Protein AF-0000000084486557 (afdb_homodimer)

Nearest PDB structures (foldseek):
  5igq-assembly6_F  TM=9.774E-01  e=7.279E-56  Homo sapiens
  5igo-assembly2_B  TM=9.726E-01  e=2.250E-50  Arabidopsis thaliana
  5igo-assembly1_A  TM=9.741E-01  e=2.837E-50  Arabidopsis thaliana
  5igo-assembly3_C  TM=9.655E-01  e=1.415E-50  Arabidopsis thaliana
  5kwn-assembly1_A  TM=9.814E-01  e=3.216E-46  Arabidopsis thaliana

Structure (mmCIF, N/CA/C/O backbone):
data_AF-0000000084486557-model_v1
#
loop_
_entity.id
_entity.type
_entity.pdbx_description
1 polymer 'WD40 domain-containing protein'
#
loop_
_atom_site.group_PDB
_atom_site.id
_atom_site.type_symbol
_atom_site.label_atom_id
_atom_site.label_alt_id
_atom_site.label_comp_id
_atom_site.label_asym_id
_atom_site.label_entity_id
_atom_site.label_seq_id
_atom_site.pdbx_PDB_ins_code
_atom_site.Cartn_x
_atom_site.Cartn_y
_atom_site.Cartn_z
_atom_site.occupancy
_atom_site.B_iso_or_equiv
_atom_site.auth_seq_id
_atom_site.auth_comp_id
_atom_site.auth_asym_id
_atom_site.auth_atom_id
_atom_site.pdbx_PDB_model_num
ATOM 1 N N . MET A 1 1 ? -57.469 59.781 32.375 1 23.02 1 MET A N 1
ATOM 2 C CA . MET A 1 1 ? -56.188 60.469 32.406 1 23.02 1 MET A CA 1
ATOM 3 C C . MET A 1 1 ? -55.188 59.844 31.453 1 23.02 1 MET A C 1
ATOM 5 O O . MET A 1 1 ? -54.875 58.656 31.594 1 23.02 1 MET A O 1
ATOM 9 N N . THR A 1 2 ? -55.156 60.219 30.078 1 23.11 2 THR A N 1
ATOM 10 C CA . THR A 1 2 ? -54.719 59.719 28.781 1 23.11 2 THR A CA 1
ATOM 11 C C . THR A 1 2 ? -53.188 59.719 28.688 1 23.11 2 THR A C 1
ATOM 13 O O . THR A 1 2 ? -52.562 60.781 28.875 1 23.11 2 THR A O 1
ATOM 16 N N . ASN A 1 3 ? -52.531 58.625 29.156 1 24.14 3 ASN A N 1
ATOM 17 C CA . ASN A 1 3 ? -51.094 58.375 29.25 1 24.14 3 ASN A CA 1
ATOM 18 C C . ASN A 1 3 ? -50.375 58.688 27.938 1 24.14 3 ASN A C 1
ATOM 20 O O . ASN A 1 3 ? -50.625 58.031 26.922 1 24.14 3 ASN A O 1
ATOM 24 N N . GLU A 1 4 ? -50.125 60 27.625 1 24.48 4 GLU A N 1
ATOM 25 C CA . GLU A 1 4 ? -49.531 60.625 26.453 1 24.48 4 GLU A CA 1
ATOM 26 C C . GLU A 1 4 ? -48.156 60.031 26.156 1 24.48 4 GLU A C 1
ATOM 28 O O . GLU A 1 4 ? -47.281 60.094 27 1 24.48 4 GLU A O 1
ATOM 33 N N . ILE A 1 5 ? -48.094 58.938 25.391 1 27.08 5 ILE A N 1
ATOM 34 C CA . ILE A 1 5 ? -46.969 58.188 24.891 1 27.08 5 ILE A CA 1
ATOM 35 C C . ILE A 1 5 ? -46.031 59.125 24.094 1 27.08 5 ILE A C 1
ATOM 37 O O . ILE A 1 5 ? -46.438 59.688 23.078 1 27.08 5 ILE A O 1
ATOM 41 N N . PHE A 1 6 ? -45.25 60 24.75 1 26.83 6 PHE A N 1
ATOM 42 C CA . PHE A 1 6 ? -44.312 60.906 24.141 1 26.83 6 PHE A CA 1
ATOM 43 C C . PHE A 1 6 ? -43.375 60.188 23.156 1 26.83 6 PHE A C 1
ATOM 45 O O . PHE A 1 6 ? -42.719 59.219 23.531 1 26.83 6 PHE A O 1
ATOM 52 N N . PRO A 1 7 ? -43.781 60.25 21.859 1 29.58 7 PRO A N 1
ATOM 53 C CA . PRO A 1 7 ? -43.062 59.625 20.734 1 29.58 7 PRO A CA 1
ATOM 54 C C . PRO A 1 7 ? -41.625 60.062 20.656 1 29.58 7 PRO A C 1
ATOM 56 O O . PRO A 1 7 ? -41.281 61.219 20.938 1 29.58 7 PRO A O 1
ATOM 59 N N . ASN A 1 8 ? -40.719 59.219 21.125 1 27.72 8 ASN A N 1
ATOM 60 C CA . ASN A 1 8 ? -39.281 59.406 21.156 1 27.72 8 ASN A CA 1
ATOM 61 C C . ASN A 1 8 ? -38.75 59.906 19.797 1 27.72 8 ASN A C 1
ATOM 63 O O . ASN A 1 8 ? -38.594 59.094 18.875 1 27.72 8 ASN A O 1
ATOM 67 N N . PHE A 1 9 ? -39.125 61.156 19.281 1 31.06 9 PHE A N 1
ATOM 68 C CA . PHE A 1 9 ? -38.781 61.906 18.094 1 31.06 9 PHE A CA 1
ATOM 69 C C . PHE A 1 9 ? -37.281 62 17.906 1 31.06 9 PHE A C 1
ATOM 71 O O . PHE A 1 9 ? -36.812 62.156 16.781 1 31.06 9 PHE A O 1
ATOM 78 N N . LEU A 1 10 ? -36.594 61.969 19.078 1 30 10 LEU A N 1
ATOM 79 C CA . LEU A 1 10 ? -35.219 62.406 18.953 1 30 10 LEU A CA 1
ATOM 80 C C . LEU A 1 10 ? -34.406 61.469 18.094 1 30 10 LEU A C 1
ATOM 82 O O . LEU A 1 10 ? -33.531 61.875 17.328 1 30 10 LEU A O 1
ATOM 86 N N . LEU A 1 11 ? -34.844 60.188 18.094 1 33.03 11 LEU A N 1
ATOM 87 C CA . LEU A 1 11 ? -34.062 59.219 17.344 1 33.03 11 LEU A CA 1
ATOM 88 C C . LEU A 1 11 ? -34.188 59.438 15.836 1 33.03 11 LEU A C 1
ATOM 90 O O . LEU A 1 11 ? -33.219 59.312 15.086 1 33.03 11 LEU A O 1
ATOM 94 N N . SER A 1 12 ? -35.312 60 15.367 1 34.28 12 SER A N 1
ATOM 95 C CA . SER A 1 12 ? -35.594 60.25 13.953 1 34.28 12 SER A CA 1
ATOM 96 C C . SER A 1 12 ? -34.656 61.312 13.398 1 34.28 12 SER A C 1
ATOM 98 O O . SER A 1 12 ? -34.25 61.25 12.242 1 34.28 12 SER A O 1
ATOM 100 N N . ASN A 1 13 ? -34.531 62.344 14.156 1 37.34 13 ASN A N 1
ATOM 101 C CA . ASN A 1 13 ? -33.75 63.469 13.633 1 37.34 13 ASN A CA 1
ATOM 102 C C . ASN A 1 13 ? -32.281 63.125 13.453 1 37.34 13 ASN A C 1
ATOM 104 O O . ASN A 1 13 ? -31.609 63.688 12.602 1 37.34 13 ASN A O 1
ATOM 108 N N . LEU A 1 14 ? -31.781 62.25 14.352 1 34.62 14 LEU A N 1
ATOM 109 C CA . LEU A 1 14 ? -30.359 61.938 14.273 1 34.62 14 LEU A CA 1
ATOM 110 C C . LEU A 1 14 ? -30.078 61.062 13.039 1 34.62 14 LEU A C 1
ATOM 112 O O . LEU A 1 14 ? -29.047 61.281 12.375 1 34.62 14 LEU A O 1
ATOM 116 N N . ILE A 1 15 ? -31.047 60.25 12.586 1 37.97 15 ILE A N 1
ATOM 117 C CA . ILE A 1 15 ? -30.875 59.469 11.367 1 37.97 15 ILE A CA 1
ATOM 118 C C . ILE A 1 15 ? -30.938 60.406 10.148 1 37.97 15 ILE A C 1
ATOM 120 O O . ILE A 1 15 ? -30.188 60.219 9.188 1 37.97 15 ILE A O 1
ATOM 124 N N . LYS A 1 16 ? -31.703 61.375 10.203 1 39.34 16 LYS A N 1
ATOM 125 C CA . LYS A 1 16 ? -31.797 62.312 9.094 1 39.34 16 LYS A CA 1
ATOM 126 C C . LYS A 1 16 ? -30.484 63.062 8.867 1 39.34 16 LYS A C 1
ATOM 128 O O . LYS A 1 16 ? -30.062 63.25 7.727 1 39.34 16 LYS A O 1
ATOM 133 N N . LYS A 1 17 ? -29.828 63.438 9.969 1 38.59 17 LYS A N 1
ATOM 134 C CA . LYS A 1 17 ? -28.594 64.188 9.758 1 38.59 17 LYS A CA 1
ATOM 135 C C . LYS A 1 17 ? -27.5 63.312 9.172 1 38.59 17 LYS A C 1
ATOM 137 O O . LYS A 1 17 ? -26.734 63.75 8.32 1 38.59 17 LYS A O 1
ATOM 142 N N . HIS A 1 18 ? -27.469 62.031 9.547 1 36.03 18 HIS A N 1
ATOM 143 C CA . HIS A 1 18 ? -26.438 61.156 8.969 1 36.03 18 HIS A CA 1
ATOM 144 C C . HIS A 1 18 ? -26.719 60.875 7.5 1 36.03 18 HIS A C 1
ATOM 146 O O . HIS A 1 18 ? -25.797 60.844 6.68 1 36.03 18 HIS A O 1
ATOM 152 N N . LYS A 1 19 ? -28 60.75 7.098 1 37.66 19 LYS A N 1
ATOM 153 C CA . LYS A 1 19 ? -28.312 60.625 5.68 1 37.66 19 LYS A CA 1
ATOM 154 C C . LYS A 1 19 ? -27.984 61.906 4.922 1 37.66 19 LYS A C 1
ATOM 156 O O . LYS A 1 19 ? -27.594 61.875 3.752 1 37.66 19 LYS A O 1
ATOM 161 N N . LEU A 1 20 ? -28.219 63 5.57 1 35.75 20 LEU A N 1
ATOM 162 C CA . LEU A 1 20 ? -27.953 64.25 4.844 1 35.75 20 LEU A CA 1
ATOM 163 C C . LEU A 1 20 ? -26.453 64.375 4.586 1 35.75 20 LEU A C 1
ATOM 165 O O . LEU A 1 20 ? -26.047 64.938 3.549 1 35.75 20 LEU A O 1
ATOM 169 N N . ARG A 1 21 ? -25.609 63.969 5.605 1 35.16 21 ARG A N 1
ATOM 170 C CA . ARG A 1 21 ? -24.188 64.125 5.301 1 35.16 21 ARG A CA 1
ATOM 171 C C . ARG A 1 21 ? -23.781 63.156 4.16 1 35.16 21 ARG A C 1
ATOM 173 O O . ARG A 1 21 ? -22.891 63.5 3.369 1 35.16 21 ARG A O 1
ATOM 180 N N . ILE A 1 22 ? -24.469 62.031 4.023 1 34.84 22 ILE A N 1
ATOM 181 C CA . ILE A 1 22 ? -24.125 61.219 2.861 1 34.84 22 ILE A CA 1
ATOM 182 C C . ILE A 1 22 ? -24.688 61.844 1.595 1 34.84 22 ILE A C 1
ATOM 184 O O . ILE A 1 22 ? -24.016 61.875 0.552 1 34.84 22 ILE A O 1
ATOM 188 N N . ASN A 1 23 ? -25.844 62.438 1.621 1 33.62 23 ASN A N 1
ATOM 189 C CA . ASN A 1 23 ? -26.406 62.969 0.391 1 33.62 23 ASN A CA 1
ATOM 190 C C . ASN A 1 23 ? -25.703 64.25 -0.015 1 33.62 23 ASN A C 1
ATOM 192 O O . ASN A 1 23 ? -25.906 64.75 -1.128 1 33.62 23 ASN A O 1
ATOM 196 N N . GLY A 1 24 ? -25.234 65.062 0.933 1 30.66 24 GLY A N 1
ATOM 197 C CA . GLY A 1 24 ? -24.703 66.312 0.423 1 30.66 24 GLY A CA 1
ATOM 198 C C . GLY A 1 24 ? -23.438 66.125 -0.407 1 30.66 24 GLY A C 1
ATOM 199 O O . GLY A 1 24 ? -22.922 67.125 -0.965 1 30.66 24 GLY A O 1
ATOM 200 N N . LEU A 1 25 ? -22.625 65.188 -0.089 1 29.64 25 LEU A N 1
ATOM 201 C CA . LEU A 1 25 ? -21.438 65.062 -0.916 1 29.64 25 LEU A CA 1
ATOM 202 C C . LEU A 1 25 ? -21.781 64.625 -2.334 1 29.64 25 LEU A C 1
ATOM 204 O O . LEU A 1 25 ? -20.891 64.375 -3.141 1 29.64 25 LEU A O 1
ATOM 208 N N . GLU A 1 26 ? -23.094 64.562 -2.711 1 29.02 26 GLU A N 1
ATOM 209 C CA . GLU A 1 26 ? -23.344 64.312 -4.129 1 29.02 26 GLU A CA 1
ATOM 210 C C . GLU A 1 26 ? -22.891 65.5 -4.973 1 29.02 26 GLU A C 1
ATOM 212 O O . GLU A 1 26 ? -22.875 65.438 -6.203 1 29.02 26 GLU A O 1
ATOM 217 N N . ALA A 1 27 ? -23 66.75 -4.547 1 26.92 27 ALA A N 1
ATOM 218 C CA . ALA A 1 27 ? -22.922 67.75 -5.609 1 26.92 27 ALA A CA 1
ATOM 219 C C . ALA A 1 27 ? -21.531 67.75 -6.23 1 26.92 27 ALA A C 1
ATOM 221 O O . ALA A 1 27 ? -21.375 68.125 -7.406 1 26.92 27 ALA A O 1
ATOM 222 N N . PHE A 1 28 ? -20.469 68.062 -5.484 1 25.83 28 PHE A N 1
ATOM 223 C CA . PHE A 1 28 ? -19.266 68.312 -6.258 1 25.83 28 PHE A CA 1
ATOM 224 C C . PHE A 1 28 ? -18.75 67.062 -6.938 1 25.83 28 PHE A C 1
ATOM 226 O O . PHE A 1 28 ? -18.984 66 -6.457 1 25.83 28 PHE A O 1
ATOM 233 N N . GLY A 1 29 ? -18.375 67.062 -8.391 1 25.88 29 GLY A N 1
ATOM 234 C CA . GLY A 1 29 ? -17.906 66.188 -9.477 1 25.88 29 GLY A CA 1
ATOM 235 C C . GLY A 1 29 ? -16.922 65.125 -9.016 1 25.88 29 GLY A C 1
ATOM 236 O O . GLY A 1 29 ? -16.344 64.438 -9.836 1 25.88 29 GLY A O 1
ATOM 237 N N . LEU A 1 30 ? -16.047 65.5 -8.023 1 24.33 30 LEU A N 1
ATOM 238 C CA . LEU A 1 30 ? -14.914 64.625 -7.883 1 24.33 30 LEU A CA 1
ATOM 239 C C . LEU A 1 30 ? -15.367 63.219 -7.516 1 24.33 30 LEU A C 1
ATOM 241 O O . LEU A 1 30 ? -16.125 63.031 -6.555 1 24.33 30 LEU A O 1
ATOM 245 N N . THR A 1 31 ? -15.562 62.25 -8.5 1 25.03 31 THR A N 1
ATOM 246 C CA . THR A 1 31 ? -15.781 60.812 -8.516 1 25.03 31 THR A CA 1
ATOM 247 C C . THR A 1 31 ? -14.938 60.125 -7.449 1 25.03 31 THR A C 1
ATOM 249 O O . THR A 1 31 ? -13.734 59.906 -7.641 1 25.03 31 THR A O 1
ATOM 252 N N . ARG A 1 32 ? -14.875 60.656 -6.227 1 25.05 32 ARG A N 1
ATOM 253 C CA . ARG A 1 32 ? -14.031 59.906 -5.301 1 25.05 32 ARG A CA 1
ATOM 254 C C . ARG A 1 32 ? -14.43 58.438 -5.254 1 25.05 32 ARG A C 1
ATOM 256 O O . ARG A 1 32 ? -15.602 58.094 -5.031 1 25.05 32 ARG A O 1
ATOM 263 N N . ASP A 1 33 ? -13.641 57.531 -6 1 25.97 33 ASP A N 1
ATOM 264 C CA . ASP A 1 33 ? -13.531 56.062 -5.98 1 25.97 33 ASP A CA 1
ATOM 265 C C . ASP A 1 33 ? -13.688 55.531 -4.562 1 25.97 33 ASP A C 1
ATOM 267 O O . ASP A 1 33 ? -12.812 55.719 -3.713 1 25.97 33 ASP A O 1
ATOM 271 N N . SER A 1 34 ? -14.828 55.719 -3.955 1 25.56 34 SER A N 1
ATOM 272 C CA . SER A 1 34 ? -15.258 55.25 -2.633 1 25.56 34 SER A CA 1
ATOM 273 C C . SER A 1 34 ? -15 53.781 -2.438 1 25.56 34 SER A C 1
ATOM 275 O O . SER A 1 34 ? -15.867 52.938 -2.742 1 25.56 34 SER A O 1
ATOM 277 N N . SER A 1 35 ? -13.969 53.188 -3.043 1 26.59 35 SER A N 1
ATOM 278 C CA . SER A 1 35 ? -13.555 51.844 -2.686 1 26.59 35 SER A CA 1
ATOM 279 C C . SER A 1 35 ? -13.438 51.688 -1.173 1 26.59 35 SER A C 1
ATOM 281 O O . SER A 1 35 ? -12.328 51.531 -0.645 1 26.59 35 SER A O 1
ATOM 283 N N . SER A 1 36 ? -14.062 52.531 -0.407 1 26.67 36 SER A N 1
ATOM 284 C CA . SER A 1 36 ? -13.906 52.312 1.027 1 26.67 36 SER A CA 1
ATOM 285 C C . SER A 1 36 ? -14.25 50.875 1.414 1 26.67 36 SER A C 1
ATOM 287 O O . SER A 1 36 ? -15.234 50.312 0.919 1 26.67 36 SER A O 1
ATOM 289 N N . GLU A 1 37 ? -13.242 50.094 1.765 1 29.41 37 GLU A N 1
ATOM 290 C CA . GLU A 1 37 ? -13.172 48.781 2.395 1 29.41 37 GLU A CA 1
ATOM 291 C C . GLU A 1 37 ? -14.297 48.594 3.408 1 29.41 37 GLU A C 1
ATOM 293 O O . GLU A 1 37 ? -14.453 49.406 4.332 1 29.41 37 GLU A O 1
ATOM 298 N N . PHE A 1 38 ? -15.531 48.188 2.982 1 29.5 38 PHE A N 1
ATOM 299 C CA . PHE A 1 38 ? -16.641 47.719 3.799 1 29.5 38 PHE A CA 1
ATOM 300 C C . PHE A 1 38 ? -16.125 47 5.047 1 29.5 38 PHE A C 1
ATOM 302 O O . PHE A 1 38 ? -15.477 45.969 4.957 1 29.5 38 PHE A O 1
ATOM 309 N N . SER A 1 39 ? -15.641 47.75 6.008 1 32.44 39 SER A N 1
ATOM 310 C CA . SER A 1 39 ? -15.516 47.125 7.316 1 32.44 39 SER A CA 1
ATOM 311 C C . SER A 1 39 ? -16.641 46.125 7.57 1 32.44 39 SER A C 1
ATOM 313 O O . SER A 1 39 ? -17.781 46.344 7.125 1 32.44 39 SER A O 1
ATOM 315 N N . GLY A 1 40 ? -16.469 44.938 7.555 1 35.09 40 GLY A N 1
ATOM 316 C CA . GLY A 1 40 ? -17.5 43.969 7.875 1 35.09 40 GLY A CA 1
ATOM 317 C C . GLY A 1 40 ? -18.578 44.5 8.805 1 35.09 40 GLY A C 1
ATOM 318 O O . GLY A 1 40 ? -18.422 45.594 9.359 1 35.09 40 GLY A O 1
ATOM 319 N N . PRO A 1 41 ? -19.844 44.125 8.633 1 40.41 41 PRO A N 1
ATOM 320 C CA . PRO A 1 41 ? -20.984 44.594 9.414 1 40.41 41 PRO A CA 1
ATOM 321 C C . PRO A 1 41 ? -20.594 45 10.836 1 40.41 41 PRO A C 1
ATOM 323 O O . PRO A 1 41 ? -21.297 45.781 11.477 1 40.41 41 PRO A O 1
ATOM 326 N N . ALA A 1 42 ? -19.531 44.5 11.312 1 44.09 42 ALA A N 1
ATOM 327 C CA . ALA A 1 42 ? -19.156 44.844 12.672 1 44.09 42 ALA A CA 1
ATOM 328 C C . ALA A 1 42 ? -18.719 46.312 12.758 1 44.09 42 ALA A C 1
ATOM 330 O O . ALA A 1 42 ? -18.938 46.969 13.773 1 44.09 42 ALA A O 1
ATOM 331 N N . ASP A 1 43 ? -18.203 46.781 11.688 1 45.44 43 ASP A N 1
ATOM 332 C CA . ASP A 1 43 ? -17.672 48.156 11.781 1 45.44 43 ASP A CA 1
ATOM 333 C C . ASP A 1 43 ? -18.812 49.188 11.797 1 45.44 43 ASP A C 1
ATOM 335 O O . ASP A 1 43 ? -18.688 50.219 12.445 1 45.44 43 ASP A O 1
ATOM 339 N N . GLY A 1 44 ? -19.828 48.875 11.148 1 46.91 44 GLY A N 1
ATOM 340 C CA . GLY A 1 44 ? -20.906 49.844 11.18 1 46.91 44 GLY A CA 1
ATOM 341 C C . GLY A 1 44 ? -21.5 50.031 12.57 1 46.91 44 GLY A C 1
ATOM 342 O O . GLY A 1 44 ? -21.797 51.188 12.969 1 46.91 44 GLY A O 1
ATOM 343 N N . LEU A 1 45 ? -21.688 48.938 13.234 1 53.34 45 LEU A N 1
ATOM 344 C CA . LEU A 1 45 ? -22.234 49.031 14.578 1 53.34 45 LEU A CA 1
ATOM 345 C C . LEU A 1 45 ? -21.25 49.75 15.508 1 53.34 45 LEU A C 1
ATOM 347 O O . LEU A 1 45 ? -21.672 50.562 16.359 1 53.34 45 LEU A O 1
ATOM 351 N N . LYS A 1 46 ? -19.969 49.5 15.273 1 55 46 LYS A N 1
ATOM 352 C CA . LYS A 1 46 ? -18.969 50.188 16.078 1 55 46 LYS A CA 1
ATOM 353 C C . LYS A 1 46 ? -19.031 51.688 15.852 1 55 46 LYS A C 1
ATOM 355 O O . LYS A 1 46 ? -18.953 52.469 16.797 1 55 46 LYS A O 1
ATOM 360 N N . ASP A 1 47 ? -19.109 52 14.602 1 53.06 47 ASP A N 1
ATOM 361 C CA . ASP A 1 47 ? -19.203 53.438 14.289 1 53.06 47 ASP A CA 1
ATOM 362 C C . ASP A 1 47 ? -20.484 54.031 14.828 1 53.06 47 ASP A C 1
ATOM 364 O O . ASP A 1 47 ? -20.484 55.156 15.328 1 53.06 47 ASP A O 1
ATOM 368 N N . PHE A 1 48 ? -21.531 53.281 14.695 1 53.34 48 PHE A N 1
ATOM 369 C CA . PHE A 1 48 ? -22.797 53.781 15.227 1 53.34 48 PHE A CA 1
ATOM 370 C C . PHE A 1 48 ? -22.734 53.906 16.734 1 53.34 48 PHE A C 1
ATOM 372 O O . PHE A 1 48 ? -23.203 54.906 17.297 1 53.34 48 PHE A O 1
ATOM 379 N N . ILE A 1 49 ? -22.125 52.969 17.391 1 58.66 49 ILE A N 1
ATOM 380 C CA . ILE A 1 49 ? -21.984 53 18.844 1 58.66 49 ILE A CA 1
ATOM 381 C C . ILE A 1 49 ? -21.062 54.156 19.219 1 58.66 49 ILE A C 1
ATOM 383 O O . ILE A 1 49 ? -21.344 54.906 20.188 1 58.66 49 ILE A O 1
ATOM 387 N N . ALA A 1 50 ? -20.062 54.312 18.453 1 55.06 50 ALA A N 1
ATOM 388 C CA . ALA A 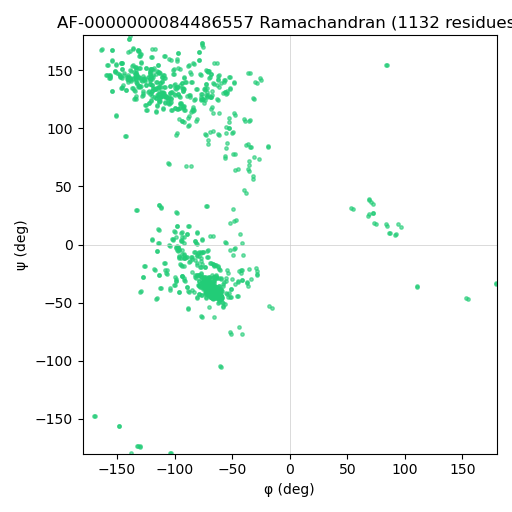1 50 ? -19.125 55.406 18.75 1 55.06 50 ALA A CA 1
ATOM 389 C C . ALA A 1 50 ? -19.766 56.75 18.5 1 55.06 50 ALA A C 1
ATOM 391 O O . ALA A 1 50 ? -19.562 57.688 19.266 1 55.06 50 ALA A O 1
ATOM 392 N N . SER A 1 51 ? -20.422 56.812 17.391 1 53.75 51 SER A N 1
ATOM 393 C CA . SER A 1 51 ? -20.984 58.125 17.062 1 53.75 51 SER A CA 1
ATOM 394 C C . SER A 1 51 ? -22.188 58.469 17.938 1 53.75 51 SER A C 1
ATOM 396 O O . SER A 1 51 ? -22.344 59.594 18.391 1 53.75 51 SER A O 1
ATOM 398 N N . GLU A 1 52 ? -23.047 57.5 18.172 1 53.88 52 GLU A N 1
ATOM 399 C CA . GLU A 1 52 ? -24.312 57.812 18.828 1 53.88 52 GLU A CA 1
ATOM 400 C C . GLU A 1 52 ? -24.219 57.562 20.328 1 53.88 52 GLU A C 1
ATOM 402 O O . GLU A 1 52 ? -25.203 57.781 21.047 1 53.88 52 GLU A O 1
ATOM 407 N N . SER A 1 53 ? -23.109 57.062 20.781 1 57.84 53 SER A N 1
ATOM 408 C CA . SER A 1 53 ? -22.938 56.812 22.203 1 57.84 53 SER A CA 1
ATOM 409 C C . SER A 1 53 ? -23.188 58.062 23.031 1 57.84 53 SER A C 1
ATOM 411 O O . SER A 1 53 ? -23.656 57.969 24.172 1 57.84 53 SER A O 1
ATOM 413 N N . GLN A 1 54 ? -22.891 59.094 22.453 1 56.62 54 GLN A N 1
ATOM 414 C CA . GLN A 1 54 ? -23.062 60.312 23.25 1 56.62 54 GLN A CA 1
ATOM 415 C C . GLN A 1 54 ? -24.531 60.625 23.438 1 56.62 54 GLN A C 1
ATOM 417 O O . GLN A 1 54 ? -24.922 61.188 24.469 1 56.62 54 GLN A O 1
ATOM 422 N N . ASN A 1 55 ? -25.359 60.375 22.422 1 59.84 55 ASN A N 1
ATOM 423 C CA . ASN A 1 55 ? -26.75 60.781 22.531 1 59.84 55 ASN A CA 1
ATOM 424 C C . ASN A 1 55 ? -27.625 59.656 23.062 1 59.84 55 ASN A C 1
ATOM 426 O O . ASN A 1 55 ? -28.859 59.75 23.062 1 59.84 55 ASN A O 1
ATOM 430 N N . LEU A 1 56 ? -26.984 58.594 23.375 1 63.81 56 LEU A N 1
ATOM 431 C CA . LEU A 1 56 ? -27.781 57.469 23.828 1 63.81 56 LEU A CA 1
ATOM 432 C C . LEU A 1 56 ? -28.047 57.562 25.328 1 63.81 56 LEU A C 1
ATOM 434 O O . LEU A 1 56 ? -27.141 57.844 26.109 1 63.81 56 LEU A O 1
ATOM 438 N N . THR A 1 57 ? -29.297 57.75 25.734 1 70.5 57 THR A N 1
ATOM 439 C CA . THR A 1 57 ? -29.703 57.688 27.125 1 70.5 57 THR A CA 1
ATOM 440 C C . THR A 1 57 ? -29.469 56.281 27.703 1 70.5 57 THR A C 1
ATOM 442 O O . THR A 1 57 ? -29.234 55.344 26.953 1 70.5 57 THR A O 1
ATOM 445 N N . LEU A 1 58 ? -29.328 56.188 28.953 1 76.62 58 LEU A N 1
ATOM 446 C CA . LEU A 1 58 ? -29.062 54.938 29.672 1 76.62 58 LEU A CA 1
ATOM 447 C C . LEU A 1 58 ? -30.047 53.875 29.266 1 76.62 58 LEU A C 1
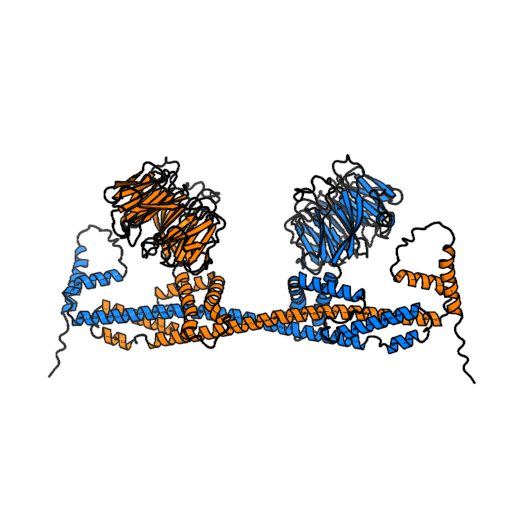ATOM 449 O O . LEU A 1 58 ? -29.672 52.719 29.047 1 76.62 58 LEU A O 1
ATOM 453 N N . PRO A 1 59 ? -31.344 54.281 29.203 1 73.81 59 PRO A N 1
ATOM 454 C CA . PRO A 1 59 ? -32.281 53.219 28.781 1 73.81 59 PRO A CA 1
ATOM 455 C C . PRO A 1 59 ? -32.031 52.719 27.359 1 73.81 59 PRO A C 1
ATOM 457 O O . PRO A 1 59 ? -32.219 51.562 27.078 1 73.81 59 PRO A O 1
ATOM 460 N N . ASP A 1 60 ? -31.5 53.562 26.562 1 72.44 60 ASP A N 1
ATOM 461 C CA . ASP A 1 60 ? -31.188 53.188 25.188 1 72.44 60 ASP A CA 1
ATOM 462 C C . ASP A 1 60 ? -30.016 52.219 25.141 1 72.44 60 ASP A C 1
ATOM 464 O O . ASP A 1 60 ? -30.031 51.25 24.391 1 72.44 60 ASP A O 1
ATOM 468 N N . VAL A 1 61 ? -29.156 52.594 26.016 1 75.75 61 VAL A N 1
ATOM 469 C CA . VAL A 1 61 ? -27.969 51.75 26.078 1 75.75 61 VAL A CA 1
ATOM 470 C C . VAL A 1 61 ? -28.328 50.375 26.609 1 75.75 61 VAL A C 1
ATOM 472 O O . VAL A 1 61 ? -27.828 49.344 26.125 1 75.75 61 VAL A O 1
ATOM 475 N N . ASN A 1 62 ? -29.234 50.312 27.547 1 76.44 62 ASN A N 1
ATOM 476 C CA . ASN A 1 62 ? -29.656 49.031 28.109 1 76.44 62 ASN A CA 1
ATOM 477 C C . ASN A 1 62 ? -30.391 48.188 27.078 1 76.44 62 ASN A C 1
ATOM 479 O O . ASN A 1 62 ? -30.172 46.969 27.016 1 76.44 62 ASN A O 1
ATOM 483 N N . VAL A 1 63 ? -31.172 48.812 26.281 1 74.44 63 VAL A N 1
ATOM 484 C CA . VAL A 1 63 ? -31.906 48.094 25.25 1 74.44 63 VAL A CA 1
ATOM 485 C C . VAL A 1 63 ? -30.953 47.531 24.203 1 74.44 63 VAL A C 1
ATOM 487 O O . VAL A 1 63 ? -31.094 46.406 23.75 1 74.44 63 VAL A O 1
ATOM 490 N N . MET A 1 64 ? -29.953 48.375 23.938 1 75.69 64 MET A N 1
ATOM 491 C CA . MET A 1 64 ? -28.984 47.938 22.922 1 75.69 64 MET A CA 1
ATOM 492 C C . MET A 1 64 ? -28.156 46.75 23.438 1 75.69 64 MET A C 1
ATOM 494 O O . MET A 1 64 ? -27.859 45.844 22.688 1 75.69 64 MET A O 1
ATOM 498 N N . LEU A 1 65 ? -27.844 46.844 24.641 1 80.62 65 LEU A N 1
ATOM 499 C CA . LEU A 1 65 ? -27.078 45.781 25.266 1 80.62 65 LEU A CA 1
ATOM 500 C C . LEU A 1 65 ? -27.891 44.5 25.312 1 80.62 65 LEU A C 1
ATOM 502 O O . LEU A 1 65 ? -27.344 43.406 25.094 1 80.62 65 LEU A O 1
ATOM 506 N N . GLU A 1 66 ? -29.109 44.688 25.594 1 80.62 66 GLU A N 1
ATOM 507 C CA . GLU A 1 66 ? -29.984 43.5 25.641 1 80.62 66 GLU A CA 1
ATOM 508 C C . GLU A 1 66 ? -30.141 42.875 24.266 1 80.62 66 GLU A C 1
ATOM 510 O O . GLU A 1 66 ? -30.094 41.656 24.125 1 80.62 66 GLU A O 1
ATOM 515 N N . ILE A 1 67 ? -30.281 43.688 23.281 1 77.75 67 ILE A N 1
ATOM 516 C CA . ILE A 1 67 ? -30.438 43.219 21.906 1 77.75 67 ILE A CA 1
ATOM 517 C C . ILE A 1 67 ? -29.141 42.5 21.469 1 77.75 67 ILE A C 1
ATOM 519 O O . ILE A 1 67 ? -29.188 41.438 20.859 1 77.75 67 ILE A O 1
ATOM 523 N N . LEU A 1 68 ? -28.047 43.125 21.844 1 81.56 68 LEU A N 1
ATOM 524 C CA . LEU A 1 68 ? -26.766 42.562 21.453 1 81.56 68 LEU A CA 1
ATOM 525 C C . LEU A 1 68 ? -26.516 41.25 22.188 1 81.56 68 LEU A C 1
ATOM 527 O O . LEU A 1 68 ? -25.938 40.312 21.625 1 81.56 68 LEU A O 1
ATOM 531 N N . THR A 1 69 ? -26.953 41.25 23.391 1 83.88 69 THR A N 1
ATOM 532 C CA . THR A 1 69 ? -26.797 40.031 24.172 1 83.88 69 THR A CA 1
ATOM 533 C C . THR A 1 69 ? -27.656 38.906 23.609 1 83.88 69 THR A C 1
ATOM 535 O O . THR A 1 69 ? -27.219 37.75 23.516 1 83.88 69 THR A O 1
ATOM 538 N N . GLN A 1 70 ? -28.859 39.25 23.266 1 81.69 70 GLN A N 1
ATOM 539 C CA . GLN A 1 70 ? -29.75 38.281 22.656 1 81.69 70 GLN A CA 1
ATOM 540 C C . GLN A 1 70 ? -29.203 37.812 21.312 1 81.69 70 GLN A C 1
ATOM 542 O O . GLN A 1 70 ? -29.281 36.625 21 1 81.69 70 GLN A O 1
ATOM 547 N N . ARG A 1 71 ? -28.75 38.75 20.562 1 82.19 71 ARG A N 1
ATOM 548 C CA . ARG A 1 71 ? -28.188 38.375 19.266 1 82.19 71 ARG A CA 1
ATOM 549 C C . ARG A 1 71 ? -26.984 37.438 19.453 1 82.19 71 ARG A C 1
ATOM 551 O O . ARG A 1 71 ? -26.812 36.469 18.703 1 82.19 71 ARG A O 1
ATOM 558 N N . LYS A 1 72 ? -26.156 37.781 20.422 1 83.75 72 LYS A N 1
ATOM 559 C CA . LYS A 1 72 ? -25 36.938 20.703 1 83.75 72 LYS A CA 1
ATOM 560 C C . LYS A 1 72 ? -25.438 35.5 21.078 1 83.75 72 LYS A C 1
ATOM 562 O O . LYS A 1 72 ? -24.875 34.531 20.594 1 83.75 72 LYS A O 1
ATOM 567 N N . GLN A 1 73 ? -26.359 35.469 21.891 1 84.69 73 GLN A N 1
ATOM 568 C CA . GLN A 1 73 ? -26.859 34.156 22.312 1 84.69 73 GLN A CA 1
ATOM 569 C C . GLN A 1 73 ? -27.438 33.375 21.141 1 84.69 73 GLN A C 1
ATOM 571 O O . GLN A 1 73 ? -27.25 32.156 21.047 1 84.69 73 GLN A O 1
ATOM 576 N N . LEU A 1 74 ? -28.109 34.062 20.281 1 83.94 74 LEU A N 1
ATOM 577 C CA . LEU A 1 74 ? -28.688 33.438 19.109 1 83.94 74 LEU A CA 1
ATOM 578 C C . LEU A 1 74 ? -27.609 32.938 18.156 1 83.94 74 LEU A C 1
ATOM 580 O O . LEU A 1 74 ? -27.719 31.859 17.594 1 83.94 74 LEU A O 1
ATOM 584 N N . LEU A 1 75 ? -26.594 33.812 18 1 83.94 75 LEU A N 1
ATOM 585 C CA . LEU A 1 75 ? -25.5 33.406 17.109 1 83.94 75 LEU A CA 1
ATOM 586 C C . LEU A 1 75 ? -24.75 32.219 17.656 1 83.94 75 LEU A C 1
ATOM 588 O O . LEU A 1 75 ? -24.375 31.312 16.891 1 83.94 75 LEU A O 1
ATOM 592 N N . GLU A 1 76 ? -24.578 32.219 18.938 1 86.75 76 GLU A N 1
ATOM 593 C CA . GLU A 1 76 ? -23.922 31.094 19.578 1 86.75 76 GLU A CA 1
ATOM 594 C C . GLU A 1 76 ? -24.75 29.828 19.469 1 86.75 76 GLU A C 1
ATOM 596 O O . GLU A 1 76 ? -24.219 28.75 19.219 1 86.75 76 GLU A O 1
ATOM 601 N N . ALA A 1 77 ? -26.016 30.016 19.656 1 85.5 77 ALA A N 1
ATOM 602 C CA . ALA A 1 77 ? -26.906 28.875 19.547 1 85.5 77 ALA A CA 1
ATOM 603 C C . ALA A 1 77 ? -26.953 28.344 18.125 1 85.5 77 ALA A C 1
ATOM 605 O O . ALA A 1 77 ? -27 27.125 17.906 1 85.5 77 ALA A O 1
ATOM 606 N N . GLU A 1 78 ? -26.938 29.234 17.203 1 84.31 78 GLU A N 1
ATOM 607 C CA . GLU A 1 78 ? -26.938 28.812 15.805 1 84.31 78 GLU A CA 1
ATOM 608 C C . GLU A 1 78 ? -25.656 28.062 15.453 1 84.31 78 GLU A C 1
ATOM 610 O O . GLU A 1 78 ? -25.703 27.047 14.758 1 84.31 78 GLU A O 1
ATOM 615 N N . SER A 1 79 ? -24.578 28.641 15.914 1 87 79 SER A N 1
ATOM 616 C CA . SER A 1 79 ? -23.297 27.984 15.672 1 87 79 SER A CA 1
ATOM 617 C C . SER A 1 79 ? -23.25 26.594 16.297 1 87 79 SER A C 1
ATOM 619 O O . SER A 1 79 ? -22.812 25.641 15.664 1 87 79 SER A O 1
ATOM 621 N N . CYS A 1 80 ? -23.75 26.531 17.469 1 88.62 80 CYS A N 1
ATOM 622 C CA . CYS A 1 80 ? -23.781 25.25 18.172 1 88.62 80 CYS A CA 1
ATOM 623 C C . CYS A 1 80 ? -24.688 24.266 17.453 1 88.62 80 CYS A C 1
ATOM 625 O O . CYS A 1 80 ? -24.344 23.094 17.297 1 88.62 80 CYS A O 1
ATOM 627 N N . ALA A 1 81 ? -25.781 24.703 17.062 1 88.19 81 ALA A N 1
ATOM 628 C CA . ALA A 1 81 ? -26.719 23.844 16.344 1 88.19 81 ALA A CA 1
ATOM 629 C C . ALA A 1 81 ? -26.125 23.359 15.031 1 88.19 81 ALA A C 1
ATOM 631 O O . ALA A 1 81 ? -26.266 22.188 14.664 1 88.19 81 ALA A O 1
ATOM 632 N N . ALA A 1 82 ? -25.469 24.266 14.336 1 87.31 82 ALA A N 1
ATOM 633 C CA . ALA A 1 82 ? -24.875 23.906 13.055 1 87.31 82 ALA A CA 1
ATOM 634 C C . ALA A 1 82 ? -23.766 22.859 13.242 1 87.31 82 ALA A C 1
ATOM 636 O O . ALA A 1 82 ? -23.672 21.922 12.461 1 87.31 82 ALA A O 1
ATOM 637 N N . GLN A 1 83 ? -22.969 23.047 14.258 1 90.69 83 GLN A N 1
ATOM 638 C CA . GLN A 1 83 ? -21.891 22.109 14.539 1 90.69 83 GLN A CA 1
ATOM 639 C C . GLN A 1 83 ? -22.422 20.734 14.898 1 90.69 83 GLN A C 1
ATOM 641 O O . GLN A 1 83 ? -21.922 19.719 14.398 1 90.69 83 GLN A O 1
ATOM 646 N N . ASN A 1 84 ? -23.406 20.688 15.695 1 92.38 84 ASN A N 1
ATOM 647 C CA . ASN A 1 84 ? -23.953 19.406 16.125 1 92.38 84 ASN A CA 1
ATOM 648 C C . ASN A 1 84 ? -24.75 18.75 15 1 92.38 84 ASN A C 1
ATOM 650 O O . ASN A 1 84 ? -24.828 17.516 14.945 1 92.38 84 ASN A O 1
ATOM 654 N N . LYS A 1 85 ? -25.328 19.609 14.18 1 91.75 85 LYS A N 1
ATOM 655 C CA . LYS A 1 85 ? -25.984 19.031 13.016 1 91.75 85 LYS A CA 1
ATOM 656 C C . LYS A 1 85 ? -24.984 18.328 12.102 1 91.75 85 LYS A C 1
ATOM 658 O O . LYS A 1 85 ? -25.25 17.234 11.609 1 91.75 85 LYS A O 1
ATOM 663 N N . LEU A 1 86 ? -23.875 18.969 11.844 1 93.06 86 LEU A N 1
ATOM 664 C CA . LEU A 1 86 ? -22.828 18.359 11.039 1 93.06 86 LEU A CA 1
ATOM 665 C C . LEU A 1 86 ? -22.328 17.078 11.688 1 93.06 86 LEU A C 1
ATOM 667 O O . LEU A 1 86 ? -22.125 16.062 11.008 1 93.06 86 LEU A O 1
ATOM 671 N N . LEU A 1 87 ? -22.094 17.094 12.961 1 95.38 87 LEU A N 1
ATOM 672 C CA . LEU A 1 87 ? -21.672 15.914 13.703 1 95.38 87 LEU A CA 1
ATOM 673 C C . LEU A 1 87 ? -22.703 14.797 13.594 1 95.38 87 LEU A C 1
ATOM 675 O O . LEU A 1 87 ? -22.328 13.633 13.383 1 95.38 87 LEU A O 1
ATOM 679 N N . LEU A 1 88 ? -23.953 15.148 13.742 1 95.12 88 LEU A N 1
ATOM 680 C CA . LEU A 1 88 ? -25.031 14.156 13.641 1 95.12 88 LEU A CA 1
ATOM 681 C C . LEU A 1 88 ? -25.031 13.508 12.258 1 95.12 88 LEU A C 1
ATOM 683 O O . LEU A 1 88 ? -25.219 12.297 12.141 1 95.12 88 LEU A O 1
ATOM 687 N N . GLU A 1 89 ? -24.859 14.336 11.258 1 94.5 89 GLU A N 1
ATOM 688 C CA . GLU A 1 89 ? -24.797 13.805 9.898 1 94.5 89 GLU A CA 1
ATOM 689 C C . GLU A 1 89 ? -23.641 12.82 9.734 1 94.5 89 GLU A C 1
ATOM 691 O O . GLU A 1 89 ? -23.812 11.766 9.109 1 94.5 89 GLU A O 1
ATOM 696 N N . PHE A 1 90 ? -22.562 13.156 10.195 1 96.56 90 PHE A N 1
ATOM 697 C CA . PHE A 1 90 ? -21.406 12.266 10.148 1 96.56 90 PHE A CA 1
ATOM 698 C C . PHE A 1 90 ? -21.703 10.945 10.844 1 96.56 90 PHE A C 1
ATOM 700 O O . PHE A 1 90 ? -21.484 9.875 10.281 1 96.56 90 PHE A O 1
ATOM 707 N N . LEU A 1 91 ? -22.141 11.039 12.055 1 97 91 LEU A N 1
ATOM 708 C CA . LEU A 1 91 ? -22.375 9.844 12.852 1 97 91 LEU A CA 1
ATOM 709 C C . LEU A 1 91 ? -23.453 8.969 12.211 1 97 91 LEU A C 1
ATOM 711 O O . LEU A 1 91 ? -23.344 7.738 12.242 1 97 91 LEU A O 1
ATOM 715 N N . THR A 1 92 ? -24.484 9.586 11.664 1 96.69 92 THR A N 1
ATOM 716 C CA . THR A 1 92 ? -25.531 8.828 11 1 96.69 92 THR A CA 1
ATOM 717 C C . THR A 1 92 ? -24.984 8.094 9.789 1 96.69 92 THR A C 1
ATOM 719 O O . THR A 1 92 ? -25.312 6.926 9.562 1 96.69 92 THR A O 1
ATOM 722 N N . HIS A 1 93 ? -24.188 8.836 9.023 1 96.38 93 HIS A N 1
ATOM 723 C CA . HIS A 1 93 ? -23.562 8.195 7.879 1 96.38 93 HIS A CA 1
ATOM 724 C C . HIS A 1 93 ? -22.641 7.051 8.312 1 96.38 93 HIS A C 1
ATOM 726 O O . HIS A 1 93 ? -22.641 5.98 7.699 1 96.38 93 HIS A O 1
ATOM 732 N N . LEU A 1 94 ? -21.875 7.305 9.344 1 97.06 94 LEU A N 1
ATOM 733 C CA . LEU A 1 94 ? -21 6.281 9.883 1 97.06 94 LEU A CA 1
ATOM 734 C C . LEU A 1 94 ? -21.797 5.078 10.375 1 97.06 94 LEU A C 1
ATOM 736 O O . LEU A 1 94 ? -21.406 3.932 10.141 1 97.06 94 LEU A O 1
ATOM 740 N N . LEU A 1 95 ? -22.922 5.328 11.055 1 97.25 95 LEU A N 1
ATOM 741 C CA . LEU A 1 95 ? -23.797 4.266 11.547 1 97.25 95 LEU A CA 1
ATOM 742 C C . LEU A 1 95 ? -24.312 3.406 10.398 1 97.25 95 LEU A C 1
ATOM 744 O O . LEU A 1 95 ? -24.312 2.176 10.484 1 97.25 95 LEU A O 1
ATOM 748 N N . ASN A 1 96 ? -24.75 4.094 9.352 1 97.06 96 ASN A N 1
ATOM 749 C CA . ASN A 1 96 ? -25.25 3.365 8.195 1 97.06 96 ASN A CA 1
ATOM 750 C C . ASN A 1 96 ? -24.156 2.492 7.566 1 97.06 96 ASN A C 1
ATOM 752 O O . ASN A 1 96 ? -24.422 1.35 7.184 1 97.06 96 ASN A O 1
ATOM 756 N N . GLN A 1 97 ? -22.969 3.035 7.453 1 96.25 97 GLN A N 1
ATOM 757 C CA . GLN A 1 97 ? -21.844 2.275 6.914 1 96.25 97 GLN A CA 1
ATOM 758 C C . GLN A 1 97 ? -21.531 1.059 7.781 1 96.25 97 GLN A C 1
ATOM 760 O O . GLN A 1 97 ? -21.328 -0.041 7.266 1 96.25 97 GLN A O 1
ATOM 765 N N . LYS A 1 98 ? -21.547 1.234 9.102 1 96.69 98 LYS A N 1
ATOM 766 C CA . LYS A 1 98 ? -21.234 0.14 10.016 1 96.69 98 LYS A CA 1
ATOM 767 C C . LYS A 1 98 ? -22.344 -0.894 10.039 1 96.69 98 LYS A C 1
ATOM 769 O O . LYS A 1 98 ? -22.094 -2.09 10.203 1 96.69 98 LYS A O 1
ATOM 774 N N . LYS A 1 99 ? -23.609 -0.45 9.891 1 96.81 99 LYS A N 1
ATOM 775 C CA . LYS A 1 99 ? -24.734 -1.376 9.82 1 96.81 99 LYS A CA 1
ATOM 776 C C . LYS A 1 99 ? -24.656 -2.236 8.562 1 96.81 99 LYS A C 1
ATOM 778 O O . LYS A 1 99 ? -24.984 -3.422 8.594 1 96.81 99 LYS A O 1
ATOM 783 N N . GLU A 1 100 ? -24.266 -1.616 7.465 1 96.06 100 GLU A N 1
ATOM 784 C CA . GLU A 1 100 ? -24.062 -2.385 6.242 1 96.06 100 GLU A CA 1
ATOM 785 C C . GLU A 1 100 ? -22.953 -3.424 6.426 1 96.06 100 GLU A C 1
ATOM 787 O O . GLU A 1 100 ? -23.094 -4.562 5.969 1 96.06 100 GLU A O 1
ATOM 792 N N . GLN A 1 101 ? -21.938 -3.016 7.062 1 95.88 101 GLN A N 1
ATOM 793 C CA . GLN A 1 101 ? -20.844 -3.939 7.355 1 95.88 101 GLN A CA 1
ATOM 794 C C . GLN A 1 101 ? -21.312 -5.09 8.242 1 95.88 101 GLN A C 1
ATOM 796 O O . GLN A 1 101 ? -20.922 -6.238 8.047 1 95.88 101 GLN A O 1
ATOM 801 N N . GLU A 1 102 ? -22.125 -4.777 9.227 1 95.88 102 GLU A N 1
ATOM 802 C CA . GLU A 1 102 ? -22.672 -5.797 10.125 1 95.88 102 GLU A CA 1
ATOM 803 C C . GLU A 1 102 ? -23.531 -6.797 9.359 1 95.88 102 GLU A C 1
ATOM 805 O O . GLU A 1 102 ? -23.453 -8 9.594 1 95.88 102 GLU A O 1
ATOM 810 N N . SER A 1 103 ? -24.344 -6.289 8.477 1 95.44 103 SER A N 1
ATOM 811 C CA . SER A 1 103 ? -25.203 -7.16 7.676 1 95.44 103 SER A CA 1
ATOM 812 C C . SER A 1 103 ? -24.375 -8.102 6.809 1 95.44 103 SER A C 1
ATOM 814 O O . SER A 1 103 ? -24.688 -9.289 6.688 1 95.44 103 SER A O 1
ATOM 816 N N . ARG A 1 104 ? -23.375 -7.574 6.199 1 94.31 104 ARG A N 1
ATOM 817 C CA . ARG A 1 104 ? -22.469 -8.391 5.387 1 94.31 104 ARG A CA 1
ATOM 818 C C . ARG A 1 104 ? -21.781 -9.453 6.234 1 94.31 104 ARG A C 1
ATOM 820 O O . ARG A 1 104 ? -21.688 -10.617 5.832 1 94.31 104 ARG A O 1
ATOM 827 N N . LEU A 1 105 ? -21.328 -9.031 7.391 1 95.62 105 LEU A N 1
ATOM 828 C CA . LEU A 1 105 ? -20.625 -9.953 8.281 1 95.62 105 LEU A CA 1
ATOM 829 C C . LEU A 1 105 ? -21.562 -11.055 8.758 1 95.62 105 LEU A C 1
ATOM 831 O O . LEU A 1 105 ? -21.156 -12.211 8.875 1 95.62 105 LEU A O 1
ATOM 835 N N . LYS A 1 106 ? -22.766 -10.742 8.992 1 95.44 106 LYS A N 1
ATOM 836 C CA . LYS A 1 106 ? -23.75 -11.734 9.414 1 95.44 106 LYS A CA 1
ATOM 837 C C . LYS A 1 106 ? -24 -12.766 8.32 1 95.44 106 LYS A C 1
ATOM 839 O O . LYS A 1 106 ? -24.156 -13.953 8.602 1 95.44 106 LYS A O 1
ATOM 844 N N . LYS A 1 107 ? -24 -12.32 7.082 1 94.88 107 LYS A N 1
ATOM 845 C CA . LYS A 1 107 ? -24.141 -13.242 5.965 1 94.88 107 LYS A CA 1
ATOM 846 C C . LYS A 1 107 ? -22.953 -14.188 5.871 1 94.88 107 LYS A C 1
ATOM 848 O O . LYS A 1 107 ? -23.109 -15.391 5.648 1 94.88 107 LYS A O 1
ATOM 853 N N . GLU A 1 108 ? -21.812 -13.586 5.992 1 95.88 108 GLU A N 1
ATOM 854 C CA . GLU A 1 108 ? -20.594 -14.398 5.961 1 95.88 108 GLU A CA 1
ATOM 855 C C . GLU A 1 108 ? -20.609 -15.445 7.074 1 95.88 108 GLU A C 1
ATOM 857 O O . GLU A 1 108 ? -20.281 -16.609 6.844 1 95.88 108 GLU A O 1
ATOM 862 N N . LEU A 1 109 ? -21 -15.039 8.305 1 96.56 109 LEU A N 1
ATOM 863 C CA . LEU A 1 109 ? -21.031 -15.938 9.453 1 96.56 109 LEU A CA 1
ATOM 864 C C . LEU A 1 109 ? -22.016 -17.062 9.227 1 96.56 109 LEU A C 1
ATOM 866 O O . LEU A 1 109 ? -21.719 -18.234 9.523 1 96.56 109 LEU A O 1
ATOM 870 N N . SER A 1 110 ? -23.141 -16.766 8.688 1 96 110 SER A N 1
ATOM 871 C CA . SER A 1 110 ? -24.156 -17.781 8.406 1 96 110 SER A CA 1
ATOM 872 C C . SER A 1 110 ? -23.656 -18.797 7.398 1 96 110 SER A C 1
ATOM 874 O O . SER A 1 110 ? -23.875 -20 7.559 1 96 110 SER A O 1
ATOM 876 N N . LEU A 1 111 ? -23 -18.281 6.355 1 95.12 111 LEU A N 1
ATOM 877 C CA . LEU A 1 111 ? -22.453 -19.172 5.336 1 95.12 111 LEU A CA 1
ATOM 878 C C . LEU A 1 111 ? -21.406 -20.109 5.938 1 95.12 111 LEU A C 1
ATOM 880 O O . LEU A 1 111 ? -21.422 -21.312 5.668 1 95.12 111 LEU A O 1
ATOM 884 N N . ILE A 1 112 ? -20.531 -19.594 6.738 1 96.75 112 ILE A N 1
ATOM 885 C CA . ILE A 1 112 ? -19.453 -20.375 7.348 1 96.75 112 ILE A CA 1
ATOM 886 C C . ILE A 1 112 ? -20.062 -21.438 8.258 1 96.75 112 ILE A C 1
ATOM 888 O O . ILE A 1 112 ? -19.625 -22.594 8.25 1 96.75 112 ILE A O 1
ATOM 892 N N . GLU A 1 113 ? -21.047 -21.094 9.039 1 96.75 113 GLU A N 1
ATOM 893 C CA . GLU A 1 113 ? -21.703 -22.047 9.938 1 96.75 113 GLU A CA 1
ATOM 894 C C . GLU A 1 113 ? -22.375 -23.156 9.156 1 96.75 113 GLU A C 1
ATOM 896 O O . GLU A 1 113 ? -22.328 -24.328 9.555 1 96.75 113 GLU A O 1
ATOM 901 N N . LEU A 1 114 ? -23.016 -22.781 8.031 1 95.12 114 LEU A N 1
ATOM 902 C CA . LEU A 1 114 ? -23.641 -23.781 7.176 1 95.12 114 LEU A CA 1
ATOM 903 C C . LEU A 1 114 ? -22.594 -24.734 6.617 1 95.12 114 LEU A C 1
ATOM 905 O O . LEU A 1 114 ? -22.828 -25.953 6.57 1 95.12 114 LEU A O 1
ATOM 909 N N . ASP A 1 115 ? -21.5 -24.188 6.18 1 95.69 115 ASP A N 1
ATOM 910 C CA . ASP A 1 115 ? -20.438 -25.031 5.617 1 95.69 115 ASP A CA 1
ATOM 911 C C . ASP A 1 115 ? -19.828 -25.922 6.684 1 95.69 115 ASP A C 1
ATOM 913 O O . ASP A 1 115 ? -19.453 -27.062 6.402 1 95.69 115 ASP A O 1
ATOM 917 N N . ILE A 1 116 ? -19.672 -25.438 7.938 1 96.44 116 ILE A N 1
ATOM 918 C CA . ILE A 1 116 ? -19.156 -26.25 9.039 1 96.44 116 ILE A CA 1
ATOM 919 C C . ILE A 1 116 ? -20.094 -27.438 9.281 1 96.44 116 ILE A C 1
ATOM 921 O O . ILE A 1 116 ? -19.625 -28.578 9.453 1 96.44 116 ILE A O 1
ATOM 925 N N . GLN A 1 117 ? -21.328 -27.203 9.234 1 95.44 117 GLN A N 1
ATOM 926 C CA . GLN A 1 117 ? -22.312 -28.266 9.414 1 95.44 117 GLN A CA 1
ATOM 927 C C . GLN A 1 117 ? -22.219 -29.297 8.289 1 95.44 117 GLN A C 1
ATOM 929 O O . GLN A 1 117 ? -22.281 -30.5 8.531 1 95.44 117 GLN A O 1
ATOM 934 N N . GLU A 1 118 ? -22.016 -28.781 7.102 1 94.44 118 GLU A N 1
ATOM 935 C CA . GLU A 1 118 ? -21.891 -29.672 5.953 1 94.44 118 GLU A CA 1
ATOM 936 C C . GLU A 1 118 ? -20.656 -30.547 6.074 1 94.44 118 GLU A C 1
ATOM 938 O O . GLU A 1 118 ? -20.719 -31.75 5.789 1 94.44 118 GLU A O 1
ATOM 943 N N . VAL A 1 119 ? -19.578 -29.969 6.441 1 94.94 119 VAL A N 1
ATOM 944 C CA . VAL A 1 119 ? -18.328 -30.719 6.566 1 94.94 119 VAL A CA 1
ATOM 945 C C . VAL A 1 119 ? -18.453 -31.734 7.699 1 94.94 119 VAL A C 1
ATOM 947 O O . VAL A 1 119 ? -17.984 -32.875 7.578 1 94.94 119 VAL A O 1
ATOM 950 N N . GLU A 1 120 ? -19.109 -31.375 8.828 1 93.88 120 GLU A N 1
ATOM 951 C CA . GLU A 1 120 ? -19.312 -32.312 9.938 1 93.88 120 GLU A CA 1
ATOM 952 C C . GLU A 1 120 ? -20.188 -33.5 9.508 1 93.88 120 GLU A C 1
ATOM 954 O O . GLU A 1 120 ? -19.922 -34.625 9.898 1 93.88 120 GLU A O 1
ATOM 959 N N . ASN A 1 121 ? -21.156 -33.219 8.68 1 92.75 121 ASN A N 1
ATOM 960 C CA . ASN A 1 121 ? -22 -34.281 8.148 1 92.75 121 ASN A CA 1
ATOM 961 C C . ASN A 1 121 ? -21.219 -35.219 7.23 1 92.75 121 ASN A C 1
ATOM 963 O O . ASN A 1 121 ? -21.406 -36.438 7.277 1 92.75 121 ASN A O 1
ATOM 967 N N . LYS A 1 122 ? -20.312 -34.656 6.41 1 90.81 122 LYS A N 1
ATOM 968 C CA . LYS A 1 122 ? -19.484 -35.469 5.527 1 90.81 122 LYS A CA 1
ATOM 969 C C . LYS A 1 122 ? -18.531 -36.344 6.328 1 90.81 122 LYS A C 1
ATOM 971 O O . LYS A 1 122 ? -18.297 -37.5 5.969 1 90.81 122 LYS A O 1
ATOM 976 N N . LEU A 1 123 ? -18.031 -35.812 7.398 1 91 123 LEU A N 1
ATOM 977 C CA . LEU A 1 123 ? -17.125 -36.562 8.25 1 91 123 LEU A CA 1
ATOM 978 C C . LEU A 1 123 ? -17.875 -37.719 8.93 1 91 123 LEU A C 1
ATOM 980 O O . LEU A 1 123 ? -17.328 -38.812 9.047 1 91 123 LEU A O 1
ATOM 984 N N . LYS A 1 124 ? -19.109 -37.531 9.336 1 90.06 124 LYS A N 1
ATOM 985 C CA . LYS A 1 124 ? -19.922 -38.562 9.945 1 90.06 124 LYS A CA 1
ATOM 986 C C . LYS A 1 124 ? -20.266 -39.656 8.938 1 90.06 124 LYS A C 1
ATOM 988 O O . LYS A 1 124 ? -20.25 -40.844 9.266 1 90.06 124 LYS A O 1
ATOM 993 N N . GLU A 1 125 ? -20.5 -39.219 7.742 1 88.88 125 GLU A N 1
ATOM 994 C CA . GLU A 1 125 ? -20.812 -40.156 6.68 1 88.88 125 GLU A CA 1
ATOM 995 C C . GLU A 1 125 ? -19.625 -41.062 6.355 1 88.88 125 GLU A C 1
ATOM 997 O O . GLU A 1 125 ? -19.781 -42.25 6.16 1 88.88 125 GLU A O 1
ATOM 1002 N N . VAL A 1 126 ? -18.422 -40.469 6.258 1 86.44 126 VAL A N 1
ATOM 1003 C CA . VAL A 1 126 ? -17.203 -41.219 5.973 1 86.44 126 VAL A CA 1
ATOM 1004 C C . VAL A 1 126 ? -16.953 -42.219 7.094 1 86.44 126 VAL A C 1
ATOM 1006 O O . VAL A 1 126 ? -16.547 -43.344 6.836 1 86.44 126 VAL A O 1
ATOM 1009 N N . HIS A 1 127 ? -17.219 -41.875 8.328 1 82.75 127 HIS A N 1
ATOM 1010 C CA . HIS A 1 127 ? -17.016 -42.75 9.477 1 82.75 127 HIS A CA 1
ATOM 1011 C C . HIS A 1 127 ? -18.016 -43.906 9.461 1 82.75 127 HIS A C 1
ATOM 1013 O O . HIS A 1 127 ? -17.641 -45.031 9.789 1 82.75 127 HIS A O 1
ATOM 1019 N N . SER A 1 128 ? -19.188 -43.656 8.984 1 83.69 128 SER A N 1
ATOM 1020 C CA . SER A 1 128 ? -20.219 -44.688 8.977 1 83.69 128 SER A CA 1
ATOM 1021 C C . SER A 1 128 ? -20.016 -45.656 7.84 1 83.69 128 SER A C 1
ATOM 1023 O O . SER A 1 128 ? -20.344 -46.844 7.969 1 83.69 128 SER A O 1
ATOM 1025 N N . LYS A 1 129 ? -19.359 -45.188 6.734 1 81.25 129 LYS A N 1
ATOM 1026 C CA . LYS A 1 129 ? -19.188 -46.062 5.559 1 81.25 129 LYS A CA 1
ATOM 1027 C C . LYS A 1 129 ? -17.875 -46.812 5.629 1 81.25 129 LYS A C 1
ATOM 1029 O O . LYS A 1 129 ? -17.656 -47.75 4.848 1 81.25 129 LYS A O 1
ATOM 1034 N N . CYS A 1 130 ? -17.031 -46.438 6.586 1 79.62 130 CYS A N 1
ATOM 1035 C CA . CYS A 1 130 ? -15.734 -47.094 6.695 1 79.62 130 CYS A CA 1
ATOM 1036 C C . CYS A 1 130 ? -15.883 -48.5 7.27 1 79.62 130 CYS A C 1
ATOM 1038 O O . CYS A 1 130 ? -16.719 -48.719 8.148 1 79.62 130 CYS A O 1
ATOM 1040 N N . PRO A 1 131 ? -15.148 -49.438 6.59 1 76.88 131 PRO A N 1
ATOM 1041 C CA . PRO A 1 131 ? -15.172 -50.781 7.113 1 76.88 131 PRO A CA 1
ATOM 1042 C C . PRO A 1 131 ? -14.781 -50.875 8.586 1 76.88 131 PRO A C 1
ATOM 1044 O O . PRO A 1 131 ? -13.867 -50.156 9.023 1 76.88 131 PRO A O 1
ATOM 1047 N N . THR A 1 132 ? -15.57 -51.531 9.32 1 78.12 132 THR A N 1
ATOM 1048 C CA . THR A 1 132 ? -15.328 -51.656 10.75 1 78.12 132 THR A CA 1
ATOM 1049 C C . THR A 1 132 ? -14.258 -52.719 11.023 1 78.12 132 THR A C 1
ATOM 1051 O O . THR A 1 132 ? -13.828 -53.438 10.109 1 78.12 132 THR A O 1
ATOM 1054 N N . LEU A 1 133 ? -13.648 -52.625 12.172 1 76 133 LEU A N 1
ATOM 1055 C CA . LEU A 1 133 ? -12.672 -53.625 12.617 1 76 133 LEU A CA 1
ATOM 1056 C C . LEU A 1 133 ? -13.172 -55.031 12.375 1 76 133 LEU A C 1
ATOM 1058 O O . LEU A 1 133 ? -12.391 -55.906 12.016 1 76 133 LEU A O 1
ATOM 1062 N N . GLU A 1 134 ? -14.5 -55.219 12.445 1 75.25 134 GLU A N 1
ATOM 1063 C CA . GLU A 1 134 ? -15.102 -56.531 12.25 1 75.25 134 GLU A CA 1
ATOM 1064 C C . GLU A 1 134 ? -15.008 -56.969 10.789 1 75.25 134 GLU A C 1
ATOM 1066 O O . GLU A 1 134 ? -14.781 -58.156 10.5 1 75.25 134 GLU A O 1
ATOM 1071 N N . ASP A 1 135 ? -15.102 -55.969 9.945 1 75.94 135 ASP A N 1
ATOM 1072 C CA . ASP A 1 135 ? -15.023 -56.25 8.516 1 75.94 135 ASP A CA 1
ATOM 1073 C C . ASP A 1 135 ? -13.617 -56.688 8.117 1 75.94 135 ASP A C 1
ATOM 1075 O O . ASP A 1 135 ? -13.445 -57.625 7.324 1 75.94 135 ASP A O 1
ATOM 1079 N N . VAL A 1 136 ? -12.656 -56 8.781 1 75.19 136 VAL A N 1
ATOM 1080 C CA . VAL A 1 136 ? -11.258 -56.312 8.477 1 75.19 136 VAL A CA 1
ATOM 1081 C C . VAL A 1 136 ? -10.898 -57.688 9.047 1 75.19 136 VAL A C 1
ATOM 1083 O O . VAL A 1 136 ? -10.203 -58.469 8.391 1 75.19 136 VAL A O 1
ATOM 1086 N N . GLU A 1 137 ? -11.414 -57.938 10.219 1 75.69 137 GLU A N 1
ATOM 1087 C CA . GLU A 1 137 ? -11.133 -59.219 10.852 1 75.69 137 GLU A CA 1
ATOM 1088 C C . GLU A 1 137 ? -11.758 -60.375 10.062 1 75.69 137 GLU A C 1
ATOM 1090 O O . GLU A 1 137 ? -11.164 -61.438 9.945 1 75.69 137 GLU A O 1
ATOM 1095 N N . ARG A 1 138 ? -12.797 -60.125 9.477 1 74.88 138 ARG A N 1
ATOM 1096 C CA . ARG A 1 138 ? -13.477 -61.125 8.672 1 74.88 138 ARG A CA 1
ATOM 1097 C C . ARG A 1 138 ? -12.711 -61.406 7.387 1 74.88 138 ARG A C 1
ATOM 1099 O O . ARG A 1 138 ? -12.617 -62.562 6.953 1 74.88 138 ARG A O 1
ATOM 1106 N N . ALA A 1 139 ? -12.188 -60.344 6.883 1 69.75 139 ALA A N 1
ATOM 1107 C CA . ALA A 1 139 ? -11.492 -60.469 5.609 1 69.75 139 ALA A CA 1
ATOM 1108 C C . ALA A 1 139 ? -10.141 -61.156 5.793 1 69.75 139 ALA A C 1
ATOM 1110 O O . ALA A 1 139 ? -9.703 -61.938 4.926 1 69.75 139 ALA A O 1
ATOM 1111 N N . VAL A 1 140 ? -9.508 -60.969 7.035 1 67.81 140 VAL A N 1
ATOM 1112 C CA . VAL A 1 140 ? -8.164 -61.5 7.285 1 67.81 140 VAL A CA 1
ATOM 1113 C C . VAL A 1 140 ? -8.258 -62.875 7.938 1 67.81 140 VAL A C 1
ATOM 1115 O O . VAL A 1 140 ? -7.312 -63.656 7.859 1 67.81 140 VAL A O 1
ATOM 1118 N N . SER A 1 141 ? -9.359 -63.125 8.656 1 66 141 SER A N 1
ATOM 1119 C CA . SER A 1 141 ? -9.484 -64.375 9.391 1 66 141 SER A CA 1
ATOM 1120 C C . SER A 1 141 ? -9.266 -65.562 8.477 1 66 141 SER A C 1
ATOM 1122 O O . SER A 1 141 ? -8.789 -66.625 8.914 1 66 141 SER A O 1
ATOM 1124 N N . ALA A 1 142 ? -9.531 -65.25 7.18 1 58.56 142 ALA A N 1
ATOM 1125 C CA . ALA A 1 142 ? -9.359 -66.438 6.285 1 58.56 142 ALA A CA 1
ATOM 1126 C C . ALA A 1 142 ? -7.887 -66.688 6.039 1 58.56 142 ALA A C 1
ATOM 1128 O O . ALA A 1 142 ? -7.531 -67.812 5.562 1 58.56 142 ALA A O 1
ATOM 1129 N N . SER A 1 143 ? -7.027 -65.625 6.414 1 58.25 143 SER A N 1
ATOM 1130 C CA . SER A 1 143 ? -5.609 -65.812 6.121 1 58.25 143 SER A CA 1
ATOM 1131 C C . SER A 1 143 ? -4.742 -65.438 7.316 1 58.25 143 SER A C 1
ATOM 1133 O O . SER A 1 143 ? -3.656 -64.875 7.145 1 58.25 143 SER A O 1
ATOM 1135 N N . GLU A 1 144 ? -5.18 -65.562 8.562 1 59.69 144 GLU A N 1
ATOM 1136 C CA . GLU A 1 144 ? -4.555 -65.125 9.805 1 59.69 144 GLU A CA 1
ATOM 1137 C C . GLU A 1 144 ? -3.104 -65.562 9.898 1 59.69 144 GLU A C 1
ATOM 1139 O O . GLU A 1 144 ? -2.311 -65 10.656 1 59.69 144 GLU A O 1
ATOM 1144 N N . GLY A 1 145 ? -2.621 -66.375 9.047 1 57.5 145 GLY A N 1
ATOM 1145 C CA . GLY A 1 145 ? -1.29 -66.938 9.195 1 57.5 145 GLY A CA 1
ATOM 1146 C C . GLY A 1 145 ? -0.231 -66.188 8.414 1 57.5 145 GLY A C 1
ATOM 1147 O O . GLY A 1 145 ? 0.965 -66.438 8.578 1 57.5 145 GLY A O 1
ATOM 1148 N N . ASP A 1 146 ? -0.515 -65.25 7.539 1 57.12 146 ASP A N 1
ATOM 1149 C CA . ASP A 1 146 ? 0.457 -64.562 6.68 1 57.12 146 ASP A CA 1
ATOM 1150 C C . ASP A 1 146 ? 0.898 -63.25 7.281 1 57.12 146 ASP A C 1
ATOM 1152 O O . ASP A 1 146 ? 0.064 -62.469 7.723 1 57.12 146 ASP A O 1
ATOM 1156 N N . ALA A 1 147 ? 2.182 -63.094 7.598 1 61.88 147 ALA A N 1
ATOM 1157 C CA . ALA A 1 147 ? 2.777 -61.906 8.219 1 61.88 147 ALA A CA 1
ATOM 1158 C C . ALA A 1 147 ? 2.389 -60.656 7.461 1 61.88 147 ALA A C 1
ATOM 1160 O O . ALA A 1 147 ? 2.168 -59.594 8.07 1 61.88 147 ALA A O 1
ATOM 1161 N N . THR A 1 148 ? 2.359 -60.812 6.141 1 64.69 148 THR A N 1
ATOM 1162 C CA . THR A 1 148 ? 2.023 -59.656 5.336 1 64.69 148 THR A CA 1
ATOM 1163 C C . THR A 1 148 ? 0.581 -59.219 5.582 1 64.69 148 THR A C 1
ATOM 1165 O O . THR A 1 148 ? 0.29 -58.031 5.68 1 64.69 148 THR A O 1
ATOM 1168 N N . VAL A 1 149 ? -0.255 -60.312 5.766 1 70.94 149 VAL A N 1
ATOM 1169 C CA . VAL A 1 149 ? -1.666 -60.031 6.004 1 70.94 149 VAL A CA 1
ATOM 1170 C C . VAL A 1 149 ? -1.843 -59.438 7.402 1 70.94 149 VAL A C 1
ATOM 1172 O O . VAL A 1 149 ? -2.66 -58.531 7.598 1 70.94 149 VAL A O 1
ATOM 1175 N N . SER A 1 150 ? -1.019 -59.875 8.266 1 71.38 150 SER A N 1
ATOM 1176 C CA . SER A 1 150 ? -1.083 -59.344 9.625 1 71.38 150 SER A CA 1
ATOM 1177 C C . SER A 1 150 ? -0.633 -57.875 9.664 1 71.38 150 SER A C 1
ATOM 1179 O O . SER A 1 150 ? -1.212 -57.062 10.391 1 71.38 150 SER A O 1
ATOM 1181 N N . ALA A 1 151 ? 0.413 -57.594 8.859 1 71.44 151 ALA A N 1
ATOM 1182 C CA . ALA A 1 151 ? 0.887 -56.219 8.812 1 71.44 151 ALA A CA 1
ATOM 1183 C C . ALA A 1 151 ? -0.165 -55.312 8.195 1 71.44 151 ALA A C 1
ATOM 1185 O O . ALA A 1 151 ? -0.369 -54.188 8.664 1 71.44 151 ALA A O 1
ATOM 1186 N N . MET A 1 152 ? -0.826 -55.844 7.195 1 73.31 152 MET A N 1
ATOM 1187 C CA . MET A 1 152 ? -1.871 -55.062 6.535 1 73.31 152 MET A CA 1
ATOM 1188 C C . MET A 1 152 ? -3.049 -54.812 7.473 1 73.31 152 MET A C 1
ATOM 1190 O O . MET A 1 152 ? -3.646 -53.75 7.465 1 73.31 152 MET A O 1
ATOM 1194 N N . LYS A 1 153 ? -3.283 -55.906 8.273 1 73.94 153 LYS A N 1
ATOM 1195 C CA . LYS A 1 153 ? -4.352 -55.781 9.258 1 73.94 153 LYS A CA 1
ATOM 1196 C C . LYS A 1 153 ? -4.047 -54.688 10.266 1 73.94 153 LYS A C 1
ATOM 1198 O O . LYS A 1 153 ? -4.918 -53.875 10.578 1 73.94 153 LYS A O 1
ATOM 1203 N N . LYS A 1 154 ? -2.816 -54.594 10.703 1 76 154 LYS A N 1
ATOM 1204 C CA . LYS A 1 154 ? -2.428 -53.594 11.672 1 76 154 LYS A CA 1
ATOM 1205 C C . LYS A 1 154 ? -2.529 -52.188 11.078 1 76 154 LYS A C 1
ATOM 1207 O O . LYS A 1 154 ? -2.984 -51.25 11.742 1 76 154 LYS A O 1
ATOM 1212 N N . GLU A 1 155 ? -2.072 -52.062 9.828 1 76.44 155 GLU A N 1
ATOM 1213 C CA . GLU A 1 155 ? -2.146 -50.781 9.148 1 76.44 155 GLU A CA 1
ATOM 1214 C C . GLU A 1 155 ? -3.596 -50.344 8.977 1 76.44 155 GLU A C 1
ATOM 1216 O O . GLU A 1 155 ? -3.916 -49.156 9.188 1 76.44 155 GLU A O 1
ATOM 1221 N N . MET A 1 156 ? -4.445 -51.281 8.672 1 76.75 156 MET A N 1
ATOM 1222 C CA . MET A 1 156 ? -5.855 -50.938 8.453 1 76.75 156 MET A CA 1
ATOM 1223 C C . MET A 1 156 ? -6.523 -50.531 9.758 1 76.75 156 MET A C 1
ATOM 1225 O O . MET A 1 156 ? -7.363 -49.625 9.758 1 76.75 156 MET A O 1
ATOM 1229 N N . ILE A 1 157 ? -6.094 -51.125 10.805 1 76.31 157 ILE A N 1
ATOM 1230 C CA . ILE A 1 157 ? -6.641 -50.75 12.109 1 76.31 157 ILE A CA 1
ATOM 1231 C C . ILE A 1 157 ? -6.199 -49.344 12.469 1 76.31 157 ILE A C 1
ATOM 1233 O O . ILE A 1 157 ? -6.992 -48.562 12.992 1 76.31 157 ILE A O 1
ATOM 1237 N N . ASN A 1 158 ? -4.949 -49 12.18 1 77 158 ASN A N 1
ATOM 1238 C CA . ASN A 1 158 ? -4.457 -47.656 12.438 1 77 158 ASN A CA 1
ATOM 1239 C C . ASN A 1 158 ? -5.219 -46.625 11.617 1 77 158 ASN A C 1
ATOM 1241 O O . ASN A 1 158 ? -5.508 -45.531 12.117 1 77 158 ASN A O 1
ATOM 1245 N N . ILE A 1 159 ? -5.527 -47 10.383 1 76.81 159 ILE A N 1
ATOM 1246 C CA . ILE A 1 159 ? -6.262 -46.094 9.5 1 76.81 159 ILE A CA 1
ATOM 1247 C C . ILE A 1 159 ? -7.656 -45.844 10.062 1 76.81 159 ILE A C 1
ATOM 1249 O O . ILE A 1 159 ? -8.133 -44.719 10.07 1 76.81 159 ILE A O 1
ATOM 1253 N N . ILE A 1 160 ? -8.25 -46.938 10.555 1 75.62 160 ILE A N 1
ATOM 1254 C CA . ILE A 1 160 ? -9.594 -46.812 11.117 1 75.62 160 ILE A CA 1
ATOM 1255 C C . ILE A 1 160 ? -9.562 -45.906 12.352 1 75.62 160 ILE A C 1
ATOM 1257 O O . ILE A 1 160 ? -10.453 -45.094 12.547 1 75.62 160 ILE A O 1
ATOM 1261 N N . ASP A 1 161 ? -8.523 -45.969 13.133 1 75.88 161 ASP A N 1
ATOM 1262 C CA . ASP A 1 161 ? -8.375 -45.156 14.32 1 75.88 161 ASP A CA 1
ATOM 1263 C C . ASP A 1 161 ? -8.195 -43.688 13.938 1 75.88 161 ASP A C 1
ATOM 1265 O O . ASP A 1 161 ? -8.734 -42.781 14.602 1 75.88 161 ASP A O 1
ATOM 1269 N N . ASN A 1 162 ? -7.422 -43.469 12.93 1 74.44 162 ASN A N 1
ATOM 1270 C CA . ASN A 1 162 ? -7.195 -42.094 12.461 1 74.44 162 ASN A CA 1
ATOM 1271 C C . ASN A 1 162 ? -8.492 -41.469 11.977 1 74.44 162 ASN A C 1
ATOM 1273 O O . ASN A 1 162 ? -8.727 -40.281 12.234 1 74.44 162 ASN A O 1
ATOM 1277 N N . ILE A 1 163 ? -9.281 -42.219 11.328 1 75.5 163 ILE A N 1
ATOM 1278 C CA . ILE A 1 163 ? -10.562 -41.75 10.828 1 75.5 163 ILE A CA 1
ATOM 1279 C C . ILE A 1 163 ? -11.477 -41.406 12 1 75.5 163 ILE A C 1
ATOM 1281 O O . ILE A 1 163 ? -12.148 -40.375 11.992 1 75.5 163 ILE A O 1
ATOM 1285 N N . GLY A 1 164 ? -11.477 -42.344 13.016 1 74.62 164 GLY A N 1
ATOM 1286 C CA . GLY A 1 164 ? -12.281 -42.094 14.203 1 74.62 164 GLY A CA 1
ATOM 1287 C C . GLY A 1 164 ? -11.875 -40.844 14.953 1 74.62 164 GLY A C 1
ATOM 1288 O O . GLY A 1 164 ? -12.727 -40.094 15.438 1 74.62 164 GLY A O 1
ATOM 1289 N N . SER A 1 165 ? -10.609 -40.562 14.977 1 74.19 165 SER A N 1
ATOM 1290 C CA . SER A 1 165 ? -10.102 -39.375 15.688 1 74.19 165 SER A CA 1
ATOM 1291 C C . SER A 1 165 ? -10.445 -38.094 14.945 1 74.19 165 SER A C 1
ATOM 1293 O O . SER A 1 165 ? -10.57 -37.031 15.562 1 74.19 165 SER A O 1
ATOM 1295 N N . ALA A 1 166 ? -10.531 -38.219 13.672 1 71.44 166 ALA A N 1
ATOM 1296 C CA . ALA A 1 166 ? -10.867 -37.031 12.875 1 71.44 166 ALA A CA 1
ATOM 1297 C C . ALA A 1 166 ? -12.312 -36.625 13.109 1 71.44 166 ALA A C 1
ATOM 1299 O O . ALA A 1 166 ? -12.648 -35.438 12.977 1 71.44 166 ALA A O 1
ATOM 1300 N N . VAL A 1 167 ? -13.102 -37.562 13.406 1 70.75 167 VAL A N 1
ATOM 1301 C CA . VAL A 1 167 ? -14.516 -37.25 13.609 1 70.75 167 VAL A CA 1
ATOM 1302 C C . VAL A 1 167 ? -14.75 -36.781 15.039 1 70.75 167 VAL A C 1
ATOM 1304 O O . VAL A 1 167 ? -15.555 -35.875 15.281 1 70.75 167 VAL A O 1
ATOM 1307 N N . ASN A 1 168 ? -14.055 -37.438 15.969 1 64.88 168 ASN A N 1
ATOM 1308 C CA . ASN A 1 168 ? -14.266 -37.094 17.359 1 64.88 168 ASN A CA 1
ATOM 1309 C C . ASN A 1 168 ? -13.453 -35.844 17.75 1 64.88 168 ASN A C 1
ATOM 1311 O O . ASN A 1 168 ? -12.289 -35.719 17.359 1 64.88 168 ASN A O 1
ATOM 1315 N N . LYS A 1 169 ? -14.047 -34.719 17.922 1 56.16 169 LYS A N 1
ATOM 1316 C CA . LYS A 1 169 ? -13.531 -33.406 18.359 1 56.16 169 LYS A CA 1
ATOM 1317 C C . LYS A 1 169 ? -12.539 -33.594 19.516 1 56.16 169 LYS A C 1
ATOM 1319 O O . LYS A 1 169 ? -12.25 -32.625 20.219 1 56.16 169 LYS A O 1
ATOM 1324 N N . LYS A 1 170 ? -12.219 -34.688 19.984 1 45.84 170 LYS A N 1
ATOM 1325 C CA . LYS A 1 170 ? -11.438 -34.625 21.219 1 45.84 170 LYS A CA 1
ATOM 1326 C C . LYS A 1 170 ? -10.117 -33.906 20.984 1 45.84 170 LYS A C 1
ATOM 1328 O O . LYS A 1 170 ? -9.438 -34.125 19.984 1 45.84 170 LYS A O 1
ATOM 1333 N N . GLU A 1 171 ? -10.031 -32.781 21.609 1 42.97 171 GLU A N 1
ATOM 1334 C CA . GLU A 1 171 ? -8.781 -32.062 21.906 1 42.97 171 GLU A CA 1
ATOM 1335 C C . GLU A 1 171 ? -7.629 -33.031 22.125 1 42.97 171 GLU A C 1
ATOM 1337 O O . GLU A 1 171 ? -7.613 -33.781 23.109 1 42.97 171 GLU A O 1
ATOM 1342 N N . GLU A 1 172 ? -7.305 -33.781 21.297 1 35.31 172 GLU A N 1
ATOM 1343 C CA . GLU A 1 172 ? -6.098 -34.5 21.703 1 35.31 172 GLU A CA 1
ATOM 1344 C C . GLU A 1 172 ? -5.137 -33.594 22.453 1 35.31 172 GLU A C 1
ATOM 1346 O O . GLU A 1 172 ? -4.637 -32.594 21.906 1 35.31 172 GLU A O 1
ATOM 1351 N N . ALA A 1 173 ? -5.285 -33.438 23.734 1 33.28 173 ALA A N 1
ATOM 1352 C CA . ALA A 1 173 ? -4.137 -33.125 24.578 1 33.28 173 ALA A CA 1
ATOM 1353 C C . ALA A 1 173 ? -2.885 -33.844 24.094 1 33.28 173 ALA A C 1
ATOM 1355 O O . ALA A 1 173 ? -2.969 -34.969 23.531 1 33.28 173 ALA A O 1
ATOM 1356 N N . ALA A 1 174 ? -1.725 -33.25 24.25 1 35.69 174 ALA A N 1
ATOM 1357 C CA . ALA A 1 174 ? -0.307 -33.531 24.047 1 35.69 174 ALA A CA 1
ATOM 1358 C C . ALA A 1 174 ? 0.031 -34.969 24.469 1 35.69 174 ALA A C 1
ATOM 1360 O O . ALA A 1 174 ? 1.204 -35.312 24.625 1 35.69 174 ALA A O 1
ATOM 1361 N N . SER A 1 175 ? -0.921 -35.719 25.141 1 33.41 175 SER A N 1
ATOM 1362 C CA . SER A 1 175 ? -0.151 -36.719 25.875 1 33.41 175 SER A CA 1
ATOM 1363 C C . SER A 1 175 ? 0.66 -37.625 24.938 1 33.41 175 SER A C 1
ATOM 1365 O O . SER A 1 175 ? 1.866 -37.781 25.125 1 33.41 175 SER A O 1
ATOM 1367 N N . SER A 1 176 ? 0.122 -39 24.734 1 33.69 176 SER A N 1
ATOM 1368 C CA . SER A 1 176 ? 0.947 -40.188 24.719 1 33.69 176 SER A CA 1
ATOM 1369 C C . SER A 1 176 ? 1.81 -40.281 23.469 1 33.69 176 SER A C 1
ATOM 1371 O O . SER A 1 176 ? 1.459 -39.688 22.438 1 33.69 176 SER A O 1
ATOM 1373 N N . GLU A 1 177 ? 3.094 -40.938 23.609 1 34.44 177 GLU A N 1
ATOM 1374 C CA . GLU A 1 177 ? 4.312 -41.438 22.953 1 34.44 177 GLU A CA 1
ATOM 1375 C C . GLU A 1 177 ? 3.986 -42.281 21.734 1 34.44 177 GLU A C 1
ATOM 1377 O O . GLU A 1 177 ? 4.797 -43.094 21.297 1 34.44 177 GLU A O 1
ATOM 1382 N N . THR A 1 178 ? 2.699 -42.562 21.422 1 37.09 178 THR A N 1
ATOM 1383 C CA . THR A 1 178 ? 2.727 -43.531 20.359 1 37.09 178 THR A CA 1
ATOM 1384 C C . THR A 1 178 ? 3.494 -43.031 19.156 1 37.09 178 THR A C 1
ATOM 1386 O O . THR A 1 178 ? 3.447 -41.812 18.844 1 37.09 178 THR A O 1
ATOM 1389 N N . PRO A 1 179 ? 4.32 -43.938 18.5 1 37.91 179 PRO A N 1
ATOM 1390 C CA . PRO A 1 179 ? 5.191 -43.656 17.359 1 37.91 179 PRO A CA 1
ATOM 1391 C C . PRO A 1 179 ? 4.48 -42.875 16.266 1 37.91 179 PRO A C 1
ATOM 1393 O O . PRO A 1 179 ? 3.305 -43.125 15.984 1 37.91 179 PRO A O 1
ATOM 1396 N N . LYS A 1 180 ? 4.75 -41.656 15.969 1 44.28 180 LYS A N 1
ATOM 1397 C CA . LYS A 1 180 ? 4.422 -40.656 14.961 1 44.28 180 LYS A CA 1
ATOM 1398 C C . LYS A 1 180 ? 4.242 -41.312 13.586 1 44.28 180 LYS A C 1
ATOM 1400 O O . LYS A 1 180 ? 5.223 -41.594 12.906 1 44.28 180 LYS A O 1
ATOM 1405 N N . SER A 1 181 ? 3.211 -42.094 13.398 1 43.31 181 SER A N 1
ATOM 1406 C CA . SER A 1 181 ? 3.004 -42.625 12.055 1 43.31 181 SER A CA 1
ATOM 1407 C C . SER A 1 181 ? 3.111 -41.5 11.008 1 43.31 181 SER A C 1
ATOM 1409 O O . SER A 1 181 ? 2.895 -40.344 11.305 1 43.31 181 SER A O 1
ATOM 1411 N N . GLU A 1 182 ? 3.736 -41.781 9.891 1 48.91 182 GLU A N 1
ATOM 1412 C CA . GLU A 1 182 ? 4.023 -40.969 8.727 1 48.91 182 GLU A CA 1
ATOM 1413 C C . GLU A 1 182 ? 2.818 -40.094 8.352 1 48.91 182 GLU A C 1
ATOM 1415 O O . GLU A 1 182 ? 2.977 -38.938 7.922 1 48.91 182 GLU A O 1
ATOM 1420 N N . GLY A 1 183 ? 1.553 -40.656 8.672 1 52.22 183 GLY A N 1
ATOM 1421 C CA . GLY A 1 183 ? 0.342 -39.938 8.297 1 52.22 183 GLY A CA 1
ATOM 1422 C C . GLY A 1 183 ? 0.11 -38.688 9.125 1 52.22 183 GLY A C 1
ATOM 1423 O O . GLY A 1 183 ? -0.377 -37.688 8.609 1 52.22 183 GLY A O 1
ATOM 1424 N N . PHE A 1 184 ? 0.432 -38.75 10.43 1 53.41 184 PHE A N 1
ATOM 1425 C CA . PHE A 1 184 ? 0.19 -37.625 11.336 1 53.41 184 PHE A CA 1
ATOM 1426 C C . PHE A 1 184 ? 1.135 -36.469 11.031 1 53.41 184 PHE A C 1
ATOM 1428 O O . PHE A 1 184 ? 0.751 -35.281 11.148 1 53.41 184 PHE A O 1
ATOM 1435 N N . THR A 1 185 ? 2.324 -36.844 10.609 1 61.19 185 THR A N 1
ATOM 1436 C CA . THR A 1 185 ? 3.312 -35.812 10.305 1 61.19 185 THR A CA 1
ATOM 1437 C C . THR A 1 185 ? 2.883 -35 9.086 1 61.19 185 THR A C 1
ATOM 1439 O O . THR A 1 185 ? 3.076 -33.781 9.047 1 61.19 185 THR A O 1
ATOM 1442 N N . SER A 1 186 ? 2.094 -35.719 8.289 1 76.06 186 SER A N 1
ATOM 1443 C CA . SER A 1 186 ? 1.657 -35.062 7.066 1 76.06 186 SER A CA 1
ATOM 1444 C C . SER A 1 186 ? 0.56 -34.031 7.359 1 76.06 186 SER A C 1
ATOM 1446 O O . SER A 1 186 ? 0.577 -32.938 6.824 1 76.06 186 SER A O 1
ATOM 1448 N N . LEU A 1 187 ? -0.26 -34.375 8.391 1 81.19 187 LEU A N 1
ATOM 1449 C CA . LEU A 1 187 ? -1.36 -33.5 8.711 1 81.19 187 LEU A CA 1
ATOM 1450 C C . LEU A 1 187 ? -0.85 -32.25 9.422 1 81.19 187 LEU A C 1
ATOM 1452 O O . LEU A 1 187 ? -1.356 -31.141 9.195 1 81.19 187 LEU A O 1
ATOM 1456 N N . ALA A 1 188 ? 0.186 -32.406 10.219 1 84.69 188 ALA A N 1
ATOM 1457 C CA . ALA A 1 188 ? 0.771 -31.297 10.938 1 84.69 188 ALA A CA 1
ATOM 1458 C C . ALA A 1 188 ? 1.422 -30.297 9.977 1 84.69 188 ALA A C 1
ATOM 1460 O O . ALA A 1 188 ? 1.306 -29.094 10.156 1 84.69 188 ALA A O 1
ATOM 1461 N N . ALA A 1 189 ? 2.045 -30.875 9.047 1 86.62 189 ALA A N 1
ATOM 1462 C CA . ALA A 1 189 ? 2.689 -30.016 8.055 1 86.62 189 ALA A CA 1
ATOM 1463 C C . ALA A 1 189 ? 1.655 -29.25 7.238 1 86.62 189 ALA A C 1
ATOM 1465 O O . ALA A 1 189 ? 1.84 -28.062 6.949 1 86.62 189 ALA A O 1
ATOM 1466 N N . ARG A 1 190 ? 0.609 -29.859 6.984 1 90 190 ARG A N 1
ATOM 1467 C CA . ARG A 1 190 ? -0.456 -29.234 6.215 1 90 190 ARG A CA 1
ATOM 1468 C C . ARG A 1 190 ? -1.135 -28.125 7.023 1 90 190 ARG A C 1
ATOM 1470 O O . ARG A 1 190 ? -1.491 -27.078 6.48 1 90 190 ARG A O 1
ATOM 1477 N N . ARG A 1 191 ? -1.254 -28.391 8.281 1 90 191 ARG A N 1
ATOM 1478 C CA . ARG A 1 191 ? -1.847 -27.406 9.18 1 90 191 ARG A CA 1
ATOM 1479 C C . ARG A 1 191 ? -0.991 -26.141 9.242 1 90 191 ARG A C 1
ATOM 1481 O O . ARG A 1 191 ? -1.515 -25.031 9.195 1 90 191 ARG A O 1
ATOM 1488 N N . ARG A 1 192 ? 0.242 -26.391 9.375 1 89.94 192 ARG A N 1
ATOM 1489 C CA . ARG A 1 192 ? 1.167 -25.266 9.453 1 89.94 192 ARG A CA 1
ATOM 1490 C C . ARG A 1 192 ? 1.087 -24.406 8.188 1 89.94 192 ARG A C 1
ATOM 1492 O O . ARG A 1 192 ? 1.085 -23.172 8.266 1 89.94 192 ARG A O 1
ATOM 1499 N N . ARG A 1 193 ? 0.951 -25.031 7.105 1 89.69 193 ARG A N 1
ATOM 1500 C CA . ARG A 1 193 ? 0.871 -24.328 5.828 1 89.69 193 ARG A CA 1
ATOM 1501 C C . ARG A 1 193 ? -0.443 -23.562 5.707 1 89.69 193 ARG A C 1
ATOM 1503 O O . ARG A 1 193 ? -0.471 -22.438 5.191 1 89.69 193 ARG A O 1
ATOM 1510 N N . MET A 1 194 ? -1.441 -24.156 6.141 1 91.69 194 MET A N 1
ATOM 1511 C CA . MET A 1 194 ? -2.754 -23.531 6.098 1 91.69 194 MET A CA 1
ATOM 1512 C C . MET A 1 194 ? -2.758 -22.234 6.902 1 91.69 194 MET A C 1
ATOM 1514 O O . MET A 1 194 ? -3.256 -21.203 6.434 1 91.69 194 MET A O 1
ATOM 1518 N N . HIS A 1 195 ? -2.049 -22.219 8.039 1 93 195 HIS A N 1
ATOM 1519 C CA . HIS A 1 195 ? -2.029 -21.016 8.883 1 93 195 HIS A CA 1
ATOM 1520 C C . HIS A 1 195 ? -1.087 -19.969 8.32 1 93 195 HIS A C 1
ATOM 1522 O O . HIS A 1 195 ? -1.343 -18.766 8.445 1 93 195 HIS A O 1
ATOM 1528 N N . ALA A 1 196 ? -0.06 -20.469 7.684 1 90.25 196 ALA A N 1
ATOM 1529 C CA . ALA A 1 196 ? 0.901 -19.547 7.094 1 90.25 196 ALA A CA 1
ATOM 1530 C C . ALA A 1 196 ? 0.272 -18.75 5.949 1 90.25 196 ALA A C 1
ATOM 1532 O O . ALA A 1 196 ? 0.607 -17.594 5.73 1 90.25 196 ALA A O 1
ATOM 1533 N N . HIS A 1 197 ? -0.646 -19.391 5.223 1 92.62 197 HIS A N 1
ATOM 1534 C CA . HIS A 1 197 ? -1.302 -18.75 4.09 1 92.62 197 HIS A CA 1
ATOM 1535 C C . HIS A 1 197 ? -2.787 -18.531 4.359 1 92.62 197 HIS A C 1
ATOM 1537 O O . HIS A 1 197 ? -3.609 -18.641 3.449 1 92.62 197 HIS A O 1
ATOM 1543 N N . PHE A 1 198 ? -3.129 -18.266 5.57 1 95.12 198 PHE A N 1
ATOM 1544 C CA . PHE A 1 198 ? -4.523 -18.234 5.992 1 95.12 198 PHE A CA 1
ATOM 1545 C C . PHE A 1 198 ? -5.297 -17.172 5.223 1 95.12 198 PHE A C 1
ATOM 1547 O O . PHE A 1 198 ? -6.391 -17.422 4.727 1 95.12 198 PHE A O 1
ATOM 1554 N N . ASP A 1 199 ? -4.754 -15.977 5.078 1 94.81 199 ASP A N 1
ATOM 1555 C CA . ASP A 1 199 ? -5.441 -14.867 4.422 1 94.81 199 ASP A CA 1
ATOM 1556 C C . ASP A 1 199 ? -5.723 -15.188 2.955 1 94.81 199 ASP A C 1
ATOM 1558 O O . ASP A 1 199 ? -6.773 -14.82 2.426 1 94.81 199 ASP A O 1
ATOM 1562 N N . ASP A 1 200 ? -4.84 -15.82 2.379 1 92.5 200 ASP A N 1
ATOM 1563 C CA . ASP A 1 200 ? -5.023 -16.219 0.987 1 92.5 200 ASP A CA 1
ATOM 1564 C C . ASP A 1 200 ? -6.156 -17.234 0.853 1 92.5 200 ASP A C 1
ATOM 1566 O O . ASP A 1 200 ? -6.945 -17.172 -0.092 1 92.5 200 ASP A O 1
ATOM 1570 N N . PHE A 1 201 ? -6.203 -18.109 1.784 1 95.5 201 PHE A N 1
ATOM 1571 C CA . PHE A 1 201 ? -7.254 -19.125 1.775 1 95.5 201 PHE A CA 1
ATOM 1572 C C . PHE A 1 201 ? -8.617 -18.484 2.031 1 95.5 201 PHE A C 1
ATOM 1574 O O . PHE A 1 201 ? -9.625 -18.922 1.476 1 95.5 201 PHE A O 1
ATOM 1581 N N . VAL A 1 202 ? -8.586 -17.5 2.871 1 96.31 202 VAL A N 1
ATOM 1582 C CA . VAL A 1 202 ? -9.836 -16.797 3.146 1 96.31 202 VAL A CA 1
ATOM 1583 C C . VAL A 1 202 ? -10.367 -16.172 1.862 1 96.31 202 VAL A C 1
ATOM 1585 O O . VAL A 1 202 ? -11.547 -16.312 1.537 1 96.31 202 VAL A O 1
ATOM 1588 N N . GLN A 1 203 ? -9.523 -15.523 1.167 1 93.5 203 GLN A N 1
ATOM 1589 C CA . GLN A 1 203 ? -9.922 -14.922 -0.099 1 93.5 203 GLN A CA 1
ATOM 1590 C C . GLN A 1 203 ? -10.406 -15.977 -1.087 1 93.5 203 GLN A C 1
ATOM 1592 O O . GLN A 1 203 ? -11.414 -15.781 -1.765 1 93.5 203 GLN A O 1
ATOM 1597 N N . CYS A 1 204 ? -9.695 -17.047 -1.098 1 93.75 204 CYS A N 1
ATOM 1598 C CA . CYS A 1 204 ? -10.07 -18.141 -1.976 1 93.75 204 CYS A CA 1
ATOM 1599 C C . CYS A 1 204 ? -11.43 -18.719 -1.594 1 93.75 204 CYS A C 1
ATOM 1601 O O . CYS A 1 204 ? -12.258 -18.984 -2.463 1 93.75 204 CYS A O 1
ATOM 1603 N N . TYR A 1 205 ? -11.695 -18.891 -0.306 1 95.75 205 TYR A N 1
ATOM 1604 C CA . TYR A 1 205 ? -12.953 -19.422 0.196 1 95.75 205 TYR A CA 1
ATOM 1605 C C . TYR A 1 205 ? -14.125 -18.547 -0.236 1 95.75 205 TYR A C 1
ATOM 1607 O O . TYR A 1 205 ? -15.109 -19.031 -0.798 1 95.75 205 TYR A O 1
ATOM 1615 N N . PHE A 1 206 ? -14.008 -17.328 -0.098 1 94.38 206 PHE A N 1
ATOM 1616 C CA . PHE A 1 206 ? -15.117 -16.438 -0.392 1 94.38 206 PHE A CA 1
ATOM 1617 C C . PHE A 1 206 ? -15.297 -16.266 -1.896 1 94.38 206 PHE A C 1
ATOM 1619 O O . PHE A 1 206 ? -16.406 -16.062 -2.373 1 94.38 206 PHE A O 1
ATOM 1626 N N . THR A 1 207 ? -14.242 -16.312 -2.625 1 90.38 207 THR A N 1
ATOM 1627 C CA . THR A 1 207 ? -14.352 -16.266 -4.078 1 90.38 207 THR A CA 1
ATOM 1628 C C . THR A 1 207 ? -15.102 -17.484 -4.602 1 90.38 207 THR A C 1
ATOM 1630 O O . THR A 1 207 ? -15.961 -17.359 -5.477 1 90.38 207 THR A O 1
ATOM 1633 N N . THR A 1 208 ? -14.844 -18.641 -3.992 1 91.5 208 THR A N 1
ATOM 1634 C CA . THR A 1 208 ? -15.484 -19.875 -4.43 1 91.5 208 THR A CA 1
ATOM 1635 C C . THR A 1 208 ? -16.953 -19.906 -3.982 1 91.5 208 THR A C 1
ATOM 1637 O O . THR A 1 208 ? -17.797 -20.5 -4.652 1 91.5 208 THR A O 1
ATOM 1640 N N . ARG A 1 209 ? -17.188 -19.219 -2.883 1 92.31 209 ARG A N 1
ATOM 1641 C CA . ARG A 1 209 ? -18.531 -19.234 -2.328 1 92.31 209 ARG A CA 1
ATOM 1642 C C . ARG A 1 209 ? -19.312 -17.984 -2.707 1 92.31 209 ARG A C 1
ATOM 1644 O O . ARG A 1 209 ? -20.344 -17.672 -2.109 1 92.31 209 ARG A O 1
ATOM 1651 N N . SER A 1 210 ? -18.875 -17.172 -3.578 1 88.44 210 SER A N 1
ATOM 1652 C CA . SER A 1 210 ? -19.438 -15.875 -3.938 1 88.44 210 SER A CA 1
ATOM 1653 C C . SER A 1 210 ? -20.875 -16 -4.398 1 88.44 210 SER A C 1
ATOM 1655 O O . SER A 1 210 ? -21.703 -15.141 -4.113 1 88.44 210 SER A O 1
ATOM 1657 N N . GLN A 1 211 ? -21.203 -17.094 -5.066 1 84.19 211 GLN A N 1
ATOM 1658 C CA . GLN A 1 211 ? -22.562 -17.297 -5.562 1 84.19 211 GLN A CA 1
ATOM 1659 C C . GLN A 1 211 ? -23.547 -17.469 -4.406 1 84.19 211 GLN A C 1
ATOM 1661 O O . GLN A 1 211 ? -24.672 -16.969 -4.465 1 84.19 211 GLN A O 1
ATOM 1666 N N . ASP A 1 212 ? -23.062 -18.156 -3.379 1 84.38 212 ASP A N 1
ATOM 1667 C CA . ASP A 1 212 ? -23.906 -18.391 -2.219 1 84.38 212 ASP A CA 1
ATOM 1668 C C . ASP A 1 212 ? -24.016 -17.141 -1.341 1 84.38 212 ASP A C 1
ATOM 1670 O O . ASP A 1 212 ? -25 -16.969 -0.627 1 84.38 212 ASP A O 1
ATOM 1674 N N . LEU A 1 213 ? -23.016 -16.375 -1.409 1 86.31 213 LEU A N 1
ATOM 1675 C CA . LEU A 1 213 ? -22.984 -15.18 -0.572 1 86.31 213 LEU A CA 1
ATOM 1676 C C . LEU A 1 213 ? -23.812 -14.055 -1.194 1 86.31 213 LEU A C 1
ATOM 1678 O O . LEU A 1 213 ? -24.531 -13.352 -0.492 1 86.31 213 LEU A O 1
ATOM 1682 N N . PHE A 1 214 ? -23.672 -13.805 -2.492 1 79.12 214 PHE A N 1
ATOM 1683 C CA . PHE A 1 214 ? -24.281 -12.641 -3.133 1 79.12 214 PHE A CA 1
ATOM 1684 C C . PHE A 1 214 ? -25.422 -13.07 -4.039 1 79.12 214 PHE A C 1
ATOM 1686 O O . PHE A 1 214 ? -26.156 -12.227 -4.555 1 79.12 214 PHE A O 1
ATOM 1693 N N . GLY A 1 215 ? -25.531 -14.312 -4.383 1 67.31 215 GLY A N 1
ATOM 1694 C CA . GLY A 1 215 ? -26.5 -14.742 -5.375 1 67.31 215 GLY A CA 1
ATOM 1695 C C . GLY A 1 215 ? -27.938 -14.617 -4.902 1 67.31 215 GLY A C 1
ATOM 1696 O O . GLY A 1 215 ? -28.203 -14.742 -3.707 1 67.31 215 GLY A O 1
ATOM 1697 N N . ILE A 1 216 ? -28.641 -13.852 -5.508 1 57.84 216 ILE A N 1
ATOM 1698 C CA . ILE A 1 216 ? -30.031 -13.453 -5.352 1 57.84 216 ILE A CA 1
ATOM 1699 C C . ILE A 1 216 ? -30.891 -14.68 -5.039 1 57.84 216 ILE A C 1
ATOM 1701 O O . ILE A 1 216 ? -31.734 -14.641 -4.152 1 57.84 216 ILE A O 1
ATOM 1705 N N . ASP A 1 217 ? -31.281 -15.633 -6.109 1 50.47 217 ASP A N 1
ATOM 1706 C CA . ASP A 1 217 ? -32.469 -16.469 -6.145 1 50.47 217 ASP A CA 1
ATOM 1707 C C . ASP A 1 217 ? -32.25 -17.781 -5.402 1 50.47 217 ASP A C 1
ATOM 1709 O O . ASP A 1 217 ? -31.641 -18.703 -5.945 1 50.47 217 ASP A O 1
ATOM 1713 N N . LYS A 1 218 ? -32.094 -17.781 -4.191 1 51.09 218 LYS A N 1
ATOM 1714 C CA . LYS A 1 218 ? -32.094 -18.953 -3.324 1 51.09 218 LYS A CA 1
ATOM 1715 C C . LYS A 1 218 ? -33.062 -20.016 -3.859 1 51.09 218 LYS A C 1
ATOM 1717 O O . LYS A 1 218 ? -33.094 -21.141 -3.334 1 51.09 218 LYS A O 1
ATOM 1722 N N . SER A 1 219 ? -34.031 -19.469 -4.488 1 48.44 219 SER A N 1
ATOM 1723 C CA . SER A 1 219 ? -35.188 -20.359 -4.699 1 48.44 219 SER A CA 1
ATOM 1724 C C . SER A 1 219 ? -34.781 -21.562 -5.559 1 48.44 219 SER A C 1
ATOM 1726 O O . SER A 1 219 ? -35.406 -22.625 -5.469 1 48.44 219 SER A O 1
ATOM 1728 N N . ASN A 1 220 ? -34.094 -21.391 -6.758 1 44.59 220 ASN A N 1
ATOM 1729 C CA . ASN A 1 220 ? -34 -22.5 -7.703 1 44.59 220 ASN A CA 1
ATOM 1730 C C . ASN A 1 220 ? -32.656 -23.234 -7.582 1 44.59 220 ASN A C 1
ATOM 1732 O O . ASN A 1 220 ? -32.25 -23.922 -8.508 1 44.59 220 ASN A O 1
ATOM 1736 N N . LYS A 1 221 ? -31.828 -22.906 -6.625 1 51.69 221 LYS A N 1
ATOM 1737 C CA . LYS A 1 221 ? -30.562 -23.625 -6.664 1 51.69 221 LYS A CA 1
ATOM 1738 C C . LYS A 1 221 ? -30.672 -24.984 -5.984 1 51.69 221 LYS A C 1
ATOM 1740 O O . LYS A 1 221 ? -31.141 -25.078 -4.848 1 51.69 221 LYS A O 1
ATOM 1745 N N . SER A 1 222 ? -30.516 -26.016 -6.719 1 49.25 222 SER A N 1
ATOM 1746 C CA . SER A 1 222 ? -30.469 -27.375 -6.195 1 49.25 222 SER A CA 1
ATOM 1747 C C . SER A 1 222 ? -29.359 -27.531 -5.172 1 49.25 222 SER A C 1
ATOM 1749 O O . SER A 1 222 ? -28.328 -26.844 -5.246 1 49.25 222 SER A O 1
ATOM 1751 N N . GLU A 1 223 ? -29.5 -28.062 -4 1 51.47 223 GLU A N 1
ATOM 1752 C CA . GLU A 1 223 ? -28.562 -28.484 -2.959 1 51.47 223 GLU A CA 1
ATOM 1753 C C . GLU A 1 223 ? -27.219 -28.891 -3.553 1 51.47 223 GLU A C 1
ATOM 1755 O O . GLU A 1 223 ? -26.172 -28.672 -2.938 1 51.47 223 GLU A O 1
ATOM 1760 N N . ALA A 1 224 ? -27.297 -29.281 -4.762 1 52.06 224 ALA A N 1
ATOM 1761 C CA . ALA A 1 224 ? -26.125 -29.844 -5.418 1 52.06 224 ALA A CA 1
ATOM 1762 C C . ALA A 1 224 ? -25.125 -28.75 -5.805 1 52.06 224 ALA A C 1
ATOM 1764 O O . ALA A 1 224 ? -23.922 -28.938 -5.699 1 52.06 224 ALA A O 1
ATOM 1765 N N . ASP A 1 225 ? -25.656 -27.562 -6.164 1 57.22 225 ASP A N 1
ATOM 1766 C CA . ASP A 1 225 ? -24.812 -26.484 -6.66 1 57.22 225 ASP A CA 1
ATOM 1767 C C . ASP A 1 225 ? -24.031 -25.828 -5.52 1 57.22 225 ASP A C 1
ATOM 1769 O O . ASP A 1 225 ? -22.891 -25.422 -5.695 1 57.22 225 ASP A O 1
ATOM 1773 N N . SER A 1 226 ? -24.672 -25.672 -4.34 1 57.31 226 SER A N 1
ATOM 1774 C CA . SER A 1 226 ? -24.031 -25.078 -3.174 1 57.31 226 SER A CA 1
ATOM 1775 C C . SER A 1 226 ? -22.844 -25.922 -2.707 1 57.31 226 SER A C 1
ATOM 1777 O O . SER A 1 226 ? -21.828 -25.375 -2.26 1 57.31 226 SER A O 1
ATOM 1779 N N . THR A 1 227 ? -22.906 -27.203 -2.955 1 68 227 THR A N 1
ATOM 1780 C CA . THR A 1 227 ? -21.859 -28.094 -2.461 1 68 227 THR A CA 1
ATOM 1781 C C . THR A 1 227 ? -20.641 -28.078 -3.387 1 68 227 THR A C 1
ATOM 1783 O O . THR A 1 227 ? -19.531 -28.422 -2.969 1 68 227 THR A O 1
ATOM 1786 N N . SER A 1 228 ? -20.953 -27.484 -4.555 1 83.12 228 SER A N 1
ATOM 1787 C CA . SER A 1 228 ? -19.859 -27.5 -5.531 1 83.12 228 SER A CA 1
ATOM 1788 C C . SER A 1 228 ? -18.766 -26.5 -5.156 1 83.12 228 SER A C 1
ATOM 1790 O O . SER A 1 228 ? -17.578 -26.812 -5.262 1 83.12 228 SER A O 1
ATOM 1792 N N . GLY A 1 229 ? -19.219 -25.375 -4.539 1 89.81 229 GLY A N 1
ATOM 1793 C CA . GLY A 1 229 ? -18.219 -24.391 -4.172 1 89.81 229 GLY A CA 1
ATOM 1794 C C . GLY A 1 229 ? -17.344 -24.812 -3.01 1 89.81 229 GLY A C 1
ATOM 1795 O O . GLY A 1 229 ? -16.141 -24.578 -3.021 1 89.81 229 GLY A O 1
ATOM 1796 N N . LEU A 1 230 ? -17.953 -25.469 -2.076 1 93.69 230 LEU A N 1
ATOM 1797 C CA . LEU A 1 230 ? -17.219 -25.938 -0.908 1 93.69 230 LEU A CA 1
ATOM 1798 C C . LEU A 1 230 ? -16.219 -27.031 -1.29 1 93.69 230 LEU A C 1
ATOM 1800 O O . LEU A 1 230 ? -15.102 -27.062 -0.787 1 93.69 230 LEU A O 1
ATOM 1804 N N . ASP A 1 231 ? -16.625 -27.891 -2.205 1 93.75 231 ASP A N 1
ATOM 1805 C CA . ASP A 1 231 ? -15.75 -28.953 -2.678 1 93.75 231 ASP A CA 1
ATOM 1806 C C . ASP A 1 231 ? -14.562 -28.391 -3.449 1 93.75 231 ASP A C 1
ATOM 1808 O O . ASP A 1 231 ? -13.445 -28.891 -3.324 1 93.75 231 ASP A O 1
ATOM 1812 N N . GLU A 1 232 ? -14.898 -27.422 -4.219 1 93.12 232 GLU A N 1
ATOM 1813 C CA . GLU A 1 232 ? -13.82 -26.766 -4.949 1 93.12 232 GLU A CA 1
ATOM 1814 C C . GLU A 1 232 ? -12.797 -26.156 -3.996 1 93.12 232 GLU A C 1
ATOM 1816 O O . GLU A 1 232 ? -11.594 -26.281 -4.207 1 93.12 232 GLU A O 1
ATOM 1821 N N . PHE A 1 233 ? -13.367 -25.578 -2.924 1 95.19 233 PHE A N 1
ATOM 1822 C CA . PHE A 1 233 ? -12.453 -24.984 -1.956 1 95.19 233 PHE A CA 1
ATOM 1823 C C . PHE A 1 233 ? -11.648 -26.062 -1.241 1 95.19 233 PHE A C 1
ATOM 1825 O O . PHE A 1 233 ? -10.453 -25.906 -1.014 1 95.19 233 PHE A O 1
ATOM 1832 N N . ARG A 1 234 ? -12.242 -27.031 -0.854 1 94.88 234 ARG A N 1
ATOM 1833 C CA . ARG A 1 234 ? -11.547 -28.141 -0.204 1 94.88 234 ARG A CA 1
ATOM 1834 C C . ARG A 1 234 ? -10.398 -28.641 -1.064 1 94.88 234 ARG A C 1
ATOM 1836 O O . ARG A 1 234 ? -9.289 -28.859 -0.562 1 94.88 234 ARG A O 1
ATOM 1843 N N . GLU A 1 235 ? -10.641 -28.812 -2.344 1 94 235 GLU A N 1
ATOM 1844 C CA . GLU A 1 235 ? -9.609 -29.266 -3.268 1 94 235 GLU A CA 1
ATOM 1845 C C . GLU A 1 235 ? -8.43 -28.297 -3.305 1 94 235 GLU A C 1
ATOM 1847 O O . GLU A 1 235 ? -7.27 -28.719 -3.309 1 94 235 GLU A O 1
ATOM 1852 N N . ASN A 1 236 ? -8.789 -27.062 -3.342 1 94.75 236 ASN A N 1
ATOM 1853 C CA . ASN A 1 236 ? -7.746 -26.047 -3.357 1 94.75 236 ASN A CA 1
ATOM 1854 C C . ASN A 1 236 ? -6.914 -26.078 -2.08 1 94.75 236 ASN A C 1
ATOM 1856 O O . ASN A 1 236 ? -5.688 -25.969 -2.133 1 94.75 236 ASN A O 1
ATOM 1860 N N . LEU A 1 237 ? -7.586 -26.234 -0.981 1 94.5 237 LEU A N 1
ATOM 1861 C CA . LEU A 1 237 ? -6.91 -26.281 0.311 1 94.5 237 LEU A CA 1
ATOM 1862 C C . LEU A 1 237 ? -5.973 -27.469 0.394 1 94.5 237 LEU A C 1
ATOM 1864 O O . LEU A 1 237 ? -4.816 -27.344 0.793 1 94.5 237 LEU A O 1
ATOM 1868 N N . VAL A 1 238 ? -6.445 -28.609 -0.09 1 92.44 238 VAL A N 1
ATOM 1869 C CA . VAL A 1 238 ? -5.699 -29.859 0.015 1 92.44 238 VAL A CA 1
ATOM 1870 C C . VAL A 1 238 ? -4.512 -29.828 -0.945 1 92.44 238 VAL A C 1
ATOM 1872 O O . VAL A 1 238 ? -3.391 -30.172 -0.563 1 92.44 238 VAL A O 1
ATOM 1875 N N . LYS A 1 239 ? -4.73 -29.422 -2.127 1 93.69 239 LYS A N 1
ATOM 1876 C CA . LYS A 1 239 ? -3.682 -29.438 -3.141 1 93.69 239 LYS A CA 1
ATOM 1877 C C . LYS A 1 239 ? -2.598 -28.406 -2.824 1 93.69 239 LYS A C 1
ATOM 1879 O O . LYS A 1 239 ? -1.414 -28.656 -3.066 1 93.69 239 LYS A O 1
ATOM 1884 N N . PHE A 1 240 ? -3.029 -27.281 -2.25 1 94.06 240 PHE A N 1
ATOM 1885 C CA . PHE A 1 240 ? -2.053 -26.266 -1.9 1 94.06 240 PHE A CA 1
ATOM 1886 C C . PHE A 1 240 ? -1.194 -26.719 -0.724 1 94.06 240 PHE A C 1
ATOM 1888 O O . PHE A 1 240 ? -0.007 -26.391 -0.655 1 94.06 240 PHE A O 1
ATOM 1895 N N . SER A 1 241 ? -1.723 -27.484 0.154 1 90.5 241 SER A N 1
ATOM 1896 C CA . SER A 1 241 ? -1.012 -27.875 1.37 1 90.5 241 SER A CA 1
ATOM 1897 C C . SER A 1 241 ? -0.305 -29.203 1.199 1 90.5 241 SER A C 1
ATOM 1899 O O . SER A 1 241 ? 0.315 -29.719 2.137 1 90.5 241 SER A O 1
ATOM 1901 N N . ARG A 1 242 ? -0.365 -29.766 0.039 1 89.81 242 ARG A N 1
ATOM 1902 C CA . ARG A 1 242 ? 0.162 -31.094 -0.227 1 89.81 242 ARG A CA 1
ATOM 1903 C C . ARG A 1 242 ? 1.685 -31.109 -0.14 1 89.81 242 ARG A C 1
ATOM 1905 O O . ARG A 1 242 ? 2.271 -32.031 0.415 1 89.81 242 ARG A O 1
ATOM 1912 N N . TYR A 1 243 ? 2.242 -30.109 -0.716 1 91.44 243 TYR A N 1
ATOM 1913 C CA . TYR A 1 243 ? 3.699 -30.078 -0.772 1 91.44 243 TYR A CA 1
ATOM 1914 C C . TYR A 1 243 ? 4.254 -28.938 0.086 1 91.44 243 TYR A C 1
ATOM 1916 O O . TYR A 1 243 ? 3.643 -27.875 0.186 1 91.44 243 TYR A O 1
ATOM 1924 N N . ASN A 1 244 ? 5.473 -29.203 0.66 1 87.75 244 ASN A N 1
ATOM 1925 C CA . ASN A 1 244 ? 6.02 -28.219 1.594 1 87.75 244 ASN A CA 1
ATOM 1926 C C . ASN A 1 244 ? 7.328 -27.625 1.082 1 87.75 244 ASN A C 1
ATOM 1928 O O . ASN A 1 244 ? 7.738 -26.547 1.513 1 87.75 244 ASN A O 1
ATOM 1932 N N . ALA A 1 245 ? 7.973 -28.391 0.166 1 90.19 245 ALA A N 1
ATOM 1933 C CA . ALA A 1 245 ? 9.281 -27.906 -0.259 1 90.19 245 ALA A CA 1
ATOM 1934 C C . ALA A 1 245 ? 9.727 -28.578 -1.551 1 90.19 245 ALA A C 1
ATOM 1936 O O . ALA A 1 245 ? 9.078 -29.516 -2.025 1 90.19 245 ALA A O 1
ATOM 1937 N N . LEU A 1 246 ? 10.781 -27.984 -2.096 1 94.5 246 LEU A N 1
ATOM 1938 C CA . LEU A 1 246 ? 11.477 -28.594 -3.225 1 94.5 246 LEU A CA 1
ATOM 1939 C C . LEU A 1 246 ? 12.789 -29.234 -2.773 1 94.5 246 LEU A C 1
ATOM 1941 O O . LEU A 1 246 ? 13.641 -28.578 -2.189 1 94.5 246 LEU A O 1
ATOM 1945 N N . ARG A 1 247 ? 12.875 -30.5 -3.035 1 94.81 247 ARG A N 1
ATOM 1946 C CA . ARG A 1 247 ? 14.086 -31.234 -2.684 1 94.81 247 ARG A CA 1
ATOM 1947 C C . ARG A 1 247 ? 14.93 -31.516 -3.918 1 94.81 247 ARG A C 1
ATOM 1949 O O . ARG A 1 247 ? 14.453 -32.094 -4.887 1 94.81 247 ARG A O 1
ATOM 1956 N N . PRO A 1 248 ? 16.188 -31.141 -3.889 1 93.38 248 PRO A N 1
ATOM 1957 C CA . PRO A 1 248 ? 17.062 -31.438 -5.031 1 93.38 248 PRO A CA 1
ATOM 1958 C C . PRO A 1 248 ? 17.422 -32.906 -5.141 1 93.38 248 PRO A C 1
ATOM 1960 O O . PRO A 1 248 ? 17.828 -33.531 -4.156 1 93.38 248 PRO A O 1
ATOM 1963 N N . LEU A 1 249 ? 17.219 -33.469 -6.277 1 93.5 249 LEU A N 1
ATOM 1964 C CA . LEU A 1 249 ? 17.547 -34.875 -6.535 1 93.5 249 LEU A CA 1
ATOM 1965 C C . LEU A 1 249 ? 18.906 -35 -7.195 1 93.5 249 LEU A C 1
ATOM 1967 O O . LEU A 1 249 ? 19.688 -35.906 -6.879 1 93.5 249 LEU A O 1
ATOM 1971 N N . ALA A 1 250 ? 19.172 -34.125 -8.109 1 93 250 ALA A N 1
ATOM 1972 C CA . ALA A 1 250 ? 20.422 -34.156 -8.859 1 93 250 ALA A CA 1
ATOM 1973 C C . ALA A 1 250 ? 20.734 -32.781 -9.453 1 93 250 ALA A C 1
ATOM 1975 O O . ALA A 1 250 ? 19.844 -31.938 -9.609 1 93 250 ALA A O 1
ATOM 1976 N N . THR A 1 251 ? 22.016 -32.562 -9.672 1 91.81 251 THR A N 1
ATOM 1977 C CA . THR A 1 251 ? 22.5 -31.359 -10.352 1 91.81 251 THR A CA 1
ATOM 1978 C C . THR A 1 251 ? 23.406 -31.719 -11.516 1 91.81 251 THR A C 1
ATOM 1980 O O . THR A 1 251 ? 24.281 -32.594 -11.383 1 91.81 251 THR A O 1
ATOM 1983 N N . LEU A 1 252 ? 23.109 -31.109 -12.656 1 88.94 252 LEU A N 1
ATOM 1984 C CA . LEU A 1 252 ? 23.953 -31.359 -13.82 1 88.94 252 LEU A CA 1
ATOM 1985 C C . LEU A 1 252 ? 24.375 -30.047 -14.477 1 88.94 252 LEU A C 1
ATOM 1987 O O . LEU A 1 252 ? 23.781 -29 -14.219 1 88.94 252 LEU A O 1
ATOM 1991 N N . ASN A 1 253 ? 25.438 -30.219 -15.281 1 88.19 253 ASN A N 1
ATOM 1992 C CA . ASN A 1 253 ? 25.922 -29.078 -16.047 1 88.19 253 ASN A CA 1
ATOM 1993 C C . ASN A 1 253 ? 25.75 -29.297 -17.547 1 88.19 253 ASN A C 1
ATOM 1995 O O . ASN A 1 253 ? 26.156 -30.344 -18.078 1 88.19 253 ASN A O 1
ATOM 1999 N N . TYR A 1 254 ? 25.156 -28.406 -18.219 1 84.44 254 TYR A N 1
ATOM 2000 C CA . TYR A 1 254 ? 24.922 -28.469 -19.656 1 84.44 254 TYR A CA 1
ATOM 2001 C C . TYR A 1 254 ? 26.234 -28.391 -20.422 1 84.44 254 TYR A C 1
ATOM 2003 O O . TYR A 1 254 ? 26.406 -29.062 -21.438 1 84.44 254 TYR A O 1
ATOM 2011 N N . SER A 1 255 ? 27.109 -27.438 -20.047 1 79 255 SER A N 1
ATOM 2012 C CA . SER A 1 255 ? 28.359 -27.266 -20.781 1 79 255 SER A CA 1
ATOM 2013 C C . SER A 1 255 ? 29.547 -27.719 -19.938 1 79 255 SER A C 1
ATOM 2015 O O . SER A 1 255 ? 29.641 -27.406 -18.75 1 79 255 SER A O 1
ATOM 2017 N N . ASN A 1 256 ? 30.266 -28.75 -20.391 1 64.19 256 ASN A N 1
ATOM 2018 C CA . ASN A 1 256 ? 31.516 -29.172 -19.734 1 64.19 256 ASN A CA 1
ATOM 2019 C C . ASN A 1 256 ? 32.656 -28.25 -20.094 1 64.19 256 ASN A C 1
ATOM 2021 O O . ASN A 1 256 ? 33.75 -28.375 -19.547 1 64.19 256 ASN A O 1
ATOM 2025 N N . ASP A 1 257 ? 32.375 -27.406 -21.094 1 59.09 257 ASP A N 1
ATOM 2026 C CA . ASP A 1 257 ? 33.5 -26.625 -21.578 1 59.09 257 ASP A CA 1
ATOM 2027 C C . ASP A 1 257 ? 33.656 -25.312 -20.781 1 59.09 257 ASP A C 1
ATOM 2029 O O . ASP A 1 257 ? 32.719 -24.547 -20.672 1 59.09 257 ASP A O 1
ATOM 2033 N N . LEU A 1 258 ? 34.594 -25.297 -19.891 1 52.84 258 LEU A N 1
ATOM 2034 C CA . LEU A 1 258 ? 35 -24.141 -19.094 1 52.84 258 LEU A CA 1
ATOM 2035 C C . LEU A 1 258 ? 35.062 -22.875 -19.969 1 52.84 258 LEU A C 1
ATOM 2037 O O . LEU A 1 258 ? 35.062 -21.766 -19.438 1 52.84 258 LEU A O 1
ATOM 2041 N N . PHE A 1 259 ? 35.25 -23.031 -21.297 1 52.69 259 PHE A N 1
ATOM 2042 C CA . PHE A 1 259 ? 35.594 -21.875 -22.125 1 52.69 259 PHE A CA 1
ATOM 2043 C C . PHE A 1 259 ? 34.344 -21.281 -22.781 1 52.69 259 PHE A C 1
ATOM 2045 O O . PHE A 1 259 ? 34.438 -20.312 -23.547 1 52.69 259 PHE A O 1
ATOM 2052 N N . ASN A 1 260 ? 33.188 -21.891 -22.625 1 56.19 260 ASN A N 1
ATOM 2053 C CA . ASN A 1 260 ? 32.094 -21.375 -23.453 1 56.19 260 ASN A CA 1
ATOM 2054 C C . ASN A 1 260 ? 31.438 -20.156 -22.797 1 56.19 260 ASN A C 1
ATOM 2056 O O . ASN A 1 260 ? 31.172 -20.156 -21.594 1 56.19 260 ASN A O 1
ATOM 2060 N N . ASN A 1 261 ? 31.406 -19.031 -23.578 1 61.78 261 ASN A N 1
ATOM 2061 C CA . ASN A 1 261 ? 30.938 -17.688 -23.266 1 61.78 261 ASN A CA 1
ATOM 2062 C C . ASN A 1 261 ? 29.469 -17.703 -22.828 1 61.78 261 ASN A C 1
ATOM 2064 O O . ASN A 1 261 ? 29.109 -17 -21.875 1 61.78 261 ASN A O 1
ATOM 2068 N N . SER A 1 262 ? 28.5 -18.422 -23.688 1 77.12 262 SER A N 1
ATOM 2069 C CA . SER A 1 262 ? 27.094 -18.406 -23.266 1 77.12 262 SER A CA 1
ATOM 2070 C C . SER A 1 262 ? 26.547 -19.828 -23.125 1 77.12 262 SER A C 1
ATOM 2072 O O . SER A 1 262 ? 26.594 -20.609 -24.078 1 77.12 262 SER A O 1
ATOM 2074 N N . THR A 1 263 ? 26.172 -20.234 -21.938 1 86.62 263 THR A N 1
ATOM 2075 C CA . THR A 1 263 ? 25.703 -21.578 -21.656 1 86.62 263 THR A CA 1
ATOM 2076 C C . THR A 1 263 ? 24.219 -21.578 -21.297 1 86.62 263 THR A C 1
ATOM 2078 O O . THR A 1 263 ? 23.75 -22.453 -20.578 1 86.62 263 THR A O 1
ATOM 2081 N N . ILE A 1 264 ? 23.516 -20.625 -21.906 1 91.44 264 ILE A N 1
ATOM 2082 C CA . ILE A 1 264 ? 22.109 -20.469 -21.562 1 91.44 264 ILE A CA 1
ATOM 2083 C C . ILE A 1 264 ? 21.312 -21.641 -22.125 1 91.44 264 ILE A C 1
ATOM 2085 O O . ILE A 1 264 ? 21.438 -21.984 -23.312 1 91.44 264 ILE A O 1
ATOM 2089 N N . VAL A 1 265 ? 20.531 -22.266 -21.266 1 94.94 265 VAL A N 1
ATOM 2090 C CA . VAL A 1 265 ? 19.625 -23.328 -21.672 1 94.94 265 VAL A CA 1
ATOM 2091 C C . VAL A 1 265 ? 18.266 -22.719 -22.062 1 94.94 265 VAL A C 1
ATOM 2093 O O . VAL A 1 265 ? 17.656 -22 -21.266 1 94.94 265 VAL A O 1
ATOM 2096 N N . SER A 1 266 ? 17.797 -23.078 -23.25 1 95.5 266 SER A N 1
ATOM 2097 C CA . SER A 1 266 ? 16.578 -22.469 -23.734 1 95.5 266 SER A CA 1
ATOM 2098 C C . SER A 1 266 ? 15.367 -23.359 -23.516 1 95.5 266 SER A C 1
ATOM 2100 O O . SER A 1 266 ? 14.242 -22.875 -23.344 1 95.5 266 SER A O 1
ATOM 2102 N N . SER A 1 267 ? 15.609 -24.656 -23.562 1 97.44 267 SER A N 1
ATOM 2103 C CA . SER A 1 267 ? 14.453 -25.547 -23.484 1 97.44 267 SER A CA 1
ATOM 2104 C C . SER A 1 267 ? 14.852 -26.922 -22.969 1 97.44 267 SER A C 1
ATOM 2106 O O . SER A 1 267 ? 15.953 -27.391 -23.25 1 97.44 267 SER A O 1
ATOM 2108 N N . ILE A 1 268 ? 13.992 -27.5 -22.203 1 97.81 268 ILE A N 1
ATOM 2109 C CA . ILE A 1 268 ? 14.125 -28.875 -21.703 1 97.81 268 ILE A CA 1
ATOM 2110 C C . ILE A 1 268 ? 12.82 -29.641 -21.938 1 97.81 268 ILE A C 1
ATOM 2112 O O . ILE A 1 268 ? 11.734 -29.094 -21.719 1 97.81 268 ILE A O 1
ATOM 2116 N N . GLU A 1 269 ? 12.891 -30.891 -22.406 1 97.62 269 GLU A N 1
ATOM 2117 C CA . GLU A 1 269 ? 11.695 -31.703 -22.625 1 97.62 269 GLU A CA 1
ATOM 2118 C C . GLU A 1 269 ? 11.953 -33.156 -22.297 1 97.62 269 GLU A C 1
ATOM 2120 O O . GLU A 1 269 ? 13.031 -33.688 -22.578 1 97.62 269 GLU A O 1
ATOM 2125 N N . PHE A 1 270 ? 10.945 -33.875 -21.812 1 97.06 270 PHE A N 1
ATOM 2126 C CA . PHE A 1 270 ? 11 -35.312 -21.547 1 97.06 270 PHE A CA 1
ATOM 2127 C C . PHE A 1 270 ? 10.398 -36.094 -22.703 1 97.06 270 PHE A C 1
ATOM 2129 O O . PHE A 1 270 ? 9.516 -35.594 -23.406 1 97.06 270 PHE A O 1
ATOM 2136 N N . ASP A 1 271 ? 10.883 -37.25 -22.844 1 95.56 271 ASP A N 1
ATOM 2137 C CA . ASP A 1 271 ? 10.258 -38.156 -23.812 1 95.56 271 ASP A CA 1
ATOM 2138 C C . ASP A 1 271 ? 8.938 -38.719 -23.281 1 95.56 271 ASP A C 1
ATOM 2140 O O . ASP A 1 271 ? 8.586 -38.469 -22.125 1 95.56 271 ASP A O 1
ATOM 2144 N N . LYS A 1 272 ? 8.18 -39.375 -24.109 1 92.06 272 LYS A N 1
ATOM 2145 C CA . LYS A 1 272 ? 6.832 -39.844 -23.781 1 92.06 272 LYS A CA 1
ATOM 2146 C C . LYS A 1 272 ? 6.836 -40.75 -22.562 1 92.06 272 LYS A C 1
ATOM 2148 O O . LYS A 1 272 ? 5.883 -40.75 -21.781 1 92.06 272 LYS A O 1
ATOM 2153 N N . ASP A 1 273 ? 7.961 -41.531 -22.359 1 93.06 273 ASP A N 1
ATOM 2154 C CA . ASP A 1 273 ? 8.031 -42.469 -21.266 1 93.06 273 ASP A CA 1
ATOM 2155 C C . ASP A 1 273 ? 8.766 -41.906 -20.062 1 93.06 273 ASP A C 1
ATOM 2157 O O . ASP A 1 273 ? 8.961 -42.594 -19.062 1 93.06 273 ASP A O 1
ATOM 2161 N N . ASN A 1 274 ? 9.266 -40.75 -20.141 1 94.56 274 ASN A N 1
ATOM 2162 C CA . ASN A 1 274 ? 9.984 -40.062 -19.078 1 94.56 274 ASN A CA 1
ATOM 2163 C C . ASN A 1 274 ? 11.32 -40.719 -18.766 1 94.56 274 ASN A C 1
ATOM 2165 O O . ASN A 1 274 ? 11.773 -40.719 -17.625 1 94.56 274 ASN A O 1
ATOM 2169 N N . GLU A 1 275 ? 11.812 -41.375 -19.672 1 94.69 275 GLU A N 1
ATOM 2170 C CA . GLU A 1 275 ? 13.086 -42.062 -19.5 1 94.69 275 GLU A CA 1
ATOM 2171 C C . GLU A 1 275 ? 14.258 -41.156 -19.828 1 94.69 275 GLU A C 1
ATOM 2173 O O . GLU A 1 275 ? 15.312 -41.219 -19.188 1 94.69 275 GLU A O 1
ATOM 2178 N N . PHE A 1 276 ? 14.047 -40.406 -20.875 1 95.94 276 PHE A N 1
ATOM 2179 C CA . PHE A 1 276 ? 15.086 -39.5 -21.328 1 95.94 276 PHE A CA 1
ATOM 2180 C C . PHE A 1 276 ? 14.578 -38.062 -21.312 1 95.94 276 PHE A C 1
ATOM 2182 O O . PHE A 1 276 ? 13.367 -37.812 -21.406 1 95.94 276 PHE A O 1
ATOM 2189 N N . PHE A 1 277 ? 15.453 -37.125 -21.125 1 96.69 277 PHE A N 1
ATOM 2190 C CA . PHE A 1 277 ? 15.109 -35.719 -21.328 1 96.69 277 PHE A CA 1
ATOM 2191 C C . PHE A 1 277 ? 16.188 -35 -22.156 1 96.69 277 PHE A C 1
ATOM 2193 O O . PHE A 1 277 ? 17.359 -35.344 -22.047 1 96.69 277 PHE A O 1
ATOM 2200 N N . ALA A 1 278 ? 15.727 -34.156 -23.031 1 97.44 278 ALA A N 1
ATOM 2201 C CA . ALA A 1 278 ? 16.594 -33.406 -23.922 1 97.44 278 ALA A CA 1
ATOM 2202 C C . ALA A 1 278 ? 16.812 -31.984 -23.422 1 97.44 278 ALA A C 1
ATOM 2204 O O . ALA A 1 278 ? 15.875 -31.344 -22.922 1 97.44 278 ALA A O 1
ATOM 2205 N N . ILE A 1 279 ? 18.016 -31.484 -23.5 1 96.62 279 ILE A N 1
ATOM 2206 C CA . ILE A 1 279 ? 18.391 -30.125 -23.141 1 96.62 279 ILE A CA 1
ATOM 2207 C C . ILE A 1 279 ? 19 -29.422 -24.359 1 96.62 279 ILE A C 1
ATOM 2209 O O . ILE A 1 279 ? 19.859 -29.984 -25.047 1 96.62 279 ILE A O 1
ATOM 2213 N N . ALA A 1 280 ? 18.5 -28.266 -24.641 1 96.44 280 ALA A N 1
ATOM 2214 C CA . ALA A 1 280 ? 19 -27.484 -25.781 1 96.44 280 ALA A CA 1
ATOM 2215 C C . ALA A 1 280 ? 19.156 -26.016 -25.406 1 96.44 280 ALA A C 1
ATOM 2217 O O . ALA A 1 280 ? 18.469 -25.516 -24.516 1 96.44 280 ALA A O 1
ATOM 2218 N N . GLY A 1 281 ? 20.109 -25.328 -26.141 1 94.88 281 GLY A N 1
ATOM 2219 C CA . GLY A 1 281 ? 20.328 -23.922 -25.844 1 94.88 281 GLY A CA 1
ATOM 2220 C C . GLY A 1 281 ? 21.188 -23.219 -26.875 1 94.88 281 GLY A C 1
ATOM 2221 O O . GLY A 1 281 ? 21.141 -23.547 -28.062 1 94.88 281 GLY A O 1
ATOM 2222 N N . VAL A 1 282 ? 21.906 -22.266 -26.312 1 92.62 282 VAL A N 1
ATOM 2223 C CA . VAL A 1 282 ? 22.625 -21.359 -27.188 1 92.62 282 VAL A CA 1
ATOM 2224 C C . VAL A 1 282 ? 23.953 -21.984 -27.625 1 92.62 282 VAL A C 1
ATOM 2226 O O . VAL A 1 282 ? 24.594 -21.516 -28.562 1 92.62 282 VAL A O 1
ATOM 2229 N N . THR A 1 283 ? 24.312 -23.141 -27.078 1 89.81 283 THR A N 1
ATOM 2230 C CA . THR A 1 283 ? 25.547 -23.828 -27.453 1 89.81 283 THR A CA 1
ATOM 2231 C C . THR A 1 283 ? 25.344 -24.578 -28.781 1 89.81 283 THR A C 1
ATOM 2233 O O . THR A 1 283 ? 26.281 -25.203 -29.281 1 89.81 283 THR A O 1
ATOM 2236 N N . ARG A 1 284 ? 24.172 -24.672 -29.359 1 93.62 284 ARG A N 1
ATOM 2237 C CA . ARG A 1 284 ? 23.797 -25.297 -30.641 1 93.62 284 ARG A CA 1
ATOM 2238 C C . ARG A 1 284 ? 23.797 -26.812 -30.516 1 93.62 284 ARG A C 1
ATOM 2240 O O . ARG A 1 284 ? 23.953 -27.516 -31.531 1 93.62 284 ARG A O 1
ATOM 2247 N N . ARG A 1 285 ? 23.75 -27.203 -29.312 1 93.44 285 ARG A N 1
ATOM 2248 C CA . ARG A 1 285 ? 23.75 -28.656 -29.078 1 93.44 285 ARG A CA 1
ATOM 2249 C C . ARG A 1 285 ? 22.484 -29.078 -28.344 1 93.44 285 ARG A C 1
ATOM 2251 O O . ARG A 1 285 ? 22.016 -28.391 -27.438 1 93.44 285 ARG A O 1
ATOM 2258 N N . ILE A 1 286 ? 21.938 -30.188 -28.828 1 96.94 286 ILE A N 1
ATOM 2259 C CA . ILE A 1 286 ? 20.891 -30.875 -28.094 1 96.94 286 ILE A CA 1
ATOM 2260 C C . ILE A 1 286 ? 21.453 -32.094 -27.391 1 96.94 286 ILE A C 1
ATOM 2262 O O . ILE A 1 286 ? 21.984 -33 -28.047 1 96.94 286 ILE A O 1
ATOM 2266 N N . LYS A 1 287 ? 21.422 -32.094 -26.141 1 95.38 287 LYS A N 1
ATOM 2267 C CA . LYS A 1 287 ? 21.953 -33.188 -25.344 1 95.38 287 LYS A CA 1
ATOM 2268 C C . LYS A 1 287 ? 20.812 -34 -24.703 1 95.38 287 LYS A C 1
ATOM 2270 O O . LYS A 1 287 ? 19.922 -33.406 -24.062 1 95.38 287 LYS A O 1
ATOM 2275 N N . VAL A 1 288 ? 20.844 -35.281 -24.891 1 96.75 288 VAL A N 1
ATOM 2276 C CA . VAL A 1 288 ? 19.828 -36.156 -24.328 1 96.75 288 VAL A CA 1
ATOM 2277 C C . VAL A 1 288 ? 20.422 -36.938 -23.156 1 96.75 288 VAL A C 1
ATOM 2279 O O . VAL A 1 288 ? 21.453 -37.594 -23.297 1 96.75 288 VAL A O 1
ATOM 2282 N N . PHE A 1 289 ? 19.781 -36.875 -22.031 1 95.12 289 PHE A N 1
ATOM 2283 C CA . PHE A 1 289 ? 20.25 -37.562 -20.828 1 95.12 289 PHE A CA 1
ATOM 2284 C C . PHE A 1 289 ? 19.281 -38.625 -20.406 1 95.12 289 PHE A C 1
ATOM 2286 O O . PHE A 1 289 ? 18.078 -38.53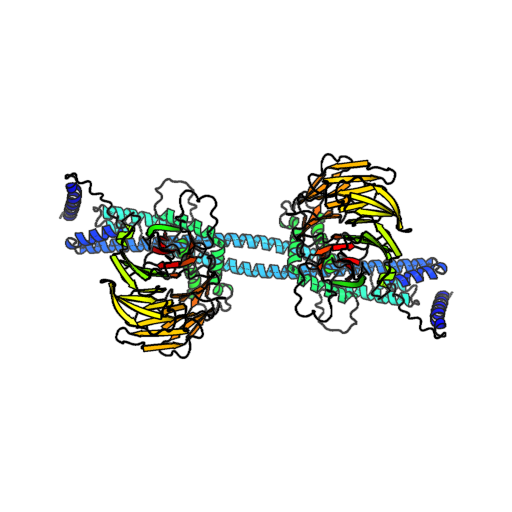1 -20.641 1 95.12 289 PHE A O 1
ATOM 2293 N N . ASP A 1 290 ? 19.828 -39.656 -19.812 1 94.69 290 ASP A N 1
ATOM 2294 C CA . ASP A 1 290 ? 19.031 -40.688 -19.156 1 94.69 290 ASP A CA 1
ATOM 2295 C C . ASP A 1 290 ? 18.656 -40.281 -17.734 1 94.69 290 ASP A C 1
ATOM 2297 O O . ASP A 1 290 ? 19.531 -40.094 -16.875 1 94.69 290 ASP A O 1
ATOM 2301 N N . TYR A 1 291 ? 17.391 -40.156 -17.547 1 94.81 291 TYR A N 1
ATOM 2302 C CA . TYR A 1 291 ? 16.922 -39.688 -16.25 1 94.81 291 TYR A CA 1
ATOM 2303 C C . TYR A 1 291 ? 17.359 -40.594 -15.125 1 94.81 291 TYR A C 1
ATOM 2305 O O . TYR A 1 291 ? 17.828 -40.125 -14.086 1 94.81 291 TYR A O 1
ATOM 2313 N N . GLY A 1 292 ? 17.172 -41.906 -15.227 1 92.56 292 GLY A N 1
ATOM 2314 C CA . GLY A 1 292 ? 17.562 -42.875 -14.211 1 92.56 292 GLY A CA 1
ATOM 2315 C C . GLY A 1 292 ? 19.031 -42.781 -13.828 1 92.56 292 GLY A C 1
ATOM 2316 O O . GLY A 1 292 ? 19.375 -42.844 -12.641 1 92.56 292 GLY A O 1
ATOM 2317 N N . SER A 1 293 ? 19.844 -42.625 -14.82 1 90.81 293 SER A N 1
ATOM 2318 C CA . SER A 1 293 ? 21.281 -42.531 -14.586 1 90.81 293 SER A CA 1
ATOM 2319 C C . SER A 1 293 ? 21.641 -41.219 -13.852 1 90.81 293 SER A C 1
ATOM 2321 O O . SER A 1 293 ? 22.5 -41.219 -12.977 1 90.81 293 SER A O 1
ATOM 2323 N N . VAL A 1 294 ? 20.984 -40.219 -14.203 1 91.94 294 VAL A N 1
ATOM 2324 C CA . VAL A 1 294 ? 21.266 -38.906 -13.617 1 91.94 294 VAL A CA 1
ATOM 2325 C C . VAL A 1 294 ? 20.906 -38.906 -12.133 1 91.94 294 VAL A C 1
ATOM 2327 O O . VAL A 1 294 ? 21.641 -38.375 -11.305 1 91.94 294 VAL A O 1
ATOM 2330 N N . ILE A 1 295 ? 19.828 -39.5 -11.773 1 91.62 295 ILE A N 1
ATOM 2331 C CA . ILE A 1 295 ? 19.344 -39.5 -10.391 1 91.62 295 ILE A CA 1
ATOM 2332 C C . ILE A 1 295 ? 20.188 -40.469 -9.555 1 91.62 295 ILE A C 1
ATOM 2334 O O . ILE A 1 295 ? 20.5 -40.156 -8.398 1 91.62 295 ILE A O 1
ATOM 2338 N N . ARG A 1 296 ? 20.625 -41.594 -10.047 1 87.94 296 ARG A N 1
ATOM 2339 C CA . ARG A 1 296 ? 21.344 -42.625 -9.305 1 87.94 296 ARG A CA 1
ATOM 2340 C C . ARG A 1 296 ? 22.797 -42.219 -9.094 1 87.94 296 ARG A C 1
ATOM 2342 O O . ARG A 1 296 ? 23.391 -42.531 -8.055 1 87.94 296 ARG A O 1
ATOM 2349 N N . ASP A 1 297 ? 23.391 -41.594 -9.992 1 78.5 297 ASP A N 1
ATOM 2350 C CA . ASP A 1 297 ? 24.828 -41.344 -9.938 1 78.5 297 ASP A CA 1
ATOM 2351 C C . ASP A 1 297 ? 25.094 -39.938 -9.344 1 78.5 297 ASP A C 1
ATOM 2353 O O . ASP A 1 297 ? 24.797 -38.938 -9.961 1 78.5 297 ASP A O 1
ATOM 2357 N N . PRO A 1 298 ? 25.594 -40 -8.102 1 68.31 298 PRO A N 1
ATOM 2358 C CA . PRO A 1 298 ? 25.875 -38.688 -7.484 1 68.31 298 PRO A CA 1
ATOM 2359 C C . PRO A 1 298 ? 27.094 -38 -8.086 1 68.31 298 PRO A C 1
ATOM 2361 O O . PRO A 1 298 ? 27.906 -37.438 -7.355 1 68.31 298 PRO A O 1
ATOM 2364 N N . VAL A 1 299 ? 27.328 -38.219 -9.398 1 67.19 299 VAL A N 1
ATOM 2365 C CA . VAL A 1 299 ? 28.516 -37.594 -9.984 1 67.19 299 VAL A CA 1
ATOM 2366 C C . VAL A 1 299 ? 28.188 -36.188 -10.469 1 67.19 299 VAL A C 1
ATOM 2368 O O . VAL A 1 299 ? 27.031 -35.875 -10.742 1 67.19 299 VAL A O 1
ATOM 2371 N N . ASP A 1 300 ? 29.203 -35.375 -10.508 1 63.66 300 ASP A N 1
ATOM 2372 C CA . ASP A 1 300 ? 29.062 -33.969 -10.945 1 63.66 300 ASP A CA 1
ATOM 2373 C C . ASP A 1 300 ? 28.938 -33.906 -12.469 1 63.66 300 ASP A C 1
ATOM 2375 O O . ASP A 1 300 ? 28.266 -33 -12.984 1 63.66 300 ASP A O 1
ATOM 2379 N N . ILE A 1 301 ? 29.547 -34.906 -13.062 1 73.19 301 ILE A N 1
ATOM 2380 C CA . ILE A 1 301 ? 29.547 -34.781 -14.523 1 73.19 301 ILE A CA 1
ATOM 2381 C C . ILE A 1 301 ? 28.75 -35.938 -15.125 1 73.19 301 ILE A C 1
ATOM 2383 O O . ILE A 1 301 ? 29.078 -37.125 -14.898 1 73.19 301 ILE A O 1
ATOM 2387 N N . HIS A 1 302 ? 27.688 -35.656 -15.719 1 82 302 HIS A N 1
ATOM 2388 C CA . HIS A 1 302 ? 26.875 -36.625 -16.422 1 82 302 HIS A CA 1
ATOM 2389 C C . HIS A 1 302 ? 27.078 -36.531 -17.938 1 82 302 HIS A C 1
ATOM 2391 O O . HIS A 1 302 ? 27.109 -35.438 -18.484 1 82 302 HIS A O 1
ATOM 2397 N N . TYR A 1 303 ? 27.297 -37.625 -18.547 1 85.94 303 TYR A N 1
ATOM 2398 C CA . TYR A 1 303 ? 27.469 -37.625 -20 1 85.94 303 TYR A CA 1
ATOM 2399 C C . TYR A 1 303 ? 26.141 -37.906 -20.688 1 85.94 303 TYR A C 1
ATOM 2401 O O . TYR A 1 303 ? 25.375 -38.781 -20.25 1 85.94 303 TYR A O 1
ATOM 2409 N N . PRO A 1 304 ? 25.875 -37.188 -21.766 1 91.56 304 PRO A N 1
ATOM 2410 C CA . PRO A 1 304 ? 24.641 -37.406 -22.516 1 91.56 304 PRO A CA 1
ATOM 2411 C C . PRO A 1 304 ? 24.641 -38.719 -23.281 1 91.56 304 PRO A C 1
ATOM 2413 O O . PRO A 1 304 ? 25.719 -39.188 -23.703 1 91.56 304 PRO A O 1
ATOM 2416 N N . CYS A 1 305 ? 23.547 -39.312 -23.469 1 92.5 305 CYS A N 1
ATOM 2417 C CA . CYS A 1 305 ? 23.406 -40.531 -24.266 1 92.5 305 CYS A CA 1
ATOM 2418 C C . CYS A 1 305 ? 23.547 -40.219 -25.75 1 92.5 305 CYS A C 1
ATOM 2420 O O . CYS A 1 305 ? 24.125 -41.031 -26.5 1 92.5 305 CYS A O 1
ATOM 2422 N N . VAL A 1 306 ? 22.953 -39.156 -26.141 1 94.31 306 VAL A N 1
ATOM 2423 C CA . VAL A 1 306 ? 23 -38.719 -27.531 1 94.31 306 VAL A CA 1
ATOM 2424 C C . VAL A 1 306 ? 23.188 -37.188 -27.578 1 94.31 306 VAL A C 1
ATOM 2426 O O . VAL A 1 306 ? 22.656 -36.469 -26.75 1 94.31 306 VAL A O 1
ATOM 2429 N N . GLU A 1 307 ? 23.969 -36.812 -28.516 1 94.19 307 GLU A N 1
ATOM 2430 C CA . GLU A 1 307 ? 24.172 -35.375 -28.75 1 94.19 307 GLU A CA 1
ATOM 2431 C C . GLU A 1 307 ? 23.922 -35 -30.203 1 94.19 307 GLU A C 1
ATOM 2433 O O . GLU A 1 307 ? 24.406 -35.688 -31.125 1 94.19 307 GLU A O 1
ATOM 2438 N N . MET A 1 308 ? 23.125 -34.031 -30.406 1 95.88 308 MET A N 1
ATOM 2439 C CA . MET A 1 308 ? 22.812 -33.531 -31.75 1 95.88 308 MET A CA 1
ATOM 2440 C C . MET A 1 308 ? 23.266 -32.094 -31.906 1 95.88 308 MET A C 1
ATOM 2442 O O . MET A 1 308 ? 23.062 -31.266 -31.016 1 95.88 308 MET A O 1
ATOM 2446 N N . THR A 1 309 ? 23.922 -31.812 -33.031 1 94.56 309 THR A N 1
ATOM 2447 C CA . THR A 1 309 ? 24.453 -30.484 -33.281 1 94.56 309 THR A CA 1
ATOM 2448 C C . THR A 1 309 ? 23.625 -29.734 -34.312 1 94.56 309 THR A C 1
ATOM 2450 O O . THR A 1 309 ? 23.359 -30.266 -35.375 1 94.56 309 THR A O 1
ATOM 2453 N N . SER A 1 310 ? 23.188 -28.609 -33.969 1 94.44 310 SER A N 1
ATOM 2454 C CA . SER A 1 310 ? 22.469 -27.719 -34.875 1 94.44 310 SER A CA 1
ATOM 2455 C C . SER A 1 310 ? 23.391 -26.656 -35.469 1 94.44 310 SER A C 1
ATOM 2457 O O . SER A 1 310 ? 24.469 -26.406 -34.906 1 94.44 310 SER A O 1
ATOM 2459 N N . ASN A 1 311 ? 23.016 -26.078 -36.562 1 93.19 311 ASN A N 1
ATOM 2460 C CA . ASN A 1 311 ? 23.828 -25.047 -37.219 1 93.19 311 ASN A CA 1
ATOM 2461 C C . ASN A 1 311 ? 23.719 -23.703 -36.5 1 93.19 311 ASN A C 1
ATOM 2463 O O . ASN A 1 311 ? 24.625 -22.875 -36.594 1 93.19 311 ASN A O 1
ATOM 2467 N N . SER A 1 312 ? 22.641 -23.562 -35.844 1 95.75 312 SER A N 1
ATOM 2468 C CA . SER A 1 312 ? 22.375 -22.297 -35.156 1 95.75 312 SER A CA 1
ATOM 2469 C C . SER A 1 312 ? 21.938 -22.531 -33.719 1 95.75 312 SER A C 1
ATOM 2471 O O . SER A 1 312 ? 21.688 -23.672 -33.312 1 95.75 312 SER A O 1
ATOM 2473 N N . LYS A 1 313 ? 21.953 -21.375 -32.969 1 96.19 313 LYS A N 1
ATOM 2474 C CA . LYS A 1 313 ? 21.469 -21.453 -31.578 1 96.19 313 LYS A CA 1
ATOM 2475 C C . LYS A 1 313 ? 20.031 -21.984 -31.531 1 96.19 313 LYS A C 1
ATOM 2477 O O . LYS A 1 313 ? 19.203 -21.625 -32.344 1 96.19 313 LYS A O 1
ATOM 2482 N N . ILE A 1 314 ? 19.734 -22.797 -30.562 1 97.12 314 ILE A N 1
ATOM 2483 C CA . ILE A 1 314 ? 18.438 -23.438 -30.469 1 97.12 314 ILE A CA 1
ATOM 2484 C C . ILE A 1 314 ? 17.547 -22.688 -29.484 1 97.12 314 ILE A C 1
ATOM 2486 O O . ILE A 1 314 ? 17.984 -22.328 -28.391 1 97.12 314 ILE A O 1
ATOM 2490 N N . SER A 1 315 ? 16.328 -22.469 -29.906 1 97.38 315 SER A N 1
ATOM 2491 C CA . SER A 1 315 ? 15.391 -21.719 -29.078 1 97.38 315 SER A CA 1
ATOM 2492 C C . SER A 1 315 ? 14.438 -22.641 -28.312 1 97.38 315 SER A C 1
ATOM 2494 O O . SER A 1 315 ? 14.023 -22.328 -27.203 1 97.38 315 SER A O 1
ATOM 2496 N N . CYS A 1 316 ? 14.094 -23.734 -28.984 1 98.12 316 CYS A N 1
ATOM 2497 C CA . CYS A 1 316 ? 13.078 -24.594 -28.391 1 98.12 316 CYS A CA 1
ATOM 2498 C C . CYS A 1 316 ? 13.195 -26.016 -28.922 1 98.12 316 CYS A C 1
ATOM 2500 O O . CYS A 1 316 ? 13.617 -26.234 -30.062 1 98.12 316 CYS A O 1
ATOM 2502 N N . VAL A 1 317 ? 12.891 -26.953 -28.078 1 97.94 317 VAL A N 1
ATOM 2503 C CA . VAL A 1 317 ? 12.797 -28.359 -28.484 1 97.94 317 VAL A CA 1
ATOM 2504 C C . VAL A 1 317 ? 11.445 -28.922 -28.047 1 97.94 317 VAL A C 1
ATOM 2506 O O . VAL A 1 317 ? 10.906 -28.547 -27 1 97.94 317 VAL A O 1
ATOM 2509 N N . SER A 1 318 ? 10.875 -29.812 -28.844 1 98 318 SER A N 1
ATOM 2510 C CA . SER A 1 318 ? 9.617 -30.484 -28.547 1 98 318 SER A CA 1
ATOM 2511 C C . SER A 1 318 ? 9.711 -31.984 -28.859 1 98 318 SER A C 1
ATOM 2513 O O . SER A 1 318 ? 10.117 -32.375 -29.953 1 98 318 SER A O 1
ATOM 2515 N N . TRP A 1 319 ? 9.391 -32.781 -27.859 1 97.25 319 TRP A N 1
ATOM 2516 C CA . TRP A 1 319 ? 9.43 -34.219 -28.031 1 97.25 319 TRP A CA 1
ATOM 2517 C C . TRP A 1 319 ? 8.062 -34.75 -28.438 1 97.25 319 TRP A C 1
ATOM 2519 O O . TRP A 1 319 ? 7.035 -34.344 -27.906 1 97.25 319 TRP A O 1
ATOM 2529 N N . ASN A 1 320 ? 8.039 -35.625 -29.422 1 96.25 320 ASN A N 1
ATOM 2530 C CA . ASN A 1 320 ? 6.781 -36.219 -29.875 1 96.25 320 ASN A CA 1
ATOM 2531 C C . ASN A 1 320 ? 6.164 -37.125 -28.797 1 96.25 320 ASN A C 1
ATOM 2533 O O . ASN A 1 320 ? 6.859 -37.906 -28.172 1 96.25 320 ASN A O 1
ATOM 2537 N N . SER A 1 321 ? 4.883 -37.062 -28.625 1 91.75 321 SER A N 1
ATOM 2538 C CA . SER A 1 321 ? 4.227 -37.75 -27.516 1 91.75 321 SER A CA 1
ATOM 2539 C C . SER A 1 321 ? 3.916 -39.188 -27.844 1 91.75 321 SER A C 1
ATOM 2541 O O . SER A 1 321 ? 3.512 -39.969 -26.984 1 91.75 321 SER A O 1
ATOM 2543 N N . TYR A 1 322 ? 4.047 -39.562 -29.047 1 92.75 322 TYR A N 1
ATOM 2544 C CA . TYR A 1 322 ? 3.732 -40.938 -29.469 1 92.75 322 TYR A CA 1
ATOM 2545 C C . TYR A 1 322 ? 4.98 -41.656 -29.953 1 92.75 322 TYR A C 1
ATOM 2547 O O . TYR A 1 322 ? 5.258 -42.781 -29.531 1 92.75 322 TYR A O 1
ATOM 2555 N N . HIS A 1 323 ? 5.754 -40.969 -30.781 1 93.12 323 HIS A N 1
ATOM 2556 C CA . HIS A 1 323 ? 6.984 -41.562 -31.297 1 93.12 323 HIS A CA 1
ATOM 2557 C C . HIS A 1 323 ? 8.18 -41.188 -30.438 1 93.12 323 HIS A C 1
ATOM 2559 O O . HIS A 1 323 ? 8.703 -40.062 -30.531 1 93.12 323 HIS A O 1
ATOM 2565 N N . LYS A 1 324 ? 8.688 -42.062 -29.672 1 92.31 324 LYS A N 1
ATOM 2566 C CA . LYS A 1 324 ? 9.758 -41.844 -28.703 1 92.31 324 LYS A CA 1
ATOM 2567 C C . LYS A 1 324 ? 11.031 -41.344 -29.375 1 92.31 324 LYS A C 1
ATOM 2569 O O . LYS A 1 324 ? 11.797 -40.594 -28.797 1 92.31 324 LYS A O 1
ATOM 2574 N N . GLY A 1 325 ? 11.219 -41.688 -30.547 1 93.25 325 GLY A N 1
ATOM 2575 C CA . GLY A 1 325 ? 12.469 -41.375 -31.219 1 93.25 325 GLY A CA 1
ATOM 2576 C C . GLY A 1 325 ? 12.398 -40.062 -32 1 93.25 325 GLY A C 1
ATOM 2577 O O . GLY A 1 325 ? 13.344 -39.719 -32.719 1 93.25 325 GLY A O 1
ATOM 2578 N N . MET A 1 326 ? 11.375 -39.344 -31.906 1 96 326 MET A N 1
ATOM 2579 C CA . MET A 1 326 ? 11.203 -38.156 -32.75 1 96 326 MET A CA 1
ATOM 2580 C C . MET A 1 326 ? 11.242 -36.906 -31.906 1 96 326 MET A C 1
ATOM 2582 O O . MET A 1 326 ? 10.461 -36.75 -30.953 1 96 326 MET A O 1
ATOM 2586 N N . LEU A 1 327 ? 12.156 -36 -32.281 1 97.12 327 LEU A N 1
ATOM 2587 C CA . LEU A 1 327 ? 12.352 -34.719 -31.609 1 97.12 327 LEU A CA 1
ATOM 2588 C C . LEU A 1 327 ? 12.375 -33.562 -32.625 1 97.12 327 LEU A C 1
ATOM 2590 O O . LEU A 1 327 ? 12.961 -33.719 -33.719 1 97.12 327 LEU A O 1
ATOM 2594 N N . ALA A 1 328 ? 11.711 -32.5 -32.344 1 98 328 ALA A N 1
ATOM 2595 C CA . ALA A 1 328 ? 11.75 -31.312 -33.188 1 98 328 ALA A CA 1
ATOM 2596 C C . ALA A 1 328 ? 12.477 -30.156 -32.5 1 98 328 ALA A C 1
ATOM 2598 O O . ALA A 1 328 ? 12.383 -30 -31.281 1 98 328 ALA A O 1
ATOM 2599 N N . SER A 1 329 ? 13.203 -29.344 -33.188 1 98.25 329 SER A N 1
ATOM 2600 C CA . SER A 1 329 ? 13.875 -28.172 -32.656 1 98.25 329 SER A CA 1
ATOM 2601 C C . SER A 1 329 ? 13.68 -26.953 -33.531 1 98.25 329 SER A C 1
ATOM 2603 O O . SER A 1 329 ? 13.445 -27.094 -34.75 1 98.25 329 SER A O 1
ATOM 2605 N N . SER A 1 330 ? 13.617 -25.797 -33 1 98 330 SER A N 1
ATOM 2606 C CA . SER A 1 330 ? 13.633 -24.516 -33.688 1 98 330 SER A CA 1
ATOM 2607 C C . SER A 1 330 ? 14.891 -23.719 -33.344 1 98 330 SER A C 1
ATOM 2609 O O . SER A 1 330 ? 15.477 -23.906 -32.281 1 98 330 SER A O 1
ATOM 2611 N N . ASP A 1 331 ? 15.305 -22.828 -34.25 1 97.44 331 ASP A N 1
ATOM 2612 C CA . ASP A 1 331 ? 16.562 -22.141 -34 1 97.44 331 ASP A CA 1
ATOM 2613 C C . ASP A 1 331 ? 16.453 -20.656 -34.344 1 97.44 331 ASP A C 1
ATOM 2615 O O . ASP A 1 331 ? 15.383 -20.172 -34.719 1 97.44 331 ASP A O 1
ATOM 2619 N N . TYR A 1 332 ? 17.547 -19.953 -34.156 1 97.12 332 TYR A N 1
ATOM 2620 C CA . TYR A 1 332 ? 17.594 -18.5 -34.25 1 97.12 332 TYR A CA 1
ATOM 2621 C C . TYR A 1 332 ? 17.594 -18.062 -35.719 1 97.12 332 TYR A C 1
ATOM 2623 O O . TYR A 1 332 ? 17.406 -16.875 -36 1 97.12 332 TYR A O 1
ATOM 2631 N N . GLU A 1 333 ? 17.703 -18.984 -36.625 1 96.56 333 GLU A N 1
ATOM 2632 C CA . GLU A 1 333 ? 17.703 -18.625 -38.031 1 96.56 333 GLU A CA 1
ATOM 2633 C C . GLU A 1 333 ? 16.359 -18.969 -38.688 1 96.56 333 GLU A C 1
ATOM 2635 O O . GLU A 1 333 ? 16.203 -18.797 -39.875 1 96.56 333 GLU A O 1
ATOM 2640 N N . GLY A 1 334 ? 15.469 -19.5 -37.969 1 97.06 334 GLY A N 1
ATOM 2641 C CA . GLY A 1 334 ? 14.125 -19.734 -38.438 1 97.06 334 GLY A CA 1
ATOM 2642 C C . GLY A 1 334 ? 13.922 -21.141 -39 1 97.06 334 GLY A C 1
ATOM 2643 O O . GLY A 1 334 ? 12.961 -21.406 -39.719 1 97.06 334 GLY A O 1
ATOM 2644 N N . THR A 1 335 ? 14.828 -22 -38.656 1 97.06 335 THR A N 1
ATOM 2645 C CA . THR A 1 335 ? 14.766 -23.359 -39.125 1 97.06 335 THR A CA 1
ATOM 2646 C C . THR A 1 335 ? 14.117 -24.281 -38.094 1 97.06 335 THR A C 1
ATOM 2648 O O . THR A 1 335 ? 14.391 -24.172 -36.906 1 97.06 335 THR A O 1
ATOM 2651 N N . VAL A 1 336 ? 13.234 -25.125 -38.625 1 98.06 336 VAL A N 1
ATOM 2652 C CA . VAL A 1 336 ? 12.672 -26.219 -37.812 1 98.06 336 VAL A CA 1
ATOM 2653 C C . VAL A 1 336 ? 13.258 -27.547 -38.281 1 98.06 336 VAL A C 1
ATOM 2655 O O . VAL A 1 336 ? 13.164 -27.906 -39.469 1 98.06 336 VAL A O 1
ATOM 2658 N N . THR A 1 337 ? 13.867 -28.234 -37.375 1 98.06 337 THR A N 1
ATOM 2659 C CA . THR A 1 337 ? 14.531 -29.484 -37.688 1 98.06 337 THR A CA 1
ATOM 2660 C C . THR A 1 337 ? 13.914 -30.656 -36.906 1 98.06 337 THR A C 1
ATOM 2662 O O . THR A 1 337 ? 13.641 -30.531 -35.719 1 98.06 337 THR A O 1
ATOM 2665 N N . ILE A 1 338 ? 13.664 -31.734 -37.625 1 97.69 338 ILE A N 1
ATOM 2666 C CA . ILE A 1 338 ? 13.203 -32.969 -37 1 97.69 338 ILE A CA 1
ATOM 2667 C C . ILE A 1 338 ? 14.367 -33.938 -36.844 1 97.69 338 ILE A C 1
ATOM 2669 O O . ILE A 1 338 ? 15.125 -34.156 -37.781 1 97.69 338 ILE A O 1
ATOM 2673 N N . TRP A 1 339 ? 14.5 -34.438 -35.625 1 97.75 339 TRP A N 1
ATOM 2674 C CA . TRP A 1 339 ? 15.617 -35.312 -35.281 1 97.75 339 TRP A CA 1
ATOM 2675 C C . TRP A 1 339 ? 15.133 -36.719 -34.938 1 97.75 339 TRP A C 1
ATOM 2677 O O . TRP A 1 339 ? 14.023 -36.875 -34.406 1 97.75 339 TRP A O 1
ATOM 2687 N N . ASP A 1 340 ? 15.922 -37.688 -35.219 1 96.38 340 ASP A N 1
ATOM 2688 C CA . ASP A 1 340 ? 15.812 -39 -34.594 1 96.38 340 ASP A CA 1
ATOM 2689 C C . ASP A 1 340 ? 16.625 -39.062 -33.312 1 96.38 340 ASP A C 1
ATOM 2691 O O . ASP A 1 340 ? 17.859 -39.125 -33.344 1 96.38 340 ASP A O 1
ATOM 2695 N N . ALA A 1 341 ? 16 -39.094 -32.219 1 94 341 ALA A N 1
ATOM 2696 C CA . ALA A 1 341 ? 16.641 -38.938 -30.922 1 94 341 ALA A CA 1
ATOM 2697 C C . ALA A 1 341 ? 17.438 -40.188 -30.547 1 94 341 ALA A C 1
ATOM 2699 O O . ALA A 1 341 ? 18.266 -40.188 -29.641 1 94 341 ALA A O 1
ATOM 2700 N N . SER A 1 342 ? 17.172 -41.312 -31.156 1 91.31 342 SER A N 1
ATOM 2701 C CA . SER A 1 342 ? 17.891 -42.562 -30.891 1 91.31 342 SER A CA 1
ATOM 2702 C C . SER A 1 342 ? 19.234 -42.594 -31.594 1 91.31 342 SER A C 1
ATOM 2704 O O . SER A 1 342 ? 20.234 -43.031 -31.031 1 91.31 342 SER A O 1
ATOM 2706 N N . THR A 1 343 ? 19.281 -42 -32.781 1 92.88 343 THR A N 1
ATOM 2707 C CA . THR A 1 343 ? 20.5 -42.062 -33.562 1 92.88 343 THR A CA 1
ATOM 2708 C C . THR A 1 343 ? 21.219 -40.719 -33.562 1 92.88 343 THR A C 1
ATOM 2710 O O . THR A 1 343 ? 22.422 -40.656 -33.875 1 92.88 343 THR A O 1
ATOM 2713 N N . GLY A 1 344 ? 20.531 -39.719 -33.312 1 93.75 344 GLY A N 1
ATOM 2714 C CA . GLY A 1 344 ? 21.109 -38.375 -33.312 1 93.75 344 GLY A CA 1
ATOM 2715 C C . GLY A 1 344 ? 21.172 -37.75 -34.688 1 93.75 344 GLY A C 1
ATOM 2716 O O . GLY A 1 344 ? 21.859 -36.781 -34.875 1 93.75 344 GLY A O 1
ATOM 2717 N N . GLN A 1 345 ? 20.438 -38.312 -35.594 1 94.56 345 GLN A N 1
ATOM 2718 C CA . GLN A 1 345 ? 20.5 -37.812 -36.969 1 94.56 345 GLN A CA 1
ATOM 2719 C C . GLN A 1 345 ? 19.328 -36.906 -37.312 1 94.56 345 GLN A C 1
ATOM 2721 O O . GLN A 1 345 ? 18.219 -37.094 -36.75 1 94.56 345 GLN A O 1
ATOM 2726 N N . ARG A 1 346 ? 19.562 -35.969 -38.219 1 95.56 346 ARG A N 1
ATOM 2727 C CA . ARG A 1 346 ? 18.516 -35.125 -38.75 1 95.56 346 ARG A CA 1
ATOM 2728 C C . ARG A 1 346 ? 17.656 -35.875 -39.781 1 95.56 346 ARG A C 1
ATOM 2730 O O . ARG A 1 346 ? 18.188 -36.531 -40.688 1 95.56 346 ARG A O 1
ATOM 2737 N N . THR A 1 347 ? 16.453 -35.812 -39.594 1 94.88 347 THR A N 1
ATOM 2738 C CA . THR A 1 347 ? 15.562 -36.531 -40.5 1 94.88 347 THR A CA 1
ATOM 2739 C C . THR A 1 347 ? 14.898 -35.562 -41.469 1 94.88 347 THR A C 1
ATOM 2741 O O . THR A 1 347 ? 14.703 -35.906 -42.656 1 94.88 347 THR A O 1
ATOM 2744 N N . LYS A 1 348 ? 14.531 -34.438 -41.031 1 95.56 348 LYS A N 1
ATOM 2745 C CA . LYS A 1 348 ? 13.859 -33.438 -41.844 1 95.56 348 LYS A CA 1
ATOM 2746 C C . LYS A 1 348 ? 14.164 -32.031 -41.375 1 95.56 348 LYS A C 1
ATOM 2748 O O . LYS A 1 348 ? 14.367 -31.812 -40.188 1 95.56 348 LYS A O 1
ATOM 2753 N N . THR A 1 349 ? 14.195 -31.078 -42.344 1 96.19 349 THR A N 1
ATOM 2754 C CA . THR A 1 349 ? 14.438 -29.688 -42 1 96.19 349 THR A CA 1
ATOM 2755 C C . THR A 1 349 ? 13.484 -28.766 -42.781 1 96.19 349 THR A C 1
ATOM 2757 O O . THR A 1 349 ? 13.273 -28.953 -43.969 1 96.19 349 THR A O 1
ATOM 2760 N N . PHE A 1 350 ? 12.883 -27.812 -42.156 1 96.94 350 PHE A N 1
ATOM 2761 C CA . PHE A 1 350 ? 11.992 -26.828 -42.781 1 96.94 350 PHE A CA 1
ATOM 2762 C C . PHE A 1 350 ? 12.586 -25.422 -42.688 1 96.94 350 PHE A C 1
ATOM 2764 O O . PHE A 1 350 ? 12.812 -24.906 -41.594 1 96.94 350 PHE A O 1
ATOM 2771 N N . HIS A 1 351 ? 12.844 -24.75 -43.75 1 94.81 351 HIS A N 1
ATOM 2772 C CA . HIS A 1 351 ? 13.352 -23.391 -43.844 1 94.81 351 HIS A CA 1
ATOM 2773 C C . HIS A 1 351 ? 12.266 -22.422 -44.25 1 94.81 351 HIS A C 1
ATOM 2775 O O . HIS A 1 351 ? 12.328 -21.844 -45.344 1 94.81 351 HIS A O 1
ATOM 2781 N N . GLU A 1 352 ? 11.367 -22.203 -43.406 1 94.56 352 GLU A N 1
ATOM 2782 C CA . GLU A 1 352 ? 10.188 -21.469 -43.844 1 94.56 352 GLU A CA 1
ATOM 2783 C C . GLU A 1 352 ? 10.102 -20.109 -43.156 1 94.56 352 GLU A C 1
ATOM 2785 O O . GLU A 1 352 ? 9.477 -19.188 -43.688 1 94.56 352 GLU A O 1
ATOM 2790 N N . HIS A 1 353 ? 10.656 -19.938 -42 1 96.88 353 HIS A N 1
ATOM 2791 C CA . HIS A 1 353 ? 10.617 -18.656 -41.281 1 96.88 353 HIS A CA 1
ATOM 2792 C C . HIS A 1 353 ? 11.75 -17.75 -41.719 1 96.88 353 HIS A C 1
ATOM 2794 O O . HIS A 1 353 ? 12.852 -18.219 -42 1 96.88 353 HIS A O 1
ATOM 2800 N N . GLU A 1 354 ? 11.5 -16.422 -41.719 1 96.44 354 GLU A N 1
ATOM 2801 C CA . GLU A 1 354 ? 12.484 -15.438 -42.156 1 96.44 354 GLU A CA 1
ATOM 2802 C C . GLU A 1 354 ? 13.328 -14.93 -41 1 96.44 354 GLU A C 1
ATOM 2804 O O . GLU A 1 354 ? 14.391 -14.344 -41.219 1 96.44 354 GLU A O 1
ATOM 2809 N N . LYS A 1 355 ? 12.836 -15.125 -39.906 1 97.75 355 LYS A N 1
ATOM 2810 C CA . LYS A 1 355 ? 13.516 -14.672 -38.688 1 97.75 355 LYS A CA 1
ATOM 2811 C C . LYS A 1 355 ? 13.602 -15.789 -37.656 1 97.75 355 LYS A C 1
ATOM 2813 O O . LYS A 1 355 ? 13.336 -16.953 -37.969 1 97.75 355 LYS A O 1
ATOM 2818 N N . ARG A 1 356 ? 14.078 -15.375 -36.5 1 97.19 356 ARG A N 1
ATOM 2819 C CA . ARG A 1 356 ? 14.25 -16.328 -35.406 1 97.19 356 ARG A CA 1
ATOM 2820 C C . ARG A 1 356 ? 12.945 -17.031 -35.094 1 97.19 356 ARG A C 1
ATOM 2822 O O . ARG A 1 356 ? 11.891 -16.406 -35 1 97.19 356 ARG A O 1
ATOM 2829 N N . CYS A 1 357 ? 13.008 -18.359 -35 1 97.94 357 CYS A N 1
ATOM 2830 C CA . CYS A 1 357 ? 11.883 -19.188 -34.562 1 97.94 357 CYS A CA 1
ATOM 2831 C C . CYS A 1 357 ? 11.977 -19.469 -33.062 1 97.94 357 CYS A C 1
ATOM 2833 O O . CYS A 1 357 ? 12.898 -20.172 -32.625 1 97.94 357 CYS A O 1
ATOM 2835 N N . TRP A 1 358 ? 11 -19.078 -32.344 1 97.56 358 TRP A N 1
ATOM 2836 C CA . TRP A 1 358 ? 11.086 -19.109 -30.875 1 97.56 358 TRP A CA 1
ATOM 2837 C C . TRP A 1 358 ? 10.562 -20.438 -30.328 1 97.56 358 TRP A C 1
ATOM 2839 O O . TRP A 1 358 ? 10.992 -20.875 -29.266 1 97.56 358 TRP A O 1
ATOM 2849 N N . SER A 1 359 ? 9.633 -20.953 -31.047 1 98.19 359 SER A N 1
ATOM 2850 C CA . SER A 1 359 ? 8.938 -22.078 -30.438 1 98.19 359 SER A CA 1
ATOM 2851 C C . SER A 1 359 ? 8.484 -23.094 -31.484 1 98.19 359 SER A C 1
ATOM 2853 O O . SER A 1 359 ? 8.172 -22.719 -32.625 1 98.19 359 SER A O 1
ATOM 2855 N N . VAL A 1 360 ? 8.492 -24.312 -31.125 1 98.44 360 VAL A N 1
ATOM 2856 C CA . VAL A 1 360 ? 7.973 -25.422 -31.922 1 98.44 360 VAL A CA 1
ATOM 2857 C C . VAL A 1 360 ? 7.203 -26.391 -31.016 1 98.44 360 VAL A C 1
ATOM 2859 O O . VAL A 1 360 ? 7.574 -26.594 -29.859 1 98.44 360 VAL A O 1
ATOM 2862 N N . ASP A 1 361 ? 6.113 -26.969 -31.5 1 98.44 361 ASP A N 1
ATOM 2863 C CA . ASP A 1 361 ? 5.281 -27.844 -30.688 1 98.44 361 ASP A CA 1
ATOM 2864 C C . ASP A 1 361 ? 4.66 -28.953 -31.531 1 98.44 361 ASP A C 1
ATOM 2866 O O . ASP A 1 361 ? 4.164 -28.703 -32.625 1 98.44 361 ASP A O 1
ATOM 2870 N N . PHE A 1 362 ? 4.727 -30.156 -31 1 97.69 362 PHE A N 1
ATOM 2871 C CA . PHE A 1 362 ? 4.031 -31.297 -31.609 1 97.69 362 PHE A CA 1
ATOM 2872 C C . PHE A 1 362 ? 2.588 -31.359 -31.125 1 97.69 362 PHE A C 1
ATOM 2874 O O . PHE A 1 362 ? 2.307 -31.141 -29.953 1 97.69 362 PHE A O 1
ATOM 2881 N N . ASN A 1 363 ? 1.709 -31.672 -32.031 1 97.44 363 ASN A N 1
ATOM 2882 C CA . ASN A 1 363 ? 0.333 -31.953 -31.641 1 97.44 363 ASN A CA 1
ATOM 2883 C C . ASN A 1 363 ? 0.206 -33.312 -30.953 1 97.44 363 ASN A C 1
ATOM 2885 O O . ASN A 1 363 ? 0.688 -34.312 -31.469 1 97.44 363 ASN A O 1
ATOM 2889 N N . ASP A 1 364 ? -0.467 -33.375 -29.859 1 94.81 364 ASP A N 1
ATOM 2890 C CA . ASP A 1 364 ? -0.561 -34.625 -29.078 1 94.81 364 ASP A CA 1
ATOM 2891 C C . ASP A 1 364 ? -1.604 -35.562 -29.672 1 94.81 364 ASP A C 1
ATOM 2893 O O . ASP A 1 364 ? -1.561 -36.781 -29.422 1 94.81 364 ASP A O 1
ATOM 2897 N N . VAL A 1 365 ? -2.545 -35.062 -30.328 1 95.56 365 VAL A N 1
ATOM 2898 C CA . VAL A 1 365 ? -3.619 -35.875 -30.891 1 95.56 365 VAL A CA 1
ATOM 2899 C C . VAL A 1 365 ? -3.223 -36.344 -32.281 1 95.56 365 VAL A C 1
ATOM 2901 O O . VAL A 1 365 ? -3.205 -37.562 -32.562 1 95.56 365 VAL A O 1
ATOM 2904 N N . ASP A 1 366 ? -2.889 -35.406 -33.156 1 94.88 366 ASP A N 1
ATOM 2905 C CA . ASP A 1 366 ? -2.285 -35.75 -34.438 1 94.88 366 ASP A CA 1
ATOM 2906 C C . ASP A 1 366 ? -0.767 -35.594 -34.375 1 94.88 366 ASP A C 1
ATOM 2908 O O . ASP A 1 366 ? -0.234 -34.531 -34.688 1 94.88 366 ASP A O 1
ATOM 2912 N N . THR A 1 367 ? -0.067 -36.625 -34.125 1 93.62 367 THR A N 1
ATOM 2913 C CA . THR A 1 367 ? 1.348 -36.625 -33.781 1 93.62 367 THR A CA 1
ATOM 2914 C C . THR A 1 367 ? 2.207 -36.281 -35 1 93.62 367 THR A C 1
ATOM 2916 O O . THR A 1 367 ? 3.422 -36.125 -34.875 1 93.62 367 THR A O 1
ATOM 2919 N N . ARG A 1 368 ? 1.618 -36.156 -36.125 1 94.5 368 ARG A N 1
ATOM 2920 C CA . ARG A 1 368 ? 2.371 -35.812 -37.344 1 94.5 368 ARG A CA 1
ATOM 2921 C C . ARG A 1 368 ? 2.338 -34.281 -37.594 1 94.5 368 ARG A C 1
ATOM 2923 O O . ARG A 1 368 ? 3.049 -33.781 -38.469 1 94.5 368 ARG A O 1
ATOM 2930 N N . LEU A 1 369 ? 1.521 -33.656 -36.875 1 96.12 369 LEU A N 1
ATOM 2931 C CA . LEU A 1 369 ? 1.333 -32.219 -37.062 1 96.12 369 LEU A CA 1
ATOM 2932 C C . LEU A 1 369 ? 2.26 -31.438 -36.125 1 96.12 369 LEU A C 1
ATOM 2934 O O . LEU A 1 369 ? 2.377 -31.75 -34.938 1 96.12 369 LEU A O 1
ATOM 2938 N N . ILE A 1 370 ? 2.939 -30.391 -36.688 1 97.56 370 ILE A N 1
ATOM 2939 C CA . ILE A 1 370 ? 3.871 -29.531 -35.969 1 97.56 370 ILE A CA 1
ATOM 2940 C C . ILE A 1 370 ? 3.521 -28.062 -36.188 1 97.56 370 ILE A C 1
ATOM 2942 O O . ILE A 1 370 ? 3.098 -27.688 -37.281 1 97.56 370 ILE A O 1
ATOM 2946 N N . ALA A 1 371 ? 3.617 -27.266 -35.219 1 98.25 371 ALA A N 1
ATOM 2947 C CA . ALA A 1 371 ? 3.441 -25.812 -35.344 1 98.25 371 ALA A CA 1
ATOM 2948 C C . ALA A 1 371 ? 4.68 -25.062 -34.875 1 98.25 371 ALA A C 1
ATOM 2950 O O . ALA A 1 371 ? 5.348 -25.5 -33.938 1 98.25 371 ALA A O 1
ATOM 2951 N N . SER A 1 372 ? 5.035 -23.984 -35.469 1 98.56 372 SER A N 1
ATOM 2952 C CA . SER A 1 372 ? 6.164 -23.141 -35.062 1 98.56 372 SER A CA 1
ATOM 2953 C C . SER A 1 372 ? 5.777 -21.672 -35.062 1 98.56 372 SER A C 1
ATOM 2955 O O . SER A 1 372 ? 4.867 -21.25 -35.781 1 98.56 372 SER A O 1
ATOM 2957 N N . GLY A 1 373 ? 6.305 -20.891 -34.125 1 98.38 373 GLY A N 1
ATOM 2958 C CA . GLY A 1 373 ? 6.117 -19.453 -34.031 1 98.38 373 GLY A CA 1
ATOM 2959 C C . GLY A 1 373 ? 7.418 -18.672 -34.125 1 98.38 373 GLY A C 1
ATOM 2960 O O . GLY A 1 373 ? 8.43 -19.078 -33.531 1 98.38 373 GLY A O 1
ATOM 2961 N N . SER A 1 374 ? 7.367 -17.547 -34.781 1 98.38 374 SER A N 1
ATOM 2962 C CA . SER A 1 374 ? 8.609 -16.844 -35.125 1 98.38 374 SER A CA 1
ATOM 2963 C C . SER A 1 374 ? 8.461 -15.344 -34.969 1 98.38 374 SER A C 1
ATOM 2965 O O . SER A 1 374 ? 7.344 -14.836 -34.812 1 98.38 374 SER A O 1
ATOM 2967 N N . ASP A 1 375 ? 9.578 -14.695 -34.969 1 97.81 375 ASP A N 1
ATOM 2968 C CA . ASP A 1 375 ? 9.664 -13.234 -34.938 1 97.81 375 ASP A CA 1
ATOM 2969 C C . ASP A 1 375 ? 9.102 -12.625 -36.219 1 97.81 375 ASP A C 1
ATOM 2971 O O . ASP A 1 375 ? 8.867 -11.414 -36.281 1 97.81 375 ASP A O 1
ATOM 2975 N N . ASP A 1 376 ? 8.93 -13.336 -37.312 1 97.31 376 ASP A N 1
ATOM 2976 C CA . ASP A 1 376 ? 8.391 -12.82 -38.562 1 97.31 376 ASP A CA 1
ATOM 2977 C C . ASP A 1 376 ? 6.871 -12.656 -38.469 1 97.31 376 ASP A C 1
ATOM 2979 O O . ASP A 1 376 ? 6.211 -12.414 -39.5 1 97.31 376 ASP A O 1
ATOM 2983 N N . ALA A 1 377 ? 6.293 -12.898 -37.312 1 97.56 377 ALA A N 1
ATOM 2984 C CA . ALA A 1 377 ? 4.879 -12.711 -37 1 97.56 377 ALA A CA 1
ATOM 2985 C C . ALA A 1 377 ? 4.012 -13.75 -37.719 1 97.56 377 ALA A C 1
ATOM 2987 O O . ALA A 1 377 ? 2.896 -13.453 -38.125 1 97.56 377 ALA A O 1
ATOM 2988 N N . ARG A 1 378 ? 4.59 -14.906 -37.781 1 97.94 378 ARG A N 1
ATOM 2989 C CA . ARG A 1 378 ? 3.832 -15.984 -38.438 1 97.94 378 ARG A CA 1
ATOM 2990 C C . ARG A 1 378 ? 3.877 -17.25 -37.594 1 97.94 378 ARG A C 1
ATOM 2992 O O . ARG A 1 378 ? 4.891 -17.562 -36.969 1 97.94 378 ARG A O 1
ATOM 2999 N N . VAL A 1 379 ? 2.756 -17.938 -37.594 1 98.31 379 VAL A N 1
ATOM 3000 C CA . VAL A 1 379 ? 2.678 -19.328 -37.125 1 98.31 379 VAL A CA 1
ATOM 3001 C C . VAL A 1 379 ? 2.562 -20.281 -38.312 1 98.31 379 VAL A C 1
ATOM 3003 O O . VAL A 1 379 ? 1.644 -20.156 -39.125 1 98.31 379 VAL A O 1
ATOM 3006 N N . LYS A 1 380 ? 3.496 -21.141 -38.375 1 98.25 380 LYS A N 1
ATOM 3007 C CA . LYS A 1 380 ? 3.484 -22.094 -39.5 1 98.25 380 LYS A CA 1
ATOM 3008 C C . LYS A 1 380 ? 3.117 -23.5 -39.031 1 98.25 380 LYS A C 1
ATOM 3010 O O . LYS A 1 380 ? 3.529 -23.922 -37.938 1 98.25 380 LYS A O 1
ATOM 3015 N N . LEU A 1 381 ? 2.387 -24.172 -39.875 1 97.75 381 LEU A N 1
ATOM 3016 C CA . LEU A 1 381 ? 1.973 -25.547 -39.625 1 97.75 381 LEU A CA 1
ATOM 3017 C C . LEU A 1 381 ? 2.645 -26.516 -40.594 1 97.75 381 LEU A C 1
ATOM 3019 O O . LEU A 1 381 ? 2.723 -26.234 -41.781 1 97.75 381 LEU A O 1
ATOM 3023 N N . TYR A 1 382 ? 3.203 -27.578 -40 1 97.31 382 TYR A N 1
ATOM 3024 C CA . TYR A 1 382 ? 3.896 -28.578 -40.781 1 97.31 382 TYR A CA 1
ATOM 3025 C C . TYR A 1 382 ? 3.268 -29.953 -40.594 1 97.31 382 TYR A C 1
ATOM 3027 O O . TYR A 1 382 ? 2.68 -30.234 -39.531 1 97.31 382 TYR A O 1
ATOM 3035 N N . SER A 1 383 ? 3.318 -30.75 -41.594 1 95.12 383 SER A N 1
ATOM 3036 C CA . SER A 1 383 ? 3.062 -32.188 -41.5 1 95.12 383 SER A CA 1
ATOM 3037 C C . SER A 1 383 ? 4.312 -33 -41.844 1 95.12 383 SER A C 1
ATOM 3039 O O . SER A 1 383 ? 5.039 -32.656 -42.75 1 95.12 383 SER A O 1
ATOM 3041 N N . LEU A 1 384 ? 4.574 -34.031 -41.156 1 93.12 384 LEU A N 1
ATOM 3042 C CA . LEU A 1 384 ? 5.785 -34.812 -41.344 1 93.12 384 LEU A CA 1
ATOM 3043 C C . LEU A 1 384 ? 5.793 -35.5 -42.688 1 93.12 384 LEU A C 1
ATOM 3045 O O . LEU A 1 384 ? 6.848 -35.906 -43.188 1 93.12 384 LEU A O 1
ATOM 3049 N N . SER A 1 385 ? 4.625 -35.594 -43.344 1 91.5 385 SER A N 1
ATOM 3050 C CA . SER A 1 385 ? 4.496 -36.281 -44.625 1 91.5 385 SER A CA 1
ATOM 3051 C C . SER A 1 385 ? 4.746 -35.344 -45.812 1 91.5 385 SER A C 1
ATOM 3053 O O . SER A 1 385 ? 4.859 -35.781 -46.938 1 91.5 385 SER A O 1
ATOM 3055 N N . VAL A 1 386 ? 4.801 -34.094 -45.5 1 91.69 386 VAL A N 1
ATOM 3056 C CA . VAL A 1 386 ? 4.945 -33.094 -46.562 1 91.69 386 VAL A CA 1
ATOM 3057 C C . VAL A 1 386 ? 6.246 -32.312 -46.375 1 91.69 386 VAL A C 1
ATOM 3059 O O . VAL A 1 386 ? 6.727 -32.156 -45.25 1 91.69 386 VAL A O 1
ATOM 3062 N N . GLU A 1 387 ? 6.812 -31.844 -47.5 1 90.44 387 GLU A N 1
ATOM 3063 C CA . GLU A 1 387 ? 8.117 -31.188 -47.469 1 90.44 387 GLU A CA 1
ATOM 3064 C C . GLU A 1 387 ? 7.984 -29.719 -47.062 1 90.44 387 GLU A C 1
ATOM 3066 O O . GLU A 1 387 ? 8.93 -29.109 -46.562 1 90.44 387 GLU A O 1
ATOM 3071 N N . ASN A 1 388 ? 6.879 -29.172 -47.312 1 91.88 388 ASN A N 1
ATOM 3072 C CA . ASN A 1 388 ? 6.656 -27.766 -47 1 91.88 388 ASN A CA 1
ATOM 3073 C C . ASN A 1 388 ? 5.543 -27.594 -45.969 1 91.88 388 ASN A C 1
ATOM 3075 O O . ASN A 1 388 ? 4.848 -28.547 -45.625 1 91.88 388 ASN A O 1
ATOM 3079 N N . SER A 1 389 ? 5.504 -26.328 -45.5 1 93.62 389 SER A N 1
ATOM 3080 C CA . SER A 1 389 ? 4.426 -26.031 -44.562 1 93.62 389 SER A CA 1
ATOM 3081 C C . SER A 1 389 ? 3.059 -26.203 -45.219 1 93.62 389 SER A C 1
ATOM 3083 O O . SER A 1 389 ? 2.9 -25.953 -46.406 1 93.62 389 SER A O 1
ATOM 3085 N N . ILE A 1 390 ? 2.178 -26.641 -44.438 1 94.38 390 ILE A N 1
ATOM 3086 C CA . ILE A 1 390 ? 0.851 -26.922 -44.969 1 94.38 390 ILE A CA 1
ATOM 3087 C C . ILE A 1 390 ? -0.043 -25.688 -44.812 1 94.38 390 ILE A C 1
ATOM 3089 O O . ILE A 1 390 ? -1.008 -25.516 -45.562 1 94.38 390 ILE A O 1
ATOM 3093 N N . ALA A 1 391 ? 0.24 -24.906 -43.812 1 95.38 391 ALA A N 1
ATOM 3094 C CA . ALA A 1 391 ? -0.548 -23.703 -43.594 1 95.38 391 ALA A CA 1
ATOM 3095 C C . ALA A 1 391 ? 0.264 -22.641 -42.844 1 95.38 391 ALA A C 1
ATOM 3097 O O . ALA A 1 391 ? 1.263 -22.969 -42.188 1 95.38 391 ALA A O 1
ATOM 3098 N N . THR A 1 392 ? -0.164 -21.391 -42.969 1 96.62 392 THR A N 1
ATOM 3099 C CA . THR A 1 392 ? 0.476 -20.266 -42.312 1 96.62 392 THR A CA 1
ATOM 3100 C C . THR A 1 392 ? -0.566 -19.359 -41.656 1 96.62 392 THR A C 1
ATOM 3102 O O . THR A 1 392 ? -1.544 -18.969 -42.312 1 96.62 392 THR A O 1
ATOM 3105 N N . LEU A 1 393 ? -0.411 -19.094 -40.406 1 96.62 393 LEU A N 1
ATOM 3106 C CA . LEU A 1 393 ? -1.229 -18.141 -39.688 1 96.62 393 LEU A CA 1
ATOM 3107 C C . LEU A 1 393 ? -0.485 -16.828 -39.469 1 96.62 393 LEU A C 1
ATOM 3109 O O . LEU A 1 393 ? 0.599 -16.797 -38.906 1 96.62 393 LEU A O 1
ATOM 3113 N N . GLU A 1 394 ? -1.115 -15.727 -39.906 1 95.75 394 GLU A N 1
ATOM 3114 C CA . GLU A 1 394 ? -0.489 -14.414 -39.781 1 95.75 394 GLU A CA 1
ATOM 3115 C C . GLU A 1 394 ? -0.883 -13.734 -38.469 1 95.75 394 GLU A C 1
ATOM 3117 O O . GLU A 1 394 ? -2.07 -13.547 -38.188 1 95.75 394 GLU A O 1
ATOM 3122 N N . ALA A 1 395 ? 0.093 -13.469 -37.688 1 95.5 395 ALA A N 1
ATOM 3123 C CA . ALA A 1 395 ? -0.127 -12.742 -36.438 1 95.5 395 ALA A CA 1
ATOM 3124 C C . ALA A 1 395 ? 0.176 -11.258 -36.625 1 95.5 395 ALA A C 1
ATOM 3126 O O . ALA A 1 395 ? 0.751 -10.844 -37.625 1 95.5 395 ALA A O 1
ATOM 3127 N N . LYS A 1 396 ? -0.248 -10.453 -35.719 1 93.31 396 LYS A N 1
ATOM 3128 C CA . LYS A 1 396 ? -0.066 -9.008 -35.781 1 93.31 396 LYS A CA 1
ATOM 3129 C C . LYS A 1 396 ? 1.329 -8.609 -35.312 1 93.31 396 LYS A C 1
ATOM 3131 O O . LYS A 1 396 ? 1.853 -7.57 -35.719 1 93.31 396 LYS A O 1
ATOM 3136 N N . ALA A 1 397 ? 1.898 -9.383 -34.438 1 97 397 ALA A N 1
ATOM 3137 C CA . ALA A 1 397 ? 3.221 -9.125 -33.875 1 97 397 ALA A CA 1
ATOM 3138 C C . ALA A 1 397 ? 4.027 -10.414 -33.75 1 97 397 ALA A C 1
ATOM 3140 O O . ALA A 1 397 ? 3.553 -11.484 -34.125 1 97 397 ALA A O 1
ATOM 3141 N N . ASN A 1 398 ? 5.316 -10.258 -33.281 1 97.5 398 ASN A N 1
ATOM 3142 C CA . ASN A 1 398 ? 6.188 -11.414 -33.094 1 97.5 398 ASN A CA 1
ATOM 3143 C C . ASN A 1 398 ? 5.516 -12.5 -32.25 1 97.5 398 ASN A C 1
ATOM 3145 O O . ASN A 1 398 ? 4.863 -12.203 -31.266 1 97.5 398 ASN A O 1
ATOM 3149 N N . VAL A 1 399 ? 5.648 -13.711 -32.719 1 98.25 399 VAL A N 1
ATOM 3150 C CA . VAL A 1 399 ? 5.109 -14.852 -32 1 98.25 399 VAL A CA 1
ATOM 3151 C C . VAL A 1 399 ? 6.207 -15.477 -31.141 1 98.25 399 VAL A C 1
ATOM 3153 O O . VAL A 1 399 ? 7.191 -16 -31.656 1 98.25 399 VAL A O 1
ATOM 3156 N N . CYS A 1 400 ? 5.934 -15.523 -29.859 1 97.88 400 CYS A N 1
ATOM 3157 C CA . CYS A 1 400 ? 6.98 -15.93 -28.922 1 97.88 400 CYS A CA 1
ATOM 3158 C C . CYS A 1 400 ? 6.828 -17.391 -28.547 1 97.88 400 CYS A C 1
ATOM 3160 O O . CYS A 1 400 ? 7.805 -18.047 -28.172 1 97.88 400 CYS A O 1
ATOM 3162 N N . CYS A 1 401 ? 5.652 -17.844 -28.562 1 98.12 401 CYS A N 1
ATOM 3163 C CA . CYS A 1 401 ? 5.418 -19.234 -28.203 1 98.12 401 CYS A CA 1
ATOM 3164 C C . CYS A 1 401 ? 4.125 -19.75 -28.812 1 98.12 401 CYS A C 1
ATOM 3166 O O . CYS A 1 401 ? 3.166 -19 -28.984 1 98.12 401 CYS A O 1
ATOM 3168 N N . VAL A 1 402 ? 4.113 -21 -29.188 1 98.44 402 VAL A N 1
ATOM 3169 C CA . VAL A 1 402 ? 2.936 -21.656 -29.75 1 98.44 402 VAL A CA 1
ATOM 3170 C C . VAL A 1 402 ? 2.705 -23 -29.047 1 98.44 402 VAL A C 1
ATOM 3172 O O . VAL A 1 402 ? 3.652 -23.75 -28.812 1 98.44 402 VAL A O 1
ATOM 3175 N N . LYS A 1 403 ? 1.527 -23.281 -28.703 1 98.5 403 LYS A N 1
ATOM 3176 C CA . LYS A 1 403 ? 1.184 -24.547 -28.062 1 98.5 403 LYS A CA 1
ATOM 3177 C C . LYS A 1 403 ? -0.16 -25.078 -28.547 1 98.5 403 LYS A C 1
ATOM 3179 O O . LYS A 1 403 ? -1.146 -24.344 -28.594 1 98.5 403 LYS A O 1
ATOM 3184 N N . PHE A 1 404 ? -0.173 -26.359 -28.891 1 98.19 404 PHE A N 1
ATOM 3185 C CA . PHE A 1 404 ? -1.421 -27.016 -29.266 1 98.19 404 PHE A CA 1
ATOM 3186 C C . PHE A 1 404 ? -2.256 -27.344 -28.031 1 98.19 404 PHE A C 1
ATOM 3188 O O . PHE A 1 404 ? -1.709 -27.625 -26.969 1 98.19 404 PHE A O 1
ATOM 3195 N N . ASN A 1 405 ? -3.572 -27.266 -28.219 1 98.06 405 ASN A N 1
ATOM 3196 C CA . ASN A 1 405 ? -4.438 -27.828 -27.188 1 98.06 405 ASN A CA 1
ATOM 3197 C C . ASN A 1 405 ? -4.227 -29.328 -27.047 1 98.06 405 ASN A C 1
ATOM 3199 O O . ASN A 1 405 ? -4.301 -30.078 -28.016 1 98.06 405 ASN A O 1
ATOM 3203 N N . PRO A 1 406 ? -3.939 -29.781 -25.875 1 95.88 406 PRO A N 1
ATOM 3204 C CA . PRO A 1 406 ? -3.547 -31.188 -25.703 1 95.88 406 PRO A CA 1
ATOM 3205 C C . PRO A 1 406 ? -4.668 -32.156 -26.047 1 95.88 406 PRO A C 1
ATOM 3207 O O . PRO A 1 406 ? -4.414 -33.344 -26.25 1 95.88 406 PRO A O 1
ATOM 3210 N N . ARG A 1 407 ? -5.898 -31.734 -26.109 1 95.5 407 ARG A N 1
ATOM 3211 C CA . ARG A 1 407 ? -7.004 -32.656 -26.359 1 95.5 407 ARG A CA 1
ATOM 3212 C C . ARG A 1 407 ? -7.656 -32.344 -27.703 1 95.5 407 ARG A C 1
ATOM 3214 O O . ARG A 1 407 ? -8.766 -32.812 -27.984 1 95.5 407 ARG A O 1
ATOM 3221 N N . SER A 1 408 ? -6.965 -31.531 -28.484 1 95.25 408 SER A N 1
ATOM 3222 C CA . SER A 1 408 ? -7.508 -31.188 -29.797 1 95.25 408 SER A CA 1
ATOM 3223 C C . SER A 1 408 ? -6.406 -31.125 -30.859 1 95.25 408 SER A C 1
ATOM 3225 O O . SER A 1 408 ? -5.309 -30.641 -30.578 1 95.25 408 SER A O 1
ATOM 3227 N N . SER A 1 409 ? -6.762 -31.547 -32.031 1 93.81 409 SER A N 1
ATOM 3228 C CA . SER A 1 409 ? -5.805 -31.484 -33.125 1 93.81 409 SER A CA 1
ATOM 3229 C C . SER A 1 409 ? -5.938 -30.172 -33.906 1 93.81 409 SER A C 1
ATOM 3231 O O . SER A 1 409 ? -5.074 -29.828 -34.719 1 93.81 409 SER A O 1
ATOM 3233 N N . TYR A 1 410 ? -6.969 -29.438 -33.562 1 95.94 410 TYR A N 1
ATOM 3234 C CA . TYR A 1 410 ? -7.254 -28.312 -34.469 1 95.94 410 TYR A CA 1
ATOM 3235 C C . TYR A 1 410 ? -7.172 -26.984 -33.719 1 95.94 410 TYR A C 1
ATOM 3237 O O . TYR A 1 410 ? -7.539 -25.938 -34.25 1 95.94 410 TYR A O 1
ATOM 3245 N N . HIS A 1 411 ? -6.793 -27.031 -32.531 1 97.69 411 HIS A N 1
ATOM 3246 C CA . HIS A 1 411 ? -6.766 -25.797 -31.75 1 97.69 411 HIS A CA 1
ATOM 3247 C C . HIS A 1 411 ? -5.363 -25.516 -31.219 1 97.69 411 HIS A C 1
ATOM 3249 O O . HIS A 1 411 ? -4.656 -26.422 -30.812 1 97.69 411 HIS A O 1
ATOM 3255 N N . LEU A 1 412 ? -4.965 -24.297 -31.281 1 97.5 412 LEU A N 1
ATOM 3256 C CA . LEU A 1 412 ? -3.666 -23.906 -30.75 1 97.5 412 LEU A CA 1
ATOM 3257 C C . LEU A 1 412 ? -3.721 -22.5 -30.156 1 97.5 412 LEU A C 1
ATOM 3259 O O . LEU A 1 412 ? -4.602 -21.719 -30.516 1 97.5 412 LEU A O 1
ATOM 3263 N N . ALA A 1 413 ? -2.912 -22.25 -29.203 1 98.44 413 ALA A N 1
ATOM 3264 C CA . ALA A 1 413 ? -2.744 -20.922 -28.594 1 98.44 413 ALA A CA 1
ATOM 3265 C C . ALA A 1 413 ? -1.319 -20.422 -28.766 1 98.44 413 ALA A C 1
ATOM 3267 O O . ALA A 1 413 ? -0.368 -21.203 -28.781 1 98.44 413 ALA A O 1
ATOM 3268 N N . PHE A 1 414 ? -1.126 -19.125 -28.969 1 98.38 414 PHE A N 1
ATOM 3269 C CA . PHE A 1 414 ? 0.228 -18.578 -29.047 1 98.38 414 PHE A CA 1
ATOM 3270 C C . PHE A 1 414 ? 0.32 -17.25 -28.328 1 98.38 414 PHE A C 1
ATOM 3272 O O . PHE A 1 414 ? -0.676 -16.531 -28.203 1 98.38 414 PHE A O 1
ATOM 3279 N N . GLY A 1 415 ? 1.437 -17.031 -27.703 1 98.25 415 GLY A N 1
ATOM 3280 C CA . GLY A 1 415 ? 1.757 -15.742 -27.094 1 98.25 415 GLY A CA 1
ATOM 3281 C C . GLY A 1 415 ? 2.525 -14.82 -28.031 1 98.25 415 GLY A C 1
ATOM 3282 O O . GLY A 1 415 ? 3.389 -15.273 -28.781 1 98.25 415 GLY A O 1
ATOM 3283 N N . SER A 1 416 ? 2.23 -13.555 -27.938 1 97.19 416 SER A N 1
ATOM 3284 C CA . SER A 1 416 ? 2.781 -12.609 -28.891 1 97.19 416 SER A CA 1
ATOM 3285 C C . SER A 1 416 ? 3.391 -11.391 -28.203 1 97.19 416 SER A C 1
ATOM 3287 O O . SER A 1 416 ? 3.184 -11.195 -27 1 97.19 416 SER A O 1
ATOM 3289 N N . ALA A 1 417 ? 4.133 -10.656 -28.953 1 97.19 417 ALA A N 1
ATOM 3290 C CA . ALA A 1 417 ? 4.762 -9.43 -28.453 1 97.19 417 ALA A CA 1
ATOM 3291 C C . ALA A 1 417 ? 3.738 -8.305 -28.328 1 97.19 417 ALA A C 1
ATOM 3293 O O . ALA A 1 417 ? 4.035 -7.246 -27.766 1 97.19 417 ALA A O 1
ATOM 3294 N N . ASP A 1 418 ? 2.482 -8.484 -28.781 1 95.94 418 ASP A N 1
ATOM 3295 C CA . ASP A 1 418 ? 1.442 -7.473 -28.656 1 95.94 418 ASP A CA 1
ATOM 3296 C C . ASP A 1 418 ? 0.803 -7.516 -27.266 1 95.94 418 ASP A C 1
ATOM 3298 O O . ASP A 1 418 ? -0.218 -6.867 -27.031 1 95.94 418 ASP A O 1
ATOM 3302 N N . HIS A 1 419 ? 1.286 -8.367 -26.375 1 97.06 419 HIS A N 1
ATOM 3303 C CA . HIS A 1 419 ? 0.909 -8.461 -24.969 1 97.06 419 HIS A CA 1
ATOM 3304 C C . HIS A 1 419 ? -0.313 -9.352 -24.781 1 97.06 419 HIS A C 1
ATOM 3306 O O . HIS A 1 419 ? -0.877 -9.422 -23.688 1 97.06 419 HIS A O 1
ATOM 3312 N N . TRP A 1 420 ? -0.699 -10.039 -25.859 1 97.44 420 TRP A N 1
ATOM 3313 C CA . TRP A 1 420 ? -1.92 -10.836 -25.781 1 97.44 420 TRP A CA 1
ATOM 3314 C C . TRP A 1 420 ? -1.629 -12.312 -26.047 1 97.44 420 TRP A C 1
ATOM 3316 O O . TRP A 1 420 ? -0.569 -12.656 -26.578 1 97.44 420 TRP A O 1
ATOM 3326 N N . VAL A 1 421 ? -2.586 -13.141 -25.609 1 98.12 421 VAL A N 1
ATOM 3327 C CA . VAL A 1 421 ? -2.625 -14.555 -25.953 1 98.12 421 VAL A CA 1
ATOM 3328 C C . VAL A 1 421 ? -3.756 -14.812 -26.953 1 98.12 421 VAL A C 1
ATOM 3330 O O . VAL A 1 421 ? -4.895 -14.398 -26.719 1 98.12 421 VAL A O 1
ATOM 3333 N N . HIS A 1 422 ? -3.43 -15.438 -28.047 1 97.75 422 HIS A N 1
ATOM 3334 C CA . HIS A 1 422 ? -4.414 -15.711 -29.078 1 97.75 422 HIS A CA 1
ATOM 3335 C C . HIS A 1 422 ? -4.73 -17.203 -29.172 1 97.75 422 HIS A C 1
ATOM 3337 O O . HIS A 1 422 ? -3.822 -18.031 -29.188 1 97.75 422 HIS A O 1
ATOM 3343 N N . TYR A 1 423 ? -5.977 -17.516 -29.188 1 98.06 423 TYR A N 1
ATOM 3344 C CA . TYR A 1 423 ? -6.469 -18.875 -29.312 1 98.06 423 TYR A CA 1
ATOM 3345 C C . TYR A 1 423 ? -7.207 -19.078 -30.641 1 98.06 423 TYR A C 1
ATOM 3347 O O . TYR A 1 423 ? -8.148 -18.344 -30.938 1 98.06 423 TYR A O 1
ATOM 3355 N N . TYR A 1 424 ? -6.766 -20.062 -31.484 1 97.75 424 TYR A N 1
ATOM 3356 C CA . TYR A 1 424 ? -7.297 -20.219 -32.844 1 97.75 424 TYR A CA 1
ATOM 3357 C C . TYR A 1 424 ? -7.828 -21.625 -33.062 1 97.75 424 TYR A C 1
ATOM 3359 O O . TYR A 1 424 ? -7.363 -22.578 -32.438 1 97.75 424 TYR A O 1
ATOM 3367 N N . ASP A 1 425 ? -8.781 -21.656 -33.938 1 97.19 425 ASP A N 1
ATOM 3368 C CA . ASP A 1 425 ? -9.211 -22.891 -34.594 1 97.19 425 ASP A CA 1
ATOM 3369 C C . ASP A 1 425 ? -8.578 -23.031 -35.969 1 97.19 425 ASP A C 1
ATOM 3371 O O . ASP A 1 425 ? -8.828 -22.203 -36.844 1 97.19 425 ASP A O 1
ATOM 3375 N N . LEU A 1 426 ? -7.754 -24.047 -36.219 1 95.56 426 LEU A N 1
ATOM 3376 C CA . LEU A 1 426 ? -6.953 -24.203 -37.406 1 95.56 426 LEU A CA 1
ATOM 3377 C C . LEU A 1 426 ? -7.844 -24.484 -38.625 1 95.56 426 LEU A C 1
ATOM 3379 O O . LEU A 1 426 ? -7.398 -24.375 -39.781 1 95.56 426 LEU A O 1
ATOM 3383 N N . ARG A 1 427 ? -9.125 -24.875 -38.344 1 94.69 427 ARG A N 1
ATOM 3384 C CA . ARG A 1 427 ? -10.07 -25.109 -39.438 1 94.69 427 ARG A CA 1
ATOM 3385 C C . ARG A 1 427 ? -10.594 -23.797 -40 1 94.69 427 ARG A C 1
ATOM 3387 O O . ARG A 1 427 ? -11.086 -23.75 -41.125 1 94.69 427 ARG A O 1
ATOM 3394 N N . ASN A 1 428 ? -10.469 -22.75 -39.219 1 93.38 428 ASN A N 1
ATOM 3395 C CA . ASN A 1 428 ? -10.781 -21.391 -39.625 1 93.38 428 ASN A CA 1
ATOM 3396 C C . ASN A 1 428 ? -9.781 -20.391 -39.031 1 93.38 428 ASN A C 1
ATOM 3398 O O . ASN A 1 428 ? -10.016 -19.828 -37.969 1 93.38 428 ASN A O 1
ATOM 3402 N N . MET A 1 429 ? -8.742 -20.094 -39.812 1 92.5 429 MET A N 1
ATOM 3403 C CA . MET A 1 429 ? -7.617 -19.328 -39.281 1 92.5 429 MET A CA 1
ATOM 3404 C C . MET A 1 429 ? -7.797 -17.828 -39.562 1 92.5 429 MET A C 1
ATOM 3406 O O . MET A 1 429 ? -6.863 -17.047 -39.375 1 92.5 429 MET A O 1
ATOM 3410 N N . LYS A 1 430 ? -8.938 -17.375 -40 1 91.94 430 LYS A N 1
ATOM 3411 C CA . LYS A 1 430 ? -9.18 -15.984 -40.344 1 91.94 430 LYS A CA 1
ATOM 3412 C C . LYS A 1 430 ? -9.281 -15.117 -39.094 1 91.94 430 LYS A C 1
ATOM 3414 O O . LYS A 1 430 ? -8.781 -13.992 -39.062 1 91.94 430 LYS A O 1
ATOM 3419 N N . GLU A 1 431 ? -9.961 -15.734 -38.156 1 94 431 GLU A N 1
ATOM 3420 C CA . GLU A 1 431 ? -10.125 -14.992 -36.906 1 94 431 GLU A CA 1
ATOM 3421 C C . GLU A 1 431 ? -9.828 -15.867 -35.688 1 94 431 GLU A C 1
ATOM 3423 O O . GLU A 1 431 ? -10.109 -17.062 -35.688 1 94 431 GLU A O 1
ATOM 3428 N N . ALA A 1 432 ? -9.305 -15.211 -34.688 1 95.12 432 ALA A N 1
ATOM 3429 C CA . ALA A 1 432 ? -9.047 -15.922 -33.438 1 95.12 432 ALA A CA 1
ATOM 3430 C C . ALA A 1 432 ? -10.352 -16.281 -32.75 1 95.12 432 ALA A C 1
ATOM 3432 O O . ALA A 1 432 ? -11.312 -15.5 -32.781 1 95.12 432 ALA A O 1
ATOM 3433 N N . LEU A 1 433 ? -10.422 -17.391 -32.125 1 95.69 433 LEU A N 1
ATOM 3434 C CA . LEU A 1 433 ? -11.578 -17.797 -31.344 1 95.69 433 LEU A CA 1
ATOM 3435 C C . LEU A 1 433 ? -11.672 -16.953 -30.062 1 95.69 433 LEU A C 1
ATOM 3437 O O . LEU A 1 433 ? -12.773 -16.562 -29.656 1 95.69 433 LEU A O 1
ATOM 3441 N N . SER A 1 434 ? -10.555 -16.781 -29.453 1 96.25 434 SER A N 1
ATOM 3442 C CA . SER A 1 434 ? -10.484 -15.961 -28.25 1 96.25 434 SER A CA 1
ATOM 3443 C C . SER A 1 434 ? -9.156 -15.211 -28.172 1 96.25 434 SER A C 1
ATOM 3445 O O . SER A 1 434 ? -8.125 -15.727 -28.62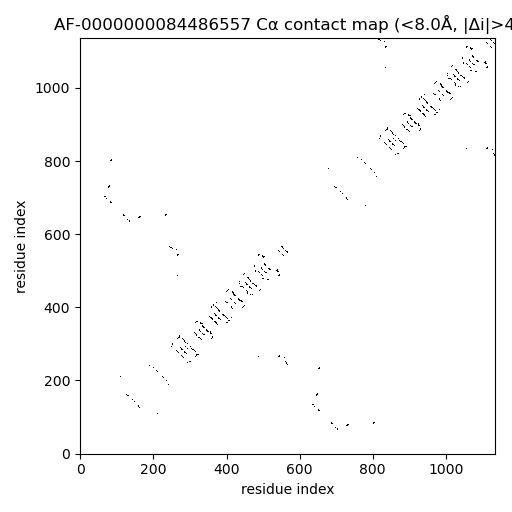5 1 96.25 434 SER A O 1
ATOM 3447 N N . VAL A 1 435 ? -9.203 -13.984 -27.672 1 96.94 435 VAL A N 1
ATOM 3448 C CA . VAL A 1 435 ? -8.016 -13.18 -27.406 1 96.94 435 VAL A CA 1
ATOM 3449 C C . VAL A 1 435 ? -7.973 -12.781 -25.938 1 96.94 435 VAL A C 1
ATOM 3451 O O . VAL A 1 435 ? -8.906 -12.164 -25.422 1 96.94 435 VAL A O 1
ATOM 3454 N N . PHE A 1 436 ? -6.953 -13.148 -25.328 1 97.81 436 PHE A N 1
ATOM 3455 C CA . PHE A 1 436 ? -6.828 -12.883 -23.891 1 97.81 436 PHE A CA 1
ATOM 3456 C C . PHE A 1 436 ? -5.953 -11.664 -23.641 1 97.81 436 PHE A C 1
ATOM 3458 O O . PHE A 1 436 ? -4.742 -11.703 -23.891 1 97.81 436 PHE A O 1
ATOM 3465 N N . LYS A 1 437 ? -6.684 -10.695 -23.016 1 95.75 437 LYS A N 1
ATOM 3466 C CA . LYS A 1 437 ? -6.023 -9.414 -22.781 1 95.75 437 LYS A CA 1
ATOM 3467 C C . LYS A 1 437 ? -5.789 -9.188 -21.297 1 95.75 437 LYS A C 1
ATOM 3469 O O . LYS A 1 437 ? -6.672 -9.453 -20.469 1 95.75 437 LYS A O 1
ATOM 3474 N N . GLY A 1 438 ? -4.555 -8.883 -20.969 1 95.44 438 GLY A N 1
ATOM 3475 C CA . GLY A 1 438 ? -4.32 -8.609 -19.562 1 95.44 438 GLY A CA 1
ATOM 3476 C C . GLY A 1 438 ? -2.875 -8.281 -19.25 1 95.44 438 GLY A C 1
ATOM 3477 O O . GLY A 1 438 ? -2.594 -7.461 -18.375 1 95.44 438 GLY A O 1
ATOM 3478 N N . HIS A 1 439 ? -1.982 -8.867 -19.953 1 97.06 439 HIS A N 1
ATOM 3479 C CA . HIS A 1 439 ? -0.566 -8.617 -19.719 1 97.06 439 HIS A CA 1
ATOM 3480 C C . HIS A 1 439 ? -0.17 -7.219 -20.172 1 97.06 439 HIS A C 1
ATOM 3482 O O . HIS A 1 439 ? -0.77 -6.672 -21.094 1 97.06 439 HIS A O 1
ATOM 3488 N N . LYS A 1 440 ? 0.789 -6.648 -19.516 1 97 440 LYS A N 1
ATOM 3489 C CA . LYS A 1 440 ? 1.233 -5.293 -19.828 1 97 440 LYS A CA 1
ATOM 3490 C C . LYS A 1 440 ? 2.426 -5.316 -20.781 1 97 440 LYS A C 1
ATOM 3492 O O . LYS A 1 440 ? 2.771 -4.293 -21.375 1 97 440 LYS A O 1
ATOM 3497 N N . LYS A 1 441 ? 3.098 -6.441 -20.906 1 97.88 441 LYS A N 1
ATOM 3498 C CA . LYS A 1 441 ? 4.262 -6.617 -21.766 1 97.88 441 LYS A CA 1
ATOM 3499 C C . LYS A 1 441 ? 4.133 -7.887 -22.609 1 97.88 441 LYS A C 1
ATOM 3501 O O . LYS A 1 441 ? 3.047 -8.453 -22.719 1 97.88 441 LYS A O 1
ATOM 3506 N N . ALA A 1 442 ? 5.223 -8.211 -23.344 1 97.5 442 ALA A N 1
ATOM 3507 C CA . ALA A 1 442 ? 5.215 -9.336 -24.266 1 97.5 442 ALA A CA 1
ATOM 3508 C C . ALA A 1 442 ? 4.984 -10.656 -23.531 1 97.5 442 ALA A C 1
ATOM 3510 O O . ALA A 1 442 ? 5.504 -10.852 -22.438 1 97.5 442 ALA A O 1
ATOM 3511 N N . VAL A 1 443 ? 4.227 -11.539 -24.172 1 98.25 443 VAL A N 1
ATOM 3512 C CA . VAL A 1 443 ? 3.957 -12.859 -23.625 1 98.25 443 VAL A CA 1
ATOM 3513 C C . VAL A 1 443 ? 5 -13.852 -24.125 1 98.25 443 VAL A C 1
ATOM 3515 O O . VAL A 1 443 ? 5.051 -14.156 -25.312 1 98.25 443 VAL A O 1
ATOM 3518 N N . SER A 1 444 ? 5.75 -14.367 -23.234 1 97.69 444 SER A N 1
ATOM 3519 C CA . SER A 1 444 ? 6.887 -15.203 -23.594 1 97.69 444 SER A CA 1
ATOM 3520 C C . SER A 1 444 ? 6.48 -16.672 -23.703 1 97.69 444 SER A C 1
ATOM 3522 O O . SER A 1 444 ? 7.031 -17.406 -24.531 1 97.69 444 SER A O 1
ATOM 3524 N N . TYR A 1 445 ? 5.578 -17.109 -22.844 1 98.25 445 TYR A N 1
ATOM 3525 C CA . TYR A 1 445 ? 5.184 -18.516 -22.844 1 98.25 445 TYR A CA 1
ATOM 3526 C C . TYR A 1 445 ? 3.676 -18.656 -22.656 1 98.25 445 TYR A C 1
ATOM 3528 O O . TYR A 1 445 ? 3.039 -17.812 -22.016 1 98.25 445 TYR A O 1
ATOM 3536 N N . VAL A 1 446 ? 3.168 -19.703 -23.219 1 98.31 446 VAL A N 1
ATOM 3537 C CA . VAL A 1 446 ? 1.797 -20.156 -23.016 1 98.31 446 VAL A CA 1
ATOM 3538 C C . VAL A 1 446 ? 1.775 -21.656 -22.797 1 98.31 446 VAL A C 1
ATOM 3540 O O . VAL A 1 446 ? 2.482 -22.406 -23.484 1 98.31 446 VAL A O 1
ATOM 3543 N N . LYS A 1 447 ? 1.103 -22.125 -21.844 1 98.25 447 LYS A N 1
ATOM 3544 C CA . LYS A 1 447 ? 0.951 -23.547 -21.578 1 98.25 447 LYS A CA 1
ATOM 3545 C C . LYS A 1 447 ? -0.495 -23.891 -21.234 1 98.25 447 LYS A C 1
ATOM 3547 O O . LYS A 1 447 ? -1.188 -23.109 -20.578 1 98.25 447 LYS A O 1
ATOM 3552 N N . PHE A 1 448 ? -0.927 -25.031 -21.688 1 98 448 PHE A N 1
ATOM 3553 C CA . PHE A 1 448 ? -2.246 -25.516 -21.297 1 98 448 PHE A CA 1
ATOM 3554 C C . PHE A 1 448 ? -2.174 -26.312 -20 1 98 448 PHE A C 1
ATOM 3556 O O . PHE A 1 448 ? -1.353 -27.219 -19.875 1 98 448 PHE A O 1
ATOM 3563 N N . LEU A 1 449 ? -3.004 -25.969 -19.062 1 97.19 449 LEU A N 1
ATOM 3564 C CA . LEU A 1 449 ? -3.139 -26.781 -17.844 1 97.19 449 LEU A CA 1
ATOM 3565 C C . LEU A 1 449 ? -3.998 -28.016 -18.109 1 97.19 449 LEU A C 1
ATOM 3567 O O . LEU A 1 449 ? -3.75 -29.078 -17.531 1 97.19 449 LEU A O 1
ATOM 3571 N N . ASN A 1 450 ? -5.004 -27.812 -18.797 1 95.5 450 ASN A N 1
ATOM 3572 C CA . ASN A 1 450 ? -5.922 -28.828 -19.312 1 95.5 450 ASN A CA 1
ATOM 3573 C C . ASN A 1 450 ? -6.516 -28.406 -20.656 1 95.5 450 ASN A C 1
ATOM 3575 O O . ASN A 1 450 ? -5.93 -27.594 -21.375 1 95.5 450 ASN A O 1
ATOM 3579 N N . SER A 1 451 ? -7.641 -28.922 -21 1 95.69 451 SER A N 1
ATOM 3580 C CA . SER A 1 451 ? -8.188 -28.641 -22.328 1 95.69 451 SER A CA 1
ATOM 3581 C C . SER A 1 451 ? -8.883 -27.281 -22.359 1 95.69 451 SER A C 1
ATOM 3583 O O . SER A 1 451 ? -9.141 -26.75 -23.438 1 95.69 451 SER A O 1
ATOM 3585 N N . GLU A 1 452 ? -9.047 -26.703 -21.203 1 96.69 452 GLU A N 1
ATOM 3586 C CA . GLU A 1 452 ? -9.852 -25.5 -21.203 1 96.69 452 GLU A CA 1
ATOM 3587 C C . GLU A 1 452 ? -9.102 -24.328 -20.562 1 96.69 452 GLU A C 1
ATOM 3589 O O . GLU A 1 452 ? -9.484 -23.172 -20.719 1 96.69 452 GLU A O 1
ATOM 3594 N N . GLU A 1 453 ? -8.094 -24.656 -19.828 1 97.56 453 GLU A N 1
ATOM 3595 C CA . GLU A 1 453 ? -7.391 -23.609 -19.094 1 97.56 453 GLU A CA 1
ATOM 3596 C C . GLU A 1 453 ? -5.977 -23.406 -19.641 1 97.56 453 GLU A C 1
ATOM 3598 O O . GLU A 1 453 ? -5.297 -24.375 -20 1 97.56 453 GLU A O 1
ATOM 3603 N N . ILE A 1 454 ? -5.562 -22.109 -19.734 1 98 454 ILE A N 1
ATOM 3604 C CA . ILE A 1 454 ? -4.258 -21.719 -20.25 1 98 454 ILE A CA 1
ATOM 3605 C C . ILE A 1 454 ? -3.537 -20.828 -19.234 1 98 454 ILE A C 1
ATOM 3607 O O . ILE A 1 454 ? -4.168 -20.031 -18.531 1 98 454 ILE A O 1
ATOM 3611 N N . VAL A 1 455 ? -2.264 -21 -19.078 1 98.56 455 VAL A N 1
ATOM 3612 C CA . VAL A 1 455 ? -1.444 -20.078 -18.281 1 98.56 455 VAL A CA 1
ATOM 3613 C C . VAL A 1 455 ? -0.409 -19.406 -19.188 1 98.56 455 VAL A C 1
ATOM 3615 O O . VAL A 1 455 ? 0.183 -20.047 -20.047 1 98.56 455 VAL A O 1
ATOM 3618 N N . SER A 1 456 ? -0.265 -18.141 -19.062 1 98.44 456 SER A N 1
ATOM 3619 C CA . SER A 1 456 ? 0.687 -17.375 -19.859 1 98.44 456 SER A CA 1
ATOM 3620 C C . SER A 1 456 ? 1.706 -16.656 -18.969 1 98.44 456 SER A C 1
ATOM 3622 O O . SER A 1 456 ? 1.397 -16.281 -17.844 1 98.44 456 SER A O 1
ATOM 3624 N N . ALA A 1 457 ? 2.896 -16.594 -19.422 1 98.44 457 ALA A N 1
ATOM 3625 C CA . ALA A 1 457 ? 3.969 -15.852 -18.75 1 98.44 457 ALA A CA 1
ATOM 3626 C C . ALA A 1 457 ? 4.391 -14.633 -19.562 1 98.44 457 ALA A C 1
ATOM 3628 O O . ALA A 1 457 ? 4.543 -14.719 -20.781 1 98.44 457 ALA A O 1
ATOM 3629 N N . SER A 1 458 ? 4.551 -13.547 -18.922 1 98.06 458 SER A N 1
ATOM 3630 C CA . SER A 1 458 ? 4.93 -12.297 -19.562 1 98.06 458 SER A CA 1
ATOM 3631 C C . SER A 1 458 ? 6.121 -11.648 -18.875 1 98.06 458 SER A C 1
ATOM 3633 O O . SER A 1 458 ? 6.43 -11.977 -17.719 1 98.06 458 SER A O 1
ATOM 3635 N N . THR A 1 459 ? 6.742 -10.711 -19.562 1 97.44 459 THR A N 1
ATOM 3636 C CA . THR A 1 459 ? 7.867 -9.977 -18.984 1 97.44 459 THR A CA 1
ATOM 3637 C C . THR A 1 459 ? 7.379 -8.867 -18.062 1 97.44 459 THR A C 1
ATOM 3639 O O . THR A 1 459 ? 8.164 -8.023 -17.625 1 97.44 459 THR A O 1
ATOM 3642 N N . ASP A 1 460 ? 6.098 -8.852 -17.75 1 96.62 460 ASP A N 1
ATOM 3643 C CA . ASP A 1 460 ? 5.555 -7.918 -16.766 1 96.62 460 ASP A CA 1
ATOM 3644 C C . ASP A 1 460 ? 5.617 -8.508 -15.359 1 96.62 460 ASP A C 1
ATOM 3646 O O . ASP A 1 460 ? 4.965 -8 -14.438 1 96.62 460 ASP A O 1
ATOM 3650 N N . SER A 1 461 ? 6.27 -9.609 -15.188 1 97.5 461 SER A N 1
ATOM 3651 C CA . SER A 1 461 ? 6.508 -10.281 -13.914 1 97.5 461 SER A CA 1
ATOM 3652 C C . SER A 1 461 ? 5.23 -10.922 -13.375 1 97.5 461 SER A C 1
ATOM 3654 O O . SER A 1 461 ? 5.078 -11.102 -12.164 1 97.5 461 SER A O 1
ATOM 3656 N N . GLN A 1 462 ? 4.332 -11.281 -14.297 1 97.88 462 GLN A N 1
ATOM 3657 C CA . GLN A 1 462 ? 3.094 -11.93 -13.883 1 97.88 462 GLN A CA 1
ATOM 3658 C C . GLN A 1 462 ? 2.805 -13.156 -14.742 1 97.88 462 GLN A C 1
ATOM 3660 O O . GLN A 1 462 ? 3.16 -13.188 -15.922 1 97.88 462 GLN A O 1
ATOM 3665 N N . LEU A 1 463 ? 2.209 -14.156 -14.086 1 98.5 463 LEU A N 1
ATOM 3666 C CA . LEU A 1 463 ? 1.503 -15.211 -14.797 1 98.5 463 LEU A CA 1
ATOM 3667 C C . LEU A 1 463 ? -0.005 -14.984 -14.758 1 98.5 463 LEU A C 1
ATOM 3669 O O . LEU A 1 463 ? -0.53 -14.469 -13.766 1 98.5 463 LEU A O 1
ATOM 3673 N N . LYS A 1 464 ? -0.611 -15.375 -15.812 1 98.44 464 LYS A N 1
ATOM 3674 C CA . LYS A 1 464 ? -2.064 -15.25 -15.828 1 98.44 464 LYS A CA 1
ATOM 3675 C C . LYS A 1 464 ? -2.725 -16.531 -16.312 1 98.44 464 LYS A C 1
ATOM 3677 O O . LYS A 1 464 ? -2.221 -17.188 -17.234 1 98.44 464 LYS A O 1
ATOM 3682 N N . MET A 1 465 ? -3.771 -16.844 -15.641 1 98.12 465 MET A N 1
ATOM 3683 C CA . MET A 1 465 ? -4.555 -18.016 -15.992 1 98.12 465 MET A CA 1
ATOM 3684 C C . MET A 1 465 ? -5.844 -17.625 -16.703 1 98.12 465 MET A C 1
ATOM 3686 O O . MET A 1 465 ? -6.535 -16.703 -16.281 1 98.12 465 MET A O 1
ATOM 3690 N N . TRP A 1 466 ? -6.152 -18.375 -17.766 1 97.94 466 TRP A N 1
ATOM 3691 C CA . TRP A 1 466 ? -7.312 -18.078 -18.609 1 97.94 466 TRP A CA 1
ATOM 3692 C C . TRP A 1 466 ? -8.172 -19.328 -18.797 1 97.94 466 TRP A C 1
ATOM 3694 O O . TRP A 1 466 ? -7.707 -20.453 -18.578 1 97.94 466 TRP A O 1
ATOM 3704 N N . ASN A 1 467 ? -9.406 -19.078 -19.094 1 97.12 467 ASN A N 1
ATOM 3705 C CA . ASN A 1 467 ? -10.32 -20.094 -19.609 1 97.12 467 ASN A CA 1
ATOM 3706 C C . ASN A 1 467 ? -10.75 -19.797 -21.047 1 97.12 467 ASN A C 1
ATOM 3708 O O . ASN A 1 467 ? -11.133 -18.672 -21.359 1 97.12 467 ASN A O 1
ATOM 3712 N N . ILE A 1 468 ? -10.648 -20.719 -21.891 1 95.88 468 ILE A N 1
ATOM 3713 C CA . ILE A 1 468 ? -10.859 -20.5 -23.312 1 95.88 468 ILE A CA 1
ATOM 3714 C C . ILE A 1 468 ? -12.281 -20.016 -23.562 1 95.88 468 ILE A C 1
ATOM 3716 O O . ILE A 1 468 ? -12.57 -19.406 -24.594 1 95.88 468 ILE A O 1
ATOM 3720 N N . ASN A 1 469 ? -13.172 -20.281 -22.594 1 94.19 469 ASN A N 1
ATOM 3721 C CA . ASN A 1 469 ? -14.578 -19.938 -22.766 1 94.19 469 ASN A CA 1
ATOM 3722 C C . ASN A 1 469 ? -14.922 -18.625 -22.062 1 94.19 469 ASN A C 1
ATOM 3724 O O . ASN A 1 469 ? -16.078 -18.203 -22.062 1 94.19 469 ASN A O 1
ATOM 3728 N N . LYS A 1 470 ? -13.984 -18.094 -21.422 1 92.06 470 LYS A N 1
ATOM 3729 C CA . LYS A 1 470 ? -14.195 -16.828 -20.703 1 92.06 470 LYS A CA 1
ATOM 3730 C C . LYS A 1 470 ? -13.234 -15.75 -21.203 1 92.06 470 LYS A C 1
ATOM 3732 O O . LYS A 1 470 ? -12.062 -16.031 -21.453 1 92.06 470 LYS A O 1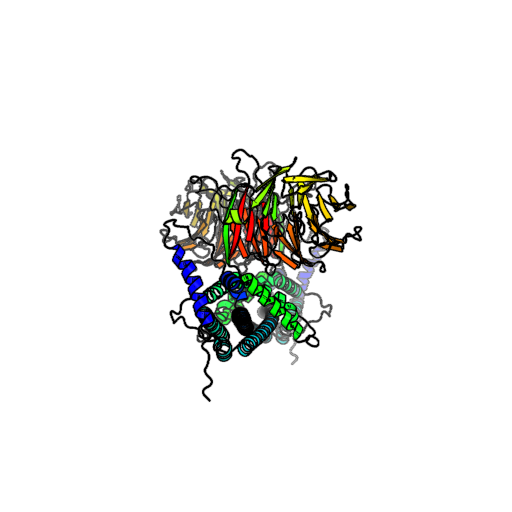
ATOM 3737 N N . PRO A 1 471 ? -13.664 -14.586 -21.297 1 86.12 471 PRO A N 1
ATOM 3738 C CA . PRO A 1 471 ? -12.844 -13.523 -21.875 1 86.12 471 PRO A CA 1
ATOM 3739 C C . PRO A 1 471 ? -11.938 -12.844 -20.844 1 86.12 471 PRO A C 1
ATOM 3741 O O . PRO A 1 471 ? -11.023 -12.109 -21.219 1 86.12 471 PRO A O 1
ATOM 3744 N N . TYR A 1 472 ? -12.242 -13.102 -19.578 1 91.56 472 TYR A N 1
ATOM 3745 C CA . TYR A 1 472 ? -11.477 -12.383 -18.562 1 91.56 472 TYR A CA 1
ATOM 3746 C C . TYR A 1 472 ? -10.445 -13.289 -17.906 1 91.56 472 TYR A C 1
ATOM 3748 O O . TYR A 1 472 ? -10.562 -14.516 -17.969 1 91.56 472 TYR A O 1
ATOM 3756 N N . CYS A 1 473 ? -9.5 -12.625 -17.344 1 95.75 473 CYS A N 1
ATOM 3757 C CA . CYS A 1 473 ? -8.445 -13.32 -16.609 1 95.75 473 CYS A CA 1
ATOM 3758 C C . CYS A 1 473 ? -8.992 -13.953 -15.336 1 95.75 473 CYS A C 1
ATOM 3760 O O . CYS A 1 473 ? -9.664 -13.289 -14.547 1 95.75 473 CYS A O 1
ATOM 3762 N N . LEU A 1 474 ? -8.742 -15.195 -15.18 1 93.88 474 LEU A N 1
ATOM 3763 C CA . LEU A 1 474 ? -9.242 -15.914 -14.008 1 93.88 474 LEU A CA 1
ATOM 3764 C C . LEU A 1 474 ? -8.406 -15.586 -12.773 1 93.88 474 LEU A C 1
ATOM 3766 O O . LEU A 1 474 ? -8.945 -15.414 -11.68 1 93.88 474 LEU A O 1
ATOM 3770 N N . ARG A 1 475 ? -7.113 -15.578 -13.008 1 94.81 475 ARG A N 1
ATOM 3771 C CA . ARG A 1 475 ? -6.211 -15.375 -11.875 1 94.81 475 ARG A CA 1
ATOM 3772 C C . ARG A 1 475 ? -4.848 -14.875 -12.344 1 94.81 475 ARG A C 1
ATOM 3774 O O . ARG A 1 475 ? -4.371 -15.273 -13.406 1 94.81 475 ARG A O 1
ATOM 3781 N N . SER A 1 476 ? -4.254 -14.047 -11.523 1 97.12 476 SER A N 1
ATOM 3782 C CA . SER A 1 476 ? -2.883 -13.602 -11.75 1 97.12 476 SER A CA 1
ATOM 3783 C C . SER A 1 476 ? -1.95 -14.117 -10.656 1 97.12 476 SER A C 1
ATOM 3785 O O . SER A 1 476 ? -2.322 -14.156 -9.484 1 97.12 476 SER A O 1
ATOM 3787 N N . PHE A 1 477 ? -0.851 -14.594 -11.047 1 97.56 477 PHE A N 1
ATOM 3788 C CA . PHE A 1 477 ? 0.15 -15.086 -10.109 1 97.56 477 PHE A CA 1
ATOM 3789 C C . PHE A 1 477 ? 1.293 -14.086 -9.969 1 97.56 477 PHE A C 1
ATOM 3791 O O . PHE A 1 477 ? 1.866 -13.648 -10.969 1 97.56 477 PHE A O 1
ATOM 3798 N N . VAL A 1 478 ? 1.592 -13.805 -8.719 1 95.38 478 VAL A N 1
ATOM 3799 C CA . VAL A 1 478 ? 2.58 -12.766 -8.477 1 95.38 478 VAL A CA 1
ATOM 3800 C C . VAL A 1 478 ? 3.633 -13.266 -7.492 1 95.38 478 VAL A C 1
ATOM 3802 O O . VAL A 1 478 ? 3.324 -14.055 -6.594 1 95.38 478 VAL A O 1
ATOM 3805 N N . GLY A 1 479 ? 4.926 -12.859 -7.684 1 95.38 479 GLY A N 1
ATOM 3806 C CA . GLY A 1 479 ? 6.02 -13.219 -6.797 1 95.38 479 GLY A CA 1
ATOM 3807 C C . GLY A 1 479 ? 7.371 -13.227 -7.488 1 95.38 479 GLY A C 1
ATOM 3808 O O . GLY A 1 479 ? 8.328 -12.633 -6.992 1 95.38 479 GLY A O 1
ATOM 3809 N N . HIS A 1 480 ? 7.402 -13.828 -8.625 1 96.88 480 HIS A N 1
ATOM 3810 C CA . HIS A 1 480 ? 8.648 -13.922 -9.375 1 96.88 480 HIS A CA 1
ATOM 3811 C C . HIS A 1 480 ? 8.945 -12.617 -10.102 1 96.88 480 HIS A C 1
ATOM 3813 O O . HIS A 1 480 ? 8.094 -11.719 -10.164 1 96.88 480 HIS A O 1
ATOM 3819 N N . ILE A 1 481 ? 10.227 -12.531 -10.562 1 96.88 481 ILE A N 1
ATOM 3820 C CA . ILE A 1 481 ? 10.656 -11.336 -11.281 1 96.88 481 ILE A CA 1
ATOM 3821 C C . ILE A 1 481 ? 11.016 -11.703 -12.719 1 96.88 481 ILE A C 1
ATOM 3823 O O . ILE A 1 481 ? 11.836 -12.594 -12.953 1 96.88 481 ILE A O 1
ATOM 3827 N N . ASN A 1 482 ? 10.414 -11.023 -13.695 1 96.81 482 ASN A N 1
ATOM 3828 C CA . ASN A 1 482 ? 10.68 -11.219 -15.117 1 96.81 482 ASN A CA 1
ATOM 3829 C C . ASN A 1 482 ? 10.453 -9.938 -15.906 1 96.81 482 ASN A C 1
ATOM 3831 O O . ASN A 1 482 ? 9.312 -9.555 -16.172 1 96.81 482 ASN A O 1
ATOM 3835 N N . GLU A 1 483 ? 11.516 -9.391 -16.391 1 95.5 483 GLU A N 1
ATOM 3836 C CA . GLU A 1 483 ? 11.398 -8.094 -17.047 1 95.5 483 GLU A CA 1
ATOM 3837 C C . GLU A 1 483 ? 12.016 -8.125 -18.438 1 95.5 483 GLU A C 1
ATOM 3839 O O . GLU A 1 483 ? 11.602 -7.375 -19.328 1 95.5 483 GLU A O 1
ATOM 3844 N N . LYS A 1 484 ? 12.953 -8.953 -18.609 1 94.44 484 LYS A N 1
ATOM 3845 C CA . LYS A 1 484 ? 13.75 -8.844 -19.828 1 94.44 484 LYS A CA 1
ATOM 3846 C C . LYS A 1 484 ? 13.859 -10.188 -20.531 1 94.44 484 LYS A C 1
ATOM 3848 O O . LYS A 1 484 ? 13.719 -10.266 -21.75 1 94.44 484 LYS A O 1
ATOM 3853 N N . ASN A 1 485 ? 14.039 -11.281 -19.828 1 94.69 485 ASN A N 1
ATOM 3854 C CA . ASN A 1 485 ? 14.445 -12.555 -20.422 1 94.69 485 ASN A CA 1
ATOM 3855 C C . ASN A 1 485 ? 13.305 -13.562 -20.422 1 94.69 485 ASN A C 1
ATOM 3857 O O . ASN A 1 485 ? 12.297 -13.367 -19.734 1 94.69 485 ASN A O 1
ATOM 3861 N N . PHE A 1 486 ? 13.523 -14.609 -21.297 1 95.19 486 PHE A N 1
ATOM 3862 C CA . PHE A 1 486 ? 12.641 -15.773 -21.219 1 95.19 486 PHE A CA 1
ATOM 3863 C C . PHE A 1 486 ? 13.023 -16.656 -20.031 1 95.19 486 PHE A C 1
ATOM 3865 O O . PHE A 1 486 ? 14.148 -17.141 -19.953 1 95.19 486 PHE A O 1
ATOM 3872 N N . VAL A 1 487 ? 12.086 -16.938 -19.172 1 96.31 487 VAL A N 1
ATOM 3873 C CA . VAL A 1 487 ? 12.469 -17.562 -17.906 1 96.31 487 VAL A CA 1
ATOM 3874 C C . VAL A 1 487 ? 11.891 -18.984 -17.828 1 96.31 487 VAL A C 1
ATOM 3876 O O . VAL A 1 487 ? 12.031 -19.656 -16.812 1 96.31 487 VAL A O 1
ATOM 3879 N N . GLY A 1 488 ? 11.242 -19.438 -18.766 1 97.38 488 GLY A N 1
ATOM 3880 C CA . GLY A 1 488 ? 10.688 -20.781 -18.781 1 97.38 488 GLY A CA 1
ATOM 3881 C C . GLY A 1 488 ? 9.336 -20.875 -18.078 1 97.38 488 GLY A C 1
ATOM 3882 O O . GLY A 1 488 ? 9.023 -20.062 -17.203 1 97.38 488 GLY A O 1
ATOM 3883 N N . LEU A 1 489 ? 8.555 -21.828 -18.453 1 98.38 489 LEU A N 1
ATOM 3884 C CA . LEU A 1 489 ? 7.23 -22.094 -17.891 1 98.38 489 LEU A CA 1
ATOM 3885 C C . LEU A 1 489 ? 6.852 -23.562 -18.062 1 98.38 489 LEU A C 1
ATOM 3887 O O . LEU A 1 489 ? 7.027 -24.141 -19.141 1 98.38 489 LEU A O 1
ATOM 3891 N N . ALA A 1 490 ? 6.391 -24.172 -17.031 1 98.25 490 ALA A N 1
ATOM 3892 C CA . ALA A 1 490 ? 5.945 -25.562 -17.078 1 98.25 490 ALA A CA 1
ATOM 3893 C C . ALA A 1 490 ? 4.785 -25.812 -16.125 1 98.25 490 ALA A C 1
ATOM 3895 O O . ALA A 1 490 ? 4.586 -25.047 -15.172 1 98.25 490 ALA A O 1
ATOM 3896 N N . THR A 1 491 ? 3.986 -26.844 -16.391 1 97.81 491 THR A N 1
ATOM 3897 C CA . THR A 1 491 ? 2.861 -27.172 -15.523 1 97.81 491 THR A CA 1
ATOM 3898 C C . THR A 1 491 ? 2.547 -28.656 -15.578 1 97.81 491 THR A C 1
ATOM 3900 O O . THR A 1 491 ? 2.842 -29.328 -16.562 1 97.81 491 THR A O 1
ATOM 3903 N N . ASP A 1 492 ? 2.059 -29.219 -14.531 1 95.94 492 ASP A N 1
ATOM 3904 C CA . ASP A 1 492 ? 1.569 -30.594 -14.492 1 95.94 492 ASP A CA 1
ATOM 3905 C C . ASP A 1 492 ? 0.044 -30.625 -14.539 1 95.94 492 ASP A C 1
ATOM 3907 O O . ASP A 1 492 ? -0.559 -31.688 -14.383 1 95.94 492 ASP A O 1
ATOM 3911 N N . GLY A 1 493 ? -0.555 -29.469 -14.703 1 96 493 GLY A N 1
ATOM 3912 C CA . GLY A 1 493 ? -2.006 -29.359 -14.711 1 96 493 GLY A CA 1
ATOM 3913 C C . GLY A 1 493 ? -2.566 -28.656 -13.492 1 96 493 GLY A C 1
ATOM 3914 O O . GLY A 1 493 ? -3.564 -27.938 -13.594 1 96 493 GLY A O 1
ATOM 3915 N N . ASP A 1 494 ? -1.922 -28.891 -12.359 1 96.12 494 ASP A N 1
ATOM 3916 C CA . ASP A 1 494 ? -2.365 -28.281 -11.109 1 96.12 494 ASP A CA 1
ATOM 3917 C C . ASP A 1 494 ? -1.346 -27.266 -10.602 1 96.12 494 ASP A C 1
ATOM 3919 O O . ASP A 1 494 ? -1.719 -26.219 -10.07 1 96.12 494 ASP A O 1
ATOM 3923 N N . TYR A 1 495 ? -0.134 -27.594 -10.797 1 97.62 495 TYR A N 1
ATOM 3924 C CA . TYR A 1 495 ? 0.945 -26.734 -10.328 1 97.62 495 TYR A CA 1
ATOM 3925 C C . TYR A 1 495 ? 1.665 -26.078 -11.5 1 97.62 495 TYR A C 1
ATOM 3927 O O . TYR A 1 495 ? 1.741 -26.641 -12.586 1 97.62 495 TYR A O 1
ATOM 3935 N N . ILE A 1 496 ? 2.127 -24.859 -11.312 1 98.12 496 ILE A N 1
ATOM 3936 C CA . ILE A 1 496 ? 2.805 -24.078 -12.336 1 98.12 496 ILE A CA 1
ATOM 3937 C C . ILE A 1 496 ? 4.215 -23.719 -11.867 1 98.12 496 ILE A C 1
ATOM 3939 O O . ILE A 1 496 ? 4.398 -23.203 -10.766 1 98.12 496 ILE A O 1
ATOM 3943 N N . ALA A 1 497 ? 5.207 -24.062 -12.625 1 98.31 497 ALA A N 1
ATOM 3944 C CA . ALA A 1 497 ? 6.598 -23.734 -12.328 1 98.31 497 ALA A CA 1
ATOM 3945 C C . ALA A 1 497 ? 7.137 -22.703 -13.312 1 98.31 497 ALA A C 1
ATOM 3947 O O . ALA A 1 497 ? 6.941 -22.828 -14.523 1 98.31 497 ALA A O 1
ATOM 3948 N N . CYS A 1 498 ? 7.727 -21.703 -12.789 1 98.12 498 CYS A N 1
ATOM 3949 C CA . CYS A 1 498 ? 8.25 -20.641 -13.633 1 98.12 498 CYS A CA 1
ATOM 3950 C C . CYS A 1 498 ? 9.594 -20.141 -13.109 1 98.12 498 CYS A C 1
ATOM 3952 O O . CYS A 1 498 ? 9.828 -20.125 -11.906 1 98.12 498 CYS A O 1
ATOM 3954 N N . GLY A 1 499 ? 10.469 -19.828 -14.023 1 97.94 499 GLY A N 1
ATOM 3955 C CA . GLY A 1 499 ? 11.734 -19.219 -13.633 1 97.94 499 GLY A CA 1
ATOM 3956 C C . GLY A 1 499 ? 11.602 -17.75 -13.266 1 97.94 499 GLY A C 1
ATOM 3957 O O . GLY A 1 499 ? 10.539 -17.156 -13.43 1 97.94 499 GLY A O 1
ATOM 3958 N N . SER A 1 500 ? 12.711 -17.219 -12.781 1 97.62 500 SER A N 1
ATOM 3959 C CA . SER A 1 500 ? 12.75 -15.828 -12.367 1 97.62 500 SER A CA 1
ATOM 3960 C C . SER A 1 500 ? 14.117 -15.211 -12.641 1 97.62 500 SER A C 1
ATOM 3962 O O . SER A 1 500 ? 15.117 -15.93 -12.758 1 97.62 500 SER A O 1
ATOM 3964 N N . GLU A 1 501 ? 14.172 -13.945 -12.773 1 96.69 501 GLU A N 1
ATOM 3965 C CA . GLU A 1 501 ? 15.414 -13.227 -13.055 1 96.69 501 GLU A CA 1
ATOM 3966 C C . GLU A 1 501 ? 16.219 -13 -11.773 1 96.69 501 GLU A C 1
ATOM 3968 O O . GLU A 1 501 ? 17.281 -12.383 -11.805 1 96.69 501 GLU A O 1
ATOM 3973 N N . ASN A 1 502 ? 15.797 -13.445 -10.672 1 93.88 502 ASN A N 1
ATOM 3974 C CA . ASN A 1 502 ? 16.594 -13.461 -9.461 1 93.88 502 ASN A CA 1
ATOM 3975 C C . ASN A 1 502 ? 17.234 -14.828 -9.234 1 93.88 502 ASN A C 1
ATOM 3977 O O . ASN A 1 502 ? 17.531 -15.203 -8.094 1 93.88 502 ASN A O 1
ATOM 3981 N N . ASN A 1 503 ? 17.266 -15.664 -10.289 1 95.69 503 ASN A N 1
ATOM 3982 C CA . ASN A 1 503 ? 17.938 -16.953 -10.312 1 95.69 503 ASN A CA 1
ATOM 3983 C C . ASN A 1 503 ? 17.234 -17.969 -9.406 1 95.69 503 ASN A C 1
ATOM 3985 O O . ASN A 1 503 ? 17.891 -18.734 -8.703 1 95.69 503 ASN A O 1
ATOM 3989 N N . ALA A 1 504 ? 15.938 -17.891 -9.422 1 97 504 ALA A N 1
ATOM 3990 C CA . ALA A 1 504 ? 15.156 -18.812 -8.602 1 97 504 ALA A CA 1
ATOM 3991 C C . ALA A 1 504 ? 14 -19.406 -9.398 1 97 504 ALA A C 1
ATOM 3993 O O . ALA A 1 504 ? 13.539 -18.812 -10.375 1 97 504 ALA A O 1
ATOM 3994 N N . LEU A 1 505 ? 13.656 -20.594 -8.922 1 97.88 505 LEU A N 1
ATOM 3995 C CA . LEU A 1 505 ? 12.469 -21.266 -9.445 1 97.88 505 LEU A CA 1
ATOM 3996 C C . LEU A 1 505 ? 11.266 -21.031 -8.539 1 97.88 505 LEU A C 1
ATOM 3998 O O . LEU A 1 505 ? 11.359 -21.188 -7.324 1 97.88 505 LEU A O 1
ATOM 4002 N N . PHE A 1 506 ? 10.195 -20.609 -9.148 1 98.12 506 PHE A N 1
ATOM 4003 C CA . PHE A 1 506 ? 8.961 -20.375 -8.398 1 98.12 506 PHE A CA 1
ATOM 4004 C C . PHE A 1 506 ? 7.906 -21.406 -8.766 1 98.12 506 PHE A C 1
ATOM 4006 O O . PHE A 1 506 ? 7.754 -21.766 -9.938 1 98.12 506 PHE A O 1
ATOM 4013 N N . VAL A 1 507 ? 7.184 -21.875 -7.809 1 98 507 VAL A N 1
ATOM 4014 C CA . VAL A 1 507 ? 6.098 -22.828 -8.023 1 98 507 VAL A CA 1
ATOM 4015 C C . VAL A 1 507 ? 4.793 -22.25 -7.477 1 98 507 VAL A C 1
ATOM 4017 O O . VAL A 1 507 ? 4.754 -21.734 -6.355 1 98 507 VAL A O 1
ATOM 4020 N N . TYR A 1 508 ? 3.77 -22.328 -8.273 1 97.5 508 TYR A N 1
ATOM 4021 C CA . TYR A 1 508 ? 2.439 -21.859 -7.906 1 97.5 508 TYR A CA 1
ATOM 4022 C C . TYR A 1 508 ? 1.426 -23 -7.965 1 97.5 508 TYR A C 1
ATOM 4024 O O . TYR A 1 508 ? 1.655 -24 -8.633 1 97.5 508 TYR A O 1
ATOM 4032 N N . TYR A 1 509 ? 0.406 -22.906 -7.16 1 96.56 509 TYR A N 1
ATOM 4033 C CA . TYR A 1 509 ? -0.792 -23.719 -7.32 1 96.56 509 TYR A CA 1
ATOM 4034 C C . TYR A 1 509 ? -1.884 -22.953 -8.055 1 96.56 509 TYR A C 1
ATOM 4036 O O . TYR A 1 509 ? -2.096 -21.766 -7.793 1 96.56 509 TYR A O 1
ATOM 4044 N N . LYS A 1 510 ? -2.549 -23.531 -9 1 95.94 510 LYS A N 1
ATOM 4045 C CA . LYS A 1 510 ? -3.463 -22.828 -9.906 1 95.94 510 LYS A CA 1
ATOM 4046 C C . LYS A 1 510 ? -4.621 -22.203 -9.141 1 95.94 510 LYS A C 1
ATOM 4048 O O . LYS A 1 510 ? -5.25 -21.266 -9.617 1 95.94 510 LYS A O 1
ATOM 4053 N N . GLY A 1 511 ? -4.887 -22.656 -7.934 1 94.25 511 GLY A N 1
ATOM 4054 C CA . GLY A 1 511 ? -6.059 -22.203 -7.207 1 94.25 511 GLY A CA 1
ATOM 4055 C C . GLY A 1 511 ? -5.785 -20.984 -6.344 1 94.25 511 GLY A C 1
ATOM 4056 O O . GLY A 1 511 ? -6.711 -20.375 -5.805 1 94.25 511 GLY A O 1
ATOM 4057 N N . LEU A 1 512 ? -4.535 -20.625 -6.164 1 94.56 512 LEU A N 1
ATOM 4058 C CA . LEU A 1 512 ? -4.176 -19.484 -5.332 1 94.56 512 LEU A CA 1
ATOM 4059 C C . LEU A 1 512 ? -3.207 -18.562 -6.062 1 94.56 512 LEU A C 1
ATOM 4061 O O . LEU A 1 512 ? -2.414 -19.016 -6.891 1 94.56 512 LEU A O 1
ATOM 4065 N N . THR A 1 513 ? -3.232 -17.281 -5.727 1 94.38 513 THR A N 1
ATOM 4066 C CA . THR A 1 513 ? -2.455 -16.25 -6.414 1 94.38 513 THR A CA 1
ATOM 4067 C C . THR A 1 513 ? -1.002 -16.266 -5.953 1 94.38 513 THR A C 1
ATOM 4069 O O . THR A 1 513 ? -0.085 -16.125 -6.762 1 94.38 513 THR A O 1
ATOM 4072 N N . LYS A 1 514 ? -0.773 -16.547 -4.723 1 93.75 514 LYS A N 1
ATOM 4073 C CA . LYS A 1 514 ? 0.565 -16.453 -4.148 1 93.75 514 LYS A CA 1
ATOM 4074 C C . LYS A 1 514 ? 1.385 -17.703 -4.43 1 93.75 514 LYS A C 1
ATOM 4076 O O . LYS A 1 514 ? 0.828 -18.797 -4.598 1 93.75 514 LYS A O 1
ATOM 4081 N N . LYS A 1 515 ? 2.633 -17.547 -4.414 1 94.31 515 LYS A N 1
ATOM 4082 C CA . LYS A 1 515 ? 3.543 -18.656 -4.695 1 94.31 515 LYS A CA 1
ATOM 4083 C C . LYS A 1 515 ? 3.496 -19.703 -3.586 1 94.31 515 LYS A C 1
ATOM 4085 O O . LYS A 1 515 ? 3.27 -19.375 -2.422 1 94.31 515 LYS A O 1
ATOM 4090 N N . LEU A 1 516 ? 3.654 -20.875 -3.918 1 92.88 516 LEU A N 1
ATOM 4091 C CA . LEU A 1 516 ? 3.775 -21.984 -2.975 1 92.88 516 LEU A CA 1
ATOM 4092 C C . LEU A 1 516 ? 5.164 -22 -2.342 1 92.88 516 LEU A C 1
ATOM 4094 O O . LEU A 1 516 ? 5.293 -21.906 -1.119 1 92.88 516 LEU A O 1
ATOM 4098 N N . PHE A 1 517 ? 6.207 -22.172 -3.105 1 91.12 517 PHE A N 1
ATOM 4099 C CA . PHE A 1 517 ? 7.594 -22.094 -2.658 1 91.12 517 PHE A CA 1
ATOM 4100 C C . PHE A 1 517 ? 8.516 -21.719 -3.811 1 91.12 517 PHE A C 1
ATOM 4102 O O . PHE A 1 517 ? 8.07 -21.609 -4.957 1 91.12 517 PHE A O 1
ATOM 4109 N N . SER A 1 518 ? 9.719 -21.375 -3.453 1 94.75 518 SER A N 1
ATOM 4110 C CA . SER A 1 518 ? 10.75 -21.031 -4.418 1 94.75 518 SER A CA 1
ATOM 4111 C C . SER A 1 518 ? 12.07 -21.734 -4.098 1 94.75 518 SER A C 1
ATOM 4113 O O . SER A 1 518 ? 12.281 -22.188 -2.969 1 94.75 518 SER A O 1
ATOM 4115 N N . HIS A 1 519 ? 12.805 -21.953 -5.141 1 96.06 519 HIS A N 1
ATOM 4116 C CA . HIS A 1 519 ? 14.117 -22.562 -5.027 1 96.06 519 HIS A CA 1
ATOM 4117 C C . HIS A 1 519 ? 15.188 -21.719 -5.691 1 96.06 519 HIS A C 1
ATOM 4119 O O . HIS A 1 519 ? 15.141 -21.469 -6.902 1 96.06 519 HIS A O 1
ATOM 4125 N N . LYS A 1 520 ? 16.141 -21.328 -4.867 1 94.75 520 LYS A N 1
ATOM 4126 C CA . LYS A 1 520 ? 17.234 -20.516 -5.402 1 94.75 520 LYS A CA 1
ATOM 4127 C C . LYS A 1 520 ? 18.406 -21.375 -5.836 1 94.75 520 LYS A C 1
ATOM 4129 O O . LYS A 1 520 ? 18.812 -22.297 -5.121 1 94.75 520 LYS A O 1
ATOM 4134 N N . PHE A 1 521 ? 18.922 -21.109 -7.055 1 93.94 521 PHE A N 1
ATOM 4135 C CA . PHE A 1 521 ? 20.094 -21.812 -7.574 1 93.94 521 PHE A CA 1
ATOM 4136 C C . PHE A 1 521 ? 21.359 -21.359 -6.859 1 93.94 521 PHE A C 1
ATOM 4138 O O . PHE A 1 521 ? 21.5 -20.188 -6.539 1 93.94 521 PHE A O 1
ATOM 4145 N N . ASP A 1 522 ? 22.25 -22.344 -6.527 1 81.31 522 ASP A N 1
ATOM 4146 C CA . ASP A 1 522 ? 23.516 -22.016 -5.871 1 81.31 522 ASP A CA 1
ATOM 4147 C C . ASP A 1 522 ? 24.484 -21.375 -6.852 1 81.31 522 ASP A C 1
ATOM 4149 O O . ASP A 1 522 ? 24.531 -21.75 -8.023 1 81.31 522 ASP A O 1
ATOM 4153 N N . SER A 1 523 ? 24.984 -20.203 -6.562 1 63.75 523 SER A N 1
ATOM 4154 C CA . SER A 1 523 ? 25.984 -19.578 -7.418 1 63.75 523 SER A CA 1
ATOM 4155 C C . SER A 1 523 ? 27.312 -20.328 -7.355 1 63.75 523 SER A C 1
ATOM 4157 O O . SER A 1 523 ? 27.766 -20.703 -6.273 1 63.75 523 SER A O 1
ATOM 4159 N N . VAL A 1 524 ? 27.625 -21.281 -8.352 1 52.16 524 VAL A N 1
ATOM 4160 C CA . VAL A 1 524 ? 28.906 -21.984 -8.352 1 52.16 524 VAL A CA 1
ATOM 4161 C C . VAL A 1 524 ? 30.031 -21 -8.016 1 52.16 524 VAL A C 1
ATOM 4163 O O . VAL A 1 524 ? 31.219 -21.344 -8.109 1 52.16 524 VAL A O 1
ATOM 4166 N N . ARG A 1 525 ? 29.984 -19.719 -8.148 1 47.75 525 ARG A N 1
ATOM 4167 C CA . ARG A 1 525 ? 31.281 -19.078 -7.98 1 47.75 525 ARG A CA 1
ATOM 4168 C C . ARG A 1 525 ? 31.938 -19.5 -6.668 1 47.75 525 ARG A C 1
ATOM 4170 O O . ARG A 1 525 ? 31.234 -19.859 -5.715 1 47.75 525 ARG A O 1
ATOM 4177 N N . GLY A 1 526 ? 33.344 -19.688 -6.531 1 40.12 526 GLY A N 1
ATOM 4178 C CA . GLY A 1 526 ? 34.375 -20.031 -5.57 1 40.12 526 GLY A CA 1
ATOM 4179 C C . GLY A 1 526 ? 34.031 -19.641 -4.148 1 40.12 526 GLY A C 1
ATOM 4180 O O . GLY A 1 526 ? 33.188 -18.766 -3.93 1 40.12 526 GLY A O 1
ATOM 4181 N N . ILE A 1 527 ? 34.344 -20.516 -3.1 1 42.69 527 ILE A N 1
ATOM 4182 C CA . ILE A 1 527 ? 34.469 -20.406 -1.651 1 42.69 527 ILE A CA 1
ATOM 4183 C C . ILE A 1 527 ? 34.625 -18.922 -1.271 1 42.69 527 ILE A C 1
ATOM 4185 O O . ILE A 1 527 ? 34.156 -18.5 -0.207 1 42.69 527 ILE A O 1
ATOM 4189 N N . LEU A 1 528 ? 35.625 -18.234 -1.926 1 40.25 528 LEU A N 1
ATOM 4190 C CA . LEU A 1 528 ? 36.125 -16.984 -1.38 1 40.25 528 LEU A CA 1
ATOM 4191 C C . LEU A 1 528 ? 35.094 -15.891 -1.433 1 40.25 528 LEU A C 1
ATOM 4193 O O . LEU A 1 528 ? 35.188 -14.898 -0.708 1 40.25 528 LEU A O 1
ATOM 4197 N N . GLU A 1 529 ? 34.375 -15.727 -2.545 1 43.16 529 GLU A N 1
ATOM 4198 C CA . GLU A 1 529 ? 33.562 -14.539 -2.678 1 43.16 529 GLU A CA 1
ATOM 4199 C C . GLU A 1 529 ? 32.156 -14.766 -2.076 1 43.16 529 GLU A C 1
ATOM 4201 O O . GLU A 1 529 ? 31.219 -14.047 -2.404 1 43.16 529 GLU A O 1
ATOM 4206 N N . GLN A 1 530 ? 31.938 -15.711 -1.321 1 41.94 530 GLN A N 1
ATOM 4207 C CA . GLN A 1 530 ? 30.703 -16.016 -0.627 1 41.94 530 GLN A CA 1
ATOM 4208 C C . GLN A 1 530 ? 30.109 -14.773 0.031 1 41.94 530 GLN A C 1
ATOM 4210 O O . GLN A 1 530 ? 28.938 -14.766 0.421 1 41.94 530 GLN A O 1
ATOM 4215 N N . GLU A 1 531 ? 31.047 -14 0.684 1 40.56 531 GLU A N 1
ATOM 4216 C CA . GLU A 1 531 ? 30.578 -12.969 1.604 1 40.56 531 GLU A CA 1
ATOM 4217 C C . GLU A 1 531 ? 29.531 -12.07 0.938 1 40.56 531 GLU A C 1
ATOM 4219 O O . GLU A 1 531 ? 28.562 -11.672 1.571 1 40.56 531 GLU A O 1
ATOM 4224 N N . ARG A 1 532 ? 30.047 -11.055 -0.017 1 40.28 532 ARG A N 1
ATOM 4225 C CA . ARG A 1 532 ? 29.359 -9.82 -0.351 1 40.28 532 ARG A CA 1
ATOM 4226 C C . ARG A 1 532 ? 28.266 -10.07 -1.385 1 40.28 532 ARG A C 1
ATOM 4228 O O . ARG A 1 532 ? 27.703 -9.125 -1.944 1 40.28 532 ARG A O 1
ATOM 4235 N N . ARG A 1 533 ? 28.203 -11.219 -2.137 1 43.09 533 ARG A N 1
ATOM 4236 C CA . ARG A 1 533 ? 27.609 -11.062 -3.459 1 43.09 533 ARG A CA 1
ATOM 4237 C C . ARG A 1 533 ? 26.109 -10.875 -3.357 1 43.09 533 ARG A C 1
ATOM 4239 O O . ARG A 1 533 ? 25.391 -11.766 -2.885 1 43.09 533 ARG A O 1
ATOM 4246 N N . GLU A 1 534 ? 25.734 -9.812 -3.338 1 48.53 534 GLU A N 1
ATOM 4247 C CA . GLU A 1 534 ? 24.469 -9.273 -3.832 1 48.53 534 GLU A CA 1
ATOM 4248 C C . GLU A 1 534 ? 23.969 -10.062 -5.035 1 48.53 534 GLU A C 1
ATOM 4250 O O . GLU A 1 534 ? 24.766 -10.633 -5.789 1 48.53 534 GLU A O 1
ATOM 4255 N N . GLU A 1 535 ? 22.719 -10.648 -5.133 1 53.16 535 GLU A N 1
ATOM 4256 C CA . GLU A 1 535 ? 22.031 -11.18 -6.301 1 53.16 535 GLU A CA 1
ATOM 4257 C C . GLU A 1 535 ? 22.625 -10.633 -7.598 1 53.16 535 GLU A C 1
ATOM 4259 O O . GLU A 1 535 ? 22.688 -9.422 -7.789 1 53.16 535 GLU A O 1
ATOM 4264 N N . ASP A 1 536 ? 23.688 -11.297 -8.055 1 59.38 536 ASP A N 1
ATOM 4265 C CA . ASP A 1 536 ? 24.141 -10.875 -9.383 1 59.38 536 ASP A CA 1
ATOM 4266 C C . ASP A 1 536 ? 22.938 -10.594 -10.297 1 59.38 536 ASP A C 1
ATOM 4268 O O . ASP A 1 536 ? 22.156 -11.492 -10.586 1 59.38 536 ASP A O 1
ATOM 4272 N N . PRO A 1 537 ? 22.734 -9.336 -10.547 1 63.69 537 PRO A N 1
ATOM 4273 C CA . PRO A 1 537 ? 21.547 -8.883 -11.297 1 63.69 537 PRO A CA 1
ATOM 4274 C C . PRO A 1 537 ? 21.438 -9.547 -12.664 1 63.69 537 PRO A C 1
ATOM 4276 O O . PRO A 1 537 ? 20.375 -9.469 -13.297 1 63.69 537 PRO A O 1
ATOM 4279 N N . ASN A 1 538 ? 22.422 -10.531 -13.047 1 79.75 538 ASN A N 1
ATOM 4280 C CA . ASN A 1 538 ? 22.344 -10.984 -14.43 1 79.75 538 ASN A CA 1
ATOM 4281 C C . ASN A 1 538 ? 21.984 -12.461 -14.516 1 79.75 538 ASN A C 1
ATOM 4283 O O . ASN A 1 538 ? 21.766 -12.992 -15.602 1 79.75 538 ASN A O 1
ATOM 4287 N N . GLU A 1 539 ? 21.891 -13.195 -13.398 1 90.5 539 GLU A N 1
ATOM 4288 C CA . GLU A 1 539 ? 21.547 -14.617 -13.461 1 90.5 539 GLU A CA 1
ATOM 4289 C C . GLU A 1 539 ? 20.031 -14.82 -13.375 1 90.5 539 GLU A C 1
ATOM 4291 O O . GLU A 1 539 ? 19.344 -14.109 -12.633 1 90.5 539 GLU A O 1
ATOM 4296 N N . PHE A 1 540 ? 19.562 -15.766 -14.195 1 94.94 540 PHE A N 1
ATOM 4297 C CA . PHE A 1 540 ? 18.141 -16.062 -14.211 1 94.94 540 PHE A CA 1
ATOM 4298 C 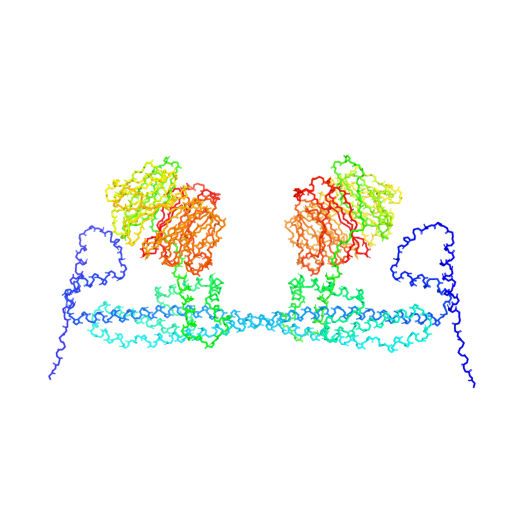C . PHE A 1 540 ? 17.891 -17.516 -14.594 1 94.94 540 PHE A C 1
ATOM 4300 O O . PHE A 1 540 ? 18.766 -18.172 -15.156 1 94.94 540 PHE A O 1
ATOM 4307 N N . VAL A 1 541 ? 16.812 -18.031 -14.18 1 97.31 541 VAL A N 1
ATOM 4308 C CA . VAL A 1 541 ? 16.359 -19.344 -14.633 1 97.31 541 VAL A CA 1
ATOM 4309 C C . VAL A 1 541 ? 15.789 -19.234 -16.047 1 97.31 541 VAL A C 1
ATOM 4311 O O . VAL A 1 541 ? 14.883 -18.438 -16.297 1 97.31 541 VAL A O 1
ATOM 4314 N N . SER A 1 542 ? 16.328 -20.047 -16.906 1 96.5 542 SER A N 1
ATOM 4315 C CA . SER A 1 542 ? 16.047 -19.828 -18.312 1 96.5 542 SER A CA 1
ATOM 4316 C C . SER A 1 542 ? 15.086 -20.891 -18.859 1 96.5 542 SER A C 1
ATOM 4318 O O . SER A 1 542 ? 14.445 -20.688 -19.891 1 96.5 542 SER A O 1
ATOM 4320 N N . ALA A 1 543 ? 15.031 -22.031 -18.281 1 97.94 543 ALA A N 1
ATOM 4321 C CA . ALA A 1 543 ? 14.172 -23.094 -18.797 1 97.94 543 ALA A CA 1
ATOM 4322 C C . ALA A 1 543 ? 13.641 -23.953 -17.656 1 97.94 543 ALA A C 1
ATOM 4324 O O . ALA A 1 543 ? 14.336 -24.188 -16.656 1 97.94 543 ALA A O 1
ATOM 4325 N N . VAL A 1 544 ? 12.445 -24.406 -17.797 1 98.31 544 VAL A N 1
ATOM 4326 C CA . VAL A 1 544 ? 11.773 -25.234 -16.812 1 98.31 544 VAL A CA 1
ATOM 4327 C C . VAL A 1 544 ? 10.961 -26.328 -17.516 1 98.31 544 VAL A C 1
ATOM 4329 O O . VAL A 1 544 ? 10.359 -26.078 -18.562 1 98.31 544 VAL A O 1
ATOM 4332 N N . CYS A 1 545 ? 10.969 -27.484 -16.984 1 98.31 545 CYS A N 1
ATOM 4333 C CA . CYS A 1 545 ? 10.203 -28.594 -17.547 1 98.31 545 CYS A CA 1
ATOM 4334 C C . CYS A 1 545 ? 9.664 -29.5 -16.438 1 98.31 545 CYS A C 1
ATOM 4336 O O . CYS A 1 545 ? 10.375 -29.812 -15.484 1 98.31 545 CYS A O 1
ATOM 4338 N N . TRP A 1 546 ? 8.422 -29.891 -16.594 1 97.56 546 TRP A N 1
ATOM 4339 C CA . TRP A 1 546 ? 7.801 -30.812 -15.641 1 97.56 546 TRP A CA 1
ATOM 4340 C C . TRP A 1 546 ? 7.875 -32.25 -16.141 1 97.56 546 TRP A C 1
ATOM 4342 O O . TRP A 1 546 ? 7.539 -32.531 -17.297 1 97.56 546 TRP A O 1
ATOM 4352 N N . LYS A 1 547 ? 8.375 -33.156 -15.312 1 97 547 LYS A N 1
ATOM 4353 C CA . LYS A 1 547 ? 8.297 -34.594 -15.633 1 97 547 LYS A CA 1
ATOM 4354 C C . LYS A 1 547 ? 6.855 -35.094 -15.578 1 97 547 LYS A C 1
ATOM 4356 O O . LYS A 1 547 ? 6.176 -34.906 -14.562 1 97 547 LYS A O 1
ATOM 4361 N N . GLN A 1 548 ? 6.398 -35.719 -16.594 1 91.62 548 GLN A N 1
ATOM 4362 C CA . GLN A 1 548 ? 4.992 -36.094 -16.719 1 91.62 548 GLN A CA 1
ATOM 4363 C C . GLN A 1 548 ? 4.562 -37.031 -15.602 1 91.62 548 GLN A C 1
ATOM 4365 O O . GLN A 1 548 ? 5.293 -37.969 -15.258 1 91.62 548 GLN A O 1
ATOM 4370 N N . ASN A 1 549 ? 3.406 -36.781 -15.031 1 90.5 549 ASN A N 1
ATOM 4371 C CA . ASN A 1 549 ? 2.748 -37.594 -14.016 1 90.5 549 ASN A CA 1
ATOM 4372 C C . ASN A 1 549 ? 3.658 -37.844 -12.812 1 90.5 549 ASN A C 1
ATOM 4374 O O . ASN A 1 549 ? 3.723 -38.938 -12.289 1 90.5 549 ASN A O 1
ATOM 4378 N N . SER A 1 550 ? 4.496 -36.906 -12.57 1 92.69 550 SER A N 1
ATOM 4379 C CA . SER A 1 550 ? 5.398 -36.969 -11.422 1 92.69 550 SER A CA 1
ATOM 4380 C C . SER A 1 550 ? 5.473 -35.656 -10.688 1 92.69 550 SER A C 1
ATOM 4382 O O . SER A 1 550 ? 4.91 -34.656 -11.133 1 92.69 550 SER A O 1
ATOM 4384 N N . ASN A 1 551 ? 6.062 -35.688 -9.547 1 95.31 551 ASN A N 1
ATOM 4385 C CA . ASN A 1 551 ? 6.273 -34.469 -8.766 1 95.31 551 ASN A CA 1
ATOM 4386 C C . ASN A 1 551 ? 7.688 -33.938 -8.945 1 95.31 551 ASN A C 1
ATOM 4388 O O . ASN A 1 551 ? 8.25 -33.344 -8.023 1 95.31 551 ASN A O 1
ATOM 4392 N N . VAL A 1 552 ? 8.242 -34.25 -10.125 1 97.25 552 VAL A N 1
ATOM 4393 C CA . VAL A 1 552 ? 9.617 -33.812 -10.391 1 97.25 552 VAL A CA 1
ATOM 4394 C C . VAL A 1 552 ? 9.641 -32.719 -11.43 1 97.25 552 VAL A C 1
ATOM 4396 O O . VAL A 1 552 ? 8.93 -32.781 -12.438 1 97.25 552 VAL A O 1
ATOM 4399 N N . VAL A 1 553 ? 10.422 -31.703 -11.172 1 97.75 553 VAL A N 1
ATOM 4400 C CA . VAL A 1 553 ? 10.602 -30.578 -12.07 1 97.75 553 VAL A CA 1
ATOM 4401 C C . VAL A 1 553 ? 12.086 -30.391 -12.375 1 97.75 553 VAL A C 1
ATOM 4403 O O . VAL A 1 553 ? 12.93 -30.484 -11.477 1 97.75 553 VAL A O 1
ATOM 4406 N N . VAL A 1 554 ? 12.375 -30.141 -13.602 1 97.88 554 VAL A N 1
ATOM 4407 C CA . VAL A 1 554 ? 13.742 -29.859 -14.016 1 97.88 554 VAL A CA 1
ATOM 4408 C C . VAL A 1 554 ? 13.867 -28.391 -14.414 1 97.88 554 VAL A C 1
ATOM 4410 O O . VAL A 1 554 ? 13.055 -27.875 -15.195 1 97.88 554 VAL A O 1
ATOM 4413 N N . ALA A 1 555 ? 14.852 -27.719 -13.875 1 97.94 555 ALA A N 1
ATOM 4414 C CA . ALA A 1 555 ? 15.062 -26.297 -14.164 1 97.94 555 ALA A CA 1
ATOM 4415 C C . ALA A 1 555 ? 16.531 -26.016 -14.484 1 97.94 555 ALA A C 1
ATOM 4417 O O . ALA A 1 555 ? 17.422 -26.641 -13.922 1 97.94 555 ALA A O 1
ATOM 4418 N N . ALA A 1 556 ? 16.734 -25.094 -15.375 1 96.81 556 ALA A N 1
ATOM 4419 C CA . ALA A 1 556 ? 18.078 -24.688 -15.773 1 96.81 556 ALA A CA 1
ATOM 4420 C C . ALA A 1 556 ? 18.25 -23.188 -15.656 1 96.81 556 ALA A C 1
ATOM 4422 O O . ALA A 1 556 ? 17.328 -22.422 -15.938 1 96.81 556 ALA A O 1
ATOM 4423 N N . ASN A 1 557 ? 19.406 -22.766 -15.234 1 93.62 557 ASN A N 1
ATOM 4424 C CA . ASN A 1 557 ? 19.656 -21.328 -15.141 1 93.62 557 ASN A CA 1
ATOM 4425 C C . ASN A 1 557 ? 20.531 -20.828 -16.297 1 93.62 557 ASN A C 1
ATOM 4427 O O . ASN A 1 557 ? 20.875 -21.609 -17.188 1 93.62 557 ASN A O 1
ATOM 4431 N N . SER A 1 558 ? 20.844 -19.578 -16.328 1 91.38 558 SER A N 1
ATOM 4432 C CA . SER A 1 558 ? 21.547 -18.922 -17.422 1 91.38 558 SER A CA 1
ATOM 4433 C C . SER A 1 558 ? 23.016 -19.344 -17.469 1 91.38 558 SER A C 1
ATOM 4435 O O . SER A 1 558 ? 23.688 -19.141 -18.469 1 91.38 558 SER A O 1
ATOM 4437 N N . GLN A 1 559 ? 23.5 -20.031 -16.453 1 87.94 559 GLN A N 1
ATOM 4438 C CA . GLN A 1 559 ? 24.891 -20.484 -16.406 1 87.94 559 GLN A CA 1
ATOM 4439 C C . GLN A 1 559 ? 25 -21.938 -16.859 1 87.94 559 GLN A C 1
ATOM 4441 O O . GLN A 1 559 ? 26.094 -22.531 -16.828 1 87.94 559 GLN A O 1
ATOM 4446 N N . GLY A 1 560 ? 23.891 -22.531 -17.172 1 90.69 560 GLY A N 1
ATOM 4447 C CA . GLY A 1 560 ? 23.906 -23.891 -17.688 1 90.69 560 GLY A CA 1
ATOM 4448 C C . GLY A 1 560 ? 23.781 -24.953 -16.609 1 90.69 560 GLY A C 1
ATOM 4449 O O . GLY A 1 560 ? 23.969 -26.141 -16.859 1 90.69 560 GLY A O 1
ATOM 4450 N N . ILE A 1 561 ? 23.5 -24.453 -15.383 1 91.25 561 ILE A N 1
ATOM 4451 C CA . ILE A 1 561 ? 23.281 -25.391 -14.289 1 91.25 561 ILE A CA 1
ATOM 4452 C C . ILE A 1 561 ? 21.859 -25.922 -14.336 1 91.25 561 ILE A C 1
ATOM 4454 O O . ILE A 1 561 ? 20.906 -25.141 -14.469 1 91.25 561 ILE A O 1
ATOM 4458 N N . ILE A 1 562 ? 21.734 -27.203 -14.195 1 94.62 562 ILE A N 1
ATOM 4459 C CA . ILE A 1 562 ? 20.422 -27.828 -14.234 1 94.62 562 ILE A CA 1
ATOM 4460 C C . ILE A 1 562 ? 20.156 -28.531 -12.906 1 94.62 562 ILE A C 1
ATOM 4462 O O . ILE A 1 562 ? 20.969 -29.328 -12.43 1 94.62 562 ILE A O 1
ATOM 4466 N N . ASN A 1 563 ? 19.062 -28.266 -12.289 1 95.69 563 ASN A N 1
ATOM 4467 C CA . ASN A 1 563 ? 18.625 -28.922 -11.062 1 95.69 563 ASN A CA 1
ATOM 4468 C C . ASN A 1 563 ? 17.391 -29.781 -11.305 1 95.69 563 ASN A C 1
ATOM 4470 O O . ASN A 1 563 ? 16.422 -29.344 -11.914 1 95.69 563 ASN A O 1
ATOM 4474 N N . VAL A 1 564 ? 17.469 -31 -10.922 1 96.25 564 VAL A N 1
ATOM 4475 C CA . VAL A 1 564 ? 16.312 -31.875 -10.859 1 96.25 564 VAL A CA 1
ATOM 4476 C C . VAL A 1 564 ? 15.703 -31.828 -9.461 1 96.25 564 VAL A C 1
ATOM 4478 O O . VAL A 1 564 ? 16.344 -32.219 -8.484 1 96.25 564 VAL A O 1
ATOM 4481 N N . LEU A 1 565 ? 14.453 -31.359 -9.398 1 97.25 565 LEU A N 1
ATOM 4482 C CA . LEU A 1 565 ? 13.828 -31.094 -8.109 1 97.25 565 LEU A CA 1
ATOM 4483 C C . LEU A 1 565 ? 12.555 -31.906 -7.938 1 97.25 565 LEU A C 1
ATOM 4485 O O . LEU A 1 565 ? 11.82 -32.125 -8.906 1 97.25 565 LEU A O 1
ATOM 4489 N N . GLU A 1 566 ? 12.312 -32.281 -6.727 1 96.75 566 GLU A N 1
ATOM 4490 C CA . GLU A 1 566 ? 11.109 -33 -6.379 1 96.75 566 GLU A CA 1
ATOM 4491 C C . GLU A 1 566 ? 10.258 -32.25 -5.371 1 96.75 566 GLU A C 1
ATOM 4493 O O . GLU A 1 566 ? 10.781 -31.734 -4.375 1 96.75 566 GLU A O 1
ATOM 4498 N N . LEU A 1 567 ? 9.008 -32.188 -5.68 1 94.94 567 LEU A N 1
ATOM 4499 C CA . LEU A 1 567 ? 8.094 -31.609 -4.699 1 94.94 567 LEU A CA 1
ATOM 4500 C C . LEU A 1 567 ? 7.836 -32.594 -3.555 1 94.94 567 LEU A C 1
ATOM 4502 O O . LEU A 1 567 ? 7.465 -33.719 -3.787 1 94.94 567 LEU A O 1
ATOM 4506 N N . VAL A 1 568 ? 8.086 -32.125 -2.297 1 91.88 568 VAL A N 1
ATOM 4507 C CA . VAL A 1 568 ? 7.883 -32.969 -1.128 1 91.88 568 VAL A CA 1
ATOM 4508 C C . VAL A 1 568 ? 7.016 -32.25 -0.102 1 91.88 568 VAL A C 1
ATOM 4510 O O . VAL A 1 568 ? 7.082 -31.016 0.018 1 91.88 568 VAL A O 1
ATOM 4513 N N . MET B 1 1 ? -18.469 -86.562 13.023 1 22.86 1 MET B N 1
ATOM 4514 C CA . MET B 1 1 ? -17.922 -86.438 11.68 1 22.86 1 MET B CA 1
ATOM 4515 C C . MET B 1 1 ? -17.094 -85.125 11.57 1 22.86 1 MET B C 1
ATOM 4517 O O . MET B 1 1 ? -17.625 -84 11.625 1 22.86 1 MET B O 1
ATOM 4521 N N . THR B 1 2 ? -15.844 -85.062 12.188 1 23.38 2 THR B N 1
ATOM 4522 C CA . THR B 1 2 ? -14.891 -84.062 12.648 1 23.38 2 THR B CA 1
ATOM 4523 C C . THR B 1 2 ? -14.234 -83.375 11.461 1 23.38 2 THR B C 1
ATOM 4525 O O . THR B 1 2 ? -13.664 -84 10.594 1 23.38 2 THR B O 1
ATOM 4528 N N . ASN B 1 3 ? -14.867 -82.25 10.977 1 23.97 3 ASN B N 1
ATOM 4529 C CA . ASN B 1 3 ? -14.508 -81.375 9.844 1 23.97 3 ASN B CA 1
ATOM 4530 C C . ASN B 1 3 ? -13.031 -81 9.883 1 23.97 3 ASN B C 1
ATOM 4532 O O . ASN B 1 3 ? -12.594 -80.312 10.805 1 23.97 3 ASN B O 1
ATOM 4536 N N . GLU B 1 4 ? -12.102 -81.875 9.469 1 24.73 4 GLU B N 1
ATOM 4537 C CA . GLU B 1 4 ? -10.641 -81.875 9.414 1 24.73 4 GLU B CA 1
ATOM 4538 C C . GLU B 1 4 ? -10.148 -80.625 8.625 1 24.73 4 GLU B C 1
ATOM 4540 O O . GLU B 1 4 ? -10.477 -80.5 7.445 1 24.73 4 GLU B O 1
ATOM 4545 N N . ILE B 1 5 ? -10.055 -79.5 9.273 1 27.27 5 ILE B N 1
ATOM 4546 C CA . ILE B 1 5 ? -9.586 -78.188 8.781 1 27.27 5 ILE B CA 1
ATOM 4547 C C . ILE B 1 5 ? -8.18 -78.312 8.211 1 27.27 5 ILE B C 1
ATOM 4549 O O . ILE B 1 5 ? -7.242 -78.688 8.922 1 27.27 5 ILE B O 1
ATOM 4553 N N . PHE B 1 6 ? -8.016 -78.875 6.973 1 27.3 6 PHE B N 1
ATOM 4554 C CA . PHE B 1 6 ? -6.762 -79.062 6.246 1 27.3 6 PHE B CA 1
ATOM 4555 C C . PHE B 1 6 ? -5.949 -77.75 6.234 1 27.3 6 PHE B C 1
ATOM 4557 O O . PHE B 1 6 ? -6.434 -76.75 5.797 1 27.3 6 PHE B O 1
ATOM 4564 N N . PRO B 1 7 ? -5 -77.688 7.203 1 29.88 7 PRO B N 1
ATOM 4565 C CA . PRO B 1 7 ? -4.105 -76.562 7.383 1 29.88 7 PRO B CA 1
ATOM 4566 C C . PRO B 1 7 ? -3.299 -76.188 6.125 1 29.88 7 PRO B C 1
ATOM 4568 O O . PRO B 1 7 ? -2.861 -77.125 5.418 1 29.88 7 PRO B O 1
ATOM 4571 N N . ASN B 1 8 ? -3.748 -75.25 5.379 1 27.67 8 ASN B N 1
ATOM 4572 C CA . ASN B 1 8 ? -3.158 -74.75 4.133 1 27.67 8 ASN B CA 1
ATOM 4573 C C . ASN B 1 8 ? -1.654 -74.562 4.273 1 27.67 8 ASN B C 1
ATOM 4575 O O . ASN B 1 8 ? -1.219 -73.562 4.844 1 27.67 8 ASN B O 1
ATOM 4579 N N . PHE B 1 9 ? -0.789 -75.625 4.484 1 31.31 9 PHE B N 1
ATOM 4580 C CA . PHE B 1 9 ? 0.653 -75.812 4.605 1 31.31 9 PHE B CA 1
ATOM 4581 C C . PHE B 1 9 ? 1.382 -75.062 3.461 1 31.31 9 PHE B C 1
ATOM 4583 O O . PHE B 1 9 ? 2.57 -74.812 3.57 1 31.31 9 PHE B O 1
ATOM 4590 N N . LEU B 1 10 ? 0.656 -75.062 2.297 1 30.38 10 LEU B N 1
ATOM 4591 C CA . LEU B 1 10 ? 1.44 -74.75 1.111 1 30.38 10 LEU B CA 1
ATOM 4592 C C . LEU B 1 10 ? 1.992 -73.312 1.2 1 30.38 10 LEU B C 1
ATOM 4594 O O . LEU B 1 10 ? 3.098 -73.062 0.726 1 30.38 10 LEU B O 1
ATOM 4598 N N . LEU B 1 11 ? 1.262 -72.438 1.914 1 33.31 11 LEU B N 1
ATOM 4599 C CA . LEU B 1 11 ? 1.694 -71.062 1.942 1 33.31 11 LEU B CA 1
ATOM 4600 C C . LEU B 1 11 ? 2.98 -70.875 2.748 1 33.31 11 LEU B C 1
ATOM 4602 O O . LEU B 1 11 ? 3.859 -70.125 2.379 1 33.31 11 LEU B O 1
ATOM 4606 N N . SER B 1 12 ? 3.229 -71.75 3.746 1 34.69 12 SER B N 1
ATOM 4607 C CA . SER B 1 12 ? 4.41 -71.688 4.602 1 34.69 12 SER B CA 1
ATOM 4608 C C . SER B 1 12 ? 5.68 -72 3.818 1 34.69 12 SER B C 1
ATOM 4610 O O . SER B 1 12 ? 6.734 -71.438 4.082 1 34.69 12 SER B O 1
ATOM 4612 N N . ASN B 1 13 ? 5.578 -73 3.008 1 37.41 13 ASN B N 1
ATOM 4613 C CA . ASN B 1 13 ? 6.797 -73.438 2.334 1 37.41 13 ASN B CA 1
ATOM 4614 C C . ASN B 1 13 ? 7.285 -72.375 1.33 1 37.41 13 ASN B C 1
ATOM 4616 O O . ASN B 1 13 ? 8.484 -72.312 1.075 1 37.41 13 ASN B O 1
ATOM 4620 N N . LEU B 1 14 ? 6.32 -71.688 0.715 1 34.59 14 LEU B N 1
ATOM 4621 C CA . LEU B 1 14 ? 6.711 -70.75 -0.308 1 34.59 14 LEU B CA 1
ATOM 4622 C C . LEU B 1 14 ? 7.418 -69.5 0.317 1 34.59 14 LEU B C 1
ATOM 4624 O O . LEU B 1 14 ? 8.398 -69 -0.237 1 34.59 14 LEU B O 1
ATOM 4628 N N . ILE B 1 15 ? 7.066 -69.125 1.579 1 37.97 15 ILE B N 1
ATOM 4629 C CA . ILE B 1 15 ? 7.75 -68.062 2.275 1 37.97 15 ILE B CA 1
ATOM 4630 C C . ILE B 1 15 ? 9.156 -68.5 2.668 1 37.97 15 ILE B C 1
ATOM 4632 O O . ILE B 1 15 ? 10.109 -67.75 2.57 1 37.97 15 ILE B O 1
ATOM 4636 N N . LYS B 1 16 ? 9.305 -69.688 2.99 1 39.53 16 LYS B N 1
ATOM 4637 C CA . LYS B 1 16 ? 10.617 -70.25 3.377 1 39.53 16 LYS B CA 1
ATOM 4638 C C . LYS B 1 16 ? 11.594 -70.125 2.211 1 39.53 16 LYS B C 1
ATOM 4640 O O . LYS B 1 16 ? 12.766 -69.812 2.393 1 39.53 16 LYS B O 1
ATOM 4645 N N . LYS B 1 17 ? 11.086 -70.5 1.017 1 38.81 17 LYS B N 1
ATOM 4646 C CA . LYS B 1 17 ? 12.031 -70.5 -0.092 1 38.81 17 LYS B CA 1
ATOM 4647 C C . LYS B 1 17 ? 12.477 -69.125 -0.447 1 38.81 17 LYS B C 1
ATOM 4649 O O . LYS B 1 17 ? 13.641 -68.875 -0.769 1 38.81 17 LYS B O 1
ATOM 4654 N N . HIS B 1 18 ? 11.57 -68.125 -0.297 1 36.03 18 HIS B N 1
ATOM 4655 C CA . HIS B 1 18 ? 11.984 -66.75 -0.609 1 36.03 18 HIS B CA 1
ATOM 4656 C C . HIS B 1 18 ? 12.961 -66.25 0.438 1 36.03 18 HIS B C 1
ATOM 4658 O O . HIS B 1 18 ? 13.93 -65.562 0.102 1 36.03 18 HIS B O 1
ATOM 4664 N N . LYS B 1 19 ? 12.789 -66.562 1.711 1 37.94 19 LYS B N 1
ATOM 4665 C CA . LYS B 1 19 ? 13.766 -66.25 2.732 1 37.94 19 LYS B CA 1
ATOM 4666 C C . LYS B 1 19 ? 15.102 -66.938 2.492 1 37.94 19 LYS B C 1
ATOM 4668 O O . LYS B 1 19 ? 16.156 -66.375 2.77 1 37.94 19 LYS B O 1
ATOM 4673 N N . LEU B 1 20 ? 14.992 -68.125 2.068 1 35.91 20 LEU B N 1
ATOM 4674 C CA . LEU B 1 20 ? 16.266 -68.812 1.866 1 35.91 20 LEU B CA 1
ATOM 4675 C C . LEU B 1 20 ? 17.047 -68.188 0.726 1 35.91 20 LEU B C 1
ATOM 4677 O O . LEU B 1 20 ? 18.281 -68.188 0.76 1 35.91 20 LEU B O 1
ATOM 4681 N N . ARG B 1 21 ? 16.312 -67.75 -0.357 1 35.44 21 ARG B N 1
ATOM 4682 C CA . ARG B 1 21 ? 17.109 -67.125 -1.408 1 35.44 21 ARG B CA 1
ATOM 4683 C C . ARG B 1 21 ? 17.75 -65.812 -0.915 1 35.44 21 ARG B C 1
ATOM 4685 O O . ARG B 1 21 ? 18.859 -65.5 -1.33 1 35.44 21 ARG B O 1
ATOM 4692 N N . ILE B 1 22 ? 17.062 -65.125 0.026 1 34.81 22 ILE B N 1
ATOM 4693 C CA . ILE B 1 22 ? 17.734 -63.938 0.544 1 34.81 22 ILE B CA 1
ATOM 4694 C C . ILE B 1 22 ? 18.875 -64.375 1.471 1 34.81 22 ILE B C 1
ATOM 4696 O O . ILE B 1 22 ? 19.953 -63.75 1.456 1 34.81 22 ILE B O 1
ATOM 4700 N N . ASN B 1 23 ? 18.719 -65.375 2.252 1 33.81 23 ASN B N 1
ATOM 4701 C CA . ASN B 1 23 ? 19.781 -65.75 3.186 1 33.81 23 ASN B CA 1
ATOM 4702 C C . ASN B 1 23 ? 20.969 -66.375 2.467 1 33.81 23 ASN B C 1
ATOM 4704 O O . ASN B 1 23 ? 22.031 -66.562 3.057 1 33.81 23 ASN B O 1
ATOM 4708 N N . GLY B 1 24 ? 20.75 -67.062 1.355 1 30.97 24 GLY B N 1
ATOM 4709 C CA . GLY B 1 24 ? 21.938 -67.75 0.818 1 30.97 24 GLY B CA 1
ATOM 4710 C C . GLY B 1 24 ? 22.953 -66.75 0.266 1 30.97 24 GLY B C 1
ATOM 4711 O O . GLY B 1 24 ? 24.047 -67.125 -0.148 1 30.97 24 GLY B O 1
ATOM 4712 N N . LEU B 1 25 ? 22.5 -65.625 -0.279 1 29.69 25 LEU B N 1
ATOM 4713 C CA . LEU B 1 25 ? 23.516 -64.75 -0.803 1 29.69 25 LEU B CA 1
ATOM 4714 C C . LEU B 1 25 ? 24.344 -64.125 0.33 1 29.69 25 LEU B C 1
ATOM 4716 O O . LEU B 1 25 ? 25.172 -63.25 0.099 1 29.69 25 LEU B O 1
ATOM 4720 N N . GLU B 1 26 ? 24.156 -64.562 1.62 1 29.23 26 GLU B N 1
ATOM 4721 C CA . GLU B 1 26 ? 25.094 -64.062 2.625 1 29.23 26 GLU B CA 1
ATOM 4722 C C . GLU B 1 26 ? 26.5 -64.562 2.367 1 29.23 26 GLU B C 1
ATOM 4724 O O . GLU B 1 26 ? 27.453 -64.125 3.01 1 29.23 26 GLU B O 1
ATOM 4729 N N . ALA B 1 27 ? 26.75 -65.75 1.886 1 27.59 27 ALA B N 1
ATOM 4730 C CA . ALA B 1 27 ? 28.109 -66.25 2.08 1 27.59 27 ALA B CA 1
ATOM 4731 C C . ALA B 1 27 ? 29.109 -65.5 1.249 1 27.59 27 ALA B C 1
ATOM 4733 O O . ALA B 1 27 ? 30.281 -65.375 1.612 1 27.59 27 ALA B O 1
ATOM 4734 N N . PHE B 1 28 ? 28.953 -65.375 -0.064 1 25.91 28 PHE B N 1
ATOM 4735 C CA . PHE B 1 28 ? 30.125 -64.812 -0.742 1 25.91 28 PHE B CA 1
ATOM 4736 C C . PHE B 1 28 ? 30.266 -63.344 -0.437 1 25.91 28 PHE B C 1
ATOM 4738 O O . PHE B 1 28 ? 29.281 -62.656 -0.144 1 25.91 28 PHE B O 1
ATOM 4745 N N . GLY B 1 29 ? 31.578 -62.75 0.009 1 26.09 29 GLY B N 1
ATOM 4746 C CA . GLY B 1 29 ? 32.219 -61.531 0.451 1 26.09 29 GLY B CA 1
ATOM 4747 C C . GLY B 1 29 ? 31.688 -60.281 -0.268 1 26.09 29 GLY B C 1
ATOM 4748 O O . GLY B 1 29 ? 32.219 -59.188 -0.111 1 26.09 29 GLY B O 1
ATOM 4749 N N . LEU B 1 30 ? 31.312 -60.469 -1.568 1 24.73 30 LEU B N 1
ATOM 4750 C CA . LEU B 1 30 ? 31.156 -59.219 -2.303 1 24.73 30 LEU B CA 1
ATOM 4751 C C . LEU B 1 30 ? 30.047 -58.344 -1.681 1 24.73 30 LEU B C 1
ATOM 4753 O O . LEU B 1 30 ? 28.938 -58.844 -1.466 1 24.73 30 LEU B O 1
ATOM 4757 N N . THR B 1 31 ? 30.391 -57.375 -0.772 1 25.14 31 THR B N 1
ATOM 4758 C CA . THR B 1 31 ? 29.656 -56.281 -0.144 1 25.14 31 THR B CA 1
ATOM 4759 C C . THR B 1 31 ? 28.719 -55.594 -1.143 1 25.14 31 THR B C 1
ATOM 4761 O O . THR B 1 31 ? 29.141 -54.812 -1.986 1 25.14 31 THR B O 1
ATOM 4764 N N . ARG B 1 32 ? 27.938 -56.344 -1.922 1 26.23 32 ARG B N 1
ATOM 4765 C CA . ARG B 1 32 ? 27.078 -55.594 -2.824 1 26.23 32 ARG B CA 1
ATOM 4766 C C . ARG B 1 32 ? 26.266 -54.562 -2.061 1 26.23 32 ARG B C 1
ATOM 4768 O O . ARG B 1 32 ? 25.562 -54.906 -1.1 1 26.23 32 ARG B O 1
ATOM 4775 N N . ASP B 1 33 ? 26.75 -53.25 -2.109 1 26.34 33 ASP B N 1
ATOM 4776 C CA . ASP B 1 33 ? 26.094 -51.969 -1.759 1 26.34 33 ASP B CA 1
ATOM 4777 C C . ASP B 1 33 ? 24.609 -52 -2.113 1 26.34 33 ASP B C 1
ATOM 4779 O O . ASP B 1 33 ? 24.25 -52.125 -3.285 1 26.34 33 ASP B O 1
ATOM 4783 N N . SER B 1 34 ? 23.812 -52.75 -1.353 1 26 34 SER B N 1
ATOM 4784 C CA . SER B 1 34 ? 22.359 -52.969 -1.36 1 26 34 SER B CA 1
ATOM 4785 C C . SER B 1 34 ? 21.609 -51.625 -1.462 1 26 34 SER B C 1
ATOM 4787 O O . SER B 1 34 ? 21 -51.188 -0.488 1 26 34 SER B O 1
ATOM 4789 N N . SER B 1 35 ? 22.219 -50.562 -1.939 1 26.61 35 SER B N 1
ATOM 4790 C CA . SER B 1 35 ? 21.422 -49.344 -2.156 1 26.61 35 SER B CA 1
ATOM 4791 C C . SER B 1 35 ? 20.188 -49.656 -2.996 1 26.61 35 SER B C 1
ATOM 4793 O O . SER B 1 35 ? 20.078 -49.188 -4.133 1 26.61 35 SER B O 1
ATOM 4795 N N . SER B 1 36 ? 19.797 -50.906 -3.082 1 26.83 36 SER B N 1
ATOM 4796 C CA . SER B 1 36 ? 18.609 -51.094 -3.906 1 26.83 36 SER B CA 1
ATOM 4797 C C . SER B 1 36 ? 17.484 -50.188 -3.461 1 26.83 36 SER B C 1
ATOM 4799 O O . SER B 1 36 ? 17.219 -50.031 -2.264 1 26.83 36 SER B O 1
ATOM 4801 N N . GLU B 1 37 ? 17.219 -49.125 -4.227 1 29.67 37 GLU B N 1
ATOM 4802 C CA . GLU B 1 37 ? 16.094 -48.188 -4.23 1 29.67 37 GLU B CA 1
ATOM 4803 C C . GLU B 1 37 ? 14.805 -48.906 -3.826 1 29.67 37 GLU B C 1
ATOM 4805 O O . GLU B 1 37 ? 14.414 -49.906 -4.422 1 29.67 37 GLU B O 1
ATOM 4810 N N . PHE B 1 38 ? 14.523 -49.062 -2.482 1 29.62 38 PHE B N 1
ATOM 4811 C CA . PHE B 1 38 ? 13.234 -49.406 -1.911 1 29.62 38 PHE B CA 1
ATOM 4812 C C . PHE B 1 38 ? 12.094 -48.969 -2.811 1 29.62 38 PHE B C 1
ATOM 4814 O O . PHE B 1 38 ? 11.891 -47.75 -3.006 1 29.62 38 PHE B O 1
ATOM 4821 N N . SER B 1 39 ? 11.883 -49.656 -3.916 1 32.47 39 SER B N 1
ATOM 4822 C CA . SER B 1 39 ? 10.578 -49.438 -4.535 1 32.47 39 SER B CA 1
ATOM 4823 C C . SER B 1 39 ? 9.5 -49.219 -3.486 1 32.47 39 SER B C 1
ATOM 4825 O O . SER B 1 39 ? 9.555 -49.781 -2.4 1 32.47 39 SER B O 1
ATOM 4827 N N . GLY B 1 40 ? 9.023 -48.125 -3.273 1 35.16 40 GLY B N 1
ATOM 4828 C CA . GLY B 1 40 ? 7.934 -47.906 -2.34 1 35.16 40 GLY B CA 1
ATOM 4829 C C . GLY B 1 40 ? 7.066 -49.125 -2.123 1 35.16 40 GLY B C 1
ATOM 4830 O O . GLY B 1 40 ? 7.191 -50.125 -2.85 1 35.16 40 GLY B O 1
ATOM 4831 N N . PRO B 1 41 ? 6.609 -49.375 -0.894 1 40.38 41 PRO B N 1
ATOM 4832 C CA . PRO B 1 41 ? 5.809 -50.562 -0.512 1 40.38 41 PRO B CA 1
ATOM 4833 C C . PRO B 1 41 ? 4.965 -51.094 -1.665 1 40.38 41 PRO B C 1
ATOM 4835 O O . PRO B 1 41 ? 4.551 -52.25 -1.64 1 40.38 41 PRO B O 1
ATOM 4838 N N . ALA B 1 42 ? 4.723 -50.312 -2.617 1 44.09 42 ALA B N 1
ATOM 4839 C CA . ALA B 1 42 ? 3.912 -50.812 -3.727 1 44.09 42 ALA B CA 1
ATOM 4840 C C . ALA B 1 42 ? 4.672 -51.844 -4.531 1 44.09 42 ALA B C 1
ATOM 4842 O O . ALA B 1 42 ? 4.074 -52.781 -5.07 1 44.09 42 ALA B O 1
ATOM 4843 N N . ASP B 1 43 ? 5.961 -51.719 -4.555 1 45.66 43 ASP B N 1
ATOM 4844 C CA . ASP B 1 43 ? 6.699 -52.625 -5.418 1 45.66 43 ASP B CA 1
ATOM 4845 C C . ASP B 1 43 ? 6.766 -54.031 -4.801 1 45.66 43 ASP B C 1
ATOM 4847 O O . ASP B 1 43 ? 6.773 -55.031 -5.52 1 45.66 43 ASP B O 1
ATOM 4851 N N . GLY B 1 44 ? 6.793 -54.094 -3.555 1 46.84 44 GLY B N 1
ATOM 4852 C CA . GLY B 1 44 ? 6.836 -55.406 -2.959 1 46.84 44 GLY B CA 1
ATOM 4853 C C . GLY B 1 44 ? 5.598 -56.25 -3.252 1 46.84 44 GLY B C 1
ATOM 4854 O O . GLY B 1 44 ? 5.699 -57.438 -3.537 1 46.84 44 GLY B O 1
ATOM 4855 N N . LEU B 1 45 ? 4.488 -55.594 -3.129 1 53.38 45 LEU B N 1
ATOM 4856 C CA . LEU B 1 45 ? 3.248 -56.312 -3.404 1 53.38 45 LEU B CA 1
ATOM 4857 C C . LEU B 1 45 ? 3.172 -56.719 -4.871 1 53.38 45 LEU B C 1
ATOM 4859 O O . LEU B 1 45 ? 2.709 -57.812 -5.188 1 53.38 45 LEU B O 1
ATOM 4863 N N . LYS B 1 46 ? 3.686 -55.812 -5.73 1 54.62 46 LYS B N 1
ATOM 4864 C CA . LYS B 1 46 ? 3.695 -56.188 -7.148 1 54.62 46 LYS B CA 1
ATOM 4865 C C . LYS B 1 46 ? 4.566 -57.406 -7.402 1 54.62 46 LYS B C 1
ATOM 4867 O O . LYS B 1 46 ? 4.195 -58.281 -8.18 1 54.62 46 LYS B O 1
ATOM 4872 N N . ASP B 1 47 ? 5.711 -57.344 -6.793 1 52.94 47 ASP B N 1
ATOM 4873 C CA . ASP B 1 47 ? 6.598 -58.5 -6.965 1 52.94 47 ASP B CA 1
ATOM 4874 C C . ASP B 1 47 ? 5.984 -59.75 -6.367 1 52.94 47 ASP B C 1
ATOM 4876 O O . ASP B 1 47 ? 6.098 -60.844 -6.941 1 52.94 47 ASP B O 1
ATOM 4880 N N . PHE B 1 48 ? 5.379 -59.562 -5.242 1 53.25 48 PHE B N 1
ATOM 4881 C CA . PHE B 1 48 ? 4.734 -60.719 -4.617 1 53.25 48 PHE B CA 1
ATOM 4882 C C . PHE B 1 48 ? 3.586 -61.219 -5.477 1 53.25 48 PHE B C 1
ATOM 4884 O O . PHE B 1 48 ? 3.436 -62.438 -5.668 1 53.25 48 PHE B O 1
ATOM 4891 N N . ILE B 1 49 ? 2.809 -60.344 -6.023 1 58.31 49 ILE B N 1
ATOM 4892 C CA . ILE B 1 49 ? 1.701 -60.719 -6.895 1 58.31 49 ILE B CA 1
ATOM 4893 C C . ILE B 1 49 ? 2.246 -61.375 -8.164 1 58.31 49 ILE B C 1
ATOM 4895 O O . ILE B 1 49 ? 1.703 -62.375 -8.641 1 58.31 49 ILE B O 1
ATOM 4899 N N . ALA B 1 50 ? 3.295 -60.812 -8.641 1 54.56 50 ALA B N 1
ATOM 4900 C CA . ALA B 1 50 ? 3.885 -61.344 -9.859 1 54.56 50 ALA B CA 1
ATOM 4901 C C . ALA B 1 50 ? 4.504 -62.719 -9.602 1 54.56 50 ALA B C 1
ATOM 4903 O O . ALA B 1 50 ? 4.379 -63.625 -10.422 1 54.56 50 ALA B O 1
ATOM 4904 N N . SER B 1 51 ? 5.219 -62.781 -8.523 1 53.44 51 SER B N 1
ATOM 4905 C CA . SER B 1 51 ? 5.906 -64.062 -8.281 1 53.44 51 SER B CA 1
ATOM 4906 C C . SER B 1 51 ? 4.93 -65.125 -7.832 1 53.44 51 SER B C 1
ATOM 4908 O O . SER B 1 51 ? 5.031 -66.312 -8.258 1 53.44 51 SER B O 1
ATOM 4910 N N . GLU B 1 52 ? 4.004 -64.812 -6.957 1 53.94 52 GLU B N 1
ATOM 4911 C CA . GLU B 1 52 ? 3.17 -65.812 -6.348 1 53.94 52 GLU B CA 1
ATOM 4912 C C . GLU B 1 52 ? 1.858 -66 -7.109 1 53.94 52 GLU B C 1
ATOM 4914 O O . GLU B 1 52 ? 1.02 -66.812 -6.73 1 53.94 52 GLU B O 1
ATOM 4919 N N . SER B 1 53 ? 1.637 -65.188 -8.109 1 57.69 53 SER B N 1
ATOM 4920 C CA . SER B 1 53 ? 0.409 -65.312 -8.891 1 57.69 53 SER B CA 1
ATOM 4921 C C . SER B 1 53 ? 0.222 -66.688 -9.453 1 57.69 53 SER B C 1
ATOM 4923 O O . SER B 1 53 ? -0.908 -67.188 -9.617 1 57.69 53 SER B O 1
ATOM 4925 N N . GLN B 1 54 ? 1.272 -67.312 -9.688 1 56.38 54 GLN B N 1
ATOM 4926 C CA . GLN B 1 54 ? 1.123 -68.625 -10.281 1 56.38 54 GLN B CA 1
ATOM 4927 C C . GLN B 1 54 ? 0.6 -69.625 -9.258 1 56.38 54 GLN B C 1
ATOM 4929 O O . GLN B 1 54 ? -0.099 -70.562 -9.617 1 56.38 54 GLN B O 1
ATOM 4934 N N . ASN B 1 55 ? 1.059 -69.5 -7.996 1 59.94 55 ASN B N 1
ATOM 4935 C CA . ASN B 1 55 ? 0.67 -70.5 -7.027 1 59.94 55 ASN B CA 1
ATOM 4936 C C . ASN B 1 55 ? -0.589 -70.125 -6.266 1 59.94 55 ASN B C 1
ATOM 4938 O O . ASN B 1 55 ? -0.957 -70.75 -5.281 1 59.94 55 ASN B O 1
ATOM 4942 N N . LEU B 1 56 ? -1.11 -69 -6.637 1 63.88 56 LEU B N 1
ATOM 4943 C CA . LEU B 1 56 ? -2.285 -68.562 -5.895 1 63.88 56 LEU B CA 1
ATOM 4944 C C . LEU B 1 56 ? -3.557 -69.188 -6.465 1 63.88 56 LEU B C 1
ATOM 4946 O O . LEU B 1 56 ? -3.74 -69.188 -7.684 1 63.88 56 LEU B O 1
ATOM 4950 N N . THR B 1 57 ? -4.238 -70 -5.703 1 70.75 57 THR B N 1
ATOM 4951 C CA . THR B 1 57 ? -5.547 -70.562 -6.074 1 70.75 57 THR B CA 1
ATOM 4952 C C . THR B 1 57 ? -6.574 -69.438 -6.156 1 70.75 57 THR B C 1
ATOM 4954 O O . THR B 1 57 ? -6.32 -68.312 -5.703 1 70.75 57 THR B O 1
ATOM 4957 N N . LEU B 1 58 ? -7.582 -69.625 -6.875 1 76.81 58 LEU B N 1
ATOM 4958 C CA . LEU B 1 58 ? -8.648 -68.625 -7.102 1 76.81 58 LEU B CA 1
ATOM 4959 C C . LEU B 1 58 ? -9.172 -68.125 -5.781 1 76.81 58 LEU B C 1
ATOM 4961 O O . LEU B 1 58 ? -9.391 -66.875 -5.656 1 76.81 58 LEU B O 1
ATOM 4965 N N . PRO B 1 59 ? -9.359 -69.062 -4.812 1 73.88 59 PRO B N 1
ATOM 4966 C CA . PRO B 1 59 ? -9.828 -68.5 -3.535 1 73.88 59 PRO B CA 1
ATOM 4967 C C . PRO B 1 59 ? -8.805 -67.562 -2.895 1 73.88 59 PRO B C 1
ATOM 4969 O O . PRO B 1 59 ? -9.188 -66.562 -2.264 1 73.88 59 PRO B O 1
ATOM 4972 N N . ASP B 1 60 ? -7.598 -67.75 -3.15 1 72.38 60 ASP B N 1
ATOM 4973 C CA . ASP B 1 60 ? -6.551 -66.938 -2.598 1 72.38 60 ASP B CA 1
ATOM 4974 C C . ASP B 1 60 ? -6.559 -65.562 -3.26 1 72.38 60 ASP B C 1
ATOM 4976 O O . ASP B 1 60 ? -6.395 -64.5 -2.586 1 72.38 60 ASP B O 1
ATOM 4980 N N . VAL B 1 61 ? -6.793 -65.688 -4.496 1 75.88 61 VAL B N 1
ATOM 4981 C CA . VAL B 1 61 ? -6.824 -64.5 -5.262 1 75.88 61 VAL B CA 1
ATOM 4982 C C . VAL B 1 61 ? -8.023 -63.625 -4.84 1 75.88 61 VAL B C 1
ATOM 4984 O O . VAL B 1 61 ? -7.926 -62.406 -4.719 1 75.88 61 VAL B O 1
ATOM 4987 N N . ASN B 1 62 ? -9.117 -64.25 -4.555 1 76.38 62 ASN B N 1
ATOM 4988 C CA . ASN B 1 62 ? -10.312 -63.531 -4.145 1 76.38 62 ASN B CA 1
ATOM 4989 C C . ASN B 1 62 ? -10.133 -62.875 -2.785 1 76.38 62 ASN B C 1
ATOM 4991 O O . ASN B 1 62 ? -10.562 -61.75 -2.58 1 76.38 62 ASN B O 1
ATOM 4995 N N . VAL B 1 63 ? -9.453 -63.531 -1.926 1 74.62 63 VAL B N 1
ATOM 4996 C CA . VAL B 1 63 ? -9.195 -63 -0.596 1 74.62 63 VAL B CA 1
ATOM 4997 C C . VAL B 1 63 ? -8.258 -61.781 -0.7 1 74.62 63 VAL B C 1
ATOM 4999 O O . VAL B 1 63 ? -8.461 -60.781 -0.031 1 74.62 63 VAL B O 1
ATOM 5002 N N . MET B 1 64 ? -7.312 -61.938 -1.608 1 75.75 64 MET B N 1
ATOM 5003 C CA . MET B 1 64 ? -6.359 -60.844 -1.769 1 75.75 64 MET B CA 1
ATOM 5004 C C . MET B 1 64 ? -7.035 -59.625 -2.365 1 75.75 64 MET B C 1
ATOM 5006 O O . MET B 1 64 ? -6.758 -58.5 -1.957 1 75.75 64 MET B O 1
ATOM 5010 N N . LEU B 1 65 ? -7.883 -59.906 -3.258 1 80.69 65 LEU B N 1
ATOM 5011 C CA . LEU B 1 65 ? -8.617 -58.812 -3.887 1 80.69 65 LEU B CA 1
ATOM 5012 C C . LEU B 1 65 ? -9.531 -58.125 -2.883 1 80.69 65 LEU B C 1
ATOM 5014 O O . LEU B 1 65 ? -9.672 -56.875 -2.904 1 80.69 65 LEU B O 1
ATOM 5018 N N . GLU B 1 66 ? -10.102 -58.938 -2.078 1 80.62 66 GLU B N 1
ATOM 5019 C CA . GLU B 1 66 ? -10.984 -58.344 -1.062 1 80.62 66 GLU B CA 1
ATOM 5020 C C . GLU B 1 66 ? -10.195 -57.5 -0.06 1 80.62 66 GLU B C 1
ATOM 5022 O O . GLU B 1 66 ? -10.641 -56.438 0.321 1 80.62 66 GLU B O 1
ATOM 5027 N N . ILE B 1 67 ? -9.062 -58 0.329 1 77.88 67 ILE B N 1
ATOM 5028 C CA . ILE B 1 67 ? -8.227 -57.25 1.276 1 77.88 67 ILE B CA 1
ATOM 5029 C C . ILE B 1 67 ? -7.742 -55.969 0.644 1 77.88 67 ILE B C 1
ATOM 5031 O O . ILE B 1 67 ? -7.762 -54.906 1.284 1 77.88 67 ILE B O 1
ATOM 5035 N N . LEU B 1 68 ? -7.398 -56.062 -0.607 1 81.62 68 LEU B N 1
ATOM 5036 C CA . LEU B 1 68 ? -6.906 -54.875 -1.295 1 81.62 68 LEU B CA 1
ATOM 5037 C C . LEU B 1 68 ? -8.023 -53.875 -1.504 1 81.62 68 LEU B C 1
ATOM 5039 O O . LEU B 1 68 ? -7.801 -52.656 -1.419 1 81.62 68 LEU B O 1
ATOM 5043 N N . THR B 1 69 ? -9.164 -54.406 -1.756 1 83.81 69 THR B N 1
ATOM 5044 C CA . THR B 1 69 ? -10.312 -53.531 -1.926 1 83.81 69 THR B CA 1
ATOM 5045 C C . THR B 1 69 ? -10.664 -52.844 -0.613 1 83.81 69 THR B C 1
ATOM 5047 O O . THR B 1 69 ? -10.969 -51.625 -0.598 1 83.81 69 THR B O 1
ATOM 5050 N N . GLN B 1 70 ? -10.617 -53.594 0.436 1 81.75 70 GLN B N 1
ATOM 5051 C CA . GLN B 1 70 ? -10.891 -53 1.743 1 81.75 70 GLN B CA 1
ATOM 5052 C C . GLN B 1 70 ? -9.828 -51.969 2.119 1 81.75 70 GLN B C 1
ATOM 5054 O O . GLN B 1 70 ? -10.141 -50.938 2.674 1 81.75 70 GLN B O 1
ATOM 5059 N N . ARG B 1 71 ? -8.617 -52.344 1.858 1 82.25 71 ARG B N 1
ATOM 5060 C CA . ARG B 1 71 ? -7.543 -51.406 2.146 1 82.25 71 ARG B CA 1
ATOM 5061 C C . ARG B 1 71 ? -7.707 -50.125 1.333 1 82.25 71 ARG B C 1
ATOM 5063 O O . ARG B 1 71 ? -7.48 -49.031 1.845 1 82.25 71 ARG B O 1
ATOM 5070 N N . LYS B 1 72 ? -8.062 -50.281 0.1 1 83.75 72 LYS B N 1
ATOM 5071 C CA . LYS B 1 72 ? -8.297 -49.125 -0.748 1 83.75 72 LYS B CA 1
ATOM 5072 C C . LYS B 1 72 ? -9.406 -48.25 -0.181 1 83.75 72 LYS B C 1
ATOM 5074 O O . LYS B 1 72 ? -9.266 -47.031 -0.121 1 83.75 72 LYS B O 1
ATOM 5079 N N . GLN B 1 73 ? -10.398 -48.875 0.178 1 84.62 73 GLN B N 1
ATOM 5080 C CA . GLN B 1 73 ? -11.523 -48.125 0.734 1 84.62 73 GLN B CA 1
ATOM 5081 C C . GLN B 1 73 ? -11.133 -47.406 2.021 1 84.62 73 GLN B C 1
ATOM 5083 O O . GLN B 1 73 ? -11.555 -46.281 2.26 1 84.62 73 GLN B O 1
ATOM 5088 N N . LEU B 1 74 ? -10.328 -48.062 2.795 1 84.19 74 LEU B N 1
ATOM 5089 C CA . LEU B 1 74 ? -9.883 -47.469 4.051 1 84.19 74 LEU B CA 1
ATOM 5090 C C . LEU B 1 74 ? -8.945 -46.281 3.795 1 84.19 74 LEU B C 1
ATOM 5092 O O . LEU B 1 74 ? -9.031 -45.25 4.473 1 84.19 74 LEU B O 1
ATOM 5096 N N . LEU B 1 75 ? -8.07 -46.469 2.793 1 84.06 75 LEU B N 1
ATOM 5097 C CA . LEU B 1 75 ? -7.148 -45.375 2.469 1 84.06 75 LEU B CA 1
ATOM 5098 C C . LEU B 1 75 ? -7.898 -44.188 1.924 1 84.06 75 LEU B C 1
ATOM 5100 O O . LEU B 1 75 ? -7.566 -43.031 2.254 1 84.06 75 LEU B O 1
ATOM 5104 N N . GLU B 1 76 ? -8.883 -44.469 1.124 1 86.88 76 GLU B N 1
ATOM 5105 C CA . GLU B 1 76 ? -9.711 -43.406 0.585 1 86.88 76 GLU B CA 1
ATOM 5106 C C . GLU B 1 76 ? -10.492 -42.688 1.691 1 86.88 76 GLU B C 1
ATOM 5108 O O . GLU B 1 76 ? -10.609 -41.469 1.688 1 86.88 76 GLU B O 1
ATOM 5113 N N . ALA B 1 77 ? -10.984 -43.5 2.564 1 85.5 77 ALA B N 1
ATOM 5114 C CA . ALA B 1 77 ? -11.734 -42.906 3.684 1 85.5 77 ALA B CA 1
ATOM 5115 C C . ALA B 1 77 ? -10.828 -42.094 4.586 1 85.5 77 ALA B C 1
ATOM 5117 O O . ALA B 1 77 ? -11.234 -41.031 5.082 1 85.5 77 ALA B O 1
ATOM 5118 N N . GLU B 1 78 ? -9.664 -42.562 4.777 1 84.44 78 GLU B N 1
ATOM 5119 C CA . GLU B 1 78 ? -8.711 -41.812 5.602 1 84.44 78 GLU B CA 1
ATOM 5120 C C . GLU B 1 78 ? -8.336 -40.5 4.949 1 84.44 78 GLU B C 1
ATOM 5122 O O . GLU B 1 78 ? -8.258 -39.469 5.621 1 84.44 78 GLU B O 1
ATOM 5127 N N . SER B 1 79 ? -8.078 -40.625 3.668 1 87.06 79 SER B N 1
ATOM 5128 C CA . SER B 1 79 ? -7.738 -39.406 2.934 1 87.06 79 SER B CA 1
ATOM 5129 C C . SER B 1 79 ? -8.883 -38.406 2.975 1 87.06 79 SER B C 1
ATOM 5131 O O . SER B 1 79 ? -8.656 -37.219 3.211 1 87.06 79 SER B O 1
ATOM 5133 N N . CYS B 1 80 ? -10.031 -38.906 2.812 1 88.62 80 CYS B N 1
ATOM 5134 C CA . CYS B 1 80 ? -11.203 -38.031 2.848 1 88.62 80 CYS B CA 1
ATOM 5135 C C . CYS B 1 80 ? -11.391 -37.438 4.23 1 88.62 80 CYS B C 1
ATOM 5137 O O . CYS B 1 80 ? -11.688 -36.219 4.355 1 88.62 80 CYS B O 1
ATOM 5139 N N . ALA B 1 81 ? -11.242 -38.188 5.199 1 88.25 81 ALA B N 1
ATOM 5140 C CA . ALA B 1 81 ? -11.375 -37.719 6.566 1 88.25 81 ALA B CA 1
ATOM 5141 C C . ALA B 1 81 ? -10.32 -36.656 6.883 1 88.25 81 ALA B C 1
ATOM 5143 O O . ALA B 1 81 ? -10.617 -35.625 7.52 1 88.25 81 ALA B O 1
ATOM 5144 N N . ALA B 1 82 ? -9.109 -36.938 6.445 1 87.5 82 ALA B N 1
ATOM 5145 C CA . ALA B 1 82 ? -8.023 -35.969 6.703 1 87.5 82 ALA B CA 1
ATOM 5146 C C . ALA B 1 82 ? -8.281 -34.656 6.012 1 87.5 82 ALA B C 1
ATOM 5148 O O . ALA B 1 82 ? -8.047 -33.594 6.594 1 87.5 82 ALA B O 1
ATOM 5149 N N . GLN B 1 83 ? -8.75 -34.719 4.801 1 90.81 83 GLN B N 1
ATOM 5150 C CA . GLN B 1 83 ? -9.031 -33.5 4.035 1 90.81 83 GLN B CA 1
ATOM 5151 C C . GLN B 1 83 ? -10.148 -32.688 4.684 1 90.81 83 GLN B C 1
ATOM 5153 O O . GLN B 1 83 ? -10.039 -31.469 4.812 1 90.81 83 GLN B O 1
ATOM 5158 N N . ASN B 1 84 ? -11.164 -33.344 5.09 1 92.44 84 ASN B N 1
ATOM 5159 C CA . ASN B 1 84 ? -12.297 -32.656 5.688 1 92.44 84 ASN B CA 1
ATOM 5160 C C . ASN B 1 84 ? -11.969 -32.156 7.09 1 92.44 84 ASN B C 1
ATOM 5162 O O . ASN B 1 84 ? -12.523 -31.141 7.539 1 92.44 84 ASN B O 1
ATOM 5166 N N . LYS B 1 85 ? -11.078 -32.906 7.719 1 91.81 85 LYS B N 1
ATOM 5167 C CA . LYS B 1 85 ? -10.625 -32.406 9.016 1 91.81 85 LYS B CA 1
ATOM 5168 C C . LYS B 1 85 ? -9.867 -31.094 8.859 1 91.81 85 LYS B C 1
ATOM 5170 O O . LYS B 1 85 ? -10.07 -30.156 9.641 1 91.81 85 LYS B O 1
ATOM 5175 N N . LEU B 1 86 ? -8.984 -31.031 7.906 1 93.12 86 LEU B N 1
ATOM 5176 C CA . LEU B 1 86 ? -8.25 -29.812 7.629 1 93.12 86 LEU B CA 1
ATOM 5177 C C . LEU B 1 86 ? -9.203 -28.672 7.266 1 93.12 86 LEU B C 1
ATOM 5179 O O . LEU B 1 86 ? -9.047 -27.547 7.742 1 93.12 86 LEU B O 1
ATOM 5183 N N . LEU B 1 87 ? -10.148 -28.953 6.438 1 95.38 87 LEU B N 1
ATOM 5184 C CA . LEU B 1 87 ? -11.164 -27.969 6.043 1 95.38 87 LEU B CA 1
ATOM 5185 C C . LEU B 1 87 ? -11.945 -27.484 7.258 1 95.38 87 LEU B C 1
ATOM 5187 O O . LEU B 1 87 ? -12.188 -26.281 7.398 1 95.38 87 LEU B O 1
ATOM 5191 N N . LEU B 1 88 ? -12.328 -28.406 8.102 1 95.12 88 LEU B N 1
ATOM 5192 C CA . LEU B 1 88 ? -13.07 -28.047 9.305 1 95.12 88 LEU B CA 1
ATOM 5193 C C . LEU B 1 88 ? -12.25 -27.109 10.195 1 95.12 88 LEU B C 1
ATOM 5195 O O . LEU B 1 88 ? -12.781 -26.141 10.742 1 95.12 88 LEU B O 1
ATOM 5199 N N . GLU B 1 89 ? -10.984 -27.422 10.328 1 94.5 89 GLU B N 1
ATOM 5200 C CA . GLU B 1 89 ? -10.102 -26.578 11.117 1 94.5 89 GLU B CA 1
ATOM 5201 C C . GLU B 1 89 ? -10.031 -25.172 10.539 1 94.5 89 GLU B C 1
ATOM 5203 O O . GLU B 1 89 ? -10.062 -24.172 11.273 1 94.5 89 GLU B O 1
ATOM 5208 N N . PHE B 1 90 ? -9.883 -25.078 9.32 1 96.56 90 PHE B N 1
ATOM 5209 C CA . PHE B 1 90 ? -9.852 -23.781 8.648 1 96.56 90 PHE B CA 1
ATOM 5210 C C . PHE B 1 90 ? -11.141 -23 8.914 1 96.56 90 PHE B C 1
ATOM 5212 O O . PHE B 1 90 ? -11.094 -21.844 9.32 1 96.56 90 PHE B O 1
ATOM 5219 N N . LEU B 1 91 ? -12.242 -23.625 8.641 1 97.12 91 LEU B N 1
ATOM 5220 C CA . LEU B 1 91 ? -13.531 -22.969 8.773 1 97.12 91 LEU B CA 1
ATOM 5221 C C . LEU B 1 91 ? -13.781 -22.547 10.219 1 97.12 91 LEU B C 1
ATOM 5223 O O . LEU B 1 91 ? -14.344 -21.484 10.477 1 97.12 91 LEU B O 1
ATOM 5227 N N . THR B 1 92 ? -13.398 -23.391 11.156 1 96.69 92 THR B N 1
ATOM 5228 C CA . THR B 1 92 ? -13.57 -23.062 12.57 1 96.69 92 THR B CA 1
ATOM 5229 C C . THR B 1 92 ? -12.734 -21.844 12.945 1 96.69 92 THR B C 1
ATOM 5231 O O . THR B 1 92 ? -13.203 -20.953 13.656 1 96.69 92 THR B O 1
ATOM 5234 N N . HIS B 1 93 ? -11.5 -21.875 12.461 1 96.38 93 HIS B N 1
ATOM 5235 C CA . HIS B 1 93 ? -10.641 -20.719 12.719 1 96.38 93 HIS B CA 1
ATOM 5236 C C . HIS B 1 93 ? -11.211 -19.453 12.078 1 96.38 93 HIS B C 1
ATOM 5238 O O . HIS B 1 93 ? -11.203 -18.391 12.695 1 96.38 93 HIS B O 1
ATOM 5244 N N . LEU B 1 94 ? -11.664 -19.609 10.867 1 97.06 94 LEU B N 1
ATOM 5245 C CA . LEU B 1 94 ? -12.281 -18.484 10.164 1 97.06 94 LEU B CA 1
ATOM 5246 C C . LEU B 1 94 ? -13.516 -17.984 10.906 1 97.06 94 LEU B C 1
ATOM 5248 O O . LEU B 1 94 ? -13.719 -16.781 11.039 1 97.06 94 LEU B O 1
ATOM 5252 N N . LEU B 1 95 ? -14.336 -18.922 11.414 1 97.31 95 LEU B N 1
ATOM 5253 C CA . LEU B 1 95 ? -15.531 -18.578 12.172 1 97.31 95 LEU B CA 1
ATOM 5254 C C . LEU B 1 95 ? -15.172 -17.766 13.422 1 97.31 95 LEU B C 1
ATOM 5256 O O . LEU B 1 95 ? -15.82 -16.766 13.719 1 97.31 95 LEU B O 1
ATOM 5260 N N . ASN B 1 96 ? -14.156 -18.25 14.102 1 97.06 96 ASN B N 1
ATOM 5261 C CA . ASN B 1 96 ? -13.719 -17.547 15.305 1 97.06 96 ASN B CA 1
ATOM 5262 C C . ASN B 1 96 ? -13.242 -16.141 14.984 1 97.06 96 ASN B C 1
ATOM 5264 O O . ASN B 1 96 ? -13.555 -15.195 15.711 1 97.06 96 ASN B O 1
ATOM 5268 N N . GLN B 1 97 ? -12.484 -15.992 13.922 1 96.31 97 GLN B N 1
ATOM 5269 C CA . GLN B 1 97 ? -12.008 -14.68 13.492 1 96.31 97 GLN B CA 1
ATOM 5270 C C . GLN B 1 97 ? -13.172 -13.758 13.148 1 96.31 97 GLN B C 1
ATOM 5272 O O . GLN B 1 97 ? -13.188 -12.594 13.547 1 96.31 97 GLN B O 1
ATOM 5277 N N . LYS B 1 98 ? -14.164 -14.281 12.422 1 96.69 98 LYS B N 1
ATOM 5278 C CA . LYS B 1 98 ? -15.312 -13.477 12.016 1 96.69 98 LYS B CA 1
ATOM 5279 C C . LYS B 1 98 ? -16.203 -13.141 13.211 1 96.69 98 LYS B C 1
ATOM 5281 O O . LYS B 1 98 ? -16.797 -12.062 13.266 1 96.69 98 LYS B O 1
ATOM 5286 N N . LYS B 1 99 ? -16.297 -14.047 14.188 1 96.88 99 LYS B N 1
ATOM 5287 C CA . LYS B 1 99 ? -17.062 -13.773 15.398 1 96.88 99 LYS B CA 1
ATOM 5288 C C . LYS B 1 99 ? -16.406 -12.664 16.219 1 96.88 99 LYS B C 1
ATOM 5290 O O . LYS B 1 99 ? -17.094 -11.828 16.812 1 96.88 99 LYS B O 1
ATOM 5295 N N . GLU B 1 100 ? -15.094 -12.695 16.281 1 96.06 100 GLU B N 1
ATOM 5296 C CA . GLU B 1 100 ? -14.375 -11.609 16.938 1 96.06 100 GLU B CA 1
ATOM 5297 C C . GLU B 1 100 ? -14.633 -10.273 16.234 1 96.06 100 GLU B C 1
ATOM 5299 O O . GLU B 1 100 ? -14.828 -9.258 16.891 1 96.06 100 GLU B O 1
ATOM 5304 N N . GLN B 1 101 ? -14.609 -10.32 14.969 1 95.88 101 GLN B N 1
ATOM 5305 C CA . GLN B 1 101 ? -14.898 -9.117 14.188 1 95.88 101 GLN B CA 1
ATOM 5306 C C . GLN B 1 101 ? -16.328 -8.625 14.453 1 95.88 101 GLN B C 1
ATOM 5308 O O . GLN B 1 101 ? -16.562 -7.418 14.547 1 95.88 101 GLN B O 1
ATOM 5313 N N . GLU B 1 102 ? -17.266 -9.539 14.539 1 95.88 102 GLU B N 1
ATOM 5314 C CA . GLU B 1 102 ? -18.656 -9.195 14.82 1 95.88 102 GLU B CA 1
ATOM 5315 C C . GLU B 1 102 ? -18.797 -8.539 16.188 1 95.88 102 GLU B C 1
ATOM 5317 O O . GLU B 1 102 ? -19.531 -7.559 16.344 1 95.88 102 GLU B O 1
ATOM 5322 N N . SER B 1 103 ? -18.109 -9.086 17.141 1 95.38 103 SER B N 1
ATOM 5323 C CA . SER B 1 103 ? -18.156 -8.523 18.484 1 95.38 103 SER B CA 1
ATOM 5324 C C . SER B 1 103 ? -17.594 -7.105 18.516 1 95.38 103 SER B C 1
ATOM 5326 O O . SER B 1 103 ? -18.156 -6.223 19.172 1 95.38 103 SER B O 1
ATOM 5328 N N . ARG B 1 104 ? -16.516 -6.906 17.859 1 94.25 104 ARG B N 1
ATOM 5329 C CA . ARG B 1 104 ? -15.93 -5.574 17.766 1 94.25 104 ARG B CA 1
ATOM 5330 C C . ARG B 1 104 ? -16.875 -4.602 17.078 1 94.25 104 ARG B C 1
ATOM 5332 O O . ARG B 1 104 ? -17.062 -3.471 17.531 1 94.25 104 ARG B O 1
ATOM 5339 N N . LEU B 1 105 ? -17.453 -5.074 16 1 95.62 105 LEU B N 1
ATOM 5340 C CA . LEU B 1 105 ? -18.375 -4.234 15.25 1 95.62 105 LEU B CA 1
ATOM 5341 C C . LEU B 1 105 ? -19.594 -3.875 16.094 1 95.62 105 LEU B C 1
ATOM 5343 O O . LEU B 1 105 ? -20.094 -2.748 16.016 1 95.62 105 LEU B O 1
ATOM 5347 N N . LYS B 1 106 ? -20.062 -4.766 16.859 1 95.44 106 LYS B N 1
ATOM 5348 C CA . LYS B 1 106 ? -21.203 -4.512 17.734 1 95.44 106 LYS B CA 1
ATOM 5349 C C . LYS B 1 106 ? -20.875 -3.449 18.766 1 95.44 106 LYS B C 1
ATOM 5351 O O . LYS B 1 106 ? -21.703 -2.605 19.094 1 95.44 106 LYS B O 1
ATOM 5356 N N . LYS B 1 107 ? -19.656 -3.477 19.266 1 94.88 107 LYS B N 1
ATOM 5357 C CA . LYS B 1 107 ? -19.219 -2.449 20.219 1 94.88 107 LYS B CA 1
ATOM 5358 C C . LYS B 1 107 ? -19.172 -1.076 19.547 1 94.88 107 LYS B C 1
ATOM 5360 O O . LYS B 1 107 ? -19.609 -0.083 20.141 1 94.88 107 LYS B O 1
ATOM 5365 N N . GLU B 1 108 ? -18.609 -1.081 18.391 1 95.88 108 GLU B N 1
ATOM 5366 C CA . GLU B 1 108 ? -18.547 0.174 17.641 1 95.88 108 GLU B CA 1
ATOM 5367 C C . GLU B 1 108 ? -19.938 0.731 17.375 1 95.88 108 GLU B C 1
ATOM 5369 O O . GLU B 1 108 ? -20.172 1.927 17.562 1 95.88 108 GLU B O 1
ATOM 5374 N N . LEU B 1 109 ? -20.875 -0.135 16.969 1 96.56 109 LEU B N 1
ATOM 5375 C CA . LEU B 1 109 ? -22.25 0.281 16.672 1 96.56 109 LEU B CA 1
ATOM 5376 C C . LEU B 1 109 ? -22.938 0.832 17.922 1 96.56 109 LEU B C 1
ATOM 5378 O O . LEU B 1 109 ? -23.625 1.855 17.844 1 96.56 109 LEU B O 1
ATOM 5382 N N . SER B 1 110 ? -22.734 0.206 19.016 1 96.06 110 SER B N 1
ATOM 5383 C CA . SER B 1 110 ? -23.328 0.663 20.281 1 96.06 110 SER B CA 1
ATOM 5384 C C . SER B 1 110 ? -22.812 2.043 20.656 1 96.06 110 SER B C 1
ATOM 5386 O O . SER B 1 110 ? -23.578 2.902 21.094 1 96.06 110 SER B O 1
ATOM 5388 N N . LEU B 1 111 ? -21.484 2.215 20.5 1 95.12 111 LEU B N 1
ATOM 5389 C CA . LEU B 1 111 ? -20.891 3.504 20.812 1 95.12 111 LEU B CA 1
ATOM 5390 C C . LEU B 1 111 ? -21.453 4.605 19.922 1 95.12 111 LEU B C 1
ATOM 5392 O O . LEU B 1 111 ? -21.797 5.684 20.406 1 95.12 111 LEU B O 1
ATOM 5396 N N . ILE B 1 112 ? -21.562 4.344 18.656 1 96.75 112 ILE B N 1
ATOM 5397 C CA . ILE B 1 112 ? -22.062 5.324 17.703 1 96.75 112 ILE B CA 1
ATOM 5398 C C . ILE B 1 112 ? -23.516 5.68 18.031 1 96.75 112 ILE B C 1
ATOM 5400 O O . ILE B 1 112 ? -23.891 6.852 18 1 96.75 112 ILE B O 1
ATOM 5404 N N . GLU B 1 113 ? -24.312 4.707 18.344 1 96.75 113 GLU B N 1
ATOM 5405 C CA . GLU B 1 113 ? -25.719 4.941 18.688 1 96.75 113 GLU B CA 1
ATOM 5406 C C . GLU B 1 113 ? -25.828 5.789 19.953 1 96.75 113 GLU B C 1
ATOM 5408 O O . GLU B 1 113 ? -26.672 6.68 20.031 1 96.75 113 GLU B O 1
ATOM 5413 N N . LEU B 1 114 ? -24.969 5.496 20.938 1 95.12 114 LEU B N 1
ATOM 5414 C CA . LEU B 1 114 ? -24.938 6.293 22.156 1 95.12 114 LEU B CA 1
ATOM 5415 C C . LEU B 1 114 ? -24.578 7.738 21.859 1 95.12 114 LEU B C 1
ATOM 5417 O O . LEU B 1 114 ? -25.188 8.664 22.406 1 95.12 114 LEU B O 1
ATOM 5421 N N . ASP B 1 115 ? -23.594 7.918 21.031 1 95.69 115 ASP B N 1
ATOM 5422 C CA . ASP B 1 115 ? -23.156 9.266 20.672 1 95.69 115 ASP B CA 1
ATOM 5423 C C . ASP B 1 115 ? -24.234 10.008 19.891 1 95.69 115 ASP B C 1
ATOM 5425 O O . ASP B 1 115 ? -24.406 11.219 20.047 1 95.69 115 ASP B O 1
ATOM 5429 N N . ILE B 1 116 ? -24.969 9.305 19 1 96.44 116 ILE B N 1
ATOM 5430 C CA . ILE B 1 116 ? -26.062 9.914 18.25 1 96.44 116 ILE B CA 1
ATOM 5431 C C . ILE B 1 116 ? -27.141 10.406 19.219 1 96.44 116 ILE B C 1
ATOM 5433 O O . ILE B 1 116 ? -27.641 11.523 19.078 1 96.44 116 ILE B O 1
ATOM 5437 N N . GLN B 1 117 ? -27.422 9.641 20.188 1 95.44 117 GLN B N 1
ATOM 5438 C CA . GLN B 1 117 ? -28.406 10.031 21.203 1 95.44 117 GLN B CA 1
ATOM 5439 C C . GLN B 1 117 ? -27.922 11.258 21.984 1 95.44 117 GLN B C 1
ATOM 5441 O O . GLN B 1 117 ? -28.719 12.172 22.25 1 95.44 117 GLN B O 1
ATOM 5446 N N . GLU B 1 118 ? -26.656 11.258 22.266 1 94.5 118 GLU B N 1
ATOM 5447 C CA . GLU B 1 118 ? -26.094 12.391 23 1 94.5 118 GLU B CA 1
ATOM 5448 C C . GLU B 1 118 ? -26.172 13.672 22.172 1 94.5 118 GLU B C 1
ATOM 5450 O O . GLU B 1 118 ? -26.516 14.734 22.703 1 94.5 118 GLU B O 1
ATOM 5455 N N . VAL B 1 119 ? -25.828 13.594 20.938 1 94.88 119 VAL B N 1
ATOM 5456 C CA . VAL B 1 119 ? -25.844 14.758 20.062 1 94.88 119 VAL B CA 1
ATOM 5457 C C . VAL B 1 119 ? -27.281 15.234 19.875 1 94.88 119 VAL B C 1
ATOM 5459 O O . VAL B 1 119 ? -27.547 16.438 19.875 1 94.88 119 VAL B O 1
ATOM 5462 N N . GLU B 1 120 ? -28.266 14.312 19.75 1 93.88 120 GLU B N 1
ATOM 5463 C CA . GLU B 1 120 ? -29.672 14.672 19.625 1 93.88 120 GLU B CA 1
ATOM 5464 C C . GLU B 1 120 ? -30.172 15.391 20.875 1 93.88 120 GLU B C 1
ATOM 5466 O O . GLU B 1 120 ? -30.922 16.359 20.781 1 93.88 120 GLU B O 1
ATOM 5471 N N . ASN B 1 121 ? -29.703 14.953 22.016 1 92.81 121 ASN B N 1
ATOM 5472 C CA . ASN B 1 121 ? -30.062 15.609 23.266 1 92.81 121 ASN B CA 1
ATOM 5473 C C . ASN B 1 121 ? -29.484 17.016 23.344 1 92.81 121 ASN B C 1
ATOM 5475 O O . ASN B 1 121 ? -30.141 17.938 23.812 1 92.81 121 ASN B O 1
ATOM 5479 N N . LYS B 1 122 ? -28.234 17.188 22.859 1 90.81 122 LYS B N 1
ATOM 5480 C CA . LYS B 1 122 ? -27.609 18.5 22.859 1 90.81 122 LYS B CA 1
ATOM 5481 C C . LYS B 1 122 ? -28.344 19.469 21.922 1 90.81 122 LYS B C 1
ATOM 5483 O O . LYS B 1 122 ? -28.5 20.641 22.234 1 90.81 122 LYS B O 1
ATOM 5488 N N . LEU B 1 123 ? -28.797 18.922 20.828 1 90.94 123 LEU B N 1
ATOM 5489 C CA . LEU B 1 123 ? -29.531 19.75 19.875 1 90.94 123 LEU B CA 1
ATOM 5490 C C . LEU B 1 123 ? -30.875 20.172 20.453 1 90.94 123 LEU B C 1
ATOM 5492 O O . LEU B 1 123 ? -31.297 21.312 20.266 1 90.94 123 LEU B O 1
ATOM 5496 N N . LYS B 1 124 ? -31.547 19.328 21.219 1 89.94 124 LYS B N 1
ATOM 5497 C CA . LYS B 1 124 ? -32.812 19.656 21.859 1 89.94 124 LYS B CA 1
ATOM 5498 C C . LYS B 1 124 ? -32.594 20.703 22.969 1 89.94 124 LYS B C 1
ATOM 5500 O O . LYS B 1 124 ? -33.438 21.609 23.125 1 89.94 124 LYS B O 1
ATOM 5505 N N . GLU B 1 125 ? -31.516 20.562 23.625 1 88.94 125 GLU B N 1
ATOM 5506 C CA . GLU B 1 125 ? -31.188 21.516 24.688 1 88.94 125 GLU B CA 1
ATOM 5507 C C . GLU B 1 125 ? -30.938 22.906 24.125 1 88.94 125 GLU B C 1
ATOM 5509 O O . GLU B 1 125 ? -31.391 23.906 24.688 1 88.94 125 GLU B O 1
ATOM 5514 N N . VAL B 1 126 ? -30.172 22.969 23.016 1 86.44 126 VAL B N 1
ATOM 5515 C CA . VAL B 1 126 ? -29.859 24.25 22.375 1 86.44 126 VAL B CA 1
ATOM 5516 C C . VAL B 1 126 ? -31.156 24.906 21.891 1 86.44 126 VAL B C 1
ATOM 5518 O O . VAL B 1 126 ? -31.344 26.109 22 1 86.44 126 VAL B O 1
ATOM 5521 N N . HIS B 1 127 ? -32.094 24.125 21.406 1 82.69 127 HIS B N 1
ATOM 5522 C CA . HIS B 1 127 ? -33.375 24.641 20.906 1 82.69 127 HIS B CA 1
ATOM 5523 C C . HIS B 1 127 ? -34.219 25.156 22.047 1 82.69 127 HIS B C 1
ATOM 5525 O O . HIS B 1 127 ? -34.906 26.188 21.906 1 82.69 127 HIS B O 1
ATOM 5531 N N . SER B 1 128 ? -34.125 24.531 23.172 1 83.62 128 SER B N 1
ATOM 5532 C CA . SER B 1 128 ? -34.969 24.906 24.312 1 83.62 128 SER B CA 1
ATOM 5533 C C . SER B 1 128 ? -34.406 26.156 24.984 1 83.62 128 SER B C 1
ATOM 5535 O O . SER B 1 128 ? -35.188 26.969 25.531 1 83.62 128 SER B O 1
ATOM 5537 N N . LYS B 1 129 ? -33.062 26.406 24.875 1 81.25 129 LYS B N 1
ATOM 5538 C CA . LYS B 1 129 ? -32.438 27.531 25.562 1 81.25 129 LYS B CA 1
ATOM 5539 C C . LYS B 1 129 ? -32.406 28.766 24.672 1 81.25 129 LYS B C 1
ATOM 5541 O O . LYS B 1 129 ? -32.125 29.875 25.141 1 81.25 129 LYS B O 1
ATOM 5546 N N . CYS B 1 130 ? -32.719 28.547 23.391 1 79.44 130 CYS B N 1
ATOM 5547 C CA . CYS B 1 130 ? -32.688 29.656 22.453 1 79.44 130 CYS B CA 1
ATOM 5548 C C . CYS B 1 130 ? -33.844 30.609 22.688 1 79.44 130 CYS B C 1
ATOM 5550 O O . CYS B 1 130 ? -34.969 30.172 22.984 1 79.44 130 CYS B O 1
ATOM 5552 N N . PRO B 1 131 ? -33.5 31.922 22.688 1 76.75 131 PRO B N 1
ATOM 5553 C CA . PRO B 1 131 ? -34.562 32.906 22.828 1 76.75 131 PRO B CA 1
ATOM 5554 C C . PRO B 1 131 ? -35.656 32.75 21.781 1 76.75 131 PRO B C 1
ATOM 5556 O O . PRO B 1 131 ? -35.375 32.438 20.609 1 76.75 131 PRO B O 1
ATOM 5559 N N . THR B 1 132 ? -36.844 32.719 22.234 1 77.69 132 THR B N 1
ATOM 5560 C CA . THR B 1 132 ? -37.969 32.531 21.359 1 77.69 132 THR B CA 1
ATOM 5561 C C . THR B 1 132 ? -38.312 33.844 20.641 1 77.69 132 THR B C 1
ATOM 5563 O O . THR B 1 132 ? -37.75 34.906 20.953 1 77.69 132 THR B O 1
ATOM 5566 N N . LEU B 1 133 ? -39 33.719 19.531 1 75.62 133 LEU B N 1
ATOM 5567 C CA . LEU B 1 133 ? -39.5 34.875 18.781 1 75.62 133 LEU B CA 1
ATOM 5568 C C . LEU B 1 133 ? -40.125 35.906 19.719 1 75.62 133 LEU B C 1
ATOM 5570 O O . LEU B 1 133 ? -39.969 37.094 19.516 1 75.62 133 LEU B O 1
ATOM 5574 N N . GLU B 1 134 ? -40.719 35.406 20.797 1 74.88 134 GLU B N 1
ATOM 5575 C CA . GLU B 1 134 ? -41.406 36.281 21.766 1 74.88 134 GLU B CA 1
ATOM 5576 C C . GLU B 1 134 ? -40.375 37.094 22.547 1 74.88 134 GLU B C 1
ATOM 5578 O O . GLU B 1 134 ? -40.625 38.281 22.844 1 74.88 134 GLU B O 1
ATOM 5583 N N . ASP B 1 135 ? -39.25 36.469 22.766 1 75.56 135 ASP B N 1
ATOM 5584 C CA . ASP B 1 135 ? -38.219 37.156 23.5 1 75.56 135 ASP B CA 1
ATOM 5585 C C . ASP B 1 135 ? -37.594 38.281 22.688 1 75.56 135 ASP B C 1
ATOM 5587 O O . ASP B 1 135 ? -37.344 39.375 23.203 1 75.56 135 ASP B O 1
ATOM 5591 N N . VAL B 1 136 ? -37.469 37.969 21.375 1 75.12 136 VAL B N 1
ATOM 5592 C CA . VAL B 1 136 ? -36.906 38.969 20.469 1 75.12 136 VAL B CA 1
ATOM 5593 C C . VAL B 1 136 ? -37.875 40.125 20.266 1 75.12 136 VAL B C 1
ATOM 5595 O O . VAL B 1 136 ? -37.469 41.281 20.25 1 75.12 136 VAL B O 1
ATOM 5598 N N . GLU B 1 137 ? -39.125 39.781 20.172 1 75.38 137 GLU B N 1
ATOM 5599 C CA . GLU B 1 137 ? -40.156 40.812 19.984 1 75.38 137 GLU B CA 1
ATOM 5600 C C . GLU B 1 137 ? -40.25 41.688 21.219 1 75.38 137 GLU B C 1
ATOM 5602 O O . GLU B 1 137 ? -40.438 42.906 21.094 1 75.38 137 GLU B O 1
ATOM 5607 N N . ARG B 1 138 ? -40 41.156 22.297 1 74.62 138 ARG B N 1
ATOM 5608 C CA . ARG B 1 138 ? -40.062 41.906 23.531 1 74.62 138 ARG B CA 1
ATOM 5609 C C . ARG B 1 138 ? -38.875 42.875 23.641 1 74.62 138 ARG B C 1
ATOM 5611 O O . ARG B 1 138 ? -39.031 44 24.094 1 74.62 138 ARG B O 1
ATOM 5618 N N . ALA B 1 139 ? -37.812 42.375 23.156 1 69.5 139 ALA B N 1
ATOM 5619 C CA . ALA B 1 139 ? -36.594 43.156 23.281 1 69.5 139 ALA B CA 1
ATOM 5620 C C . ALA B 1 139 ? -36.594 44.312 22.281 1 69.5 139 ALA B C 1
ATOM 5622 O O . ALA B 1 139 ? -36.094 45.406 22.562 1 69.5 139 ALA B O 1
ATOM 5623 N N . VAL B 1 140 ? -37.281 44.094 21.062 1 67.56 140 VAL B N 1
ATOM 5624 C CA . VAL B 1 140 ? -37.25 45.094 19.984 1 67.56 140 VAL B CA 1
ATOM 5625 C C . VAL B 1 140 ? -38.469 46 20.125 1 67.56 140 VAL B C 1
ATOM 5627 O O . VAL B 1 140 ? -38.469 47.125 19.594 1 67.56 140 VAL B O 1
ATOM 5630 N N . SER B 1 141 ? -39.562 45.5 20.719 1 65.19 141 SER B N 1
ATOM 5631 C CA . SER B 1 141 ? -40.781 46.312 20.797 1 65.19 141 SER B CA 1
ATOM 5632 C C . SER B 1 141 ? -40.531 47.656 21.438 1 65.19 141 SER B C 1
ATOM 5634 O O . SER B 1 141 ? -41.219 48.625 21.125 1 65.19 141 SER B O 1
ATOM 5636 N N . ALA B 1 142 ? -39.406 47.656 22.219 1 57.94 142 ALA B N 1
ATOM 5637 C CA . ALA B 1 142 ? -39.156 48.938 22.859 1 57.94 142 ALA B CA 1
ATOM 5638 C C . ALA B 1 142 ? -38.594 49.938 21.875 1 57.94 142 ALA B C 1
ATOM 5640 O O . ALA B 1 142 ? -38.562 51.125 22.141 1 57.94 142 ALA B O 1
ATOM 5641 N N . SER B 1 143 ? -38.094 49.344 20.688 1 57.59 143 SER B N 1
ATOM 5642 C CA . SER B 1 143 ? -37.469 50.25 19.734 1 57.59 143 SER B CA 1
ATOM 5643 C C . SER B 1 143 ? -37.969 50 18.312 1 57.59 143 SER B C 1
ATOM 5645 O O . SER B 1 143 ? -37.188 50.062 17.359 1 57.59 143 SER B O 1
ATOM 5647 N N . GLU B 1 144 ? -39.219 49.531 18.062 1 59.06 144 GLU B N 1
ATOM 5648 C CA . GLU B 1 144 ? -39.781 49.094 16.812 1 59.06 144 GLU B CA 1
ATOM 5649 C C . GLU B 1 144 ? -39.594 50.125 15.711 1 59.06 144 GLU B C 1
ATOM 5651 O O . GLU B 1 144 ? -39.688 49.812 14.523 1 59.06 144 GLU B O 1
ATOM 5656 N N . GLY B 1 145 ? -39.094 51.25 15.945 1 56.94 145 GLY B N 1
ATOM 5657 C CA . GLY B 1 145 ? -39 52.312 14.938 1 56.94 145 GLY B CA 1
ATOM 5658 C C . GLY B 1 145 ? -37.656 52.375 14.25 1 56.94 145 GLY B C 1
ATOM 5659 O O . GLY B 1 145 ? -37.5 53.094 13.266 1 56.94 145 GLY B O 1
ATOM 5660 N N . ASP B 1 146 ? -36.594 51.719 14.672 1 57.09 146 ASP B N 1
ATOM 5661 C CA . ASP B 1 146 ? -35.25 51.844 14.125 1 57.09 146 ASP B CA 1
ATOM 5662 C C . ASP B 1 146 ? -34.969 50.781 13.086 1 57.09 146 ASP B C 1
ATOM 5664 O O . ASP B 1 146 ? -35.219 49.594 13.328 1 57.09 146 ASP B O 1
ATOM 5668 N N . ALA B 1 147 ? -34.719 51.156 11.82 1 61.66 147 ALA B N 1
ATOM 5669 C CA . ALA B 1 147 ? -34.469 50.25 10.695 1 61.66 147 ALA B CA 1
ATOM 5670 C C . ALA B 1 147 ? -33.375 49.219 11.039 1 61.66 147 ALA B C 1
ATOM 5672 O O . ALA B 1 147 ? -33.469 48.062 10.633 1 61.66 147 ALA B O 1
ATOM 5673 N N . THR B 1 148 ? -32.375 49.719 11.766 1 64.25 148 THR B N 1
ATOM 5674 C CA . THR B 1 148 ? -31.297 48.812 12.117 1 64.25 148 THR B CA 1
ATOM 5675 C C . THR B 1 148 ? -31.797 47.688 13.055 1 64.25 148 THR B C 1
ATOM 5677 O O . THR B 1 148 ? -31.422 46.531 12.906 1 64.25 148 THR B O 1
ATOM 5680 N N . VAL B 1 149 ? -32.75 48.188 13.953 1 70.19 149 VAL B N 1
ATOM 5681 C CA . VAL B 1 149 ? -33.281 47.219 14.906 1 70.19 149 VAL B CA 1
ATOM 5682 C C . VAL B 1 149 ? -34.219 46.25 14.18 1 70.19 149 VAL B C 1
ATOM 5684 O O . VAL B 1 149 ? -34.25 45.031 14.5 1 70.19 149 VAL B O 1
ATOM 5687 N N . SER B 1 150 ? -34.844 46.75 13.203 1 70.88 150 SER B N 1
ATOM 5688 C CA . SER B 1 150 ? -35.719 45.875 12.422 1 70.88 150 SER B CA 1
ATOM 5689 C C . SER B 1 150 ? -34.938 44.844 11.625 1 70.88 150 SER B C 1
ATOM 5691 O O . SER B 1 150 ? -35.344 43.688 11.5 1 70.88 150 SER B O 1
ATOM 5693 N N . ALA B 1 151 ? -33.781 45.312 11.094 1 70.88 151 ALA B N 1
ATOM 5694 C CA . ALA B 1 151 ? -32.938 44.406 10.344 1 70.88 151 ALA B CA 1
ATOM 5695 C C . ALA B 1 151 ? -32.375 43.312 11.258 1 70.88 151 ALA B C 1
ATOM 5697 O O . ALA B 1 151 ? -32.312 42.156 10.875 1 70.88 151 ALA B O 1
ATOM 5698 N N . MET B 1 152 ? -32.031 43.75 12.453 1 73.19 152 MET B N 1
ATOM 5699 C CA . MET B 1 152 ? -31.484 42.812 13.422 1 73.19 152 MET B CA 1
ATOM 5700 C C . MET B 1 152 ? -32.562 41.781 13.844 1 73.19 152 MET B C 1
ATOM 5702 O O . MET B 1 152 ? -32.25 40.625 14.039 1 73.19 152 MET B O 1
ATOM 5706 N N . LYS B 1 153 ? -33.781 42.375 13.953 1 73.62 153 LYS B N 1
ATOM 5707 C CA . LYS B 1 153 ? -34.906 41.5 14.297 1 73.62 153 LYS B CA 1
ATOM 5708 C C . LYS B 1 153 ? -35.094 40.406 13.234 1 73.62 153 LYS B C 1
ATOM 5710 O O . LYS B 1 153 ? -35.281 39.25 13.555 1 73.62 153 LYS B O 1
ATOM 5715 N N . LYS B 1 154 ? -35 40.781 11.969 1 75.69 154 LYS B N 1
ATOM 5716 C CA . LYS B 1 154 ? -35.188 39.844 10.883 1 75.69 154 LYS B CA 1
ATOM 5717 C C . LYS B 1 154 ? -34.094 38.781 10.875 1 75.69 154 LYS B C 1
ATOM 5719 O O . LYS B 1 154 ? -34.344 37.594 10.656 1 75.69 154 LYS B O 1
ATOM 5724 N N . GLU B 1 155 ? -32.844 39.281 11.109 1 76 155 GLU B N 1
ATOM 5725 C CA . GLU B 1 155 ? -31.734 38.344 11.148 1 76 155 GLU B CA 1
ATOM 5726 C C . GLU B 1 155 ? -31.875 37.344 12.297 1 76 155 GLU B C 1
ATOM 5728 O O . GLU B 1 155 ? -31.609 36.156 12.125 1 76 155 GLU B O 1
ATOM 5733 N N . MET B 1 156 ? -32.344 37.812 13.398 1 76.44 156 MET B N 1
ATOM 5734 C CA . MET B 1 156 ? -32.5 36.969 14.57 1 76.44 156 MET B CA 1
ATOM 5735 C C . MET B 1 156 ? -33.594 35.938 14.344 1 76.44 156 MET B C 1
ATOM 5737 O O . MET B 1 156 ? -33.469 34.781 14.773 1 76.44 156 MET B O 1
ATOM 5741 N N . ILE B 1 157 ? -34.594 36.344 13.641 1 75.94 157 ILE B N 1
ATOM 5742 C CA . ILE B 1 157 ? -35.688 35.406 13.32 1 75.94 157 ILE B CA 1
ATOM 5743 C C . ILE B 1 157 ? -35.156 34.312 12.383 1 75.94 157 ILE B C 1
ATOM 5745 O O . ILE B 1 157 ? -35.5 33.156 12.547 1 75.94 157 ILE B O 1
ATOM 5749 N N . ASN B 1 158 ? -34.344 34.719 11.422 1 76.81 158 ASN B N 1
ATOM 5750 C CA . ASN B 1 158 ? -33.75 33.75 10.508 1 76.81 158 ASN B CA 1
ATOM 5751 C C . ASN B 1 158 ? -32.875 32.75 11.25 1 76.81 158 ASN B C 1
ATOM 5753 O O . ASN B 1 158 ? -32.844 31.547 10.93 1 76.81 158 ASN B O 1
ATOM 5757 N N . ILE B 1 159 ? -32.125 33.281 12.234 1 76.38 159 ILE B N 1
ATOM 5758 C CA . ILE B 1 159 ? -31.25 32.438 13.031 1 76.38 159 ILE B CA 1
ATOM 5759 C C . ILE B 1 159 ? -32.062 31.406 13.812 1 76.38 159 ILE B C 1
ATOM 5761 O O . ILE B 1 159 ? -31.719 30.219 13.883 1 76.38 159 ILE B O 1
ATOM 5765 N N . ILE B 1 160 ? -33.188 31.891 14.352 1 75.25 160 ILE B N 1
ATOM 5766 C CA . ILE B 1 160 ? -34.062 31.016 15.133 1 75.25 160 ILE B CA 1
ATOM 5767 C C . ILE B 1 160 ? -34.625 29.922 14.227 1 75.25 160 ILE B C 1
ATOM 5769 O O . ILE B 1 160 ? -34.719 28.75 14.633 1 75.25 160 ILE B O 1
ATOM 5773 N N . ASP B 1 161 ? -34.938 30.234 13.008 1 75.81 161 ASP B N 1
ATOM 5774 C CA . ASP B 1 161 ? -35.469 29.266 12.055 1 75.81 161 ASP B CA 1
ATOM 5775 C C . ASP B 1 161 ? -34.406 28.219 11.688 1 75.81 161 ASP B C 1
ATOM 5777 O O . ASP B 1 161 ? -34.719 27.047 11.539 1 75.81 161 ASP B O 1
ATOM 5781 N N . ASN B 1 162 ? -33.219 28.688 11.516 1 74.06 162 ASN B N 1
ATOM 5782 C CA . ASN B 1 162 ? -32.125 27.781 11.188 1 74.06 162 ASN B CA 1
ATOM 5783 C C . ASN B 1 162 ? -31.875 26.781 12.305 1 74.06 162 ASN B C 1
ATOM 5785 O O . ASN B 1 162 ? -31.609 25.594 12.039 1 74.06 162 ASN B O 1
ATOM 5789 N N . ILE B 1 163 ? -31.984 27.25 13.5 1 75.12 163 ILE B N 1
ATOM 5790 C CA . ILE B 1 163 ? -31.781 26.375 14.664 1 75.12 163 ILE B CA 1
ATOM 5791 C C . ILE B 1 163 ? -32.906 25.344 14.727 1 75.12 163 ILE B C 1
ATOM 5793 O O . ILE B 1 163 ? -32.656 24.156 14.992 1 75.12 163 ILE B O 1
ATOM 5797 N N . GLY B 1 164 ? -34.156 25.828 14.477 1 74.25 164 GLY B N 1
ATOM 5798 C CA . GLY B 1 164 ? -35.281 24.922 14.469 1 74.25 164 GLY B CA 1
ATOM 5799 C C . GLY B 1 164 ? -35.188 23.844 13.406 1 74.25 164 GLY B C 1
ATOM 5800 O O . GLY B 1 164 ? -35.531 22.688 13.648 1 74.25 164 GLY B O 1
ATOM 5801 N N . SER B 1 165 ? -34.656 24.188 12.281 1 74 165 SER B N 1
ATOM 5802 C CA . SER B 1 165 ? -34.531 23.234 11.188 1 74 165 SER B CA 1
ATOM 5803 C C . SER B 1 165 ? -33.438 22.203 11.477 1 74 165 SER B C 1
ATOM 5805 O O . SER B 1 165 ? -33.5 21.078 10.969 1 74 165 SER B O 1
ATOM 5807 N N . ALA B 1 166 ? -32.5 22.609 12.227 1 70.69 166 ALA B N 1
ATOM 5808 C CA . ALA B 1 166 ? -31.406 21.703 12.578 1 70.69 166 ALA B CA 1
ATOM 5809 C C . ALA B 1 166 ? -31.906 20.609 13.523 1 70.69 166 ALA B C 1
ATOM 5811 O O . ALA B 1 166 ? -31.359 19.5 13.531 1 70.69 166 ALA B O 1
ATOM 5812 N N . VAL B 1 167 ? -32.844 20.953 14.305 1 70.25 167 VAL B N 1
ATOM 5813 C CA . VAL B 1 167 ? -33.375 19.984 15.281 1 70.25 167 VAL B CA 1
ATOM 5814 C C . VAL B 1 167 ? -34.406 19.078 14.609 1 70.25 167 VAL B C 1
ATOM 5816 O O . VAL B 1 167 ? -34.469 17.891 14.922 1 70.25 167 VAL B O 1
ATOM 5819 N N . ASN B 1 168 ? -35.281 19.703 13.734 1 65.31 168 ASN B N 1
ATOM 5820 C CA . ASN B 1 168 ? -36.344 18.922 13.109 1 65.31 168 ASN B CA 1
ATOM 5821 C C . ASN B 1 168 ? -35.812 18.125 11.914 1 65.31 168 ASN B C 1
ATOM 5823 O O . ASN B 1 168 ? -35 18.625 11.125 1 65.31 168 ASN B O 1
ATOM 5827 N N . LYS B 1 169 ? -35.688 16.797 12.016 1 55.25 169 LYS B N 1
ATOM 5828 C CA . LYS B 1 169 ? -35.281 15.812 11.016 1 55.25 169 LYS B CA 1
ATOM 5829 C C . LYS B 1 169 ? -35.938 16.094 9.672 1 55.25 169 LYS B C 1
ATOM 5831 O O . LYS B 1 169 ? -36 15.219 8.805 1 55.25 169 LYS B O 1
ATOM 5836 N N . LYS B 1 170 ? -36.625 17.172 9.391 1 44.56 170 LYS B N 1
ATOM 5837 C CA . LYS B 1 170 ? -37.312 17.156 8.109 1 44.56 170 LYS B CA 1
ATOM 5838 C C . LYS B 1 170 ? -36.344 17.156 6.941 1 44.56 170 LYS B C 1
ATOM 5840 O O . LYS B 1 170 ? -35.375 17.922 6.938 1 44.56 170 LYS B O 1
ATOM 5845 N N . GLU B 1 171 ? -36.344 16.062 6.246 1 41.78 171 GLU B N 1
ATOM 5846 C CA . GLU B 1 171 ? -35.812 15.977 4.891 1 41.78 171 GLU B CA 1
ATOM 5847 C C . GLU B 1 171 ? -36 17.281 4.133 1 41.78 171 GLU B C 1
ATOM 5849 O O . GLU B 1 171 ? -37.125 17.656 3.803 1 41.78 171 GLU B O 1
ATOM 5854 N N . GLU B 1 172 ? -35.594 18.281 4.527 1 35.44 172 GLU B N 1
ATOM 5855 C CA . GLU B 1 172 ? -35.812 19.359 3.578 1 35.44 172 GLU B CA 1
ATOM 5856 C C . GLU B 1 172 ? -35.656 18.891 2.139 1 35.44 172 GLU B C 1
ATOM 5858 O O . GLU B 1 172 ? -34.562 18.469 1.742 1 35.44 172 GLU B O 1
ATOM 5863 N N . ALA B 1 173 ? -36.688 18.375 1.545 1 34.22 173 ALA B N 1
ATOM 5864 C CA . ALA B 1 173 ? -36.875 18.375 0.098 1 34.22 173 ALA B CA 1
ATOM 5865 C C . ALA B 1 173 ? -36.312 19.625 -0.54 1 34.22 173 ALA B C 1
ATOM 5867 O O . ALA B 1 173 ? -36.219 20.672 0.104 1 34.22 173 ALA B O 1
ATOM 5868 N N . ALA B 1 174 ? -35.812 19.562 -1.725 1 35.59 174 ALA B N 1
ATOM 5869 C CA . ALA B 1 174 ? -35.312 20.453 -2.77 1 35.59 174 ALA B CA 1
ATOM 5870 C C . ALA B 1 174 ? -36.125 21.75 -2.789 1 35.59 174 ALA B C 1
ATOM 5872 O O . ALA B 1 174 ? -35.969 22.562 -3.713 1 35.59 174 ALA B O 1
ATOM 5873 N N . SER B 1 175 ? -37.375 21.734 -2.229 1 31.72 175 SER B N 1
ATOM 5874 C CA . SER B 1 175 ? -38.188 22.734 -2.943 1 31.72 175 SER B CA 1
ATOM 5875 C C . SER B 1 175 ? -37.562 24.125 -2.818 1 31.72 175 SER B C 1
ATOM 5877 O O . SER B 1 175 ? -37.375 24.812 -3.822 1 31.72 175 SER B O 1
ATOM 5879 N N . SER B 1 176 ? -38.25 25.062 -1.878 1 32.75 176 SER B N 1
ATOM 5880 C CA . SER B 1 176 ? -38.531 26.469 -2.209 1 32.75 176 SER B CA 1
ATOM 5881 C C . SER B 1 176 ? -37.281 27.312 -2.201 1 32.75 176 SER B C 1
ATOM 5883 O O . SER B 1 176 ? -36.281 26.969 -1.529 1 32.75 176 SER B O 1
ATOM 5885 N N . GLU B 1 177 ? -37.281 28.422 -3.098 1 34.28 177 GLU B N 1
ATOM 5886 C CA . GLU B 1 177 ? -36.594 29.609 -3.598 1 34.28 177 GLU B CA 1
ATOM 5887 C C . GLU B 1 177 ? -36.094 30.484 -2.449 1 34.28 177 GLU B C 1
ATOM 5889 O O . GLU B 1 177 ? -35.875 31.688 -2.625 1 34.28 177 GLU B O 1
ATOM 5894 N N . THR B 1 178 ? -36.375 30.125 -1.171 1 37.09 178 THR B N 1
ATOM 5895 C CA . THR B 1 178 ? -35.938 31.25 -0.348 1 37.09 178 THR B CA 1
ATOM 5896 C C . THR B 1 178 ? -34.469 31.516 -0.524 1 37.09 178 THR B C 1
ATOM 5898 O O . THR B 1 178 ? -33.688 30.578 -0.686 1 37.09 178 THR B O 1
ATOM 5901 N N . PRO B 1 179 ? -34.094 32.844 -0.592 1 37.34 179 PRO B N 1
ATOM 5902 C CA . PRO B 1 179 ? -32.719 33.344 -0.835 1 37.34 179 PRO B CA 1
ATOM 5903 C C . PRO B 1 179 ? -31.688 32.656 0.058 1 37.34 179 PRO B C 1
ATOM 5905 O O . PRO B 1 179 ? -31.969 32.375 1.226 1 37.34 179 PRO B O 1
ATOM 5908 N N . LYS B 1 180 ? -30.781 31.891 -0.384 1 42.62 180 LYS B N 1
ATOM 5909 C CA . LYS B 1 180 ? -29.578 31.188 0.053 1 42.62 180 LYS B CA 1
ATOM 5910 C C . LYS B 1 180 ? -28.797 32 1.079 1 42.62 180 LYS B C 1
ATOM 5912 O O . LYS B 1 180 ? -28.062 32.906 0.716 1 42.62 180 LYS B O 1
ATOM 5917 N N . SER B 1 181 ? -29.375 32.219 2.229 1 43.5 181 SER B N 1
ATOM 5918 C CA . SER B 1 181 ? -28.594 32.969 3.232 1 43.5 181 SER B CA 1
ATOM 5919 C C . SER B 1 181 ? -27.188 32.375 3.363 1 43.5 181 SER B C 1
ATOM 5921 O O . SER B 1 181 ? -26.953 31.219 3.064 1 43.5 181 SER B O 1
ATOM 5923 N N . GLU B 1 182 ? -26.219 33.25 3.479 1 48.5 182 GLU B N 1
ATOM 5924 C CA . GLU B 1 182 ? -24.781 33.031 3.594 1 48.5 182 GLU B CA 1
ATOM 5925 C C . GLU B 1 182 ? -24.469 31.859 4.52 1 48.5 182 GLU B C 1
ATOM 5927 O O . GLU B 1 182 ? -23.531 31.109 4.285 1 48.5 182 GLU B O 1
ATOM 5932 N N . GLY B 1 183 ? -25.422 31.656 5.555 1 52.09 183 GLY B N 1
ATOM 5933 C CA . GLY B 1 183 ? -25.188 30.594 6.527 1 52.09 183 GLY B CA 1
ATOM 5934 C C . GLY B 1 183 ? -25.344 29.203 5.953 1 52.09 183 GLY B C 1
ATOM 5935 O O . GLY B 1 183 ? -24.625 28.281 6.324 1 52.09 183 GLY B O 1
ATOM 5936 N N . PHE B 1 184 ? -26.328 29.016 5.059 1 53.19 184 PHE B N 1
ATOM 5937 C CA . PHE B 1 184 ? -26.625 27.703 4.488 1 53.19 184 PHE B CA 1
ATOM 5938 C C . PHE B 1 184 ? -25.516 27.266 3.539 1 53.19 184 PHE B C 1
ATOM 5940 O O . PHE B 1 184 ? -25.188 26.078 3.463 1 53.19 184 PHE B O 1
ATOM 5947 N N . THR B 1 185 ? -24.938 28.25 2.857 1 60.69 185 THR B N 1
ATOM 5948 C CA . THR B 1 185 ? -23.859 27.953 1.919 1 60.69 185 THR B CA 1
ATOM 5949 C C . THR B 1 185 ? -22.641 27.422 2.656 1 60.69 185 THR B C 1
ATOM 5951 O O . THR B 1 185 ? -21.969 26.5 2.18 1 60.69 185 THR B O 1
ATOM 5954 N N . SER B 1 186 ? -22.609 27.906 3.92 1 76.12 186 SER B N 1
ATOM 5955 C CA . SER B 1 186 ? -21.453 27.5 4.707 1 76.12 186 SER B CA 1
ATOM 5956 C C . SER B 1 186 ? -21.578 26.062 5.172 1 76.12 186 SER B C 1
ATOM 5958 O O . SER B 1 186 ? -20.625 25.281 5.117 1 76.12 186 SER B O 1
ATOM 5960 N N . LEU B 1 187 ? -22.875 25.672 5.41 1 81.19 187 LEU B N 1
ATOM 5961 C CA . LEU B 1 187 ? -23.078 24.312 5.898 1 81.19 187 LEU B CA 1
ATOM 5962 C C . LEU B 1 187 ? -22.906 23.297 4.773 1 81.19 187 LEU B C 1
ATOM 5964 O O . LEU B 1 187 ? -22.375 22.203 4.996 1 81.19 187 LEU B O 1
ATOM 5968 N N . ALA B 1 188 ? -23.281 23.703 3.572 1 84.75 188 ALA B N 1
ATOM 5969 C CA . ALA B 1 188 ? -23.141 22.828 2.414 1 84.75 188 ALA B CA 1
ATOM 5970 C C . ALA B 1 188 ? -21.672 22.578 2.092 1 84.75 188 ALA B C 1
ATOM 5972 O O . ALA B 1 188 ? -21.281 21.453 1.756 1 84.75 188 ALA B O 1
ATOM 5973 N N . ALA B 1 189 ? -20.969 23.609 2.217 1 86.56 189 ALA B N 1
ATOM 5974 C CA . ALA B 1 189 ? -19.531 23.484 1.951 1 86.56 189 ALA B CA 1
ATOM 5975 C C . ALA B 1 189 ? -18.859 22.594 2.992 1 86.56 189 ALA B C 1
ATOM 5977 O O . ALA B 1 189 ? -18.016 21.766 2.656 1 86.56 189 ALA B O 1
ATOM 5978 N N . ARG B 1 190 ? -19.297 22.688 4.156 1 89.94 190 ARG B N 1
ATOM 5979 C CA . ARG B 1 190 ? -18.734 21.875 5.234 1 89.94 190 ARG B CA 1
ATOM 5980 C C . ARG B 1 190 ? -19.125 20.406 5.074 1 89.94 190 ARG B C 1
ATOM 5982 O O . ARG B 1 190 ? -18.312 19.516 5.344 1 89.94 190 ARG B O 1
ATOM 5989 N N . ARG B 1 191 ? -20.312 20.219 4.602 1 89.94 191 ARG B N 1
ATOM 5990 C CA . ARG B 1 191 ? -20.781 18.859 4.355 1 89.94 191 ARG B CA 1
ATOM 5991 C C . ARG B 1 191 ? -19.953 18.188 3.27 1 89.94 191 ARG B C 1
ATOM 5993 O O . ARG B 1 191 ? -19.562 17.016 3.41 1 89.94 191 ARG B O 1
ATOM 6000 N N . ARG B 1 192 ? -19.75 18.906 2.268 1 90 192 ARG B N 1
ATOM 6001 C CA . ARG B 1 192 ? -18.953 18.375 1.159 1 90 192 ARG B CA 1
ATOM 6002 C C . ARG B 1 192 ? -17.562 17.984 1.621 1 90 192 ARG B C 1
ATOM 6004 O O . ARG B 1 192 ? -17.047 16.938 1.239 1 90 192 ARG B O 1
ATOM 6011 N N . ARG B 1 193 ? -17.016 18.766 2.457 1 89.69 193 ARG B N 1
ATOM 6012 C CA . ARG B 1 193 ? -15.68 18.5 2.969 1 89.69 193 ARG B CA 1
ATOM 6013 C C . ARG B 1 193 ? -15.672 17.281 3.889 1 89.69 193 ARG B C 1
ATOM 6015 O O . ARG B 1 193 ? -14.742 16.484 3.857 1 89.69 193 ARG B O 1
ATOM 6022 N N . MET B 1 194 ? -16.641 17.203 4.652 1 91.75 194 MET B N 1
ATOM 6023 C CA . MET B 1 194 ? -16.766 16.078 5.566 1 91.75 194 MET B CA 1
ATOM 6024 C C . MET B 1 194 ? -16.812 14.758 4.797 1 91.75 194 MET B C 1
ATOM 6026 O O . MET B 1 194 ? -16.125 13.797 5.152 1 91.75 194 MET B O 1
ATOM 6030 N N . HIS B 1 195 ? -17.484 14.742 3.641 1 93.06 195 HIS B N 1
ATOM 6031 C CA . HIS B 1 195 ? -17.609 13.508 2.863 1 93.06 195 HIS B CA 1
ATOM 6032 C C . HIS B 1 195 ? -16.344 13.219 2.08 1 93.06 195 HIS B C 1
ATOM 6034 O O . HIS B 1 195 ? -15.977 12.062 1.888 1 93.06 195 HIS B O 1
ATOM 6040 N N . ALA B 1 196 ? -15.711 14.305 1.717 1 90.31 196 ALA B N 1
ATOM 6041 C CA . ALA B 1 196 ? -14.469 14.141 0.965 1 90.31 196 ALA B CA 1
ATOM 6042 C C . ALA B 1 196 ? -13.383 13.516 1.835 1 90.31 196 ALA B C 1
ATOM 6044 O O . ALA B 1 196 ? -12.547 12.758 1.341 1 90.31 196 ALA B O 1
ATOM 6045 N N . HIS B 1 197 ? -13.398 13.836 3.129 1 92.69 197 HIS B N 1
ATOM 6046 C CA . HIS B 1 197 ? -12.398 13.312 4.055 1 92.69 197 HIS B CA 1
ATOM 6047 C C . HIS B 1 197 ? -13.023 12.367 5.074 1 92.69 197 HIS B C 1
ATOM 6049 O O . HIS B 1 197 ? -12.617 12.336 6.234 1 92.69 197 HIS B O 1
ATOM 6055 N N . PHE B 1 198 ? -14.008 11.641 4.672 1 95.12 198 PHE B N 1
ATOM 6056 C CA . PHE B 1 198 ? -14.812 10.844 5.59 1 95.12 198 PHE B CA 1
ATOM 6057 C C . PHE B 1 198 ? -13.953 9.805 6.309 1 95.12 198 PHE B C 1
ATOM 6059 O O . PHE B 1 198 ? -14.047 9.656 7.527 1 95.12 198 PHE B O 1
ATOM 6066 N N . ASP B 1 199 ? -13.094 9.094 5.605 1 94.88 199 ASP B N 1
ATOM 6067 C CA . ASP B 1 199 ? -12.273 8.031 6.188 1 94.88 199 ASP B CA 1
ATOM 6068 C C . ASP B 1 199 ? -11.328 8.586 7.246 1 94.88 199 ASP B C 1
ATOM 6070 O O . ASP B 1 199 ? -11.086 7.945 8.273 1 94.88 199 ASP B O 1
ATOM 6074 N N . ASP B 1 200 ? -10.844 9.695 6.988 1 92.5 200 ASP B N 1
ATOM 6075 C CA . ASP B 1 200 ? -9.961 10.352 7.953 1 92.5 200 ASP B CA 1
ATOM 6076 C C . ASP B 1 200 ? -10.719 10.711 9.234 1 92.5 200 ASP B C 1
ATOM 6078 O O . ASP B 1 200 ? -10.195 10.562 10.336 1 92.5 200 ASP B O 1
ATOM 6082 N N . PHE B 1 201 ? -11.906 11.164 9.047 1 95.5 201 PHE B N 1
ATOM 6083 C CA . PHE B 1 201 ? -12.734 11.531 10.195 1 95.5 201 PHE B CA 1
ATOM 6084 C C . PHE B 1 201 ? -13.109 10.289 11 1 95.5 201 PHE B C 1
ATOM 6086 O O . PHE B 1 201 ? -13.211 10.352 12.227 1 95.5 201 PHE B O 1
ATOM 6093 N N . VAL B 1 202 ? -13.32 9.234 10.266 1 96.25 202 VAL B N 1
ATOM 6094 C CA . VAL B 1 202 ? -13.648 7.984 10.945 1 96.25 202 VAL B CA 1
ATOM 6095 C C . VAL B 1 202 ? -12.492 7.578 11.859 1 96.25 202 VAL B C 1
ATOM 6097 O O . VAL B 1 202 ? -12.703 7.242 13.023 1 96.25 202 VAL B O 1
ATOM 6100 N N . GLN B 1 203 ? -11.344 7.633 11.344 1 93.62 203 GLN B N 1
ATOM 6101 C CA . GLN B 1 203 ? -10.164 7.297 12.141 1 93.62 203 GLN B CA 1
ATOM 6102 C C . GLN B 1 203 ? -10.016 8.242 13.328 1 93.62 203 GLN B C 1
ATOM 6104 O O . GLN B 1 203 ? -9.727 7.801 14.445 1 93.62 203 GLN B O 1
ATOM 6109 N N . CYS B 1 204 ? -10.258 9.477 13.062 1 93.75 204 CYS B N 1
ATOM 6110 C CA . CYS B 1 204 ? -10.188 10.484 14.117 1 93.75 204 CYS B CA 1
ATOM 6111 C C . CYS B 1 204 ? -11.227 10.219 15.195 1 93.75 204 CYS B C 1
ATOM 6113 O O . CYS B 1 204 ? -10.93 10.305 16.391 1 93.75 204 CYS B O 1
ATOM 6115 N N . TYR B 1 205 ? -12.453 9.867 14.797 1 95.81 205 TYR B N 1
ATOM 6116 C CA . TYR B 1 205 ? -13.547 9.578 15.719 1 95.81 205 TYR B CA 1
ATOM 6117 C C . TYR B 1 205 ? -13.188 8.43 16.641 1 95.81 205 TYR B C 1
ATOM 6119 O O . TYR B 1 205 ? -13.297 8.547 17.875 1 95.81 205 TYR B O 1
ATOM 6127 N N . PHE B 1 206 ? -12.695 7.43 16.141 1 94.44 206 PHE B N 1
ATOM 6128 C CA . PHE B 1 206 ? -12.422 6.242 16.953 1 94.44 206 PHE B CA 1
ATOM 6129 C C . PHE B 1 206 ? -11.18 6.453 17.812 1 94.44 206 PHE B C 1
ATOM 6131 O O . PHE B 1 206 ? -11.07 5.887 18.906 1 94.44 206 PHE B O 1
ATOM 6138 N N . THR B 1 207 ? -10.242 7.188 17.328 1 90.56 207 THR B N 1
ATOM 6139 C CA . THR B 1 207 ? -9.078 7.516 18.141 1 90.56 207 THR B CA 1
ATOM 6140 C C . THR B 1 207 ? -9.477 8.336 19.375 1 90.56 207 THR B C 1
ATOM 6142 O O . THR B 1 207 ? -9.008 8.078 20.484 1 90.56 207 THR B O 1
ATOM 6145 N N . THR B 1 208 ? -10.422 9.25 19.156 1 91.56 208 THR B N 1
ATOM 6146 C CA . THR B 1 208 ? -10.867 10.109 20.25 1 91.56 208 THR B CA 1
ATOM 6147 C C . THR B 1 208 ? -11.742 9.328 21.219 1 91.56 208 THR B C 1
ATOM 6149 O O . THR B 1 208 ? -11.773 9.625 22.422 1 91.56 208 THR B O 1
ATOM 6152 N N . ARG B 1 209 ? -12.406 8.312 20.672 1 92.38 209 ARG B N 1
ATOM 6153 C CA . ARG B 1 209 ? -13.328 7.551 21.5 1 92.38 209 ARG B CA 1
ATOM 6154 C C . ARG B 1 209 ? -12.695 6.242 21.969 1 92.38 209 ARG B C 1
ATOM 6156 O O . ARG B 1 209 ? -13.398 5.336 22.422 1 92.38 209 ARG B O 1
ATOM 6163 N N . SER B 1 210 ? -11.461 6.027 21.828 1 88.5 210 SER B N 1
ATOM 6164 C CA . SER B 1 210 ? -10.758 4.781 22.109 1 88.5 210 SER B CA 1
ATOM 6165 C C . SER B 1 210 ? -10.945 4.348 23.547 1 88.5 210 SER B C 1
ATOM 6167 O O . SER B 1 210 ? -11.047 3.154 23.844 1 88.5 210 SER B O 1
ATOM 6169 N N . GLN B 1 211 ? -11.008 5.309 24.469 1 84.31 211 GLN B N 1
ATOM 6170 C CA . GLN B 1 211 ? -11.172 4.988 25.875 1 84.31 211 GLN B CA 1
ATOM 6171 C C . GLN B 1 211 ? -12.523 4.344 26.141 1 84.31 211 GLN B C 1
ATOM 6173 O O . GLN B 1 211 ? -12.633 3.418 26.953 1 84.31 211 GLN B O 1
ATOM 6178 N N . ASP B 1 212 ? -13.508 4.848 25.422 1 84.56 212 ASP B N 1
ATOM 6179 C CA . ASP B 1 212 ? -14.859 4.324 25.594 1 84.56 212 ASP B CA 1
ATOM 6180 C C . ASP B 1 212 ? -15.023 2.984 24.891 1 84.56 212 ASP B C 1
ATOM 6182 O O . ASP B 1 212 ? -15.859 2.166 25.281 1 84.56 212 ASP B O 1
ATOM 6186 N N . LEU B 1 213 ? -14.273 2.816 23.891 1 86.31 213 LEU B N 1
ATOM 6187 C CA . LEU B 1 213 ? -14.383 1.591 23.109 1 86.31 213 LEU B CA 1
ATOM 6188 C C . LEU B 1 213 ? -13.633 0.447 23.781 1 86.31 213 LEU B C 1
ATOM 6190 O O . LEU B 1 213 ? -14.117 -0.684 23.812 1 86.31 213 LEU B O 1
ATOM 6194 N N . PHE B 1 214 ? -12.391 0.644 24.25 1 79.12 214 PHE B N 1
ATOM 6195 C CA . PHE B 1 214 ? -11.539 -0.427 24.75 1 79.12 214 PHE B CA 1
ATOM 6196 C C . PHE B 1 214 ? -11.391 -0.341 26.266 1 79.12 214 PHE B C 1
ATOM 6198 O O . PHE B 1 214 ? -10.812 -1.233 26.891 1 79.12 214 PHE B O 1
ATOM 6205 N N . GLY B 1 215 ? -11.727 0.748 26.875 1 66 215 GLY B N 1
ATOM 6206 C CA . GLY B 1 215 ? -11.461 0.95 28.281 1 66 215 GLY B CA 1
ATOM 6207 C C . GLY B 1 215 ? -12.273 0.037 29.188 1 66 215 GLY B C 1
ATOM 6208 O O . GLY B 1 215 ? -13.391 -0.35 28.828 1 66 215 GLY B O 1
ATOM 6209 N N . ILE B 1 216 ? -11.625 -0.772 29.922 1 56.91 216 ILE B N 1
ATOM 6210 C CA . ILE B 1 216 ? -12.039 -1.797 30.859 1 56.91 216 ILE B CA 1
ATOM 6211 C C . ILE B 1 216 ? -13.172 -1.267 31.734 1 56.91 216 ILE B C 1
ATOM 6213 O O . ILE B 1 216 ? -14.156 -1.973 31.984 1 56.91 216 ILE B O 1
ATOM 6217 N N . ASP B 1 217 ? -12.938 -0.217 32.781 1 51.72 217 ASP B N 1
ATOM 6218 C CA . ASP B 1 217 ? -13.688 -0.02 34.031 1 51.72 217 ASP B CA 1
ATOM 6219 C C . ASP B 1 217 ? -14.859 0.931 33.812 1 51.72 217 ASP B C 1
ATOM 6221 O O . ASP B 1 217 ? -14.695 2.152 33.875 1 51.72 217 ASP B O 1
ATOM 6225 N N . LYS B 1 218 ? -15.805 0.619 33.125 1 51.28 218 LYS B N 1
ATOM 6226 C CA . LYS B 1 218 ? -17.078 1.326 33.062 1 51.28 218 LYS B CA 1
ATOM 6227 C C . LYS B 1 218 ? -17.484 1.856 34.438 1 51.28 218 LYS B C 1
ATOM 6229 O O . LYS B 1 218 ? -18.469 2.58 34.562 1 51.28 218 LYS B O 1
ATOM 6234 N N . SER B 1 219 ? -17.078 1.097 35.344 1 47.94 219 SER B N 1
ATOM 6235 C CA . SER B 1 219 ? -17.719 1.365 36.625 1 47.94 219 SER B CA 1
ATOM 6236 C C . SER B 1 219 ? -17.453 2.795 37.094 1 47.94 219 SER B C 1
ATOM 6238 O O . SER B 1 219 ? -18.234 3.371 37.844 1 47.94 219 SER B O 1
ATOM 6240 N N . ASN B 1 220 ? -16.141 3.359 37.031 1 45.97 220 ASN B N 1
ATOM 6241 C CA . ASN B 1 220 ? -15.883 4.598 37.75 1 45.97 220 ASN B CA 1
ATOM 6242 C C . ASN B 1 220 ? -15.883 5.805 36.844 1 45.97 220 ASN B C 1
ATOM 6244 O O . ASN B 1 220 ? -15.359 6.867 37.188 1 45.97 220 ASN B O 1
ATOM 6248 N N . LYS B 1 221 ? -16.156 5.73 35.594 1 50.81 221 LYS B N 1
ATOM 6249 C CA . LYS B 1 221 ? -16.031 6.945 34.781 1 50.81 221 LYS B CA 1
ATOM 6250 C C . LYS B 1 221 ? -17.297 7.809 34.906 1 50.81 221 LYS B C 1
ATOM 6252 O O . LYS B 1 221 ? -18.406 7.316 34.719 1 50.81 221 LYS B O 1
ATOM 6257 N N . SER B 1 222 ? -17.156 8.945 35.438 1 50.78 222 SER B N 1
ATOM 6258 C CA . SER B 1 222 ? -18.203 9.961 35.469 1 50.78 222 SER B CA 1
ATOM 6259 C C . SER B 1 222 ? -18.703 10.289 34.062 1 50.78 222 SER B C 1
ATOM 6261 O O . SER B 1 222 ? -17.969 10.172 33.094 1 50.78 222 SER B O 1
ATOM 6263 N N . GLU B 1 223 ? -19.969 10.32 33.781 1 51.53 223 GLU B N 1
ATOM 6264 C CA . GLU B 1 223 ? -20.688 10.797 32.594 1 51.53 223 GLU B CA 1
ATOM 6265 C C . GLU B 1 223 ? -19.906 11.922 31.891 1 51.53 223 GLU B C 1
ATOM 6267 O O . GLU B 1 223 ? -19.938 12.031 30.672 1 51.53 223 GLU B O 1
ATOM 6272 N N . ALA B 1 224 ? -19.109 12.602 32.688 1 52.06 224 ALA B N 1
ATOM 6273 C CA . ALA B 1 224 ? -18.438 13.812 32.219 1 52.06 224 ALA B CA 1
ATOM 6274 C C . ALA B 1 224 ? -17.266 13.461 31.297 1 52.06 224 ALA B C 1
ATOM 6276 O O . ALA B 1 224 ? -17.016 14.156 30.312 1 52.06 224 ALA B O 1
ATOM 6277 N N . ASP B 1 225 ? -16.594 12.328 31.594 1 57.66 225 ASP B N 1
ATOM 6278 C CA . ASP B 1 225 ? -15.391 11.953 30.844 1 57.66 225 ASP B CA 1
ATOM 6279 C C . ASP B 1 225 ? -15.742 11.43 29.453 1 57.66 225 ASP B C 1
ATOM 6281 O O . ASP B 1 225 ? -14.992 11.648 28.5 1 57.66 225 ASP B O 1
ATOM 6285 N N . SER B 1 226 ? -16.844 10.68 29.344 1 57.72 226 SER B N 1
ATOM 6286 C CA . SER B 1 226 ? -17.281 10.133 28.062 1 57.72 226 SER B CA 1
ATOM 6287 C C . SER B 1 226 ? -17.641 11.25 27.094 1 57.72 226 SER B C 1
ATOM 6289 O O . SER B 1 226 ? -17.391 11.133 25.891 1 57.72 226 SER B O 1
ATOM 6291 N N . THR B 1 227 ? -18.031 12.406 27.609 1 68.38 227 THR B N 1
ATOM 6292 C CA . THR B 1 227 ? -18.5 13.492 26.75 1 68.38 227 THR B CA 1
ATOM 6293 C C . THR B 1 227 ? -17.312 14.297 26.234 1 68.38 227 THR B C 1
ATOM 6295 O O . THR B 1 227 ? -17.422 14.977 25.203 1 68.38 227 THR B O 1
ATOM 6298 N N . SER B 1 228 ? -16.188 13.984 26.906 1 83.38 228 SER B N 1
ATOM 6299 C CA . SER B 1 228 ? -15.023 14.781 26.516 1 83.38 228 SER B CA 1
ATOM 6300 C C . SER B 1 228 ? -14.492 14.352 25.156 1 83.38 228 SER B C 1
ATOM 6302 O O . SER B 1 228 ? -14.141 15.195 24.328 1 83.38 228 SER B O 1
ATOM 6304 N N . GLY B 1 229 ? -14.609 13.023 24.891 1 90.06 229 GLY B N 1
ATOM 6305 C CA . GLY B 1 229 ? -14.102 12.539 23.609 1 90.06 229 GLY B CA 1
ATOM 6306 C C . GLY B 1 229 ? -14.953 12.977 22.438 1 90.06 229 GLY B C 1
ATOM 6307 O O . GLY B 1 229 ? -14.422 13.352 21.391 1 90.06 229 GLY B O 1
ATOM 6308 N N . LEU B 1 230 ? -16.234 12.984 22.656 1 93.81 230 LEU B N 1
ATOM 6309 C CA . LEU B 1 230 ? -17.141 13.383 21.594 1 93.81 230 LEU B CA 1
ATOM 6310 C C . LEU B 1 230 ? -17.016 14.875 21.281 1 93.81 230 LEU B C 1
ATOM 6312 O O . LEU B 1 230 ? -17.047 15.273 20.109 1 93.81 230 LEU B O 1
ATOM 6316 N N . ASP B 1 231 ? -16.797 15.68 22.297 1 93.88 231 ASP B N 1
ATOM 6317 C CA . ASP B 1 231 ? -16.609 17.109 22.125 1 93.88 231 ASP B CA 1
ATOM 6318 C C . ASP B 1 231 ? -15.312 17.406 21.391 1 93.88 231 ASP B C 1
ATOM 6320 O O . ASP B 1 231 ? -15.266 18.312 20.547 1 93.88 231 ASP B O 1
ATOM 6324 N N . GLU B 1 232 ? -14.336 16.656 21.781 1 93.19 232 GLU B N 1
ATOM 6325 C CA . GLU B 1 232 ? -13.062 16.812 21.078 1 93.19 232 GLU B CA 1
ATOM 6326 C C . GLU B 1 232 ? -13.211 16.516 19.594 1 93.19 232 GLU B C 1
ATOM 6328 O O . GLU B 1 232 ? -12.688 17.234 18.75 1 93.19 232 GLU B O 1
ATOM 6333 N N . PHE B 1 233 ? -14 15.461 19.359 1 95.19 233 PHE B N 1
ATOM 6334 C CA . PHE B 1 233 ? -14.195 15.117 17.953 1 95.19 233 PHE B CA 1
ATOM 6335 C C . PHE B 1 233 ? -15.008 16.188 17.25 1 95.19 233 PHE B C 1
ATOM 6337 O O . PHE B 1 233 ? -14.711 16.547 16.109 1 95.19 233 PHE B O 1
ATOM 6344 N N . ARG B 1 234 ? -15.984 16.609 17.797 1 95.06 234 ARG B N 1
ATOM 6345 C CA . ARG B 1 234 ? -16.797 17.672 17.219 1 95.06 234 ARG B CA 1
ATOM 6346 C C . ARG B 1 234 ? -15.938 18.875 16.844 1 95.06 234 ARG B C 1
ATOM 6348 O O . ARG B 1 234 ? -16.062 19.422 15.75 1 95.06 234 ARG B O 1
ATOM 6355 N N . GLU B 1 235 ? -15.062 19.25 17.734 1 94 235 GLU B N 1
ATOM 6356 C CA . GLU B 1 235 ? -14.172 20.391 17.484 1 94 235 GLU B CA 1
ATOM 6357 C C . GLU B 1 235 ? -13.281 20.125 16.266 1 94 235 GLU B C 1
ATOM 6359 O O . GLU B 1 235 ? -13.078 21.031 15.438 1 94 235 GLU B O 1
ATOM 6364 N N . ASN B 1 236 ? -12.797 18.938 16.25 1 94.81 236 ASN B N 1
ATOM 6365 C CA . ASN B 1 236 ? -11.945 18.562 15.117 1 94.81 236 ASN B CA 1
ATOM 6366 C C . ASN B 1 236 ? -12.719 18.625 13.805 1 94.81 236 ASN B C 1
ATOM 6368 O O . ASN B 1 236 ? -12.203 19.125 12.797 1 94.81 236 ASN B O 1
ATOM 6372 N N . LEU B 1 237 ? -13.906 18.109 13.828 1 94.56 237 LEU B N 1
ATOM 6373 C CA . LEU B 1 237 ? -14.75 18.094 12.641 1 94.56 237 LEU B CA 1
ATOM 6374 C C . LEU B 1 237 ? -15.062 19.516 12.164 1 94.56 237 LEU B C 1
ATOM 6376 O O . LEU B 1 237 ? -14.922 19.812 10.977 1 94.56 237 LEU B O 1
ATOM 6380 N N . VAL B 1 238 ? -15.359 20.391 13.109 1 92.62 238 VAL B N 1
ATOM 6381 C CA . VAL B 1 238 ? -15.773 21.75 12.797 1 92.62 238 VAL B CA 1
ATOM 6382 C C . VAL B 1 238 ? -14.578 22.562 12.305 1 92.62 238 VAL B C 1
ATOM 6384 O O . VAL B 1 238 ? -14.664 23.25 11.281 1 92.62 238 VAL B O 1
ATOM 6387 N N . LYS B 1 239 ? -13.508 22.453 12.961 1 93.81 239 LYS B N 1
ATOM 6388 C CA . LYS B 1 239 ? -12.328 23.234 12.617 1 93.81 239 LYS B CA 1
ATOM 6389 C C . LYS B 1 239 ? -11.727 22.797 11.289 1 93.81 239 LYS B C 1
ATOM 6391 O O . LYS B 1 239 ? -11.242 23.609 10.508 1 93.81 239 LYS B O 1
ATOM 6396 N N . PHE B 1 240 ? -11.797 21.484 11.07 1 94.19 240 PHE B N 1
ATOM 6397 C CA . PHE B 1 240 ? -11.266 20.984 9.805 1 94.19 240 PHE B CA 1
ATOM 6398 C C . PHE B 1 240 ? -12.141 21.422 8.641 1 94.19 240 PHE B C 1
ATOM 6400 O O . PHE B 1 240 ? -11.641 21.688 7.543 1 94.19 240 PHE B O 1
ATOM 6407 N N . SER B 1 241 ? -13.406 21.562 8.836 1 91.12 241 SER B N 1
ATOM 6408 C CA . SER B 1 241 ? -14.336 21.859 7.746 1 91.12 241 SER B CA 1
ATOM 6409 C C . SER B 1 241 ? -14.586 23.359 7.629 1 91.12 241 SER B C 1
ATOM 6411 O O . SER B 1 241 ? -15.375 23.797 6.789 1 91.12 241 SER B O 1
ATOM 6413 N N . ARG B 1 242 ? -13.922 24.141 8.398 1 89.94 242 ARG B N 1
ATOM 6414 C CA . ARG B 1 242 ? -14.156 25.578 8.477 1 89.94 242 ARG B CA 1
ATOM 6415 C C . ARG B 1 242 ? -13.711 26.266 7.195 1 89.94 242 ARG B C 1
ATOM 6417 O O . ARG B 1 242 ? -14.398 27.156 6.695 1 89.94 242 ARG B O 1
ATOM 6424 N N . TYR B 1 243 ? -12.586 25.844 6.738 1 91.56 243 TYR B N 1
ATOM 6425 C CA . TYR B 1 243 ? -12.023 26.516 5.566 1 91.56 243 TYR B CA 1
ATOM 6426 C C . TYR B 1 243 ? -12 25.578 4.367 1 91.56 243 TYR B C 1
ATOM 6428 O O . TYR B 1 243 ? -11.781 24.375 4.516 1 91.56 243 TYR B O 1
ATOM 6436 N N . ASN B 1 244 ? -12.172 26.188 3.141 1 87.75 244 ASN B N 1
ATOM 6437 C CA . ASN B 1 244 ? -12.289 25.344 1.946 1 87.75 244 ASN B CA 1
ATOM 6438 C C . ASN B 1 244 ? -11.148 25.609 0.969 1 87.75 244 ASN B C 1
ATOM 6440 O O . ASN B 1 244 ? -10.852 24.781 0.114 1 87.75 244 ASN B O 1
ATOM 6444 N N . ALA B 1 245 ? -10.531 26.828 1.13 1 90.31 245 ALA B N 1
ATOM 6445 C CA . ALA B 1 245 ? -9.516 27.141 0.136 1 90.31 245 ALA B CA 1
ATOM 6446 C C . ALA B 1 245 ? -8.625 28.297 0.615 1 90.31 245 ALA B C 1
ATOM 6448 O O . ALA B 1 245 ? -8.898 28.906 1.648 1 90.31 245 ALA B O 1
ATOM 6449 N N . LEU B 1 246 ? -7.539 28.438 -0.132 1 94.56 246 LEU B N 1
ATOM 6450 C CA . LEU B 1 246 ? -6.664 29.594 0.037 1 94.56 246 LEU B CA 1
ATOM 6451 C C . LEU B 1 246 ? -6.883 30.609 -1.076 1 94.56 246 LEU B C 1
ATOM 6453 O O . LEU B 1 246 ? -6.766 30.281 -2.258 1 94.56 246 LEU B O 1
ATOM 6457 N N . ARG B 1 247 ? -7.219 31.781 -0.659 1 94.94 247 ARG B N 1
ATOM 6458 C CA . ARG B 1 247 ? -7.438 32.875 -1.619 1 94.94 247 ARG B CA 1
ATOM 6459 C C . ARG B 1 247 ? -6.27 33.844 -1.612 1 94.94 247 ARG B C 1
ATOM 6461 O O . ARG B 1 247 ? -5.922 34.406 -0.565 1 94.94 247 ARG B O 1
ATOM 6468 N N . PRO B 1 248 ? -5.688 34.125 -2.756 1 93.38 248 PRO B N 1
ATOM 6469 C CA . PRO B 1 248 ? -4.594 35.094 -2.811 1 93.38 248 PRO B CA 1
ATOM 6470 C C . PRO B 1 248 ? -5.078 36.531 -2.629 1 93.38 248 PRO B C 1
ATOM 6472 O O . PRO B 1 248 ? -6.031 36.969 -3.287 1 93.38 248 PRO B O 1
ATOM 6475 N N . LEU B 1 249 ? -4.477 37.219 -1.738 1 93.62 249 LEU B N 1
ATOM 6476 C CA . LEU B 1 249 ? -4.812 38.625 -1.483 1 93.62 249 LEU B CA 1
ATOM 6477 C C . LEU B 1 249 ? -3.861 39.562 -2.232 1 93.62 249 LEU B C 1
ATOM 6479 O O . LEU B 1 249 ? -4.285 40.594 -2.764 1 93.62 249 LEU B O 1
ATOM 6483 N N . ALA B 1 250 ? -2.625 39.188 -2.229 1 93.06 250 ALA B N 1
ATOM 6484 C CA . ALA B 1 250 ? -1.602 40 -2.863 1 93.06 250 ALA B CA 1
ATOM 6485 C C . ALA B 1 250 ? -0.365 39.188 -3.205 1 93.06 250 ALA B C 1
ATOM 6487 O O . ALA B 1 250 ? -0.151 38.125 -2.637 1 93.06 250 ALA B O 1
ATOM 6488 N N . THR B 1 251 ? 0.359 39.656 -4.191 1 91.88 251 THR B N 1
ATOM 6489 C CA . THR B 1 251 ? 1.639 39.062 -4.578 1 91.88 251 THR B CA 1
ATOM 6490 C C . THR B 1 251 ? 2.727 40.156 -4.629 1 91.88 251 THR B C 1
ATOM 6492 O O . THR B 1 251 ? 2.504 41.25 -5.148 1 91.88 251 THR B O 1
ATOM 6495 N N . LEU B 1 252 ? 3.844 39.812 -3.984 1 89 252 LEU B N 1
ATOM 6496 C CA . LEU B 1 252 ? 4.965 40.75 -4.02 1 89 252 LEU B CA 1
ATOM 6497 C C . LEU B 1 252 ? 6.258 40.031 -4.402 1 89 252 LEU B C 1
ATOM 6499 O O . LEU B 1 252 ? 6.332 38.812 -4.332 1 89 252 LEU B O 1
ATOM 6503 N N . ASN B 1 253 ? 7.191 40.906 -4.805 1 88.31 253 ASN B N 1
ATOM 6504 C CA . ASN B 1 253 ? 8.516 40.375 -5.133 1 88.31 253 ASN B CA 1
ATOM 6505 C C . ASN B 1 253 ? 9.578 40.906 -4.176 1 88.31 253 ASN B C 1
ATOM 6507 O O . ASN B 1 253 ? 9.656 42.125 -3.949 1 88.31 253 ASN B O 1
ATOM 6511 N N . TYR B 1 254 ? 10.336 40.094 -3.605 1 84.69 254 TYR B N 1
ATOM 6512 C CA . TYR B 1 254 ? 11.406 40.438 -2.674 1 84.69 254 TYR B CA 1
ATOM 6513 C C . TYR B 1 254 ? 12.516 41.188 -3.379 1 84.69 254 TYR B C 1
ATOM 6515 O O . TYR B 1 254 ? 13.086 42.125 -2.816 1 84.69 254 TYR B O 1
ATOM 6523 N N . SER B 1 255 ? 12.945 40.688 -4.559 1 79.12 255 SER B N 1
ATOM 6524 C CA . SER B 1 255 ? 14.039 41.344 -5.258 1 79.12 255 SER B CA 1
ATOM 6525 C C . SER B 1 255 ? 13.555 42.031 -6.535 1 79.12 255 SER B C 1
ATOM 6527 O O . SER B 1 255 ? 12.758 41.469 -7.281 1 79.12 255 SER B O 1
ATOM 6529 N N . ASN B 1 256 ? 13.695 43.375 -6.613 1 64.19 256 ASN B N 1
ATOM 6530 C CA . ASN B 1 256 ? 13.391 44.094 -7.84 1 64.19 256 ASN B CA 1
ATOM 6531 C C . ASN B 1 256 ? 14.516 43.969 -8.867 1 64.19 256 ASN B C 1
ATOM 6533 O O . ASN B 1 256 ? 14.383 44.406 -10 1 64.19 256 ASN B O 1
ATOM 6537 N N . ASP B 1 257 ? 15.617 43.406 -8.359 1 59.19 257 ASP B N 1
ATOM 6538 C CA . ASP B 1 257 ? 16.766 43.375 -9.258 1 59.19 257 ASP B CA 1
ATOM 6539 C C . ASP B 1 257 ? 16.766 42.125 -10.141 1 59.19 257 ASP B C 1
ATOM 6541 O O . ASP B 1 257 ? 16.703 41.031 -9.633 1 59.19 257 ASP B O 1
ATOM 6545 N N . LEU B 1 258 ? 16.375 42.312 -11.367 1 52.94 258 LEU B N 1
ATOM 6546 C CA . LEU B 1 258 ? 16.406 41.281 -12.406 1 52.94 258 LEU B CA 1
ATOM 6547 C C . LEU B 1 258 ? 17.719 40.5 -12.383 1 52.94 258 LEU B C 1
ATOM 6549 O O . LEU B 1 258 ? 17.812 39.406 -12.961 1 52.94 258 LEU B O 1
ATOM 6553 N N . PHE B 1 259 ? 18.797 41.094 -11.828 1 52.81 259 PHE B N 1
ATOM 6554 C CA . PHE B 1 259 ? 20.125 40.5 -12.031 1 52.81 259 PHE B CA 1
ATOM 6555 C C . PHE B 1 259 ? 20.516 39.625 -10.852 1 52.81 259 PHE B C 1
ATOM 6557 O O . PHE B 1 259 ? 21.609 39.094 -10.82 1 52.81 259 PHE B O 1
ATOM 6564 N N . ASN B 1 260 ? 19.719 39.594 -9.805 1 55.94 260 ASN B N 1
ATOM 6565 C CA . ASN B 1 260 ? 20.266 38.875 -8.648 1 55.94 260 ASN B CA 1
ATOM 6566 C C . ASN B 1 260 ? 20.078 37.375 -8.766 1 55.94 260 ASN B C 1
ATOM 6568 O O . ASN B 1 260 ? 19 36.906 -9.148 1 55.94 260 ASN B O 1
ATOM 6572 N N . ASN B 1 261 ? 21.234 36.656 -8.656 1 61.41 261 ASN B N 1
ATOM 6573 C CA . ASN B 1 261 ? 21.453 35.219 -8.781 1 61.41 261 ASN B CA 1
ATOM 6574 C C . ASN B 1 261 ? 20.578 34.406 -7.812 1 61.41 261 ASN B C 1
ATOM 6576 O O . ASN B 1 261 ? 20 33.375 -8.188 1 61.41 261 ASN B O 1
ATOM 6580 N N . SER B 1 262 ? 20.609 34.812 -6.371 1 76.81 262 SER B N 1
ATOM 6581 C CA . SER B 1 262 ? 19.797 34.031 -5.445 1 76.81 262 SER B CA 1
ATOM 6582 C C . SER B 1 262 ? 18.844 34.938 -4.664 1 76.81 262 SER B C 1
ATOM 6584 O O . SER B 1 262 ? 19.266 35.906 -4.012 1 76.81 262 SER B O 1
ATOM 6586 N N . THR B 1 263 ? 17.562 34.781 -4.84 1 86.69 263 THR B N 1
ATOM 6587 C CA . THR B 1 263 ? 16.531 35.625 -4.223 1 86.69 263 THR B CA 1
ATOM 6588 C C . THR B 1 263 ? 15.734 34.812 -3.193 1 86.69 263 THR B C 1
ATOM 6590 O O . THR B 1 263 ? 14.57 35.125 -2.924 1 86.69 263 THR B O 1
ATOM 6593 N N . ILE B 1 264 ? 16.438 33.875 -2.578 1 91.62 264 ILE B N 1
ATOM 6594 C CA . ILE B 1 264 ? 15.75 32.969 -1.641 1 91.62 264 ILE B CA 1
ATOM 6595 C C . ILE B 1 264 ? 15.383 33.75 -0.38 1 91.62 264 ILE B C 1
ATOM 6597 O O . ILE B 1 264 ? 16.219 34.438 0.205 1 91.62 264 ILE B O 1
ATOM 6601 N N . VAL B 1 265 ? 14.117 33.688 -0.019 1 95.06 265 VAL B N 1
ATOM 6602 C CA . VAL B 1 265 ? 13.633 34.25 1.229 1 95.06 265 VAL B CA 1
ATOM 6603 C C . VAL B 1 265 ? 13.766 33.25 2.357 1 95.06 265 VAL B C 1
ATOM 6605 O O . VAL B 1 265 ? 13.258 32.125 2.25 1 95.06 265 VAL B O 1
ATOM 6608 N N . SER B 1 266 ? 14.406 33.656 3.445 1 95.5 266 SER B N 1
ATOM 6609 C CA . SER B 1 266 ? 14.68 32.719 4.52 1 95.5 266 SER B CA 1
ATOM 6610 C C . SER B 1 266 ? 13.656 32.844 5.641 1 95.5 266 SER B C 1
ATOM 6612 O O . SER B 1 266 ? 13.367 31.859 6.344 1 95.5 266 SER B O 1
ATOM 6614 N N . SER B 1 267 ? 13.164 34.031 5.828 1 97.44 267 SER B N 1
ATOM 6615 C CA . SER B 1 267 ? 12.297 34.219 6.984 1 97.44 267 SER B CA 1
ATOM 6616 C C . SER B 1 267 ? 11.367 35.438 6.785 1 97.44 267 SER B C 1
ATOM 6618 O O . SER B 1 267 ? 11.742 36.406 6.148 1 97.44 267 SER B O 1
ATOM 6620 N N . ILE B 1 268 ? 10.172 35.312 7.258 1 97.88 268 ILE B N 1
ATOM 6621 C CA . ILE B 1 268 ? 9.164 36.375 7.273 1 97.88 268 ILE B CA 1
ATOM 6622 C C . ILE B 1 268 ? 8.547 36.469 8.672 1 97.88 268 ILE B C 1
ATOM 6624 O O . ILE B 1 268 ? 8.25 35.438 9.305 1 97.88 268 ILE B O 1
ATOM 6628 N N . GLU B 1 269 ? 8.367 37.688 9.203 1 97.62 269 GLU B N 1
ATOM 6629 C CA . GLU B 1 269 ? 7.766 37.875 10.523 1 97.62 269 GLU B CA 1
ATOM 6630 C C . GLU B 1 269 ? 6.906 39.125 10.562 1 97.62 269 GLU B C 1
ATOM 6632 O O . GLU B 1 269 ? 7.266 40.156 9.977 1 97.62 269 GLU B O 1
ATOM 6637 N N . PHE B 1 270 ? 5.812 39.094 11.328 1 97.12 270 PHE B N 1
ATOM 6638 C CA . PHE B 1 270 ? 4.945 40.25 11.555 1 97.12 270 PHE B CA 1
ATOM 6639 C C . PHE B 1 270 ? 5.316 40.969 12.852 1 97.12 270 PHE B C 1
ATOM 6641 O O . PHE B 1 270 ? 5.824 40.344 13.781 1 97.12 270 PHE B O 1
ATOM 6648 N N . ASP B 1 271 ? 5.059 42.219 12.852 1 95.62 271 ASP B N 1
ATOM 6649 C CA . ASP B 1 271 ? 5.227 42.938 14.102 1 95.62 271 ASP B CA 1
ATOM 6650 C C . ASP B 1 271 ? 4.078 42.656 15.07 1 95.62 271 ASP B C 1
ATOM 6652 O O . ASP B 1 271 ? 3.123 41.969 14.711 1 95.62 271 ASP B O 1
ATOM 6656 N N . LYS B 1 272 ? 4.176 43.094 16.297 1 92.19 272 LYS B N 1
ATOM 6657 C CA . LYS B 1 272 ? 3.242 42.75 17.359 1 92.19 272 LYS B CA 1
ATOM 6658 C C . LYS B 1 272 ? 1.819 43.188 17 1 92.19 272 LYS B C 1
ATOM 6660 O O . LYS B 1 272 ? 0.855 42.5 17.406 1 92.19 272 LYS B O 1
ATOM 6665 N N . ASP B 1 273 ? 1.677 44.281 16.203 1 93.12 273 ASP B N 1
ATOM 6666 C CA . ASP B 1 273 ? 0.357 44.812 15.867 1 93.12 273 ASP B CA 1
ATOM 6667 C C . ASP B 1 273 ? -0.103 44.312 14.492 1 93.12 273 ASP B C 1
ATOM 6669 O O . ASP B 1 273 ? -1.177 44.688 14.023 1 93.12 273 ASP B O 1
ATOM 6673 N N . ASN B 1 274 ? 0.677 43.625 13.797 1 94.69 274 ASN B N 1
ATOM 6674 C CA . ASN B 1 274 ? 0.387 43.062 12.477 1 94.69 274 ASN B CA 1
ATOM 6675 C C . ASN B 1 274 ? 0.268 44.156 11.422 1 94.69 274 ASN B C 1
ATOM 6677 O O . ASN B 1 274 ? -0.504 44.031 10.469 1 94.69 274 ASN B O 1
ATOM 6681 N N . GLU B 1 275 ? 0.875 45.188 11.648 1 94.81 275 GLU B N 1
ATOM 6682 C CA . GLU B 1 275 ? 0.838 46.312 10.711 1 94.81 275 GLU B CA 1
ATOM 6683 C C . GLU B 1 275 ? 1.942 46.188 9.664 1 94.81 275 GLU B C 1
ATOM 6685 O O . GLU B 1 275 ? 1.744 46.531 8.508 1 94.81 275 GLU B O 1
ATOM 6690 N N . PHE B 1 276 ? 3.07 45.75 10.156 1 96.06 276 PHE B N 1
ATOM 6691 C CA . PHE B 1 276 ? 4.227 45.594 9.281 1 96.06 276 PHE B CA 1
ATOM 6692 C C . PHE B 1 276 ? 4.715 44.156 9.289 1 96.06 276 PHE B C 1
ATOM 6694 O O . PHE B 1 276 ? 4.496 43.438 10.258 1 96.06 276 PHE B O 1
ATOM 6701 N N . PHE B 1 277 ? 5.301 43.719 8.211 1 96.81 277 PHE B N 1
ATOM 6702 C CA . PHE B 1 277 ? 6.004 42.469 8.211 1 96.81 277 PHE B CA 1
ATOM 6703 C C . PHE B 1 277 ? 7.367 42.594 7.543 1 96.81 277 PHE B C 1
ATOM 6705 O O . PHE B 1 277 ? 7.531 43.375 6.605 1 96.81 277 PHE B O 1
ATOM 6712 N N . ALA B 1 278 ? 8.328 41.906 8.117 1 97.5 278 ALA B N 1
ATOM 6713 C CA . ALA B 1 278 ? 9.711 41.938 7.652 1 97.5 278 ALA B CA 1
ATOM 6714 C C . ALA B 1 278 ? 10.047 40.719 6.828 1 97.5 278 ALA B C 1
ATOM 6716 O O . ALA B 1 278 ? 9.609 39.594 7.16 1 97.5 278 ALA B O 1
ATOM 6717 N N . ILE B 1 279 ? 10.742 40.875 5.738 1 96.69 279 ILE B N 1
ATOM 6718 C CA . ILE B 1 279 ? 11.219 39.781 4.875 1 96.69 279 ILE B CA 1
ATOM 6719 C C . ILE B 1 279 ? 12.742 39.844 4.797 1 96.69 279 ILE B C 1
ATOM 6721 O O . ILE B 1 279 ? 13.336 40.906 4.594 1 96.69 279 ILE B O 1
ATOM 6725 N N . ALA B 1 280 ? 13.352 38.719 5.027 1 96.56 280 ALA B N 1
ATOM 6726 C CA . ALA B 1 280 ? 14.812 38.625 4.977 1 96.56 280 ALA B CA 1
ATOM 6727 C C . ALA B 1 280 ? 15.25 37.375 4.246 1 96.56 280 ALA B C 1
ATOM 6729 O O . ALA B 1 280 ? 14.523 36.375 4.227 1 96.56 280 ALA B O 1
ATOM 6730 N N . GLY B 1 281 ? 16.5 37.438 3.656 1 95.06 281 GLY B N 1
ATOM 6731 C CA . GLY B 1 281 ? 16.984 36.281 2.938 1 95.06 281 GLY B CA 1
ATOM 6732 C C . GLY B 1 281 ? 18.453 36.375 2.547 1 95.06 281 GLY B C 1
ATOM 6733 O O . GLY B 1 281 ? 19.25 36.969 3.27 1 95.06 281 GLY B O 1
ATOM 6734 N N . VAL B 1 282 ? 18.688 35.75 1.406 1 92.75 282 VAL B N 1
ATOM 6735 C CA . VAL B 1 282 ? 20.078 35.562 1.003 1 92.75 282 VAL B CA 1
ATOM 6736 C C . VAL B 1 282 ? 20.578 36.844 0.31 1 92.75 282 VAL B C 1
ATOM 6738 O O . VAL B 1 282 ? 21.797 37 0.117 1 92.75 282 VAL B O 1
ATOM 6741 N N . THR B 1 283 ? 19.719 37.812 0.061 1 90 283 THR B N 1
ATOM 6742 C CA . THR B 1 283 ? 20.125 39.062 -0.552 1 90 283 THR B CA 1
ATOM 6743 C C . THR B 1 283 ? 20.797 40 0.478 1 90 283 THR B C 1
ATOM 6745 O O . THR B 1 283 ? 21.234 41.094 0.146 1 90 283 THR B O 1
ATOM 6748 N N . ARG B 1 284 ? 20.828 39.688 1.766 1 93.69 284 ARG B N 1
ATOM 6749 C CA . ARG B 1 284 ? 21.438 40.406 2.883 1 93.69 284 ARG B CA 1
ATOM 6750 C C . ARG B 1 284 ? 20.641 41.656 3.254 1 93.69 284 ARG B C 1
ATOM 6752 O O . ARG B 1 284 ? 21.172 42.594 3.818 1 93.69 284 ARG B O 1
ATOM 6759 N N . ARG B 1 285 ? 19.438 41.625 2.791 1 93.56 285 ARG B N 1
ATOM 6760 C CA . ARG B 1 285 ? 18.578 42.75 3.092 1 93.56 285 ARG B CA 1
ATOM 6761 C C . ARG B 1 285 ? 17.344 42.312 3.875 1 93.56 285 ARG B C 1
ATOM 6763 O O . ARG B 1 285 ? 16.781 41.281 3.604 1 93.56 285 ARG B O 1
ATOM 6770 N N . ILE B 1 286 ? 17.031 43.125 4.863 1 97 286 ILE B N 1
ATOM 6771 C CA . ILE B 1 286 ? 15.75 43 5.551 1 97 286 ILE B CA 1
ATOM 6772 C C . ILE B 1 286 ? 14.805 44.094 5.066 1 97 286 ILE B C 1
ATOM 6774 O O . ILE B 1 286 ? 15.086 45.281 5.219 1 97 286 ILE B O 1
ATOM 6778 N N . LYS B 1 287 ? 13.773 43.719 4.449 1 95.44 287 LYS B N 1
ATOM 6779 C CA . LYS B 1 287 ? 12.789 44.656 3.936 1 95.44 287 LYS B CA 1
ATOM 6780 C C . LYS B 1 287 ? 11.5 44.625 4.762 1 95.44 287 LYS B C 1
ATOM 6782 O O . LYS B 1 287 ? 10.953 43.562 5 1 95.44 287 LYS B O 1
ATOM 6787 N N . VAL B 1 288 ? 11.07 45.75 5.195 1 96.88 288 VAL B N 1
ATOM 6788 C CA . VAL B 1 288 ? 9.844 45.875 5.988 1 96.88 288 VAL B CA 1
ATOM 6789 C C . VAL B 1 288 ? 8.727 46.469 5.137 1 96.88 288 VAL B C 1
ATOM 6791 O O . VAL B 1 288 ? 8.891 47.531 4.547 1 96.88 288 VAL B O 1
ATOM 6794 N N . PHE B 1 289 ? 7.629 45.781 5.055 1 95.19 289 PHE B N 1
ATOM 6795 C CA . PHE B 1 289 ? 6.492 46.219 4.254 1 95.19 289 PHE B CA 1
ATOM 6796 C C . PHE B 1 289 ? 5.301 46.562 5.145 1 95.19 289 PHE B C 1
ATOM 6798 O O . PHE B 1 289 ? 5.133 45.969 6.215 1 95.19 289 PHE B O 1
ATOM 6805 N N . ASP B 1 290 ? 4.543 47.5 4.676 1 94.81 290 ASP B N 1
ATOM 6806 C CA . ASP B 1 290 ? 3.256 47.812 5.297 1 94.81 290 ASP B CA 1
ATOM 6807 C C . ASP B 1 290 ? 2.158 46.875 4.777 1 94.81 290 ASP B C 1
ATOM 6809 O O . ASP B 1 290 ? 1.838 46.875 3.586 1 94.81 290 ASP B O 1
ATOM 6813 N N . TYR B 1 291 ? 1.616 46.156 5.676 1 94.94 291 TYR B N 1
ATOM 6814 C CA . TYR B 1 291 ? 0.629 45.156 5.277 1 94.94 291 TYR B CA 1
ATOM 6815 C C . TYR B 1 291 ? -0.569 45.812 4.602 1 94.94 291 TYR B C 1
ATOM 6817 O O . TYR B 1 291 ? -1.037 45.344 3.561 1 94.94 291 TYR B O 1
ATOM 6825 N N . GLY B 1 292 ? -1.168 46.844 5.16 1 92.75 292 GLY B N 1
ATOM 6826 C CA . GLY B 1 292 ? -2.316 47.531 4.602 1 92.75 292 GLY B CA 1
ATOM 6827 C C . GLY B 1 292 ? -2.088 48.031 3.186 1 92.75 292 GLY B C 1
ATOM 6828 O O . GLY B 1 292 ? -2.959 47.875 2.326 1 92.75 292 GLY B O 1
ATOM 6829 N N . SER B 1 293 ? -0.926 48.562 2.979 1 90.94 293 SER B N 1
ATOM 6830 C CA . SER B 1 293 ? -0.582 49.062 1.659 1 90.94 293 SER B CA 1
ATOM 6831 C C . SER B 1 293 ? -0.456 47.938 0.637 1 90.94 293 SER B C 1
ATOM 6833 O O . SER B 1 293 ? -0.877 48.094 -0.512 1 90.94 293 SER B O 1
ATOM 6835 N N . VAL B 1 294 ? 0.106 46.906 1.071 1 92.19 294 VAL B N 1
ATOM 6836 C CA . VAL B 1 294 ? 0.333 45.75 0.179 1 92.19 294 VAL B CA 1
ATOM 6837 C C . VAL B 1 294 ? -1.006 45.188 -0.267 1 92.19 294 VAL B C 1
ATOM 6839 O O . VAL B 1 294 ? -1.175 44.812 -1.435 1 92.19 294 VAL B O 1
ATOM 6842 N N . ILE B 1 295 ? -1.942 45.062 0.589 1 91.88 295 ILE B N 1
ATOM 6843 C CA . ILE B 1 295 ? -3.232 44.438 0.29 1 91.88 295 ILE B CA 1
ATOM 6844 C C . ILE B 1 295 ? -4.074 45.375 -0.557 1 91.88 295 ILE B C 1
ATOM 6846 O O . ILE B 1 295 ? -4.781 44.969 -1.469 1 91.88 295 ILE B O 1
ATOM 6850 N N . ARG B 1 296 ? -4.043 46.688 -0.347 1 88 296 ARG B N 1
ATOM 6851 C CA . ARG B 1 296 ? -4.891 47.656 -1.016 1 88 296 ARG B CA 1
ATOM 6852 C C . ARG B 1 296 ? -4.387 47.938 -2.426 1 88 296 ARG B C 1
ATOM 6854 O O . ARG B 1 296 ? -5.18 48.188 -3.34 1 88 296 ARG B O 1
ATOM 6861 N N . ASP B 1 297 ? -3.154 47.969 -2.637 1 78.75 297 ASP B N 1
ATOM 6862 C CA . ASP B 1 297 ? -2.58 48.375 -3.912 1 78.75 297 ASP B CA 1
ATOM 6863 C C . ASP B 1 297 ? -2.324 47.188 -4.82 1 78.75 297 ASP B C 1
ATOM 6865 O O . ASP B 1 297 ? -1.443 46.375 -4.543 1 78.75 297 ASP B O 1
ATOM 6869 N N . PRO B 1 298 ? -3.189 47.094 -5.824 1 68.56 298 PRO B N 1
ATOM 6870 C CA . PRO B 1 298 ? -2.984 45.969 -6.73 1 68.56 298 PRO B CA 1
ATOM 6871 C C . PRO B 1 298 ? -1.759 46.125 -7.625 1 68.56 298 PRO B C 1
ATOM 6873 O O . PRO B 1 298 ? -1.818 45.844 -8.82 1 68.56 298 PRO B O 1
ATOM 6876 N N . VAL B 1 299 ? -0.694 46.781 -7.102 1 67.44 299 VAL B N 1
ATOM 6877 C CA . VAL B 1 299 ? 0.473 47 -7.953 1 67.44 299 VAL B CA 1
ATOM 6878 C C . VAL B 1 299 ? 1.416 45.812 -7.848 1 67.44 299 VAL B C 1
ATOM 6880 O O . VAL B 1 299 ? 1.386 45.062 -6.863 1 67.44 299 VAL B O 1
ATOM 6883 N N . ASP B 1 300 ? 2.172 45.594 -8.875 1 63.69 300 ASP B N 1
ATOM 6884 C CA . ASP B 1 300 ? 3.141 44.5 -8.945 1 63.69 300 ASP B CA 1
ATOM 6885 C C . ASP B 1 300 ? 4.367 44.812 -8.086 1 63.69 300 ASP B C 1
ATOM 6887 O O . ASP B 1 300 ? 4.984 43.875 -7.543 1 63.69 300 ASP B O 1
ATOM 6891 N N . ILE B 1 301 ? 4.598 46.094 -8.008 1 73.5 301 ILE B N 1
ATOM 6892 C CA . ILE B 1 301 ? 5.828 46.406 -7.297 1 73.5 301 ILE B CA 1
ATOM 6893 C C . ILE B 1 301 ? 5.504 47.188 -6.02 1 73.5 301 ILE B C 1
ATOM 6895 O O . ILE B 1 301 ? 4.887 48.25 -6.074 1 73.5 301 ILE B O 1
ATOM 6899 N N . HIS B 1 302 ? 5.766 46.625 -4.941 1 82.56 302 HIS B N 1
ATOM 6900 C CA . HIS B 1 302 ? 5.609 47.25 -3.637 1 82.56 302 HIS B CA 1
ATOM 6901 C C . HIS B 1 302 ? 6.953 47.688 -3.074 1 82.56 302 HIS B C 1
ATOM 6903 O O . HIS B 1 302 ? 7.934 46.938 -3.135 1 82.56 302 HIS B O 1
ATOM 6909 N N . TYR B 1 303 ? 7.016 48.875 -2.627 1 86.19 303 TYR B N 1
ATOM 6910 C CA . TYR B 1 303 ? 8.25 49.375 -2.029 1 86.19 303 TYR B CA 1
ATOM 6911 C C . TYR B 1 303 ? 8.234 49.188 -0.515 1 86.19 303 TYR B C 1
ATOM 6913 O O . TYR B 1 303 ? 7.211 49.438 0.132 1 86.19 303 TYR B O 1
ATOM 6921 N N . PRO B 1 304 ? 9.359 48.781 0.04 1 91.88 304 PRO B N 1
ATOM 6922 C CA . PRO B 1 304 ? 9.43 48.625 1.494 1 91.88 304 PRO B CA 1
ATOM 6923 C C . PRO B 1 304 ? 9.445 49.938 2.238 1 91.88 304 PRO B C 1
ATOM 6925 O O . PRO B 1 304 ? 9.93 50.969 1.708 1 91.88 304 PRO B O 1
ATOM 6928 N N . CYS B 1 305 ? 8.938 50 3.396 1 92.69 305 CYS B N 1
ATOM 6929 C CA . CYS B 1 305 ? 8.961 51.156 4.258 1 92.69 305 CYS B CA 1
ATOM 6930 C C . CYS B 1 305 ? 10.367 51.406 4.805 1 92.69 305 CYS B C 1
ATOM 6932 O O . CYS B 1 305 ? 10.797 52.562 4.93 1 92.69 305 CYS B O 1
ATOM 6934 N N . VAL B 1 306 ? 10.984 50.344 5.18 1 94.38 306 VAL B N 1
ATOM 6935 C CA . VAL B 1 306 ? 12.336 50.406 5.727 1 94.38 306 VAL B CA 1
ATOM 6936 C C . VAL B 1 306 ? 13.156 49.25 5.164 1 94.38 306 VAL B C 1
ATOM 6938 O O . VAL B 1 306 ? 12.633 48.125 4.965 1 94.38 306 VAL B O 1
ATOM 6941 N N . GLU B 1 307 ? 14.383 49.531 4.898 1 94.31 307 GLU B N 1
ATOM 6942 C CA . GLU B 1 307 ? 15.312 48.5 4.441 1 94.31 307 GLU B CA 1
ATOM 6943 C C . GLU B 1 307 ? 16.578 48.5 5.281 1 94.31 307 GLU B C 1
ATOM 6945 O O . GLU B 1 307 ? 17.172 49.562 5.527 1 94.31 307 GLU B O 1
ATOM 6950 N N . MET B 1 308 ? 16.922 47.375 5.77 1 95.94 308 MET B N 1
ATOM 6951 C CA . MET B 1 308 ? 18.125 47.188 6.559 1 95.94 308 MET B CA 1
ATOM 6952 C C . MET B 1 308 ? 19.094 46.25 5.855 1 95.94 308 MET B C 1
ATOM 6954 O O . MET B 1 308 ? 18.688 45.188 5.352 1 95.94 308 MET B O 1
ATOM 6958 N N . THR B 1 309 ? 20.375 46.625 5.824 1 94.69 309 THR B N 1
ATOM 6959 C CA . THR B 1 309 ? 21.375 45.812 5.125 1 94.69 309 THR B CA 1
ATOM 6960 C C . THR B 1 309 ? 22.281 45.125 6.121 1 94.69 309 THR B C 1
ATOM 6962 O O . THR B 1 309 ? 22.828 45.75 7.039 1 94.69 309 THR B O 1
ATOM 6965 N N . SER B 1 310 ? 22.391 43.875 5.992 1 94.5 310 SER B N 1
ATOM 6966 C CA . SER B 1 310 ? 23.297 43.031 6.785 1 94.5 310 SER B CA 1
ATOM 6967 C C . SER B 1 310 ? 24.594 42.75 6.023 1 94.5 310 SER B C 1
ATOM 6969 O O . SER B 1 310 ? 24.641 42.875 4.797 1 94.5 310 SER B O 1
ATOM 6971 N N . ASN B 1 311 ? 25.641 42.406 6.73 1 93.25 311 ASN B N 1
ATOM 6972 C CA . ASN B 1 311 ? 26.922 42.125 6.113 1 93.25 311 ASN B CA 1
ATOM 6973 C C . ASN B 1 311 ? 26.938 40.719 5.461 1 93.25 311 ASN B C 1
ATOM 6975 O O . ASN B 1 311 ? 27.719 40.469 4.543 1 93.25 311 ASN B O 1
ATOM 6979 N N . SER B 1 312 ? 26.094 39.938 5.98 1 95.81 312 SER B N 1
ATOM 6980 C CA . SER B 1 312 ? 26.047 38.562 5.496 1 95.81 312 SER B CA 1
ATOM 6981 C C . SER B 1 312 ? 24.609 38.125 5.195 1 95.81 312 SER B C 1
ATOM 6983 O O . SER B 1 312 ? 23.656 38.844 5.52 1 95.81 312 SER B O 1
ATOM 6985 N N . LYS B 1 313 ? 24.531 36.938 4.473 1 96.25 313 LYS B N 1
ATOM 6986 C CA . LYS B 1 313 ? 23.203 36.375 4.195 1 96.25 313 LYS B CA 1
ATOM 6987 C C . LYS B 1 313 ? 22.422 36.156 5.488 1 96.25 313 LYS B C 1
ATOM 6989 O O . LYS B 1 313 ? 22.984 35.719 6.488 1 96.25 313 LYS B O 1
ATOM 6994 N N . ILE B 1 314 ? 21.156 36.406 5.473 1 97.25 314 ILE B N 1
ATOM 6995 C CA . ILE B 1 314 ? 20.328 36.312 6.672 1 97.25 314 ILE B CA 1
ATOM 6996 C C . ILE B 1 314 ? 19.578 35 6.688 1 97.25 314 ILE B C 1
ATOM 6998 O O . ILE B 1 314 ? 19 34.594 5.676 1 97.25 314 ILE B O 1
ATOM 7002 N N . SER B 1 315 ? 19.594 34.375 7.832 1 97.5 315 SER B N 1
ATOM 7003 C CA . SER B 1 315 ? 18.953 33.062 7.961 1 97.5 315 SER B CA 1
ATOM 7004 C C . SER B 1 315 ? 17.594 33.188 8.617 1 97.5 315 SER B C 1
ATOM 7006 O O . SER B 1 315 ? 16.672 32.406 8.305 1 97.5 315 S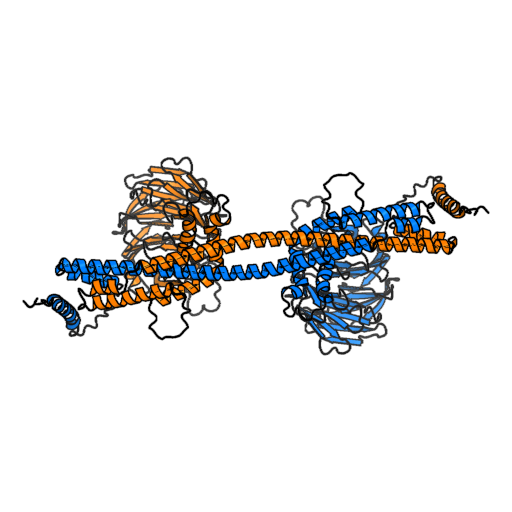ER B O 1
ATOM 7008 N N . CYS B 1 316 ? 17.5 34.125 9.539 1 98.12 316 CYS B N 1
ATOM 7009 C CA . CYS B 1 316 ? 16.266 34.219 10.32 1 98.12 316 CYS B CA 1
ATOM 7010 C C . CYS B 1 316 ? 16.062 35.625 10.883 1 98.12 316 CYS B C 1
ATOM 7012 O O . CYS B 1 316 ? 17.047 36.312 11.18 1 98.12 316 CYS B O 1
ATOM 7014 N N . VAL B 1 317 ? 14.836 36.031 10.969 1 97.94 317 VAL B N 1
ATOM 7015 C CA . VAL B 1 317 ? 14.469 37.281 11.641 1 97.94 317 VAL B CA 1
ATOM 7016 C C . VAL B 1 317 ? 13.391 37 12.68 1 97.94 317 VAL B C 1
ATOM 7018 O O . VAL B 1 317 ? 12.539 36.125 12.492 1 97.94 317 VAL B O 1
ATOM 7021 N N . SER B 1 318 ? 13.43 37.688 13.812 1 98.06 318 SER B N 1
ATOM 7022 C CA . SER B 1 318 ? 12.445 37.594 14.875 1 98.06 318 SER B CA 1
ATOM 7023 C C . SER B 1 318 ? 12.023 38.969 15.367 1 98.06 318 SER B C 1
ATOM 7025 O O . SER B 1 318 ? 12.867 39.812 15.703 1 98.06 318 SER B O 1
ATOM 7027 N N . TRP B 1 319 ? 10.742 39.219 15.344 1 97.31 319 TRP B N 1
ATOM 7028 C CA . TRP B 1 319 ? 10.211 40.5 15.805 1 97.31 319 TRP B CA 1
ATOM 7029 C C . TRP B 1 319 ? 9.828 40.438 17.281 1 97.31 319 TRP B C 1
ATOM 7031 O O . TRP B 1 319 ? 9.227 39.438 17.719 1 97.31 319 TRP B O 1
ATOM 7041 N N . ASN B 1 320 ? 10.203 41.406 18.031 1 96.38 320 ASN B N 1
ATOM 7042 C CA . ASN B 1 320 ? 9.867 41.469 19.453 1 96.38 320 ASN B CA 1
ATOM 7043 C C . ASN B 1 320 ? 8.359 41.625 19.672 1 96.38 320 ASN B C 1
ATOM 7045 O O . ASN B 1 320 ? 7.719 42.438 19.016 1 96.38 320 ASN B O 1
ATOM 7049 N N . SER B 1 321 ? 7.805 40.938 20.609 1 91.88 321 SER B N 1
ATOM 7050 C CA . SER B 1 321 ? 6.355 40.875 20.781 1 91.88 321 SER B CA 1
ATOM 7051 C C . SER B 1 321 ? 5.844 42.031 21.609 1 91.88 321 SER B C 1
ATOM 7053 O O . SER B 1 321 ? 4.633 42.25 21.719 1 91.88 321 SER B O 1
ATOM 7055 N N . TYR B 1 322 ? 6.695 42.75 22.203 1 92.94 322 TYR B N 1
ATOM 7056 C CA . TYR B 1 322 ? 6.285 43.875 23.062 1 92.94 322 TYR B CA 1
ATOM 7057 C C . TYR B 1 322 ? 6.777 45.219 22.484 1 92.94 322 TYR B C 1
ATOM 7059 O O . TYR B 1 322 ? 6.004 46.156 22.359 1 92.94 322 TYR B O 1
ATOM 7067 N N . HIS B 1 323 ? 8.023 45.25 22.094 1 93.25 323 HIS B N 1
ATOM 7068 C CA . HIS B 1 323 ? 8.602 46.438 21.516 1 93.25 323 HIS B CA 1
ATOM 7069 C C . HIS B 1 323 ? 8.484 46.438 20 1 93.25 323 HIS B C 1
ATOM 7071 O O . HIS B 1 323 ? 9.273 45.812 19.312 1 93.25 323 HIS B O 1
ATOM 7077 N N . LYS B 1 324 ? 7.637 47.188 19.438 1 92.5 324 LYS B N 1
ATOM 7078 C CA . LYS B 1 324 ? 7.305 47.219 18.016 1 92.5 324 LYS B CA 1
ATOM 7079 C C . LYS B 1 324 ? 8.523 47.594 17.188 1 92.5 324 LYS B C 1
ATOM 7081 O O . LYS B 1 324 ? 8.664 47.125 16.047 1 92.5 324 LYS B O 1
ATOM 7086 N N . GLY B 1 325 ? 9.383 48.312 17.703 1 93.44 325 GLY B N 1
ATOM 7087 C CA . GLY B 1 325 ? 10.508 48.812 16.938 1 93.44 325 GLY B CA 1
ATOM 7088 C C . GLY B 1 325 ? 11.727 47.906 17.016 1 93.44 325 GLY B C 1
ATOM 7089 O O . GLY B 1 325 ? 12.789 48.25 16.484 1 93.44 325 GLY B O 1
ATOM 7090 N N . MET B 1 326 ? 11.625 46.812 17.594 1 96.12 326 MET B N 1
ATOM 7091 C CA . MET B 1 326 ? 12.805 45.969 17.828 1 96.12 326 MET B CA 1
ATOM 7092 C C . MET B 1 326 ? 12.734 44.688 17.016 1 96.12 326 MET B C 1
ATOM 7094 O O . MET B 1 326 ? 11.766 43.938 17.141 1 96.12 326 MET B O 1
ATOM 7098 N N . LEU B 1 327 ? 13.766 44.469 16.203 1 97.19 327 LEU B N 1
ATOM 7099 C CA . LEU B 1 327 ? 13.898 43.281 15.359 1 97.19 327 LEU B CA 1
ATOM 7100 C C . LEU B 1 327 ? 15.273 42.625 15.539 1 97.19 327 LEU B C 1
ATOM 7102 O O . LEU B 1 327 ? 16.281 43.312 15.648 1 97.19 327 LEU B O 1
ATOM 7106 N N . ALA B 1 328 ? 15.305 41.344 15.633 1 98.06 328 ALA B N 1
ATOM 7107 C CA . ALA B 1 328 ? 16.562 40.594 15.703 1 98.06 328 ALA B CA 1
ATOM 7108 C C . ALA B 1 328 ? 16.797 39.781 14.438 1 98.06 328 ALA B C 1
ATOM 7110 O O . ALA B 1 328 ? 15.836 39.25 13.859 1 98.06 328 ALA B O 1
ATOM 7111 N N . SER B 1 329 ? 17.984 39.625 13.969 1 98.31 329 SER B N 1
ATOM 7112 C CA . SER B 1 329 ? 18.312 38.781 12.812 1 98.31 329 SER B CA 1
ATOM 7113 C C . SER B 1 329 ? 19.547 37.938 13.086 1 98.31 329 SER B C 1
ATOM 7115 O O . SER B 1 329 ? 20.391 38.281 13.922 1 98.31 329 SER B O 1
ATOM 7117 N N . SER B 1 330 ? 19.625 36.812 12.547 1 98 330 SER B N 1
ATOM 7118 C CA . SER B 1 330 ? 20.797 35.938 12.523 1 98 330 SER B CA 1
ATOM 7119 C C . SER B 1 330 ? 21.328 35.75 11.102 1 98 330 SER B C 1
ATOM 7121 O O . SER B 1 330 ? 20.578 35.875 10.133 1 98 330 SER B O 1
ATOM 7123 N N . ASP B 1 331 ? 22.625 35.438 10.969 1 97.5 331 ASP B N 1
ATOM 7124 C CA . ASP B 1 331 ? 23.188 35.375 9.625 1 97.5 331 ASP B CA 1
ATOM 7125 C C . ASP B 1 331 ? 24.125 34.188 9.469 1 97.5 331 ASP B C 1
ATOM 7127 O O . ASP B 1 331 ? 24.266 33.375 10.391 1 97.5 331 ASP B O 1
ATOM 7131 N N . TYR B 1 332 ? 24.656 34.062 8.281 1 97.19 332 TYR B N 1
ATOM 7132 C CA . TYR B 1 332 ? 25.438 32.875 7.887 1 97.19 332 TYR B CA 1
ATOM 7133 C C . TYR B 1 332 ? 26.844 32.938 8.492 1 97.19 332 TYR B C 1
ATOM 7135 O O . TYR B 1 332 ? 27.562 31.938 8.477 1 97.19 332 TYR B O 1
ATOM 7143 N N . GLU B 1 333 ? 27.172 34.031 9.117 1 96.62 333 GLU B N 1
ATOM 7144 C CA . GLU B 1 333 ? 28.5 34.125 9.734 1 96.62 333 GLU B CA 1
ATOM 7145 C C . GLU B 1 333 ? 28.406 33.969 11.25 1 96.62 333 GLU B C 1
ATOM 7147 O O . GLU B 1 333 ? 29.406 34.094 11.953 1 96.62 333 GLU B O 1
ATOM 7152 N N . GLY B 1 334 ? 27.25 33.812 11.773 1 97.12 334 GLY B N 1
ATOM 7153 C CA . GLY B 1 334 ? 27.078 33.531 13.188 1 97.12 334 GLY B CA 1
ATOM 7154 C C . GLY B 1 334 ? 26.781 34.75 14.008 1 97.12 334 GLY B C 1
ATOM 7155 O O . GLY B 1 334 ? 26.922 34.75 15.234 1 97.12 334 GLY B O 1
ATOM 7156 N N . THR B 1 335 ? 26.422 35.812 13.336 1 97.19 335 THR B N 1
ATOM 7157 C CA . THR B 1 335 ? 26.156 37.062 14.016 1 97.19 335 THR B CA 1
ATOM 7158 C C . THR B 1 335 ? 24.672 37.219 14.289 1 97.19 335 THR B C 1
ATOM 7160 O O . THR B 1 335 ? 23.844 36.938 13.43 1 97.19 335 THR B O 1
ATOM 7163 N N . VAL B 1 336 ? 24.391 37.688 15.508 1 98.12 336 VAL B N 1
ATOM 7164 C CA . VAL B 1 336 ? 23.047 38.094 15.867 1 98.12 336 VAL B CA 1
ATOM 7165 C C . VAL B 1 336 ? 22.984 39.625 15.992 1 98.12 336 VAL B C 1
ATOM 7167 O O . VAL B 1 336 ? 23.734 40.219 16.766 1 98.12 336 VAL B O 1
ATOM 7170 N N . THR B 1 337 ? 22.125 40.219 15.219 1 98.12 337 THR B N 1
ATOM 7171 C CA . THR B 1 337 ? 22.031 41.656 15.195 1 98.12 337 THR B CA 1
ATOM 7172 C C . THR B 1 337 ? 20.656 42.125 15.633 1 98.12 337 THR B C 1
ATOM 7174 O O . THR B 1 337 ? 19.641 41.562 15.227 1 98.12 337 THR B O 1
ATOM 7177 N N . ILE B 1 338 ? 20.641 43.125 16.484 1 97.69 338 ILE B N 1
ATOM 7178 C CA . ILE B 1 338 ? 19.391 43.781 16.906 1 97.69 338 ILE B CA 1
ATOM 7179 C C . ILE B 1 338 ? 19.203 45.062 16.141 1 97.69 338 ILE B C 1
ATOM 7181 O O . ILE B 1 338 ? 20.125 45.875 16.047 1 97.69 338 ILE B O 1
ATOM 7185 N N . TRP B 1 339 ? 18.031 45.219 15.555 1 97.81 339 TRP B N 1
ATOM 7186 C CA . TRP B 1 339 ? 17.719 46.375 14.711 1 97.81 339 TRP B CA 1
ATOM 7187 C C . TRP B 1 339 ? 16.609 47.219 15.312 1 97.81 339 TRP B C 1
ATOM 7189 O O . TRP B 1 339 ? 15.727 46.688 16 1 97.81 339 TRP B O 1
ATOM 7199 N N . ASP B 1 340 ? 16.672 48.5 15.109 1 96.44 340 ASP B N 1
ATOM 7200 C CA . ASP B 1 340 ? 15.5 49.344 15.25 1 96.44 340 ASP B CA 1
ATOM 7201 C C . ASP B 1 340 ? 14.703 49.406 13.945 1 96.44 340 ASP B C 1
ATOM 7203 O O . ASP B 1 340 ? 15.125 50.031 12.977 1 96.44 340 ASP B O 1
ATOM 7207 N N . ALA B 1 341 ? 13.594 48.844 13.906 1 94.12 341 ALA B N 1
ATOM 7208 C CA . ALA B 1 341 ? 12.812 48.625 12.688 1 94.12 341 ALA B CA 1
ATOM 7209 C C . ALA B 1 341 ? 12.195 49.938 12.211 1 94.12 341 ALA B C 1
ATOM 7211 O O . ALA B 1 341 ? 11.766 50.062 11.062 1 94.12 341 ALA B O 1
ATOM 7212 N N . SER B 1 342 ? 12.078 50.938 13.047 1 91.38 342 SER B N 1
ATOM 7213 C CA . SER B 1 342 ? 11.523 52.219 12.672 1 91.38 342 SER B CA 1
ATOM 7214 C C . SER B 1 342 ? 12.547 53.062 11.93 1 91.38 342 SER B C 1
ATOM 7216 O O . SER B 1 342 ? 12.211 53.75 10.961 1 91.38 342 SER B O 1
ATOM 7218 N N . THR B 1 343 ? 13.797 52.938 12.305 1 92.94 343 THR B N 1
ATOM 7219 C CA . THR B 1 343 ? 14.828 53.812 11.727 1 92.94 343 THR B CA 1
ATOM 7220 C C . THR B 1 343 ? 15.711 53 10.773 1 92.94 343 THR B C 1
ATOM 7222 O O . THR B 1 343 ? 16.406 53.594 9.938 1 92.94 343 THR B O 1
ATOM 7225 N N . GLY B 1 344 ? 15.727 51.781 10.938 1 93.88 344 GLY B N 1
ATOM 7226 C CA . GLY B 1 344 ? 16.547 50.906 10.094 1 93.88 344 GLY B CA 1
ATOM 7227 C C . GLY B 1 344 ? 17.984 50.812 10.57 1 93.88 344 GLY B C 1
ATOM 7228 O O . GLY B 1 344 ? 18.859 50.344 9.836 1 93.88 344 GLY B O 1
ATOM 7229 N N . GLN B 1 345 ? 18.219 51.188 11.781 1 94.69 345 GLN B N 1
ATOM 7230 C CA . GLN B 1 345 ? 19.594 51.219 12.289 1 94.69 345 GLN B CA 1
ATOM 7231 C C . GLN B 1 345 ? 19.875 50 13.156 1 94.69 345 GLN B C 1
ATOM 7233 O O . GLN B 1 345 ? 18.984 49.469 13.844 1 94.69 345 GLN B O 1
ATOM 7238 N N . ARG B 1 346 ? 21.156 49.594 13.156 1 95.69 346 ARG B N 1
ATOM 7239 C CA . ARG B 1 346 ? 21.625 48.531 14.047 1 95.69 346 ARG B CA 1
ATOM 7240 C C . ARG B 1 346 ? 21.812 49.062 15.469 1 95.69 346 ARG B C 1
ATOM 7242 O O . ARG B 1 346 ? 22.438 50.125 15.672 1 95.69 346 ARG B O 1
ATOM 7249 N N . THR B 1 347 ? 21.266 48.375 16.344 1 95.06 347 THR B N 1
ATOM 7250 C CA . THR B 1 347 ? 21.375 48.844 17.719 1 95.06 347 THR B CA 1
ATOM 7251 C C . THR B 1 347 ? 22.391 48.031 18.5 1 95.06 347 THR B C 1
ATOM 7253 O O . THR B 1 347 ? 23.109 48.531 19.344 1 95.06 347 THR B O 1
ATOM 7256 N N . LYS B 1 348 ? 22.422 46.781 18.234 1 95.62 348 LYS B N 1
ATOM 7257 C CA . LYS B 1 348 ? 23.344 45.875 18.938 1 95.62 348 LYS B CA 1
ATOM 7258 C C . LYS B 1 348 ? 23.719 44.688 18.047 1 95.62 348 LYS B C 1
ATOM 7260 O O . LYS B 1 348 ? 22.922 44.25 17.219 1 95.62 348 LYS B O 1
ATOM 7265 N N . THR B 1 349 ? 24.953 44.188 18.234 1 96.25 349 THR B N 1
ATOM 7266 C CA . THR B 1 349 ? 25.422 43.031 17.484 1 96.25 349 THR B CA 1
ATOM 7267 C C . THR B 1 349 ? 26.156 42.031 18.406 1 96.25 349 THR B C 1
ATOM 7269 O O . THR B 1 349 ? 26.969 42.438 19.234 1 96.25 349 THR B O 1
ATOM 7272 N N . PHE B 1 350 ? 25.891 40.781 18.312 1 97 350 PHE B N 1
ATOM 7273 C CA . PHE B 1 350 ? 26.547 39.719 19.078 1 97 350 PHE B CA 1
ATOM 7274 C C . PHE B 1 350 ? 27.344 38.781 18.156 1 97 350 PHE B C 1
ATOM 7276 O O . PHE B 1 350 ? 26.766 38.156 17.281 1 97 350 PHE B O 1
ATOM 7283 N N . HIS B 1 351 ? 28.609 38.656 18.312 1 94.94 351 HIS B N 1
ATOM 7284 C CA . HIS B 1 351 ? 29.484 37.781 17.547 1 94.94 351 HIS B CA 1
ATOM 7285 C C . HIS B 1 351 ? 29.906 36.562 18.391 1 94.94 351 HIS B C 1
ATOM 7287 O O . HIS B 1 351 ? 31.094 36.438 18.719 1 94.94 351 HIS B O 1
ATOM 7293 N N . GLU B 1 352 ? 29 35.719 18.625 1 94.62 352 GLU B N 1
ATOM 7294 C CA . GLU B 1 352 ? 29.297 34.688 19.609 1 94.62 352 GLU B CA 1
ATOM 7295 C C . GLU B 1 352 ? 29.359 33.312 18.953 1 94.62 352 GLU B C 1
ATOM 7297 O O . GLU B 1 352 ? 30.016 32.406 19.469 1 94.62 352 GLU B O 1
ATOM 7302 N N . HIS B 1 353 ? 28.688 33.094 17.859 1 96.88 353 HIS B N 1
ATOM 7303 C CA . HIS B 1 353 ? 28.688 31.781 17.188 1 96.88 353 HIS B CA 1
ATOM 7304 C C . HIS B 1 353 ? 29.875 31.672 16.234 1 96.88 353 HIS B C 1
ATOM 7306 O O . HIS B 1 353 ? 30.281 32.656 15.617 1 96.88 353 HIS B O 1
ATOM 7312 N N . GLU B 1 354 ? 30.406 30.453 16.047 1 96.5 354 GLU B N 1
ATOM 7313 C CA . GLU B 1 354 ? 31.562 30.219 15.203 1 96.5 354 GLU B CA 1
ATOM 7314 C C . GLU B 1 354 ? 31.141 29.844 13.781 1 96.5 354 GLU B C 1
ATOM 7316 O O . GLU B 1 354 ? 31.953 29.906 12.859 1 96.5 354 GLU B O 1
ATOM 7321 N N . LYS B 1 355 ? 29.984 29.453 13.68 1 97.81 355 LYS B N 1
ATOM 7322 C CA . LYS B 1 355 ? 29.438 29.047 12.391 1 97.81 355 LYS B CA 1
ATOM 7323 C C . LYS B 1 355 ? 28.109 29.719 12.109 1 97.81 355 LYS B C 1
ATOM 7325 O O . LYS B 1 355 ? 27.719 30.672 12.805 1 97.81 355 LYS B O 1
ATOM 7330 N N . ARG B 1 356 ? 27.531 29.281 11.023 1 97.25 356 ARG B N 1
ATOM 7331 C CA . ARG B 1 356 ? 26.25 29.844 10.602 1 97.25 356 ARG B CA 1
ATOM 7332 C C . ARG B 1 356 ? 25.219 29.75 11.711 1 97.25 356 ARG B C 1
ATOM 7334 O O . ARG B 1 356 ? 25.078 28.703 12.344 1 97.25 356 ARG B O 1
ATOM 7341 N N . CYS B 1 357 ? 24.531 30.844 11.977 1 98 357 CYS B N 1
ATOM 7342 C CA . CYS B 1 357 ? 23.406 30.891 12.898 1 98 357 CYS B CA 1
ATOM 7343 C C . CYS B 1 357 ? 22.094 30.75 12.148 1 98 357 CYS B C 1
ATOM 7345 O O . CYS B 1 357 ? 21.719 31.625 11.367 1 98 357 CYS B O 1
ATOM 7347 N N . TRP B 1 358 ? 21.344 29.766 12.469 1 97.56 358 TRP B N 1
ATOM 7348 C CA . TRP B 1 358 ? 20.172 29.406 11.664 1 97.56 358 TRP B CA 1
ATOM 7349 C C . TRP B 1 358 ? 18.922 30.109 12.195 1 97.56 358 TRP B C 1
ATOM 7351 O O . TRP B 1 358 ? 17.984 30.375 11.438 1 97.56 358 TRP B O 1
ATOM 7361 N N . SER B 1 359 ? 18.938 30.328 13.453 1 98.25 359 SER B N 1
ATOM 7362 C CA . SER B 1 359 ? 17.672 30.766 14.031 1 98.25 359 SER B CA 1
ATOM 7363 C C . SER B 1 359 ? 17.906 31.703 15.211 1 98.25 359 SER B C 1
ATOM 7365 O O . SER B 1 359 ? 18.891 31.578 15.93 1 98.25 359 SER B O 1
ATOM 7367 N N . VAL B 1 360 ? 17.047 32.625 15.375 1 98.44 360 VAL B N 1
ATOM 7368 C CA . VAL B 1 360 ? 16.984 33.562 16.5 1 98.44 360 VAL B CA 1
ATOM 7369 C C . VAL B 1 360 ? 15.539 33.75 16.953 1 98.44 360 VAL B C 1
ATOM 7371 O O . VAL B 1 360 ? 14.625 33.75 16.125 1 98.44 360 VAL B O 1
ATOM 7374 N N . ASP B 1 361 ? 15.289 33.844 18.234 1 98.5 361 ASP B N 1
ATOM 7375 C CA . ASP B 1 361 ? 13.93 33.969 18.75 1 98.5 361 ASP B CA 1
ATOM 7376 C C . ASP B 1 361 ? 13.891 34.844 20 1 98.5 361 ASP B C 1
ATOM 7378 O O . ASP B 1 361 ? 14.727 34.719 20.891 1 98.5 361 ASP B O 1
ATOM 7382 N N . PHE B 1 362 ? 12.914 35.75 20.016 1 97.69 362 PHE B N 1
ATOM 7383 C CA . PHE B 1 362 ? 12.641 36.562 21.203 1 97.69 362 PHE B CA 1
ATOM 7384 C C . PHE B 1 362 ? 11.727 35.812 22.156 1 97.69 362 PHE B C 1
ATOM 7386 O O . PHE B 1 362 ? 10.773 35.156 21.734 1 97.69 362 PHE B O 1
ATOM 7393 N N . ASN B 1 363 ? 12.023 35.938 23.422 1 97.5 363 ASN B N 1
ATOM 7394 C CA . ASN B 1 363 ? 11.094 35.406 24.422 1 97.5 363 ASN B CA 1
ATOM 7395 C C . ASN B 1 363 ? 9.859 36.281 24.562 1 97.5 363 ASN B C 1
ATOM 7397 O O . ASN B 1 363 ? 9.977 37.5 24.703 1 97.5 363 ASN B O 1
ATOM 7401 N N . ASP B 1 364 ? 8.711 35.719 24.578 1 95 364 ASP B N 1
ATOM 7402 C CA . ASP B 1 364 ? 7.465 36.5 24.609 1 95 364 ASP B CA 1
ATOM 7403 C C . ASP B 1 364 ? 7.148 36.969 26.031 1 95 364 ASP B C 1
ATOM 7405 O O . ASP B 1 364 ? 6.402 37.938 26.203 1 95 364 ASP B O 1
ATOM 7409 N N . VAL B 1 365 ? 7.582 36.312 26.984 1 95.69 365 VAL B N 1
ATOM 7410 C CA . VAL B 1 365 ? 7.305 36.656 28.375 1 95.69 365 VAL B CA 1
ATOM 7411 C C . VAL B 1 365 ? 8.352 37.625 28.891 1 95.69 365 VAL B C 1
ATOM 7413 O O . VAL B 1 365 ? 8.016 38.719 29.344 1 95.69 365 VAL B O 1
ATOM 7416 N N . ASP B 1 366 ? 9.602 37.25 28.781 1 95 366 ASP B N 1
ATOM 7417 C CA . ASP B 1 366 ? 10.703 38.188 29.031 1 95 366 ASP B CA 1
ATOM 7418 C C . ASP B 1 366 ? 11.25 38.75 27.719 1 95 366 ASP B C 1
ATOM 7420 O O . ASP B 1 366 ? 12.18 38.188 27.141 1 95 366 ASP B O 1
ATOM 7424 N N . THR B 1 367 ? 10.797 39.844 27.312 1 93.88 367 THR B N 1
ATOM 7425 C CA . THR B 1 367 ? 11 40.406 25.969 1 93.88 367 THR B CA 1
ATOM 7426 C C . THR B 1 367 ? 12.438 40.875 25.781 1 93.88 367 THR B C 1
ATOM 7428 O O . THR B 1 367 ? 12.828 41.25 24.688 1 93.88 367 THR B O 1
ATOM 7431 N N . ARG B 1 368 ? 13.242 40.812 26.797 1 94.56 368 ARG B N 1
ATOM 7432 C CA . ARG B 1 368 ? 14.641 41.219 26.688 1 94.56 368 ARG B CA 1
ATOM 7433 C C . ARG B 1 368 ? 15.539 40 26.422 1 94.56 368 ARG B C 1
ATOM 7435 O O . ARG B 1 368 ? 16.734 40.156 26.141 1 94.56 368 ARG B O 1
ATOM 7442 N N . LEU B 1 369 ? 14.961 38.875 26.562 1 96.19 369 LEU B N 1
ATOM 7443 C CA . LEU B 1 369 ? 15.711 37.656 26.406 1 96.19 369 LEU B CA 1
ATOM 7444 C C . LEU B 1 369 ? 15.656 37.156 24.969 1 96.19 369 LEU B C 1
ATOM 7446 O O . LEU B 1 369 ? 14.586 37.125 24.359 1 96.19 369 LEU B O 1
ATOM 7450 N N . ILE B 1 370 ? 16.828 36.75 24.391 1 97.56 370 ILE B N 1
ATOM 7451 C CA . ILE B 1 370 ? 16.953 36.25 23.031 1 97.56 370 ILE B CA 1
ATOM 7452 C C . ILE B 1 370 ? 17.719 34.906 23.031 1 97.56 370 ILE B C 1
ATOM 7454 O O . ILE B 1 370 ? 18.641 34.719 23.812 1 97.56 370 ILE B O 1
ATOM 7458 N N . ALA B 1 371 ? 17.328 34 22.219 1 98.31 371 ALA B N 1
ATOM 7459 C CA . ALA B 1 371 ? 18.047 32.75 22.031 1 98.31 371 ALA B CA 1
ATOM 7460 C C . ALA B 1 371 ? 18.422 32.562 20.562 1 98.31 371 ALA B C 1
ATOM 7462 O O . ALA B 1 371 ? 17.688 32.969 19.672 1 98.31 371 ALA B O 1
ATOM 7463 N N . SER B 1 372 ? 19.562 31.984 20.281 1 98.56 372 SER B N 1
ATOM 7464 C CA . SER B 1 372 ? 20.016 31.688 18.922 1 98.56 372 SER B CA 1
ATOM 7465 C C . SER B 1 372 ? 20.547 30.266 18.812 1 98.56 372 SER B C 1
ATOM 7467 O O . SER B 1 372 ? 21.016 29.703 19.797 1 98.56 372 SER B O 1
ATOM 7469 N N . GLY B 1 373 ? 20.359 29.609 17.703 1 98.38 373 GLY B N 1
ATOM 7470 C CA . GLY B 1 373 ? 20.875 28.281 17.391 1 98.38 373 GLY B CA 1
ATOM 7471 C C . GLY B 1 373 ? 21.75 28.266 16.156 1 98.38 373 GLY B C 1
ATOM 7472 O O . GLY B 1 373 ? 21.438 28.891 15.156 1 98.38 373 GLY B O 1
ATOM 7473 N N . SER B 1 374 ? 22.828 27.484 16.234 1 98.38 374 SER B N 1
ATOM 7474 C CA . SER B 1 374 ? 23.844 27.578 15.203 1 98.38 374 SER B CA 1
ATOM 7475 C C . SER B 1 374 ? 24.359 26.188 14.812 1 98.38 374 SER B C 1
ATOM 7477 O O . SER B 1 374 ? 24.094 25.203 15.508 1 98.38 374 SER B O 1
ATOM 7479 N N . ASP B 1 375 ? 25.062 26.172 13.719 1 97.88 375 ASP B N 1
ATOM 7480 C CA . ASP B 1 375 ? 25.75 24.969 13.234 1 97.88 375 ASP B CA 1
ATOM 7481 C C . ASP B 1 375 ? 26.875 24.578 14.172 1 97.88 375 ASP B C 1
ATOM 7483 O O . ASP B 1 375 ? 27.422 23.469 14.055 1 97.88 375 ASP B O 1
ATOM 7487 N N . ASP B 1 376 ? 27.375 25.406 15.062 1 97.31 376 ASP B N 1
ATOM 7488 C CA . ASP B 1 376 ? 28.438 25.094 15.992 1 97.31 376 ASP B CA 1
ATOM 7489 C C . ASP B 1 376 ? 27.922 24.234 17.141 1 97.31 376 ASP B C 1
ATOM 7491 O O . ASP B 1 376 ? 28.641 24.016 18.125 1 97.31 376 ASP B O 1
ATOM 7495 N N . ALA B 1 377 ? 26.672 23.828 17.109 1 97.56 377 ALA B N 1
ATOM 7496 C CA . ALA B 1 377 ? 26.031 22.906 18.047 1 97.56 377 ALA B CA 1
ATOM 7497 C C . ALA B 1 377 ? 25.812 23.594 19.391 1 97.56 377 ALA B C 1
ATOM 7499 O O . ALA B 1 377 ? 25.906 22.938 20.438 1 97.56 377 ALA B O 1
ATOM 7500 N N . ARG B 1 378 ? 25.531 24.859 19.297 1 97.94 378 ARG B N 1
ATOM 7501 C CA . ARG B 1 378 ? 25.297 25.578 20.547 1 97.94 378 ARG B CA 1
ATOM 7502 C C . ARG B 1 378 ? 24.031 26.438 20.438 1 97.94 378 ARG B C 1
ATOM 7504 O O . ARG B 1 378 ? 23.719 26.969 19.375 1 97.94 378 ARG B O 1
ATOM 7511 N N . VAL B 1 379 ? 23.344 26.5 21.547 1 98.31 379 VAL B N 1
ATOM 7512 C CA . VAL B 1 379 ? 22.281 27.469 21.75 1 98.31 379 VAL B CA 1
ATOM 7513 C C . VAL B 1 379 ? 22.766 28.562 22.703 1 98.31 379 VAL B C 1
ATOM 7515 O O . VAL B 1 379 ? 23.156 28.266 23.844 1 98.31 379 VAL B O 1
ATOM 7518 N N . LYS B 1 380 ? 22.719 29.75 22.234 1 98.25 380 LYS B N 1
ATOM 7519 C CA . LYS B 1 380 ? 23.188 30.859 23.062 1 98.25 380 LYS B CA 1
ATOM 7520 C C . LYS B 1 380 ? 22.016 31.719 23.516 1 98.25 380 LYS B C 1
ATOM 7522 O O . LYS B 1 380 ? 21.078 31.953 22.75 1 98.25 380 LYS B O 1
ATOM 7527 N N . LEU B 1 381 ? 22.156 32.188 24.734 1 97.81 381 LEU B N 1
ATOM 7528 C CA . LEU B 1 381 ? 21.156 33.094 25.312 1 97.81 381 LEU B CA 1
ATOM 7529 C C . LEU B 1 381 ? 21.719 34.469 25.531 1 97.81 381 LEU B C 1
ATOM 7531 O O . LEU B 1 381 ? 22.859 34.625 25.984 1 97.81 381 LEU B O 1
ATOM 7535 N N . TYR B 1 382 ? 20.938 35.469 25.078 1 97.31 382 TYR B N 1
ATOM 7536 C CA . TYR B 1 382 ? 21.359 36.875 25.188 1 97.31 382 TYR B CA 1
ATOM 7537 C C . TYR B 1 382 ? 20.328 37.656 25.984 1 97.31 382 TYR B C 1
ATOM 7539 O O . TYR B 1 382 ? 19.141 37.312 26.016 1 97.31 382 TYR B O 1
ATOM 7547 N N . SER B 1 383 ? 20.781 38.625 26.656 1 95.25 383 SER B N 1
ATOM 7548 C CA . SER B 1 383 ? 19.953 39.688 27.219 1 95.25 383 SER B CA 1
ATOM 7549 C C . SER B 1 383 ? 20.281 41.062 26.594 1 95.25 383 SER B C 1
ATOM 7551 O O . SER B 1 383 ? 21.453 41.375 26.359 1 95.25 383 SER B O 1
ATOM 7553 N N . LEU B 1 384 ? 19.328 41.844 26.328 1 93.19 384 LEU B N 1
ATOM 7554 C CA . LEU B 1 384 ? 19.516 43.125 25.656 1 93.19 384 LEU B CA 1
ATOM 7555 C C . LEU B 1 384 ? 20.328 44.094 26.531 1 93.19 384 LEU B C 1
ATOM 7557 O O . LEU B 1 384 ? 20.891 45.062 26.031 1 93.19 384 LEU B O 1
ATOM 7561 N N . SER B 1 385 ? 20.406 43.812 27.828 1 91.69 385 SER B N 1
ATOM 7562 C CA . SER B 1 385 ? 21.062 44.719 28.766 1 91.69 385 SER B CA 1
ATOM 7563 C C . SER B 1 385 ? 22.547 44.375 28.891 1 91.69 385 SER B C 1
ATOM 7565 O O . SER B 1 385 ? 23.312 45.125 29.5 1 91.69 385 SER B O 1
ATOM 7567 N N . VAL B 1 386 ? 22.922 43.25 28.344 1 91.69 386 VAL B N 1
ATOM 7568 C CA . VAL B 1 386 ? 24.297 42.781 28.484 1 91.69 386 VAL B CA 1
ATOM 7569 C C . VAL B 1 386 ? 24.953 42.688 27.109 1 91.69 386 VAL B C 1
ATOM 7571 O O . VAL B 1 386 ? 24.281 42.469 26.094 1 91.69 386 VAL B O 1
ATOM 7574 N N . GLU B 1 387 ? 26.281 42.844 27.078 1 90.38 387 GLU B N 1
ATOM 7575 C CA . GLU B 1 387 ? 27.016 42.906 25.812 1 90.38 387 GLU B CA 1
ATOM 7576 C C . GLU B 1 387 ? 27.344 41.5 25.312 1 90.38 387 GLU B C 1
ATOM 7578 O O . GLU B 1 387 ? 27.516 41.281 24.109 1 90.38 387 GLU B O 1
ATOM 7583 N N . ASN B 1 388 ? 27.391 40.594 26.188 1 91.81 388 ASN B N 1
ATOM 7584 C CA . ASN B 1 388 ? 27.734 39.219 25.812 1 91.81 388 ASN B CA 1
ATOM 7585 C C . ASN B 1 388 ? 26.594 38.281 26.156 1 91.81 388 ASN B C 1
ATOM 7587 O O . ASN B 1 388 ? 25.625 38.656 26.812 1 91.81 388 ASN B O 1
ATOM 7591 N N . SER B 1 389 ? 26.781 37.062 25.594 1 93.56 389 SER B N 1
ATOM 7592 C CA . SER B 1 389 ? 25.781 36.031 25.938 1 93.56 389 SER B CA 1
ATOM 7593 C C . SER B 1 389 ? 25.781 35.75 27.422 1 93.56 389 SER B C 1
ATOM 7595 O O . SER B 1 389 ? 26.812 35.812 28.078 1 93.56 389 SER B O 1
ATOM 7597 N N . ILE B 1 390 ? 24.641 35.469 27.875 1 94.38 390 ILE B N 1
ATOM 7598 C CA . ILE B 1 390 ? 24.5 35.25 29.312 1 94.38 390 ILE B CA 1
ATOM 7599 C C . ILE B 1 390 ? 24.625 33.781 29.625 1 94.38 390 ILE B C 1
ATOM 7601 O O . ILE B 1 390 ? 24.984 33.406 30.734 1 94.38 390 ILE B O 1
ATOM 7605 N N . ALA B 1 391 ? 24.281 32.938 28.672 1 95.38 391 ALA B N 1
ATOM 7606 C CA . ALA B 1 391 ? 24.391 31.5 28.859 1 95.38 391 ALA B CA 1
ATOM 7607 C C . ALA B 1 391 ? 24.547 30.781 27.531 1 95.38 391 ALA B C 1
ATOM 7609 O O . ALA B 1 391 ? 24.203 31.328 26.469 1 95.38 391 ALA B O 1
ATOM 7610 N N . THR B 1 392 ? 25.109 29.562 27.594 1 96.62 392 THR B N 1
ATOM 7611 C CA . THR B 1 392 ? 25.297 28.719 26.422 1 96.62 392 THR B CA 1
ATOM 7612 C C . THR B 1 392 ? 24.844 27.297 26.703 1 96.62 392 THR B C 1
ATOM 7614 O O . THR B 1 392 ? 25.203 26.703 27.703 1 96.62 392 THR B O 1
ATOM 7617 N N . LEU B 1 393 ? 24.016 26.781 25.875 1 96.62 393 LEU B N 1
ATOM 7618 C CA . LEU B 1 393 ? 23.578 25.391 25.906 1 96.62 393 LEU B CA 1
ATOM 7619 C C . LEU B 1 393 ? 24.281 24.578 24.828 1 96.62 393 LEU B C 1
ATOM 7621 O O . LEU B 1 393 ? 24.188 24.906 23.641 1 96.62 393 LEU B O 1
ATOM 7625 N N . GLU B 1 394 ? 24.906 23.484 25.25 1 95.75 394 GLU B N 1
ATOM 7626 C CA . GLU B 1 394 ? 25.641 22.641 24.312 1 95.75 394 GLU B CA 1
ATOM 7627 C C . GLU B 1 394 ? 24.766 21.516 23.781 1 95.75 394 GLU B C 1
ATOM 7629 O O . GLU B 1 394 ? 24.219 20.734 24.562 1 95.75 394 GLU B O 1
ATOM 7634 N N . ALA B 1 395 ? 24.594 21.516 22.516 1 95.5 395 ALA B N 1
ATOM 7635 C CA . ALA B 1 395 ? 23.844 20.453 21.859 1 95.5 395 ALA B CA 1
ATOM 7636 C C . ALA B 1 395 ? 24.781 19.391 21.297 1 95.5 395 ALA B C 1
ATOM 7638 O O . ALA B 1 395 ? 26 19.609 21.234 1 95.5 395 ALA B O 1
ATOM 7639 N N . LYS B 1 396 ? 24.281 18.266 20.953 1 93.44 396 LYS B N 1
ATOM 7640 C CA . LYS B 1 396 ? 25.078 17.156 20.438 1 93.44 396 LYS B CA 1
ATOM 7641 C C . LYS B 1 396 ? 25.344 17.344 18.938 1 93.44 396 LYS B C 1
ATOM 7643 O O . LYS B 1 396 ? 26.344 16.828 18.422 1 93.44 396 LYS B O 1
ATOM 7648 N N . ALA B 1 397 ? 24.484 18 18.25 1 97.06 397 ALA B N 1
ATOM 7649 C CA . ALA B 1 397 ? 24.594 18.234 16.812 1 97.06 397 ALA B CA 1
ATOM 7650 C C . ALA B 1 397 ? 24.172 19.656 16.453 1 97.06 397 ALA B C 1
ATOM 7652 O O . ALA B 1 397 ? 23.812 20.453 17.328 1 97.06 397 ALA B O 1
ATOM 7653 N N . ASN B 1 398 ? 24.297 20 15.125 1 97.56 398 ASN B N 1
ATOM 7654 C CA . ASN B 1 398 ? 23.906 21.312 14.641 1 97.56 398 ASN B CA 1
ATOM 7655 C C . ASN B 1 398 ? 22.484 21.672 15.07 1 97.56 398 ASN B C 1
ATOM 7657 O O . ASN B 1 398 ? 21.594 20.828 15.016 1 97.56 398 ASN B O 1
ATOM 7661 N N . VAL B 1 399 ? 22.344 22.875 15.547 1 98.25 399 VAL B N 1
ATOM 7662 C CA . VAL B 1 399 ? 21.031 23.375 15.93 1 98.25 399 VAL B CA 1
ATOM 7663 C C . VAL B 1 399 ? 20.406 24.156 14.773 1 98.25 399 VAL B C 1
ATOM 7665 O O . VAL B 1 399 ? 20.938 25.203 14.375 1 98.25 399 VAL B O 1
ATOM 7668 N N . CYS B 1 400 ? 19.25 23.703 14.367 1 97.94 400 CYS B N 1
ATOM 7669 C CA . CYS B 1 400 ? 18.672 24.266 13.156 1 97.94 400 CYS B CA 1
ATOM 7670 C C . CYS B 1 400 ? 17.609 25.312 13.492 1 97.94 400 CYS B C 1
ATOM 7672 O O . CYS B 1 400 ? 17.344 26.203 12.695 1 97.94 400 CYS B O 1
ATOM 7674 N N . CYS B 1 401 ? 17.016 25.156 14.578 1 98.19 401 CYS B N 1
ATOM 7675 C CA . CYS B 1 401 ? 15.984 26.109 14.977 1 98.19 401 CYS B CA 1
ATOM 7676 C C . CYS B 1 401 ? 15.797 26.125 16.484 1 98.19 401 CYS B C 1
ATOM 7678 O O . CYS B 1 401 ? 15.938 25.078 17.141 1 98.19 401 CYS B O 1
ATOM 7680 N N . VAL B 1 402 ? 15.523 27.266 17.047 1 98.44 402 VAL B N 1
ATOM 7681 C CA . VAL B 1 402 ? 15.266 27.422 18.469 1 98.44 402 VAL B CA 1
ATOM 7682 C C . VAL B 1 402 ? 13.992 28.234 18.672 1 98.44 402 VAL B C 1
ATOM 7684 O O . VAL B 1 402 ? 13.766 29.234 17.984 1 98.44 402 VAL B O 1
ATOM 7687 N N . LYS B 1 403 ? 13.164 27.844 19.547 1 98.5 403 LYS B N 1
ATOM 7688 C CA . LYS B 1 403 ? 11.93 28.547 19.844 1 98.5 403 LYS B CA 1
ATOM 7689 C C . LYS B 1 403 ? 11.633 28.516 21.344 1 98.5 403 LYS B C 1
ATOM 7691 O O . LYS B 1 403 ? 11.672 27.453 21.969 1 98.5 403 LYS B O 1
ATOM 7696 N N . PHE B 1 404 ? 11.289 29.672 21.891 1 98.19 404 PHE B N 1
ATOM 7697 C CA . PHE B 1 404 ? 10.867 29.75 23.281 1 98.19 404 PHE B CA 1
ATOM 7698 C C . PHE B 1 404 ? 9.422 29.281 23.422 1 98.19 404 PHE B C 1
ATOM 7700 O O . PHE B 1 404 ? 8.609 29.469 22.516 1 98.19 404 PHE B O 1
ATOM 7707 N N . ASN B 1 405 ? 9.156 28.656 24.578 1 98.12 405 ASN B N 1
ATOM 7708 C CA . ASN B 1 405 ? 7.758 28.438 24.922 1 98.12 405 ASN B CA 1
ATOM 7709 C C . ASN B 1 405 ? 7.008 29.75 25.094 1 98.12 405 ASN B C 1
ATOM 7711 O O . ASN B 1 405 ? 7.434 30.625 25.859 1 98.12 405 ASN B O 1
ATOM 7715 N N . PRO B 1 406 ? 5.953 29.938 24.391 1 96 406 PRO B N 1
ATOM 7716 C CA . PRO B 1 406 ? 5.285 31.25 24.375 1 96 406 PRO B CA 1
ATOM 7717 C C . PRO B 1 406 ? 4.73 31.656 25.734 1 96 406 PRO B C 1
ATOM 7719 O O . PRO B 1 406 ? 4.418 32.812 25.953 1 96 406 PRO B O 1
ATOM 7722 N N . ARG B 1 407 ? 4.566 30.734 26.656 1 95.62 407 ARG B N 1
ATOM 7723 C CA . ARG B 1 407 ? 3.971 31.062 27.953 1 95.62 407 ARG B CA 1
ATOM 7724 C C . ARG B 1 407 ? 4.984 30.906 29.078 1 95.62 407 ARG B C 1
ATOM 7726 O O . ARG B 1 407 ? 4.609 30.859 30.25 1 95.62 407 ARG B O 1
ATOM 7733 N N . SER B 1 408 ? 6.234 30.766 28.672 1 95.38 408 SER B N 1
ATOM 7734 C CA . SER B 1 408 ? 7.273 30.609 29.688 1 95.38 408 SER B CA 1
ATOM 7735 C C . SER B 1 408 ? 8.539 31.375 29.297 1 95.38 408 SER B C 1
ATOM 7737 O O . SER B 1 408 ? 8.93 31.391 28.125 1 95.38 408 SER B O 1
ATOM 7739 N N . SER B 1 409 ? 9.195 31.875 30.297 1 94 409 SER B N 1
ATOM 7740 C CA . SER B 1 409 ? 10.445 32.594 30.062 1 94 409 SER B CA 1
ATOM 7741 C C . SER B 1 409 ? 11.641 31.641 30.203 1 94 409 SER B C 1
ATOM 7743 O O . SER B 1 409 ? 12.758 32 29.797 1 94 409 SER B O 1
ATOM 7745 N N . TYR B 1 410 ? 11.352 30.453 30.656 1 95.94 410 TYR B N 1
ATOM 7746 C CA . TYR B 1 410 ? 12.492 29.625 31.031 1 95.94 410 TYR B CA 1
ATOM 7747 C C . TYR B 1 410 ? 12.531 28.344 30.203 1 95.94 410 TYR B C 1
ATOM 7749 O O . TYR B 1 410 ? 13.336 27.453 30.484 1 95.94 410 TYR B O 1
ATOM 7757 N N . HIS B 1 411 ? 11.672 28.219 29.312 1 97.75 411 HIS B N 1
ATOM 7758 C CA . HIS B 1 411 ? 11.633 26.969 28.562 1 97.75 411 HIS B CA 1
ATOM 7759 C C . HIS B 1 411 ? 11.82 27.219 27.062 1 97.75 411 HIS B C 1
ATOM 7761 O O . HIS B 1 411 ? 11.289 28.203 26.531 1 97.75 411 HIS B O 1
ATOM 7767 N N . LEU B 1 412 ? 12.562 26.422 26.438 1 97.5 412 LEU B N 1
ATOM 7768 C CA . LEU B 1 412 ? 12.758 26.531 24.984 1 97.5 412 LEU B CA 1
ATOM 7769 C C . LEU B 1 412 ? 12.922 25.172 24.344 1 97.5 412 LEU B C 1
ATOM 7771 O O . LEU B 1 412 ? 13.273 24.203 25.031 1 97.5 412 LEU B O 1
ATOM 7775 N N . ALA B 1 413 ? 12.539 25.047 23.125 1 98.44 413 ALA B N 1
ATOM 7776 C CA . ALA B 1 413 ? 12.719 23.844 22.328 1 98.44 413 ALA B CA 1
ATOM 7777 C C . ALA B 1 413 ? 13.594 24.125 21.109 1 98.44 413 ALA B C 1
ATOM 7779 O O . ALA B 1 413 ? 13.57 25.234 20.562 1 98.44 413 ALA B O 1
ATOM 7780 N N . PHE B 1 414 ? 14.422 23.172 20.672 1 98.38 414 PHE B N 1
ATOM 7781 C CA . PHE B 1 414 ? 15.195 23.375 19.453 1 98.38 414 PHE B CA 1
ATOM 7782 C C . PHE B 1 414 ? 15.266 22.094 18.641 1 98.38 414 PHE B C 1
ATOM 7784 O O . PHE B 1 414 ? 15.164 21 19.188 1 98.38 414 PHE B O 1
ATOM 7791 N N . GLY B 1 415 ? 15.234 22.25 17.359 1 98.25 415 GLY B N 1
ATOM 7792 C CA . GLY B 1 415 ? 15.461 21.141 16.438 1 98.25 415 GLY B CA 1
ATOM 7793 C C . GLY B 1 415 ? 16.922 21 16.016 1 98.25 415 GLY B C 1
ATOM 7794 O O . GLY B 1 415 ? 17.609 22 15.828 1 98.25 415 GLY B O 1
ATOM 7795 N N . SER B 1 416 ? 17.344 19.781 15.852 1 97.19 416 SER B N 1
ATOM 7796 C CA . SER B 1 416 ? 18.75 19.516 15.633 1 97.19 416 SER B CA 1
ATOM 7797 C C . SER B 1 416 ? 18.969 18.578 14.445 1 97.19 416 SER B C 1
ATOM 7799 O O . SER B 1 416 ? 18.016 17.984 13.945 1 97.19 416 SER B O 1
ATOM 7801 N N . ALA B 1 417 ? 20.188 18.516 14.016 1 97.19 417 ALA B N 1
ATOM 7802 C CA . ALA B 1 417 ? 20.578 17.641 12.914 1 97.19 417 ALA B CA 1
ATOM 7803 C C . ALA B 1 417 ? 20.656 16.188 13.375 1 97.19 417 ALA B C 1
ATOM 7805 O O . ALA B 1 417 ? 20.797 15.281 12.555 1 97.19 417 ALA B O 1
ATOM 7806 N N . ASP B 1 418 ? 20.5 15.898 14.68 1 95.94 418 ASP B N 1
ATOM 7807 C CA . ASP B 1 418 ? 20.5 14.523 15.18 1 95.94 418 ASP B CA 1
ATOM 7808 C C . ASP B 1 418 ? 19.141 13.867 15.016 1 95.94 418 ASP B C 1
ATOM 7810 O O . ASP B 1 418 ? 18.891 12.781 15.547 1 95.94 418 ASP B O 1
ATOM 7814 N N . HIS B 1 419 ? 18.188 14.547 14.422 1 97.06 419 HIS B N 1
ATOM 7815 C CA . HIS B 1 419 ? 16.875 14.039 14.039 1 97.06 419 HIS B CA 1
ATOM 7816 C C . HIS B 1 419 ? 15.891 14.172 15.195 1 97.06 419 HIS B C 1
ATOM 7818 O O . HIS B 1 419 ? 14.773 13.641 15.125 1 97.06 419 HIS B O 1
ATOM 7824 N N . TRP B 1 420 ? 16.312 14.883 16.234 1 97.44 420 TRP B N 1
ATOM 7825 C CA . TRP B 1 420 ? 15.445 14.953 17.422 1 97.44 420 TRP B CA 1
ATOM 7826 C C . TRP B 1 420 ? 15.07 16.406 17.719 1 97.44 420 TRP B C 1
ATOM 7828 O O . TRP B 1 420 ? 15.703 17.328 17.219 1 97.44 420 TRP B O 1
ATOM 7838 N N . VAL B 1 421 ? 14 16.531 18.516 1 98.19 421 VAL B N 1
ATOM 7839 C CA . VAL B 1 421 ? 13.609 17.797 19.109 1 98.19 421 VAL B CA 1
ATOM 7840 C C . VAL B 1 421 ? 13.906 17.781 20.609 1 98.19 421 VAL B C 1
ATOM 7842 O O . VAL B 1 421 ? 13.531 16.828 21.312 1 98.19 421 VAL B O 1
ATOM 7845 N N . HIS B 1 422 ? 14.602 18.766 21.078 1 97.81 422 HIS B N 1
ATOM 7846 C CA . HIS B 1 422 ? 14.992 18.844 22.484 1 97.81 422 HIS B CA 1
ATOM 7847 C C . HIS B 1 422 ? 14.25 19.969 23.203 1 97.81 422 HIS B C 1
ATOM 7849 O O . HIS B 1 422 ? 14.195 21.094 22.703 1 97.81 422 HIS B O 1
ATOM 7855 N N . TYR B 1 423 ? 13.695 19.656 24.312 1 98.12 423 TYR B N 1
ATOM 7856 C CA . TYR B 1 423 ? 12.984 20.609 25.156 1 98.12 423 TYR B CA 1
ATOM 7857 C C . TYR B 1 423 ? 13.719 20.812 26.484 1 98.12 423 TYR B C 1
ATOM 7859 O O . TYR B 1 423 ? 13.984 19.844 27.203 1 98.12 423 TYR B O 1
ATOM 7867 N N . TYR B 1 424 ? 14.094 22.094 26.828 1 97.81 424 TYR B N 1
ATOM 7868 C CA . TYR B 1 424 ? 14.945 22.359 27.984 1 97.81 424 TYR B CA 1
ATOM 7869 C C . TYR B 1 424 ? 14.289 23.359 28.938 1 97.81 424 TYR B C 1
ATOM 7871 O O . TYR B 1 424 ? 13.492 24.188 28.5 1 97.81 424 TYR B O 1
ATOM 7879 N N . ASP B 1 425 ? 14.648 23.203 30.156 1 97.25 425 ASP B N 1
ATOM 7880 C CA . ASP B 1 425 ? 14.469 24.219 31.188 1 97.25 425 ASP B CA 1
ATOM 7881 C C . ASP B 1 425 ? 15.742 25.016 31.391 1 97.25 425 ASP B C 1
ATOM 7883 O O . ASP B 1 425 ? 16.766 24.469 31.828 1 97.25 425 ASP B O 1
ATOM 7887 N N . LEU B 1 426 ? 15.742 26.328 31.125 1 95.56 426 LEU B N 1
ATOM 7888 C CA . LEU B 1 426 ? 16.938 27.188 31.125 1 95.56 426 LEU B CA 1
ATOM 7889 C C . LEU B 1 426 ? 17.484 27.359 32.531 1 95.56 426 LEU B C 1
ATOM 7891 O O . LEU B 1 426 ? 18.609 27.797 32.719 1 95.56 426 LEU B O 1
ATOM 7895 N N . ARG B 1 427 ? 16.641 27 33.562 1 94.75 427 ARG B N 1
ATOM 7896 C CA . ARG B 1 427 ? 17.078 27.078 34.938 1 94.75 427 ARG B CA 1
ATOM 7897 C C . ARG B 1 427 ? 17.984 25.891 35.312 1 94.75 427 ARG B C 1
ATOM 7899 O O . ARG B 1 427 ? 18.75 25.953 36.25 1 94.75 427 ARG B O 1
ATOM 7906 N N . ASN B 1 428 ? 17.875 24.844 34.5 1 93.38 428 ASN B N 1
ATOM 7907 C CA . ASN B 1 428 ? 18.734 23.672 34.594 1 93.38 428 ASN B CA 1
ATOM 7908 C C . ASN B 1 428 ? 19.062 23.125 33.188 1 93.38 428 ASN B C 1
ATOM 7910 O O . ASN B 1 428 ? 18.391 22.219 32.688 1 93.38 428 ASN B O 1
ATOM 7914 N N . MET B 1 429 ? 20.203 23.578 32.656 1 92.44 429 MET B N 1
ATOM 7915 C CA . MET B 1 429 ? 20.516 23.328 31.25 1 92.44 429 MET B CA 1
ATOM 7916 C C . MET B 1 429 ? 21.375 22.062 31.109 1 92.44 429 MET B C 1
ATOM 7918 O O . MET B 1 429 ? 21.906 21.797 30.047 1 92.44 429 MET B O 1
ATOM 7922 N N . LYS B 1 430 ? 21.547 21.297 32.156 1 91.88 430 LYS B N 1
ATOM 7923 C CA . LYS B 1 430 ? 22.406 20.109 32.125 1 91.88 430 LYS B CA 1
ATOM 7924 C C . LYS B 1 430 ? 21.75 18.984 31.328 1 91.88 430 LYS B C 1
ATOM 7926 O O . LYS B 1 430 ? 22.422 18.25 30.594 1 91.88 430 LYS B O 1
ATOM 7931 N N . GLU B 1 431 ? 20.469 18.891 31.578 1 94.12 431 GLU B N 1
ATOM 7932 C CA . GLU B 1 431 ? 19.75 17.828 30.875 1 94.12 431 GLU B CA 1
ATOM 7933 C C . GLU B 1 431 ? 18.438 18.359 30.266 1 94.12 431 GLU B C 1
ATOM 7935 O O . GLU B 1 431 ? 17.797 19.234 30.844 1 94.12 431 GLU B O 1
ATOM 7940 N N . ALA B 1 432 ? 18.125 17.766 29.156 1 95.12 432 ALA B N 1
ATOM 7941 C CA . ALA B 1 432 ? 16.859 18.125 28.531 1 95.12 432 ALA B CA 1
ATOM 7942 C C . ALA B 1 432 ? 15.664 17.609 29.328 1 95.12 432 ALA B C 1
ATOM 7944 O O . ALA B 1 432 ? 15.734 16.516 29.906 1 95.12 432 ALA B O 1
ATOM 7945 N N . LEU B 1 433 ? 14.633 18.328 29.391 1 95.81 433 LEU B N 1
ATOM 7946 C CA . LEU B 1 433 ? 13.398 17.906 30.047 1 95.81 433 LEU B CA 1
ATOM 7947 C C . LEU B 1 433 ? 12.719 16.797 29.25 1 95.81 433 LEU B C 1
ATOM 7949 O O . LEU B 1 433 ? 12.203 15.836 29.828 1 95.81 433 LEU B O 1
ATOM 7953 N N . SER B 1 434 ? 12.695 16.984 27.984 1 96.31 434 SER B N 1
ATOM 7954 C CA . SER B 1 434 ? 12.125 15.977 27.094 1 96.31 434 SER B CA 1
ATOM 7955 C C . SER B 1 434 ? 12.867 15.953 25.75 1 96.31 434 SER B C 1
ATOM 7957 O O . SER B 1 434 ? 13.336 16.984 25.281 1 96.31 434 SER B O 1
ATOM 7959 N N . VAL B 1 435 ? 13.008 14.758 25.188 1 97.06 435 VAL B N 1
ATOM 7960 C CA . VAL B 1 435 ? 13.578 14.555 23.859 1 97.06 435 VAL B CA 1
ATOM 7961 C C . VAL B 1 435 ? 12.586 13.82 22.969 1 97.06 435 VAL B C 1
ATOM 7963 O O . VAL B 1 435 ? 12.141 12.719 23.312 1 97.06 435 VAL B O 1
ATOM 7966 N N . PHE B 1 436 ? 12.258 14.422 21.922 1 97.88 436 PHE B N 1
ATOM 7967 C CA . PHE B 1 436 ? 11.266 13.844 21.031 1 97.88 436 PHE B CA 1
ATOM 7968 C C . PHE B 1 436 ? 11.938 13.156 19.844 1 97.88 436 PHE B C 1
ATOM 7970 O O . PHE B 1 436 ? 12.523 13.812 18.984 1 97.88 436 PHE B O 1
ATOM 7977 N N . LYS B 1 437 ? 11.633 11.828 19.875 1 95.81 437 LYS B N 1
ATOM 7978 C CA . LYS B 1 437 ? 12.258 11 18.859 1 95.81 437 LYS B CA 1
ATOM 7979 C C . LYS B 1 437 ? 11.234 10.484 17.844 1 95.81 437 LYS B C 1
ATOM 7981 O O . LYS B 1 437 ? 10.141 10.055 18.234 1 95.81 437 LYS B O 1
ATOM 7986 N N . GLY B 1 438 ? 11.539 10.703 16.594 1 95.56 438 GLY B N 1
ATOM 7987 C CA . GLY B 1 438 ? 10.602 10.172 15.617 1 95.56 438 GLY B CA 1
ATOM 7988 C C . GLY B 1 438 ? 11 10.477 14.188 1 95.56 438 GLY B C 1
ATOM 7989 O O . GLY B 1 438 ? 10.766 9.672 13.281 1 95.56 438 GLY B O 1
ATOM 7990 N N . HIS B 1 439 ? 11.586 11.602 13.977 1 97.06 439 HIS B N 1
ATOM 7991 C CA . HIS B 1 439 ? 12 11.977 12.625 1 97.06 439 HIS B CA 1
ATOM 7992 C C . HIS B 1 439 ? 13.164 11.117 12.148 1 97.06 439 HIS B C 1
ATOM 7994 O O . HIS B 1 439 ? 13.977 10.656 12.953 1 97.06 439 HIS B O 1
ATOM 8000 N N . LYS B 1 440 ? 13.227 10.891 10.883 1 97.06 440 LYS B N 1
ATOM 8001 C CA . LYS B 1 440 ? 14.273 10.055 10.305 1 97.06 440 LYS B CA 1
ATOM 8002 C C . LYS B 1 440 ? 15.445 10.898 9.812 1 97.06 440 LYS B C 1
ATOM 8004 O O . LYS B 1 440 ? 16.531 10.375 9.539 1 97.06 440 LYS B O 1
ATOM 8009 N N . LYS B 1 441 ? 15.25 12.188 9.641 1 97.88 441 LYS B N 1
ATOM 8010 C CA . LYS B 1 441 ? 16.266 13.125 9.172 1 97.88 441 LYS B CA 1
ATOM 8011 C C . LYS B 1 441 ? 16.312 14.375 10.055 1 97.88 441 LYS B C 1
ATOM 8013 O O . LYS B 1 441 ? 15.758 14.383 11.156 1 97.88 441 LYS B O 1
ATOM 8018 N N . ALA B 1 442 ? 17.125 15.359 9.625 1 97.5 442 ALA B N 1
ATOM 8019 C CA . ALA B 1 442 ? 17.359 16.578 10.406 1 97.5 442 ALA B CA 1
ATOM 8020 C C . ALA B 1 442 ? 16.062 17.359 10.594 1 97.5 442 ALA B C 1
ATOM 8022 O O . ALA B 1 442 ? 15.25 17.453 9.672 1 97.5 442 ALA B O 1
ATOM 8023 N N . VAL B 1 443 ? 15.898 17.922 11.773 1 98.31 443 VAL B N 1
ATOM 8024 C CA . VAL B 1 443 ? 14.742 18.75 12.094 1 98.31 443 VAL B CA 1
ATOM 8025 C C . VAL B 1 443 ? 15.047 20.219 11.773 1 98.31 443 VAL B C 1
ATOM 8027 O O . VAL B 1 443 ? 15.898 20.828 12.422 1 98.31 443 VAL B O 1
ATOM 8030 N N . SER B 1 444 ? 14.344 20.734 10.852 1 97.75 444 SER B N 1
ATOM 8031 C CA . SER B 1 444 ? 14.641 22.078 10.344 1 97.75 444 SER B CA 1
ATOM 8032 C C . SER B 1 444 ? 13.906 23.156 11.141 1 97.75 444 SER B C 1
ATOM 8034 O O . SER B 1 444 ? 14.406 24.266 11.297 1 97.75 444 SER B O 1
ATOM 8036 N N . TYR B 1 445 ? 12.68 22.859 11.562 1 98.25 445 TYR B N 1
ATOM 8037 C CA . TYR B 1 445 ? 11.883 23.844 12.273 1 98.25 445 TYR B CA 1
ATOM 8038 C C . TYR B 1 445 ? 11.156 23.219 13.453 1 98.25 445 TYR B C 1
ATOM 8040 O O . TYR B 1 445 ? 10.805 22.047 13.414 1 98.25 445 TYR B O 1
ATOM 8048 N N . VAL B 1 446 ? 10.953 24.016 14.445 1 98.38 446 VAL B N 1
ATOM 8049 C CA . VAL B 1 446 ? 10.109 23.703 15.586 1 98.38 446 VAL B CA 1
ATOM 8050 C C . VAL B 1 446 ? 9.211 24.891 15.914 1 98.38 446 VAL B C 1
ATOM 8052 O O . VAL B 1 446 ? 9.664 26.047 15.891 1 98.38 446 VAL B O 1
ATOM 8055 N N . LYS B 1 447 ? 7.984 24.703 16.109 1 98.25 447 LYS B N 1
ATOM 8056 C CA . LYS B 1 447 ? 7.047 25.75 16.5 1 98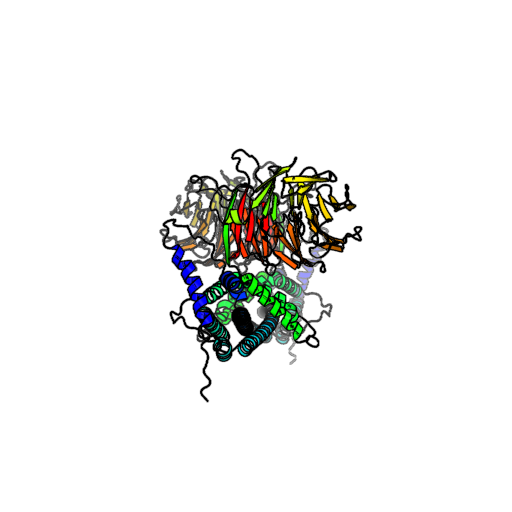.25 447 LYS B CA 1
ATOM 8057 C C . LYS B 1 447 ? 6.105 25.266 17.594 1 98.25 447 LYS B C 1
ATOM 8059 O O . LYS B 1 447 ? 5.715 24.094 17.625 1 98.25 447 LYS B O 1
ATOM 8064 N N . PHE B 1 448 ? 5.797 26.125 18.5 1 98.06 448 PHE B N 1
ATOM 8065 C CA . PHE B 1 448 ? 4.805 25.812 19.531 1 98.06 448 PHE B CA 1
ATOM 8066 C C . PHE B 1 448 ? 3.398 26.141 19.031 1 98.06 448 PHE B C 1
ATOM 8068 O O . PHE B 1 448 ? 3.15 27.25 18.547 1 98.06 448 PHE B O 1
ATOM 8075 N N . LEU B 1 449 ? 2.5 25.219 19.141 1 97.25 449 LEU B N 1
ATOM 8076 C CA . LEU B 1 449 ? 1.093 25.469 18.859 1 97.25 449 LEU B CA 1
ATOM 8077 C C . LEU B 1 449 ? 0.429 26.188 20.031 1 97.25 449 LEU B C 1
ATOM 8079 O O . LEU B 1 449 ? -0.446 27.031 19.828 1 97.25 449 LEU B O 1
ATOM 8083 N N . ASN B 1 450 ? 0.742 25.766 21.141 1 95.62 450 ASN B N 1
ATOM 8084 C CA . ASN B 1 450 ? 0.378 26.328 22.438 1 95.62 450 ASN B CA 1
ATOM 8085 C C . ASN B 1 450 ? 1.467 26.094 23.484 1 95.62 450 ASN B C 1
ATOM 8087 O O . ASN B 1 450 ? 2.637 25.922 23.141 1 95.62 450 ASN B O 1
ATOM 8091 N N . SER B 1 451 ? 1.109 26.109 24.734 1 95.81 451 SER B N 1
ATOM 8092 C CA . SER B 1 451 ? 2.139 26 25.766 1 95.81 451 SER B CA 1
ATOM 8093 C C . SER B 1 451 ? 2.562 24.547 25.969 1 95.81 451 SER B C 1
ATOM 8095 O O . SER B 1 451 ? 3.602 24.281 26.578 1 95.81 451 SER B O 1
ATOM 8097 N N . GLU B 1 452 ? 1.838 23.641 25.344 1 96.75 452 GLU B N 1
ATOM 8098 C CA . GLU B 1 452 ? 2.119 22.25 25.672 1 96.75 452 GLU B CA 1
ATOM 8099 C C . GLU B 1 452 ? 2.404 21.438 24.406 1 96.75 452 GLU B C 1
ATOM 8101 O O . GLU B 1 452 ? 2.949 20.328 24.469 1 96.75 452 GLU B O 1
ATOM 8106 N N . GLU B 1 453 ? 2.006 21.953 23.312 1 97.62 453 GLU B N 1
ATOM 8107 C CA . GLU B 1 453 ? 2.141 21.203 22.078 1 97.62 453 GLU B CA 1
ATOM 8108 C C . GLU B 1 453 ? 3.16 21.844 21.141 1 97.62 453 GLU B C 1
ATOM 8110 O O . GLU B 1 453 ? 3.227 23.062 21.031 1 97.62 453 GLU B O 1
ATOM 8115 N N . ILE B 1 454 ? 3.98 20.969 20.484 1 98.06 454 ILE B N 1
ATOM 8116 C CA . ILE B 1 454 ? 5.035 21.406 19.562 1 98.06 454 ILE B CA 1
ATOM 8117 C C . ILE B 1 454 ? 4.871 20.703 18.219 1 98.06 454 ILE B C 1
ATOM 8119 O O . ILE B 1 454 ? 4.453 19.547 18.156 1 98.06 454 ILE B O 1
ATOM 8123 N N . VAL B 1 455 ? 5.102 21.391 17.141 1 98.56 455 VAL B N 1
ATOM 8124 C CA . VAL B 1 455 ? 5.168 20.781 15.82 1 98.56 455 VAL B CA 1
ATOM 8125 C C . VAL B 1 455 ? 6.566 20.953 15.242 1 98.56 455 VAL B C 1
ATOM 8127 O O . VAL B 1 455 ? 7.18 22.016 15.383 1 98.56 455 VAL B O 1
ATOM 8130 N N . SER B 1 456 ? 7.113 19.922 14.703 1 98.5 456 SER B N 1
ATOM 8131 C CA . SER B 1 456 ? 8.445 19.953 14.117 1 98.5 456 SER B CA 1
ATOM 8132 C C . SER B 1 456 ? 8.406 19.578 12.641 1 98.5 456 SER B C 1
ATOM 8134 O O . SER B 1 456 ? 7.555 18.797 12.219 1 98.5 456 SER B O 1
ATOM 8136 N N . ALA B 1 457 ? 9.227 20.172 11.875 1 98.5 457 ALA B N 1
ATOM 8137 C CA . ALA B 1 457 ? 9.391 19.859 10.453 1 98.5 457 ALA B CA 1
ATOM 8138 C C . ALA B 1 457 ? 10.773 19.266 10.18 1 98.5 457 ALA B C 1
ATOM 8140 O O . ALA B 1 457 ? 11.781 19.75 10.703 1 98.5 457 ALA B O 1
ATOM 8141 N N . SER B 1 458 ? 10.805 18.25 9.422 1 98.06 458 SER B N 1
ATOM 8142 C CA . SER B 1 458 ? 12.047 17.562 9.094 1 98.06 458 SER B CA 1
ATOM 8143 C C . SER B 1 458 ? 12.188 17.359 7.586 1 98.06 458 SER B C 1
ATOM 8145 O O . SER B 1 458 ? 11.203 17.453 6.852 1 98.06 458 SER B O 1
ATOM 8147 N N . THR B 1 459 ? 13.398 17.062 7.16 1 97.5 459 THR B N 1
ATOM 8148 C CA . THR B 1 459 ? 13.664 16.812 5.75 1 97.5 459 THR B CA 1
ATOM 8149 C C . THR B 1 459 ? 13.266 15.383 5.371 1 97.5 459 THR B C 1
ATOM 8151 O O . THR B 1 459 ? 13.562 14.922 4.27 1 97.5 459 THR B O 1
ATOM 8154 N N . ASP B 1 460 ? 12.578 14.695 6.254 1 96.75 460 ASP B N 1
ATOM 8155 C CA . ASP B 1 460 ? 12.023 13.383 5.941 1 96.75 460 ASP B CA 1
ATOM 8156 C C . ASP B 1 460 ? 10.617 13.508 5.348 1 96.75 460 ASP B C 1
ATOM 8158 O O . ASP B 1 460 ? 9.883 12.523 5.277 1 96.75 460 ASP B O 1
ATOM 8162 N N . SER B 1 461 ? 10.188 14.68 5.031 1 97.5 461 SER B N 1
ATOM 8163 C CA . SER B 1 461 ? 8.922 14.984 4.383 1 97.5 461 SER B CA 1
ATOM 8164 C C . SER B 1 461 ? 7.746 14.781 5.332 1 97.5 461 SER B C 1
ATOM 8166 O O . SER B 1 461 ? 6.625 14.508 4.895 1 97.5 461 SER B O 1
ATOM 8168 N N . GLN B 1 462 ? 8.023 14.922 6.629 1 97.94 462 GLN B N 1
ATOM 8169 C CA . GLN B 1 462 ? 6.961 14.773 7.613 1 97.94 462 GLN B CA 1
ATOM 8170 C C . GLN B 1 462 ? 6.984 15.922 8.625 1 97.94 462 GLN B C 1
ATOM 8172 O O . GLN B 1 462 ? 8.055 16.453 8.945 1 97.94 462 GLN B O 1
ATOM 8177 N N . LEU B 1 463 ? 5.785 16.312 9.07 1 98.56 463 LEU B N 1
ATOM 8178 C CA . LEU B 1 463 ? 5.625 17.062 10.305 1 98.56 463 LEU B CA 1
ATOM 8179 C C . LEU B 1 463 ? 5.18 16.156 11.445 1 98.56 463 LEU B C 1
ATOM 8181 O O . LEU B 1 463 ? 4.438 15.203 11.227 1 98.56 463 LEU B O 1
ATOM 8185 N N . LYS B 1 464 ? 5.641 16.5 12.586 1 98.5 464 LYS B N 1
ATOM 8186 C CA . LYS B 1 464 ? 5.219 15.727 13.742 1 98.5 464 LYS B CA 1
ATOM 8187 C C . LYS B 1 464 ? 4.785 16.641 14.891 1 98.5 464 LYS B C 1
ATOM 8189 O O . LYS B 1 464 ? 5.398 17.688 15.125 1 98.5 464 LYS B O 1
ATOM 8194 N N . MET B 1 465 ? 3.729 16.219 15.484 1 98.19 465 MET B N 1
ATOM 8195 C CA . MET B 1 465 ? 3.197 16.953 16.625 1 98.19 465 MET B CA 1
ATOM 8196 C C . MET B 1 465 ? 3.518 16.234 17.938 1 98.19 465 MET B C 1
ATOM 8198 O O . MET B 1 465 ? 3.375 15.008 18.016 1 98.19 465 MET B O 1
ATOM 8202 N N . TRP B 1 466 ? 3.934 17.016 18.938 1 98 466 TRP B N 1
ATOM 8203 C CA . TRP B 1 466 ? 4.352 16.469 20.219 1 98 466 TRP B CA 1
ATOM 8204 C C . TRP B 1 466 ? 3.635 17.172 21.359 1 98 466 TRP B C 1
ATOM 8206 O O . TRP B 1 466 ? 3.094 18.266 21.188 1 98 466 TRP B O 1
ATOM 8216 N N . ASN B 1 467 ? 3.57 16.469 22.453 1 97.12 467 ASN B N 1
ATOM 8217 C CA . ASN B 1 467 ? 3.197 17.047 23.75 1 97.12 467 ASN B CA 1
ATOM 8218 C C . ASN B 1 467 ? 4.359 17.016 24.734 1 97.12 467 ASN B C 1
ATOM 8220 O O . ASN B 1 467 ? 5.008 15.977 24.891 1 97.12 467 ASN B O 1
ATOM 8224 N N . ILE B 1 468 ? 4.648 18.078 25.328 1 95.94 468 ILE B N 1
ATOM 8225 C CA . ILE B 1 468 ? 5.836 18.219 26.156 1 95.94 468 ILE B CA 1
ATOM 8226 C C . ILE B 1 468 ? 5.773 17.219 27.312 1 95.94 468 ILE B C 1
ATOM 8228 O O . ILE B 1 468 ? 6.801 16.875 27.891 1 95.94 468 ILE B O 1
ATOM 8232 N N . ASN B 1 469 ? 4.562 16.75 27.641 1 94.31 469 ASN B N 1
ATOM 8233 C CA . ASN B 1 469 ? 4.379 15.852 28.766 1 94.31 469 ASN B CA 1
ATOM 8234 C C . ASN B 1 469 ? 4.297 14.398 28.328 1 94.31 469 ASN B C 1
ATOM 8236 O O . ASN B 1 469 ? 4.098 13.5 29.156 1 94.31 469 ASN B O 1
ATOM 8240 N N . LYS B 1 470 ? 4.348 14.172 27.094 1 92.19 470 LYS B N 1
ATOM 8241 C CA . LYS B 1 470 ? 4.285 12.82 26.547 1 92.19 470 LYS B CA 1
ATOM 8242 C C . LYS B 1 470 ? 5.523 12.508 25.719 1 92.19 470 LYS B C 1
ATOM 8244 O O . LYS B 1 470 ? 6 13.359 24.953 1 92.19 470 LYS B O 1
ATOM 8249 N N . PRO B 1 471 ? 5.988 11.352 25.781 1 86.38 471 PRO B N 1
ATOM 8250 C CA . PRO B 1 471 ? 7.242 11.016 25.094 1 86.38 471 PRO B CA 1
ATOM 8251 C C . PRO B 1 471 ? 7.027 10.578 23.641 1 86.38 471 PRO B C 1
ATOM 8253 O O . PRO B 1 471 ? 7.988 10.516 22.875 1 86.38 471 PRO B O 1
ATOM 8256 N N . TYR B 1 472 ? 5.777 10.273 23.344 1 91.69 472 TYR B N 1
ATOM 8257 C CA . TYR B 1 472 ? 5.547 9.734 22.016 1 91.69 472 TYR B CA 1
ATOM 8258 C C . TYR B 1 472 ? 4.945 10.789 21.094 1 91.69 472 TYR B C 1
ATOM 8260 O O . TYR B 1 472 ? 4.383 11.781 21.562 1 91.69 472 TYR B O 1
ATOM 8268 N N . CYS B 1 473 ? 5.121 10.516 19.844 1 95.88 473 CYS B N 1
ATOM 8269 C CA . CYS B 1 473 ? 4.562 11.383 18.812 1 95.88 473 CYS B CA 1
ATOM 8270 C C . CYS B 1 473 ? 3.041 11.297 18.781 1 95.88 473 CYS B C 1
ATOM 8272 O O . CYS B 1 473 ? 2.475 10.203 18.766 1 95.88 473 CYS B O 1
ATOM 8274 N N . LEU B 1 474 ? 2.418 12.414 18.859 1 94.06 474 LEU B N 1
ATOM 8275 C CA . LEU B 1 474 ? 0.96 12.453 18.875 1 94.06 474 LEU B CA 1
ATOM 8276 C C . LEU B 1 474 ? 0.392 12.211 17.484 1 94.06 474 LEU B C 1
ATOM 8278 O O . LEU B 1 474 ? -0.607 11.508 17.328 1 94.06 474 LEU B O 1
ATOM 8282 N N . ARG B 1 475 ? 1.023 12.859 16.531 1 94.88 475 ARG B N 1
ATOM 8283 C CA . ARG B 1 475 ? 0.508 12.781 15.172 1 94.88 475 ARG B CA 1
ATOM 8284 C C . ARG B 1 475 ? 1.591 13.133 14.156 1 94.88 475 ARG B C 1
ATOM 8286 O O . ARG B 1 475 ? 2.432 13.992 14.406 1 94.88 475 ARG B O 1
ATOM 8293 N N . SER B 1 476 ? 1.51 12.469 13.031 1 97.19 476 SER B N 1
ATOM 8294 C CA . SER B 1 476 ? 2.367 12.797 11.898 1 97.19 476 SER B CA 1
ATOM 8295 C C . SER B 1 476 ? 1.556 13.352 10.727 1 97.19 476 SER B C 1
ATOM 8297 O O . SER B 1 476 ? 0.448 12.883 10.461 1 97.19 476 SER B O 1
ATOM 8299 N N . PHE B 1 477 ? 2.025 14.375 10.148 1 97.62 477 PHE B N 1
ATOM 8300 C CA . PHE B 1 477 ? 1.373 14.977 8.992 1 97.62 477 PHE B CA 1
ATOM 8301 C C . PHE B 1 477 ? 2.115 14.633 7.707 1 97.62 477 PHE B C 1
ATOM 8303 O O . PHE B 1 477 ? 3.334 14.805 7.621 1 97.62 477 PHE B O 1
ATOM 8310 N N . VAL B 1 478 ? 1.34 14.18 6.758 1 95.44 478 VAL B N 1
ATOM 8311 C CA . VAL B 1 478 ? 1.967 13.695 5.535 1 95.44 478 VAL B CA 1
ATOM 8312 C C . VAL B 1 478 ? 1.29 14.328 4.32 1 95.44 478 VAL B C 1
ATOM 8314 O O . VAL B 1 478 ? 0.082 14.57 4.332 1 95.44 478 VAL B O 1
ATOM 8317 N N . GLY B 1 479 ? 2.082 14.656 3.246 1 95.5 479 GLY B N 1
ATOM 8318 C CA . GLY B 1 479 ? 1.568 15.219 2.006 1 95.5 479 GLY B CA 1
ATOM 8319 C C . GLY B 1 479 ? 2.596 16.031 1.252 1 95.5 479 GLY B C 1
ATOM 8320 O O . GLY B 1 479 ? 2.793 15.844 0.051 1 95.5 479 GLY B O 1
ATOM 8321 N N . HIS B 1 480 ? 3.264 16.875 1.962 1 97 480 HIS B N 1
ATOM 8322 C CA . HIS B 1 480 ? 4.262 17.734 1.353 1 97 480 HIS B CA 1
ATOM 8323 C C . HIS B 1 480 ? 5.57 17 1.108 1 97 480 HIS B C 1
ATOM 8325 O O . HIS B 1 480 ? 5.742 15.867 1.577 1 97 480 HIS B O 1
ATOM 8331 N N . ILE B 1 481 ? 6.418 17.656 0.279 1 97 481 ILE B N 1
ATOM 8332 C CA . ILE B 1 481 ? 7.711 17.062 -0.043 1 97 481 ILE B CA 1
ATOM 8333 C C . ILE B 1 481 ? 8.836 17.953 0.487 1 97 481 ILE B C 1
ATOM 8335 O O . ILE B 1 481 ? 8.883 19.141 0.186 1 97 481 ILE B O 1
ATOM 8339 N N . ASN B 1 482 ? 9.742 17.375 1.279 1 96.94 482 ASN B N 1
ATOM 8340 C CA . ASN B 1 482 ? 10.898 18.078 1.839 1 96.94 482 ASN B CA 1
ATOM 8341 C C . ASN B 1 482 ? 12.07 17.125 2.062 1 96.94 482 ASN B C 1
ATOM 8343 O O . ASN B 1 482 ? 12.078 16.359 3.027 1 96.94 482 ASN B O 1
ATOM 8347 N N . GLU B 1 483 ? 13.086 17.297 1.289 1 95.62 483 GLU B N 1
ATOM 8348 C CA . GLU B 1 483 ? 14.188 16.344 1.364 1 95.62 483 GLU B CA 1
ATOM 8349 C C . GLU B 1 483 ? 15.523 17.062 1.566 1 95.62 483 GLU B C 1
ATOM 8351 O O . GLU B 1 483 ? 16.453 16.5 2.141 1 95.62 483 GLU B O 1
ATOM 8356 N N . LYS B 1 484 ? 15.586 18.234 1.109 1 94.44 484 LYS B N 1
ATOM 8357 C CA . LYS B 1 484 ? 16.906 18.859 1.032 1 94.44 484 LYS B CA 1
ATOM 8358 C C . LYS B 1 484 ? 16.891 20.25 1.684 1 94.44 484 LYS B C 1
ATOM 8360 O O . LYS B 1 484 ? 17.812 20.594 2.416 1 94.44 484 LYS B O 1
ATOM 8365 N N . ASN B 1 485 ? 15.859 21.047 1.505 1 94.81 485 ASN B N 1
ATOM 8366 C CA . ASN B 1 485 ? 15.883 22.469 1.819 1 94.81 485 ASN B CA 1
ATOM 8367 C C . ASN B 1 485 ? 15.023 22.781 3.039 1 94.81 485 ASN B C 1
ATOM 8369 O O . ASN B 1 485 ? 14.211 21.969 3.461 1 94.81 485 ASN B O 1
ATOM 8373 N N . PHE B 1 486 ? 15.312 24.016 3.598 1 95.19 486 PHE B N 1
ATOM 8374 C CA . PHE B 1 486 ? 14.406 24.562 4.598 1 95.19 486 PHE B CA 1
ATOM 8375 C C . PHE B 1 486 ? 13.156 25.141 3.941 1 95.19 486 PHE B C 1
ATOM 8377 O O . PHE B 1 486 ? 13.25 26.047 3.113 1 95.19 486 PHE B O 1
ATOM 8384 N N . VAL B 1 487 ? 11.992 24.688 4.332 1 96.44 487 VAL B N 1
ATOM 8385 C CA . VAL B 1 487 ? 10.797 25.016 3.561 1 96.44 487 VAL B CA 1
ATOM 8386 C C . VAL B 1 487 ? 9.883 25.922 4.391 1 96.44 487 VAL B C 1
ATOM 8388 O O . VAL B 1 487 ? 8.781 26.25 3.959 1 96.44 487 VAL B O 1
ATOM 8391 N N . GLY B 1 488 ? 10.211 26.281 5.527 1 97.5 488 GLY B N 1
ATOM 8392 C CA . GLY B 1 488 ? 9.398 27.141 6.359 1 97.5 488 GLY B CA 1
ATOM 8393 C C . GLY B 1 488 ? 8.328 26.406 7.133 1 97.5 488 GLY B C 1
ATOM 8394 O O . GLY B 1 488 ? 7.883 25.328 6.715 1 97.5 488 GLY B O 1
ATOM 8395 N N . LEU B 1 489 ? 7.906 26.938 8.227 1 98.38 489 LEU B N 1
ATOM 8396 C CA . LEU B 1 489 ? 6.875 26.375 9.094 1 98.38 489 LEU B CA 1
ATOM 8397 C C . LEU B 1 489 ? 6.195 27.484 9.898 1 98.38 489 LEU B C 1
ATOM 8399 O O . LEU B 1 489 ? 6.863 28.344 10.461 1 98.38 489 LEU B O 1
ATOM 8403 N N . ALA B 1 490 ? 4.91 27.5 9.93 1 98.31 490 ALA B N 1
ATOM 8404 C CA . ALA B 1 490 ? 4.148 28.469 10.703 1 98.31 490 ALA B CA 1
ATOM 8405 C C . ALA B 1 490 ? 2.855 27.859 11.242 1 98.31 490 ALA B C 1
ATOM 8407 O O . ALA B 1 490 ? 2.371 26.859 10.711 1 98.31 490 ALA B O 1
ATOM 8408 N N . THR B 1 491 ? 2.316 28.422 12.312 1 97.81 491 THR B N 1
ATOM 8409 C CA . THR B 1 491 ? 1.071 27.922 12.883 1 97.81 491 THR B CA 1
ATOM 8410 C C . THR B 1 491 ? 0.308 29.047 13.586 1 97.81 491 THR B C 1
ATOM 8412 O O . THR B 1 491 ? 0.907 30.031 14.031 1 97.81 491 THR B O 1
ATOM 8415 N N . ASP B 1 492 ? -0.972 29 13.609 1 96 492 ASP B N 1
ATOM 8416 C CA . ASP B 1 492 ? -1.815 29.906 14.375 1 96 492 ASP B CA 1
ATOM 8417 C C . ASP B 1 492 ? -2.324 29.25 15.656 1 96 492 ASP B C 1
ATOM 8419 O O . ASP B 1 492 ? -3.162 29.812 16.359 1 96 492 ASP B O 1
ATOM 8423 N N . GLY B 1 493 ? -1.847 28.031 15.898 1 96.06 493 GLY B N 1
ATOM 8424 C CA . GLY B 1 493 ? -2.289 27.266 17.062 1 96.06 493 GLY B CA 1
ATOM 8425 C C . GLY B 1 493 ? -3.139 26.062 16.703 1 96.06 493 GLY B C 1
ATOM 8426 O O . GLY B 1 493 ? -3.059 25.031 17.359 1 96.06 493 GLY B O 1
ATOM 8427 N N . ASP B 1 494 ? -3.959 26.234 15.68 1 96.12 494 ASP B N 1
ATOM 8428 C CA . ASP B 1 494 ? -4.844 25.156 15.234 1 96.12 494 ASP B CA 1
ATOM 8429 C C . ASP B 1 494 ? -4.43 24.641 13.867 1 96.12 494 ASP B C 1
ATOM 8431 O O . ASP B 1 494 ? -4.492 23.438 13.609 1 96.12 494 ASP B O 1
ATOM 8435 N N . TYR B 1 495 ? -4.008 25.531 13.062 1 97.69 495 TYR B N 1
ATOM 8436 C CA . TYR B 1 495 ? -3.613 25.188 11.703 1 97.69 495 TYR B CA 1
ATOM 8437 C C . TYR B 1 495 ? -2.105 25.297 11.531 1 97.69 495 TYR B C 1
ATOM 8439 O O . TYR B 1 495 ? -1.46 26.125 12.18 1 97.69 495 TYR B O 1
ATOM 8447 N N . ILE B 1 496 ? -1.527 24.438 10.719 1 98.12 496 ILE B N 1
ATOM 8448 C CA . ILE B 1 496 ? -0.092 24.391 10.461 1 98.12 496 ILE B CA 1
ATOM 8449 C C . ILE B 1 496 ? 0.177 24.609 8.977 1 98.12 496 ILE B C 1
ATOM 8451 O O . ILE B 1 496 ? -0.407 23.938 8.125 1 98.12 496 ILE B O 1
ATOM 8455 N N . ALA B 1 497 ? 0.972 25.594 8.641 1 98.31 497 ALA B N 1
ATOM 8456 C CA . ALA B 1 497 ? 1.364 25.875 7.266 1 98.31 497 ALA B CA 1
ATOM 8457 C C . ALA B 1 497 ? 2.836 25.531 7.035 1 98.31 497 ALA B C 1
ATOM 8459 O O . ALA B 1 497 ? 3.695 25.906 7.84 1 98.31 497 ALA B O 1
ATOM 8460 N N . CYS B 1 498 ? 3.078 24.812 6.004 1 98.12 498 CYS B N 1
ATOM 8461 C CA . CYS B 1 498 ? 4.445 24.406 5.699 1 98.12 498 CYS B CA 1
ATOM 8462 C C . CYS B 1 498 ? 4.711 24.453 4.203 1 98.12 498 CYS B C 1
ATOM 8464 O O . CYS B 1 498 ? 3.812 24.219 3.396 1 98.12 498 CYS B O 1
ATOM 8466 N N . GLY B 1 499 ? 5.918 24.875 3.867 1 98 499 GLY B N 1
ATOM 8467 C CA . GLY B 1 499 ? 6.312 24.844 2.469 1 98 499 GLY B CA 1
ATOM 8468 C C . GLY B 1 499 ? 6.66 23.438 1.977 1 98 499 GLY B C 1
ATOM 8469 O O . GLY B 1 499 ? 6.699 22.5 2.762 1 98 499 GLY B O 1
ATOM 8470 N N . SER B 1 500 ? 6.883 23.375 0.684 1 97.62 500 SER B N 1
ATOM 8471 C CA . SER B 1 500 ? 7.219 22.109 0.048 1 97.62 500 SER B CA 1
ATOM 8472 C C . SER B 1 500 ? 8.195 22.312 -1.103 1 97.62 500 SER B C 1
ATOM 8474 O O . SER B 1 500 ? 8.297 23.406 -1.657 1 97.62 500 SER B O 1
ATOM 8476 N N . GLU B 1 501 ? 8.914 21.312 -1.434 1 96.81 501 GLU B N 1
ATOM 8477 C CA . GLU B 1 501 ? 9.898 21.359 -2.508 1 96.81 501 GLU B CA 1
ATOM 8478 C C . GLU B 1 501 ? 9.242 21.188 -3.873 1 96.81 501 GLU B C 1
ATOM 8480 O O . GLU B 1 501 ? 9.922 21.172 -4.902 1 96.81 501 GLU B O 1
ATOM 8485 N N . ASN B 1 502 ? 7.996 21.047 -3.951 1 94.06 502 ASN B N 1
ATOM 8486 C CA . ASN B 1 502 ? 7.273 21.078 -5.215 1 94.06 502 ASN B CA 1
ATOM 8487 C C . ASN B 1 502 ? 6.672 22.469 -5.469 1 94.06 502 ASN B C 1
ATOM 8489 O O . ASN B 1 502 ? 5.668 22.594 -6.176 1 94.06 502 ASN B O 1
ATOM 8493 N N . ASN B 1 503 ? 7.145 23.469 -4.727 1 95.81 503 ASN B N 1
ATOM 8494 C CA . ASN B 1 503 ? 6.793 24.875 -4.898 1 95.81 503 ASN B CA 1
ATOM 8495 C C . ASN B 1 503 ? 5.344 25.141 -4.504 1 95.81 503 ASN B C 1
ATOM 8497 O O . ASN B 1 503 ? 4.641 25.891 -5.184 1 95.81 503 ASN B O 1
ATOM 8501 N N . ALA B 1 504 ? 4.945 24.484 -3.463 1 97.06 504 ALA B N 1
ATOM 8502 C CA . ALA B 1 504 ? 3.576 24.656 -2.98 1 97.06 504 ALA B CA 1
ATOM 8503 C C . ALA B 1 504 ? 3.547 24.844 -1.467 1 97.06 504 ALA B C 1
ATOM 8505 O O . ALA B 1 504 ? 4.469 24.422 -0.763 1 97.06 504 ALA B O 1
ATOM 8506 N N . LEU B 1 505 ? 2.48 25.547 -1.089 1 97.94 505 LEU B N 1
ATOM 8507 C CA . LEU B 1 505 ? 2.191 25.703 0.333 1 97.94 505 LEU B CA 1
ATOM 8508 C C . LEU B 1 505 ? 1.154 24.688 0.79 1 97.94 505 LEU B C 1
ATOM 8510 O O . LEU B 1 505 ? 0.115 24.516 0.146 1 97.94 505 LEU B O 1
ATOM 8514 N N . PHE B 1 506 ? 1.481 24.016 1.853 1 98.12 506 PHE B N 1
ATOM 8515 C CA . PHE B 1 506 ? 0.557 23.031 2.414 1 98.12 506 PHE B CA 1
ATOM 8516 C C . PHE B 1 506 ? 0.011 23.516 3.754 1 98.12 506 PHE B C 1
ATOM 8518 O O . PHE B 1 506 ? 0.75 24.062 4.566 1 98.12 506 PHE B O 1
ATOM 8525 N N . VAL B 1 507 ? -1.243 23.281 3.994 1 98 507 VAL B N 1
ATOM 8526 C CA . VAL B 1 507 ? -1.889 23.641 5.254 1 98 507 VAL B CA 1
ATOM 8527 C C . VAL B 1 507 ? -2.512 22.391 5.883 1 98 507 VAL B C 1
ATOM 8529 O O . VAL B 1 507 ? -3.197 21.625 5.203 1 98 507 VAL B O 1
ATOM 8532 N N . TYR B 1 508 ? -2.24 22.203 7.133 1 97.5 508 TYR B N 1
ATOM 8533 C CA . TYR B 1 508 ? -2.777 21.094 7.902 1 97.5 508 TYR B CA 1
ATOM 8534 C C . TYR B 1 508 ? -3.609 21.594 9.078 1 97.5 508 TYR B C 1
ATOM 8536 O O . TYR B 1 508 ? -3.459 22.734 9.508 1 97.5 508 TYR B O 1
ATOM 8544 N N . TYR B 1 509 ? -4.578 20.812 9.484 1 96.56 509 TYR B N 1
ATOM 8545 C CA . TYR B 1 509 ? -5.242 20.984 10.773 1 96.56 509 TYR B CA 1
ATOM 8546 C C . TYR B 1 509 ? -4.66 20.031 11.82 1 96.56 509 TYR B C 1
ATOM 8548 O O . TYR B 1 509 ? -4.391 18.875 11.523 1 96.56 509 TYR B O 1
ATOM 8556 N N . LYS B 1 510 ? -4.391 20.484 13.008 1 96 510 LYS B N 1
ATOM 8557 C CA . LYS B 1 510 ? -3.645 19.734 14.016 1 96 510 LYS B CA 1
ATOM 8558 C C . LYS B 1 510 ? -4.375 18.453 14.406 1 96 510 LYS B C 1
ATOM 8560 O O . LYS B 1 510 ? -3.756 17.516 14.898 1 96 510 LYS B O 1
ATOM 8565 N N . GLY B 1 511 ? -5.652 18.359 14.125 1 94.31 511 GLY B N 1
ATOM 8566 C CA . GLY B 1 511 ? -6.434 17.219 14.594 1 94.31 511 GLY B CA 1
ATOM 8567 C C . GLY B 1 511 ? -6.473 16.078 13.594 1 94.31 511 GLY B C 1
ATOM 8568 O O . GLY B 1 511 ? -6.953 14.992 13.906 1 94.31 511 GLY B O 1
ATOM 8569 N N . LEU B 1 512 ? -6.035 16.312 12.391 1 94.62 512 LEU B N 1
ATOM 8570 C CA . LEU B 1 512 ? -6.055 15.273 11.352 1 94.62 512 LEU B CA 1
ATOM 8571 C C . LEU B 1 512 ? -4.691 15.164 10.672 1 94.62 512 LEU B C 1
ATOM 8573 O O . LEU B 1 512 ? -3.959 16.156 10.578 1 94.62 512 LEU B O 1
ATOM 8577 N N . THR B 1 513 ? -4.367 13.992 10.164 1 94.44 513 THR B N 1
ATOM 8578 C CA . THR B 1 513 ? -3.061 13.688 9.586 1 94.44 513 THR B CA 1
ATOM 8579 C C . THR B 1 513 ? -2.947 14.242 8.172 1 94.44 513 THR B C 1
ATOM 8581 O O . THR B 1 513 ? -1.908 14.789 7.797 1 94.44 513 THR B O 1
ATOM 8584 N N . LYS B 1 514 ? -4.008 14.242 7.441 1 93.88 514 LYS B N 1
ATOM 8585 C CA . LYS B 1 514 ? -3.967 14.609 6.031 1 93.88 514 LYS B CA 1
ATOM 8586 C C . LYS B 1 514 ? -4.039 16.125 5.855 1 93.88 514 LYS B C 1
ATOM 8588 O O . LYS B 1 514 ? -4.598 16.828 6.699 1 93.88 514 LYS B O 1
ATOM 8593 N N . LYS B 1 515 ? -3.555 16.562 4.781 1 94.38 515 LYS B N 1
ATOM 8594 C CA . LYS B 1 515 ? -3.529 17.984 4.488 1 94.38 515 LYS B CA 1
ATOM 8595 C C . LYS B 1 515 ? -4.938 18.531 4.266 1 94.38 515 LYS B C 1
ATOM 8597 O O . LYS B 1 515 ? -5.812 17.812 3.775 1 94.38 515 LYS B O 1
ATOM 8602 N N . LEU B 1 516 ? -5.156 19.688 4.625 1 92.94 516 LEU B N 1
ATOM 8603 C CA . LEU B 1 516 ? -6.398 20.406 4.363 1 92.94 516 LEU B CA 1
ATOM 8604 C C . LEU B 1 516 ? -6.449 20.891 2.918 1 92.94 516 LEU B C 1
ATOM 8606 O O . LEU B 1 516 ? -7.359 20.531 2.166 1 92.94 516 LEU B O 1
ATOM 8610 N N . PHE B 1 517 ? -5.551 21.734 2.498 1 91.12 517 PHE B N 1
ATOM 8611 C CA . PHE B 1 517 ? -5.402 22.188 1.121 1 91.12 517 PHE B CA 1
ATOM 8612 C C . PHE B 1 517 ? -3.969 22.625 0.845 1 91.12 517 PHE B C 1
ATOM 8614 O O . PHE B 1 517 ? -3.139 22.656 1.755 1 91.12 517 PHE B O 1
ATOM 8621 N N . SER B 1 518 ? -3.68 22.797 -0.415 1 94.81 518 SER B N 1
ATOM 8622 C CA . SER B 1 518 ? -2.373 23.25 -0.875 1 94.81 518 SER B CA 1
ATOM 8623 C C . SER B 1 518 ? -2.512 24.359 -1.913 1 94.81 518 SER B C 1
ATOM 8625 O O . SER B 1 518 ? -3.562 24.5 -2.539 1 94.81 518 SER B O 1
ATOM 8627 N N . HIS B 1 519 ? -1.52 25.203 -1.926 1 96.19 519 HIS B N 1
ATOM 8628 C CA . HIS B 1 519 ? -1.45 26.297 -2.887 1 96.19 519 HIS B CA 1
ATOM 8629 C C . HIS B 1 519 ? -0.138 26.266 -3.664 1 96.19 519 HIS B C 1
ATOM 8631 O O . HIS B 1 519 ? 0.939 26.391 -3.076 1 96.19 519 HIS B O 1
ATOM 8637 N N . LYS B 1 520 ? -0.299 26.141 -4.965 1 94.81 520 LYS B N 1
ATOM 8638 C CA . LYS B 1 520 ? 0.892 26.109 -5.812 1 94.81 520 LYS B CA 1
ATOM 8639 C C . LYS B 1 520 ? 1.242 27.516 -6.309 1 94.81 520 LYS B C 1
ATOM 8641 O O . LYS B 1 520 ? 0.364 28.266 -6.738 1 94.81 520 LYS B O 1
ATOM 8646 N N . PHE B 1 521 ? 2.533 27.875 -6.184 1 94.06 521 PHE B N 1
ATOM 8647 C CA . PHE B 1 521 ? 3.023 29.156 -6.68 1 94.06 521 PHE B CA 1
ATOM 8648 C C . PHE B 1 521 ? 3.084 29.156 -8.203 1 94.06 521 PHE B C 1
ATOM 8650 O O . PHE B 1 521 ? 3.432 28.141 -8.82 1 94.06 521 PHE B O 1
ATOM 8657 N N . ASP B 1 522 ? 2.662 30.297 -8.836 1 81.5 522 ASP B N 1
ATOM 8658 C CA . ASP B 1 522 ? 2.709 30.422 -10.289 1 81.5 522 ASP B CA 1
ATOM 8659 C C . ASP B 1 522 ? 4.141 30.625 -10.773 1 81.5 522 ASP B C 1
ATOM 8661 O O . ASP B 1 522 ? 4.93 31.312 -10.125 1 81.5 522 ASP B O 1
ATOM 8665 N N . SER B 1 523 ? 4.645 29.766 -11.625 1 63.47 523 SER B N 1
ATOM 8666 C CA . SER B 1 523 ? 5.98 29.969 -12.188 1 63.47 523 SER B CA 1
ATOM 8667 C C . SER B 1 523 ? 6.023 31.188 -13.094 1 63.47 523 SER B C 1
ATOM 8669 O O . SER B 1 523 ? 5.121 31.406 -13.906 1 63.47 523 SER B O 1
ATOM 8671 N N . VAL B 1 524 ? 6.484 32.406 -12.602 1 51.81 524 VAL B N 1
ATOM 8672 C CA . VAL B 1 524 ? 6.594 33.594 -13.453 1 51.81 524 VAL B CA 1
ATOM 8673 C C . VAL B 1 524 ? 7.164 33.188 -14.812 1 51.81 524 VAL B C 1
ATOM 8675 O O . VAL B 1 524 ? 7.473 34.062 -15.641 1 51.81 524 VAL B O 1
ATOM 8678 N N . ARG B 1 525 ? 7.852 32.125 -15.07 1 47.53 525 ARG B N 1
ATOM 8679 C CA . ARG B 1 525 ? 8.469 32.156 -16.391 1 47.53 525 ARG B CA 1
ATOM 8680 C C . ARG B 1 525 ? 7.434 32.469 -17.469 1 47.53 525 ARG B C 1
ATOM 8682 O O . ARG B 1 525 ? 6.246 32.156 -17.297 1 47.53 525 ARG B O 1
ATOM 8689 N N . GLY B 1 526 ? 7.73 33.25 -18.594 1 39.91 526 GLY B N 1
ATOM 8690 C CA . GLY B 1 526 ? 7.152 33.781 -19.828 1 39.91 526 GLY B CA 1
ATOM 8691 C C . GLY B 1 526 ? 6.07 32.875 -20.406 1 39.91 526 GLY B C 1
ATOM 8692 O O . GLY B 1 526 ? 6.016 31.688 -20.094 1 39.91 526 GLY B O 1
ATOM 8693 N N . ILE B 1 527 ? 4.91 33.469 -20.953 1 42.41 527 ILE B N 1
ATOM 8694 C CA . ILE B 1 527 ? 3.859 33.031 -21.859 1 42.41 527 ILE B CA 1
ATOM 8695 C C . ILE B 1 527 ? 4.312 31.75 -22.578 1 42.41 527 ILE B C 1
ATOM 8697 O O . ILE B 1 527 ? 3.492 30.891 -22.906 1 42.41 527 ILE B O 1
ATOM 8701 N N . LEU B 1 528 ? 5.512 31.828 -23.234 1 39.66 528 LEU B N 1
ATOM 8702 C CA . LEU B 1 528 ? 5.859 30.875 -24.281 1 39.66 528 LEU B CA 1
ATOM 8703 C C . LEU B 1 528 ? 6.051 29.469 -23.703 1 39.66 528 LEU B C 1
ATOM 8705 O O . LEU B 1 528 ? 5.992 28.484 -24.438 1 39.66 528 LEU B O 1
ATOM 8709 N N . GLU B 1 529 ? 6.781 29.328 -22.609 1 42.97 529 GLU B N 1
ATOM 8710 C CA . GLU B 1 529 ? 7.16 27.969 -22.203 1 42.97 529 GLU B CA 1
ATOM 8711 C C . GLU B 1 529 ? 6.086 27.344 -21.328 1 42.97 529 GLU B C 1
ATOM 8713 O O . GLU B 1 529 ? 6.355 26.375 -20.609 1 42.97 529 GLU B O 1
ATOM 8718 N N . GLN B 1 530 ? 4.957 27.797 -21.25 1 41.81 530 GLN B N 1
ATOM 8719 C CA . GLN B 1 530 ? 3.82 27.266 -20.516 1 41.81 530 GLN B CA 1
ATOM 8720 C C . GLN B 1 530 ? 3.68 25.75 -20.719 1 41.81 530 GLN B C 1
ATOM 8722 O O . GLN B 1 530 ? 2.967 25.078 -19.969 1 41.81 530 GLN B O 1
ATOM 8727 N N . GLU B 1 531 ? 3.838 25.359 -22.031 1 40.31 531 GLU B N 1
ATOM 8728 C CA . GLU B 1 531 ? 3.416 24.016 -22.391 1 40.31 531 GLU B CA 1
ATOM 8729 C C . GLU B 1 531 ? 4.023 22.969 -21.469 1 40.31 531 GLU B C 1
ATOM 8731 O O . GLU B 1 531 ? 3.365 22 -21.109 1 40.31 531 GLU B O 1
ATOM 8736 N N . ARG B 1 532 ? 5.449 22.656 -21.672 1 40.12 532 ARG B N 1
ATOM 8737 C CA . ARG B 1 532 ? 6.066 21.391 -21.297 1 40.12 532 ARG B CA 1
ATOM 8738 C C . ARG B 1 532 ? 6.398 21.359 -19.812 1 40.12 532 ARG B C 1
ATOM 8740 O O . ARG B 1 532 ? 7.094 20.453 -19.344 1 40.12 532 ARG B O 1
ATOM 8747 N N . ARG B 1 533 ? 6.457 22.531 -19.062 1 42.84 533 ARG B N 1
ATOM 8748 C CA . ARG B 1 533 ? 7.395 22.469 -17.938 1 42.84 533 ARG B CA 1
ATOM 8749 C C . ARG B 1 533 ? 6.848 21.594 -16.812 1 42.84 533 ARG B C 1
ATOM 8751 O O . ARG B 1 533 ? 5.805 21.891 -16.234 1 42.84 533 ARG B O 1
ATOM 8758 N N . GLU B 1 534 ? 7.184 20.531 -16.812 1 47.91 534 GLU B N 1
ATOM 8759 C CA . GLU B 1 534 ? 7.379 19.625 -15.68 1 47.91 534 GLU B CA 1
ATOM 8760 C C . GLU B 1 534 ? 7.82 20.391 -14.438 1 47.91 534 GLU B C 1
ATOM 8762 O O . GLU B 1 534 ? 8.445 21.453 -14.547 1 47.91 534 GLU B O 1
ATOM 8767 N N . GLU B 1 535 ? 7.199 20.328 -13.195 1 52.69 535 GLU B N 1
ATOM 8768 C CA . GLU B 1 535 ? 7.664 20.781 -11.891 1 52.69 535 GLU B CA 1
ATOM 8769 C C . GLU B 1 535 ? 9.18 20.969 -11.875 1 52.69 535 GLU B C 1
ATOM 8771 O O . GLU B 1 535 ? 9.922 20.031 -12.18 1 52.69 535 GLU B O 1
ATOM 8776 N N . ASP B 1 536 ? 9.602 22.141 -12.344 1 59.09 536 ASP B N 1
ATOM 8777 C CA . ASP B 1 536 ? 11.031 22.375 -12.148 1 59.09 536 ASP B CA 1
ATOM 8778 C C . ASP B 1 536 ? 11.5 21.859 -10.797 1 59.09 536 ASP B C 1
ATOM 8780 O O . ASP B 1 536 ? 11.047 22.328 -9.75 1 59.09 536 ASP B O 1
ATOM 8784 N N . PRO B 1 537 ? 12.211 20.766 -10.836 1 63.44 537 PRO B N 1
ATOM 8785 C CA . PRO B 1 537 ? 12.633 20.047 -9.625 1 63.44 537 PRO B CA 1
ATOM 8786 C C . PRO B 1 537 ? 13.398 20.953 -8.648 1 63.44 537 PRO B C 1
ATOM 8788 O O . PRO B 1 537 ? 13.586 20.578 -7.488 1 63.44 537 PRO B O 1
ATOM 8791 N N . ASN B 1 538 ? 13.57 22.344 -9 1 79.81 538 ASN B N 1
ATOM 8792 C CA . ASN B 1 538 ? 14.461 23.094 -8.117 1 79.81 538 ASN B CA 1
ATOM 8793 C C . ASN B 1 538 ? 13.711 24.188 -7.363 1 79.81 538 ASN B C 1
ATOM 8795 O O . ASN B 1 538 ? 14.266 24.828 -6.473 1 79.81 538 ASN B O 1
ATOM 8799 N N . GLU B 1 539 ? 12.414 24.438 -7.637 1 90.5 539 GLU B N 1
ATOM 8800 C CA . GLU B 1 539 ? 11.688 25.484 -6.922 1 90.5 539 GLU B CA 1
ATOM 8801 C C . GLU B 1 539 ? 11 24.922 -5.68 1 90.5 539 GLU B C 1
ATOM 8803 O O . GLU B 1 539 ? 10.492 23.812 -5.695 1 90.5 539 GLU B O 1
ATOM 8808 N N . PHE B 1 540 ? 11.07 25.734 -4.613 1 95 540 PHE B N 1
ATOM 8809 C CA . PHE B 1 540 ? 10.453 25.328 -3.354 1 95 540 PHE B CA 1
ATOM 8810 C C . PHE B 1 540 ? 10 26.547 -2.555 1 95 540 PHE B C 1
ATOM 8812 O O . PHE B 1 540 ? 10.453 27.656 -2.803 1 95 540 PHE B O 1
ATOM 8819 N N . VAL B 1 541 ? 9.047 26.344 -1.727 1 97.31 541 VAL B N 1
ATOM 8820 C CA . VAL B 1 541 ? 8.656 27.375 -0.77 1 97.31 541 VAL B CA 1
ATOM 8821 C C . VAL B 1 541 ? 9.664 27.422 0.38 1 97.31 541 VAL B C 1
ATOM 8823 O O . VAL B 1 541 ? 9.938 26.406 1.012 1 97.31 541 VAL B O 1
ATOM 8826 N N . SER B 1 542 ? 10.164 28.609 0.6 1 96.56 542 SER B N 1
ATOM 8827 C CA . SER B 1 542 ? 11.32 28.703 1.485 1 96.56 542 SER B CA 1
ATOM 8828 C C . SER B 1 542 ? 10.93 29.312 2.834 1 96.56 542 SER B C 1
ATOM 8830 O O . SER B 1 542 ? 11.648 29.125 3.822 1 96.56 542 SER B O 1
ATOM 8832 N N . ALA B 1 543 ? 9.914 30.062 2.912 1 97.94 543 ALA B N 1
ATOM 8833 C CA . ALA B 1 543 ? 9.531 30.719 4.164 1 97.94 543 ALA B CA 1
ATOM 8834 C C . ALA B 1 543 ? 8.016 30.859 4.266 1 97.94 543 ALA B C 1
ATOM 8836 O O . ALA B 1 543 ? 7.34 31.078 3.258 1 97.94 543 ALA B O 1
ATOM 8837 N N . VAL B 1 544 ? 7.516 30.719 5.434 1 98.31 544 VAL B N 1
ATOM 8838 C CA . VAL B 1 544 ? 6.09 30.828 5.715 1 98.31 544 VAL B CA 1
ATOM 8839 C C . VAL B 1 544 ? 5.875 31.562 7.035 1 98.31 544 VAL B C 1
ATOM 8841 O O . VAL B 1 544 ? 6.633 31.375 7.988 1 98.31 544 VAL B O 1
ATOM 8844 N N . CYS B 1 545 ? 4.898 32.375 7.09 1 98.38 545 CYS B N 1
ATOM 8845 C CA . CYS B 1 545 ? 4.574 33.125 8.305 1 98.38 545 CYS B CA 1
ATOM 8846 C C . CYS B 1 545 ? 3.07 33.312 8.445 1 98.38 545 CYS B C 1
ATOM 8848 O O . CYS B 1 545 ? 2.387 33.625 7.473 1 98.38 545 CYS B O 1
ATOM 8850 N N . TRP B 1 546 ? 2.568 33.094 9.641 1 97.62 546 TRP B N 1
ATOM 8851 C CA . TRP B 1 546 ? 1.153 33.312 9.93 1 97.62 546 TRP B CA 1
ATOM 8852 C C . TRP B 1 546 ? 0.913 34.688 10.516 1 97.62 546 TRP B C 1
ATOM 8854 O O . TRP B 1 546 ? 1.602 35.094 11.453 1 97.62 546 TRP B O 1
ATOM 8864 N N . LYS B 1 547 ? -0.008 35.469 9.945 1 97.06 547 LYS B N 1
ATOM 8865 C CA . LYS B 1 547 ? -0.437 36.719 10.57 1 97.06 547 LYS B CA 1
ATOM 8866 C C . LYS B 1 547 ? -1.212 36.438 11.859 1 97.06 547 LYS B C 1
ATOM 8868 O O . LYS B 1 547 ? -2.189 35.688 11.859 1 97.06 547 LYS B O 1
ATOM 8873 N N . GLN B 1 548 ? -0.842 37.062 12.93 1 91.62 548 GLN B N 1
ATOM 8874 C CA . GLN B 1 548 ? -1.395 36.75 14.242 1 91.62 548 GLN B CA 1
ATOM 8875 C C . GLN B 1 548 ? -2.895 37.031 14.289 1 91.62 548 GLN B C 1
ATOM 8877 O O . GLN B 1 548 ? -3.359 38.031 13.781 1 91.62 548 GLN B O 1
ATOM 8882 N N . ASN B 1 549 ? -3.641 36.125 14.891 1 90.62 549 ASN B N 1
ATOM 8883 C CA . ASN B 1 549 ? -5.074 36.188 15.141 1 90.62 549 ASN B CA 1
ATOM 8884 C C . ASN B 1 549 ? -5.852 36.469 13.859 1 90.62 549 ASN B C 1
ATOM 8886 O O . ASN B 1 549 ? -6.773 37.312 13.844 1 90.62 549 ASN B O 1
ATOM 8890 N N . SER B 1 550 ? -5.328 36 12.781 1 92.88 550 SER B N 1
ATOM 8891 C CA . SER B 1 550 ? -5.984 36.156 11.484 1 92.88 550 SER B CA 1
ATOM 8892 C C . SER B 1 550 ? -5.938 34.875 10.68 1 92.88 550 SER B C 1
ATOM 8894 O O . SER B 1 550 ? -5.293 33.906 11.086 1 92.88 550 SER B O 1
ATOM 8896 N N . ASN B 1 551 ? -6.691 34.844 9.633 1 95.38 551 ASN B N 1
ATOM 8897 C CA . ASN B 1 551 ? -6.68 33.688 8.727 1 95.38 551 ASN B CA 1
ATOM 8898 C C . ASN B 1 551 ? -5.793 33.938 7.516 1 95.38 551 ASN B C 1
ATOM 8900 O O . ASN B 1 551 ? -6.066 33.438 6.426 1 95.38 551 ASN B O 1
ATOM 8904 N N . VAL B 1 552 ? -4.781 34.812 7.742 1 97.31 552 VAL B N 1
ATOM 8905 C CA . VAL B 1 552 ? -3.904 35.156 6.637 1 97.31 552 VAL B CA 1
ATOM 8906 C C . VAL B 1 552 ? -2.527 34.531 6.836 1 97.31 552 VAL B C 1
ATOM 8908 O O . VAL B 1 552 ? -1.982 34.562 7.941 1 97.31 552 VAL B O 1
ATOM 8911 N N . VAL B 1 553 ? -1.996 33.969 5.777 1 97.75 553 VAL B N 1
ATOM 8912 C CA . VAL B 1 553 ? -0.669 33.375 5.77 1 97.75 553 VAL B CA 1
ATOM 8913 C C . VAL B 1 553 ? 0.172 34 4.652 1 97.75 553 VAL B C 1
ATOM 8915 O O . VAL B 1 553 ? -0.32 34.219 3.543 1 97.75 553 VAL B O 1
ATOM 8918 N N . VAL B 1 554 ? 1.395 34.281 4.98 1 97.94 554 VAL B N 1
ATOM 8919 C CA . VAL B 1 554 ? 2.336 34.812 3.992 1 97.94 554 VAL B CA 1
ATOM 8920 C C . VAL B 1 554 ? 3.391 33.75 3.678 1 97.94 554 VAL B C 1
ATOM 8922 O O . VAL B 1 554 ? 3.986 33.156 4.59 1 97.94 554 VAL B O 1
ATOM 8925 N N . ALA B 1 555 ? 3.596 33.469 2.412 1 97.94 555 ALA B N 1
ATOM 8926 C CA . ALA B 1 555 ? 4.566 32.469 1.987 1 97.94 555 ALA B CA 1
ATOM 8927 C C . ALA B 1 555 ? 5.461 33 0.874 1 97.94 555 ALA B C 1
ATOM 8929 O O . ALA B 1 555 ? 5.016 33.781 0.035 1 97.94 555 ALA B O 1
ATOM 8930 N N . ALA B 1 556 ? 6.695 32.594 0.9 1 96.88 556 ALA B N 1
ATOM 8931 C CA . ALA B 1 556 ? 7.672 32.969 -0.111 1 96.88 556 ALA B CA 1
ATOM 8932 C C . ALA B 1 556 ? 8.336 31.766 -0.741 1 96.88 556 ALA B C 1
ATOM 8934 O O . ALA B 1 556 ? 8.617 30.781 -0.055 1 96.88 556 ALA B O 1
ATOM 8935 N N . ASN B 1 557 ? 8.578 31.844 -2.014 1 93.62 557 ASN B N 1
ATOM 8936 C CA . ASN B 1 557 ? 9.258 30.719 -2.662 1 93.62 557 ASN B CA 1
ATOM 8937 C C . ASN B 1 557 ? 10.727 31.047 -2.934 1 93.62 557 ASN B C 1
ATOM 8939 O O . ASN B 1 557 ? 11.219 32.094 -2.545 1 93.62 557 ASN B O 1
ATOM 8943 N N . SER B 1 558 ? 11.453 30.141 -3.527 1 91.31 558 SER B N 1
ATOM 8944 C CA . SER B 1 558 ? 12.898 30.234 -3.734 1 91.31 558 SER B CA 1
ATOM 8945 C C . SER B 1 558 ? 13.242 31.281 -4.777 1 91.31 558 SER B C 1
ATOM 8947 O O . SER B 1 558 ? 14.391 31.703 -4.887 1 91.31 558 SER B O 1
ATOM 8949 N N . GLN B 1 559 ? 12.258 31.797 -5.504 1 87.88 559 GLN B N 1
ATOM 8950 C CA . GLN B 1 559 ? 12.492 32.812 -6.523 1 87.88 559 GLN B CA 1
ATOM 8951 C C . GLN B 1 559 ? 12.219 34.219 -5.977 1 87.88 559 GLN B C 1
ATOM 8953 O O . GLN B 1 559 ? 12.305 35.188 -6.711 1 87.88 559 GLN B O 1
ATOM 8958 N N . GLY B 1 560 ? 11.797 34.281 -4.758 1 90.81 560 GLY B N 1
ATOM 8959 C CA . GLY B 1 560 ? 11.586 35.562 -4.125 1 90.81 560 GLY B CA 1
ATOM 8960 C C . GLY B 1 560 ? 10.164 36.094 -4.273 1 90.81 560 GLY B C 1
ATOM 8961 O O . GLY B 1 560 ? 9.883 37.25 -3.957 1 90.81 560 GLY B O 1
ATOM 8962 N N . ILE B 1 561 ? 9.305 35.188 -4.809 1 91.31 561 ILE B N 1
ATOM 8963 C CA . ILE B 1 561 ? 7.902 35.562 -4.918 1 91.31 561 ILE B CA 1
ATOM 8964 C C . ILE B 1 561 ? 7.203 35.375 -3.58 1 91.31 561 ILE B C 1
ATOM 8966 O O . ILE B 1 561 ? 7.355 34.312 -2.955 1 91.31 561 ILE B O 1
ATOM 8970 N N . ILE B 1 562 ? 6.457 36.344 -3.197 1 94.69 562 ILE B N 1
ATOM 8971 C CA . ILE B 1 562 ? 5.742 36.281 -1.928 1 94.69 562 ILE B CA 1
ATOM 8972 C C . ILE B 1 562 ? 4.234 36.344 -2.178 1 94.69 562 ILE B C 1
ATOM 8974 O O . ILE B 1 562 ? 3.762 37.25 -2.863 1 94.69 562 ILE B O 1
ATOM 8978 N N . ASN B 1 563 ? 3.488 35.438 -1.68 1 95.69 563 ASN B N 1
ATOM 8979 C CA . ASN B 1 563 ? 2.031 35.438 -1.753 1 95.69 563 ASN B CA 1
ATOM 8980 C C . ASN B 1 563 ? 1.402 35.656 -0.381 1 95.69 563 ASN B C 1
ATOM 8982 O O . ASN B 1 563 ? 1.78 35 0.594 1 95.69 563 ASN B O 1
ATOM 8986 N N . VAL B 1 564 ? 0.538 36.625 -0.301 1 96.31 564 VAL B N 1
ATOM 8987 C CA . VAL B 1 564 ? -0.322 36.781 0.865 1 96.31 564 VAL B CA 1
ATOM 8988 C C . VAL B 1 564 ? -1.648 36.062 0.642 1 96.31 564 VAL B C 1
ATOM 8990 O O . VAL B 1 564 ? -2.406 36.406 -0.267 1 96.31 564 VAL B O 1
ATOM 8993 N N . LEU B 1 565 ? -1.908 35.062 1.501 1 97.31 565 LEU B N 1
ATOM 8994 C CA . LEU B 1 565 ? -3.041 34.188 1.279 1 97.31 565 LEU B CA 1
ATOM 8995 C C . LEU B 1 565 ? -4 34.219 2.463 1 97.31 565 LEU B C 1
ATOM 8997 O O . LEU B 1 565 ? -3.572 34.344 3.613 1 97.31 565 LEU B O 1
ATOM 9001 N N . GLU B 1 566 ? -5.254 34.062 2.154 1 96.81 566 GLU B N 1
ATOM 9002 C CA . GLU B 1 566 ? -6.297 34.031 3.176 1 96.81 566 GLU B CA 1
ATOM 9003 C C . GLU B 1 566 ? -7.047 32.688 3.141 1 96.81 566 GLU B C 1
ATOM 9005 O O . GLU B 1 566 ? -7.434 32.219 2.07 1 96.81 566 GLU B O 1
ATOM 9010 N N . LEU B 1 567 ? -7.188 32.156 4.301 1 95 567 LEU B N 1
ATOM 9011 C CA . LEU B 1 567 ? -8.031 30.969 4.391 1 95 567 LEU B CA 1
ATOM 9012 C C . LEU B 1 567 ? -9.508 31.344 4.293 1 95 567 LEU B C 1
ATOM 9014 O O . LEU B 1 567 ? -9.984 32.219 5.039 1 95 567 LEU B O 1
ATOM 9018 N N . VAL B 1 568 ? -10.25 30.719 3.322 1 91.88 568 VAL B N 1
ATOM 9019 C CA . VAL B 1 568 ? -11.664 31.016 3.133 1 91.88 568 VAL B CA 1
ATOM 9020 C C . VAL B 1 568 ? -12.469 29.719 3.125 1 91.88 568 VAL B C 1
ATOM 9022 O O . VAL B 1 568 ? -11.992 28.688 2.635 1 91.88 568 VAL B O 1
#

InterPro domains:
  IPR001680 WD40 repeat [PS50082] (307-349)
  IPR001680 WD40 repeat [PS50082] (436-476)
  IPR001680 WD40 repeat [SM00320] (245-290)
  IPR001680 WD40 repeat [SM00320] (301-340)
  IPR001680 WD40 repeat [SM00320] (343-383)
  IPR001680 WD40 repeat [SM00320] (386-425)
  IPR001680 WD40 repeat [SM00320] (429-467)
  IPR001680 WD40 repeat [SM00320] (470-509)
  IPR001680 WD40 repeat [SM00320] (527-566)
  IPR015943 WD40/YVTN repeat-like-containing domain superfamily [G3DSA:2.130.10.10] (232-568)
  IPR019775 WD40 repeat, conserved site [PS00678] (454-468)
  IPR036322 WD40-repeat-containing domain superfamily [SSF50978] (261-564)
  IPR042755 E3 ubiquitin-protein ligase COP1 [PTHR44080] (3-568)
  IPR056551 Nucleolar protein 10-like, N-terminal domain [PF23098] (312-509)

Organism: NCBI:txid1629725

Radius of gyration: 43.58 Å; Cα contacts (8 Å, |Δi|>4): 2233; chains: 2; bounding box: 92×155×85 Å

Solvent-accessible surface area (backbone atoms only — not comparable to full-atom values): 60176 Å² total; per-residue (Å²): 137,83,82,76,78,75,74,78,56,67,65,57,57,58,53,50,53,57,50,45,62,62,56,60,65,62,70,66,81,76,78,70,83,74,73,66,77,75,57,56,78,64,44,56,53,49,50,47,48,64,66,42,50,78,77,47,49,69,70,51,48,51,45,50,50,50,48,50,49,50,49,48,51,43,52,51,41,32,51,50,32,52,50,46,39,53,48,46,51,50,51,50,51,50,48,52,53,51,50,52,50,48,54,52,48,51,51,53,51,52,51,50,53,52,49,49,52,50,45,53,51,51,39,51,48,48,59,70,70,43,76,48,73,66,52,51,49,59,58,39,62,81,47,71,82,38,68,68,53,49,51,51,49,53,52,49,51,52,41,50,50,53,36,52,52,55,60,44,79,68,72,75,68,84,67,86,82,70,80,78,51,74,68,59,57,51,52,52,53,25,51,52,45,48,64,74,44,37,70,60,47,51,53,44,45,49,64,49,37,37,59,75,72,68,51,78,70,73,79,79,62,56,76,67,61,67,49,48,28,56,50,52,39,46,49,42,54,48,63,58,34,64,52,81,46,75,43,80,62,34,58,39,55,74,62,86,57,88,79,62,91,60,39,34,32,38,23,46,38,54,36,62,82,59,50,38,36,39,38,30,9,55,72,17,40,36,38,28,33,48,46,67,57,50,55,70,43,91,50,70,75,70,79,58,78,35,66,31,79,51,98,42,36,30,35,20,52,26,49,30,68,78,49,71,42,36,32,36,37,13,12,55,66,11,37,38,38,33,31,30,58,81,79,40,42,80,73,46,70,39,84,77,46,87,28,35,17,37,16,38,28,54,24,62,63,42,68,54,34,35,41,34,11,13,57,68,15,36,36,39,30,35,37,77,90,46,85,53,70,74,46,75,41,81,50,96,37,33,22,35,15,42,33,51,33,66,81,33,74,47,33,37,37,32,10,16,56,78,18,34,37,42,29,35,37,69,90,47,71,88,52,66,73,38,64,43,66,76,56,85,30,36,20,52,36,51,46,69,42,49,81,51,33,36,38,35,35,29,33,64,30,36,33,38,32,37,35,74,88,46,73,55,70,72,43,57,36,52,80,58,45,30,70,82,65,68,24,36,60,27,54,82,48,54,41,39,38,32,33,9,44,77,27,25,40,37,32,31,37,77,76,48,47,56,60,70,52,73,46,72,65,80,74,79,72,61,88,80,64,66,78,76,68,60,82,60,82,79,41,22,16,19,15,29,27,53,45,79,100,52,58,36,37,39,38,24,23,43,78,13,43,31,41,34,29,29,62,67,138,81,84,75,78,76,74,78,58,68,65,58,55,57,54,48,51,58,50,45,60,63,58,60,63,63,69,66,80,74,78,69,82,74,74,67,78,72,57,55,79,65,45,55,53,49,49,47,48,64,66,45,50,78,78,46,50,70,71,52,48,50,44,50,51,49,48,50,49,50,49,48,52,44,51,50,41,32,50,50,32,52,50,46,38,53,46,46,51,50,50,50,52,51,47,52,55,51,51,53,51,49,53,53,49,50,51,52,51,52,52,50,53,51,50,50,52,50,48,53,50,51,38,51,50,46,59,69,70,43,76,47,73,65,53,53,48,58,57,39,61,80,48,73,82,39,68,68,53,50,50,50,50,52,52,50,51,50,41,48,50,52,36,50,53,55,60,45,83,68,72,75,69,88,69,84,82,69,81,80,48,74,67,58,57,50,51,52,53,25,48,54,45,47,64,74,45,38,69,61,49,51,55,44,44,49,64,47,37,38,62,77,72,68,53,80,71,72,82,79,62,56,76,67,62,67,49,48,28,55,50,52,39,46,50,41,54,48,62,58,35,64,51,81,44,76,42,79,62,34,58,39,54,73,61,86,58,88,78,63,90,62,39,33,31,38,24,44,38,54,35,62,84,60,50,37,35,38,39,29,9,54,72,17,37,37,37,28,33,48,44,68,57,49,57,69,43,92,51,70,76,70,77,58,78,35,66,31,79,50,97,43,37,30,34,20,54,27,50,30,67,78,49,72,43,36,33,37,35,14,13,56,66,10,37,39,36,33,31,32,58,79,78,41,43,78,72,46,72,38,83,78,48,85,27,34,17,39,17,37,28,53,24,63,62,42,69,52,34,34,42,34,10,12,57,68,14,36,36,39,30,36,38,77,90,47,85,53,68,75,45,74,41,82,50,94,36,32,22,35,15,42,33,52,34,65,80,32,74,46,33,36,36,33,10,17,56,76,17,34,37,42,29,35,37,68,91,48,72,87,52,66,74,37,67,43,67,77,57,86,30,37,19,52,34,51,45,66,43,50,83,50,32,37,38,36,36,30,34,63,29,38,35,39,31,38,35,75,90,46,71,56,73,74,45,58,34,51,80,58,45,30,70,82,63,69,23,37,61,28,55,82,47,55,41,38,37,33,32,10,44,78,26,26,39,37,31,30,37,78,76,49,46,55,60,70,52,72,46,72,64,80,73,79,72,62,87,80,62,65,80,78,69,60,81,59,83,81,40,23,16,18,14,30,28,53,46,79,100,54,59,36,38,38,37,23,23,43,78,14,44,32,41,35,29,30,62,67

pLDDT: mean 82.43, std 21.3, range [22.86, 98.56]

Foldseek 3Di:
DPPPPPPPCVVVVVVVVVVVVVVVVPPDPPPPPCPPDPPDVVVVVVVCCVVCVVVQDPVNVVVVVVVVVVVVVVVVVVVVVVVVVVVVVVVVVVVVVVVVVVVLVVLVVVLVVVVVVVVLVVLVVCLVPDDDLVNLCVVCVVPVPDPVSVVVSVVSVVVNVVSVVVNDPPPPDPDDDDDPPPVNVLVVQLVVLCVVCVVQLVVLLCVLQVCVRPPDCPPPDDPVSNVVSVVVSVVVSCVLSRFQDKDFQAKEFQDPDPPDPWQAWQEKAAFLVRQKMWIFFQVQKIFIAGPVVRRPDRDHYGHGPEMAGHPGTWQYKEYQNPDRQWIWTFHQQGKIWIARNNVRDTDAMERDDRGGWREKYAANVPRQKMWTFAQSQKIFIDGVVDNYTPDIAGHPGGWQYKYAQNVDPFKIWTWGQVQKIFIPGNVDRPDTLAIEHDGPGGWNDWDALHNFKIWIDGQSQKIWMDGSPDRYTPAIAHDAHHHPAAQEWEYQNFKIWTKHQLQKIWIPGPSTRYTSDMGHDDDPDDPPVVPPDDSPSGKMWNYKYDRHPFQWIWTAMRSRMITIIGGD/DPPPPPDPCPVVVVVVVVVVVVVVVPPDPPPPPPVVPPPDVVVVVVVCCVVCVVVQDPVNVVVVVVVVVVVVVVVVVVVVVVVVVVVVVVVVVVVVVVVVVVVLVVLVVVLVVVLVVVVLVVLVVCLVPQDDLVNLCVVCVVPVPDPVSVVVSVVSVVVNVVSVVVNDPPPPDPDDDDPPPPVNVLVVQLVVLCVVCVVQLVVLLCVLQVCVRPPDCPPPDDPVSNVVSVVVSVVVSCVLSRFQDKDFQAKEFQDPDPPDPWQAWQEKDAFLVRQKMWIFFQVQKIFIAGPVCRRPDRDHYGHGPEMAGHPGTWQYKEYQNPDRQWIWTFHQQGKIWIARNNVRDTDAMERDDRGGWREKYAANVPRQKMWTFAQSQKIFIDGVVDNYTPDIAGHPGGWQYKYAQNVDPFKIWTWGQVQKIFIPGNVDRPDTLAIEHDGPGGWNDWDALHNFKIWIDGQSQKIWMDGSPDRYTPAIAHDAHHHPAAQEWEYQNFKIWTKHQLQKIWIPGPSTRYTSDMGHDDDPDDPPPVPPDDSPSGKMWNYKYDRHPFQWIWTAMRSRMITIIGGD

Secondary structure (DSSP, 8-state):
---------HHHHHHHHHHHHHHHTTSS------------HHHHHHHHHHHHGGG--HHHHHHHHHHHHHHHHHHHHHHHHHHHHHHHHHHHHHHHHHHHHHHHHHHHHHHHHHHHHHHHHHHHHHHHHSPPHHHHHHHHHTTTT-HHHHHHHHHHHHHHHHHHHHHS-----S-------HHHHHHHHHHHHHHHTHHHHHHHHHHHTHHHHH-S-TTS--HHHHHHHHHHHHHHHHHHTS---EEEEEEEES---TT-S---EEEEEE-TTSSEEEEEETTSEEEEEEHHHHHH---S-PPPSEEEE-SS-EEEEEE-SS-TTEEEEEETTSEEEEEETTTTEEEEEEE--SS-EEEEEE-SSSTTEEEEEETTSEEEEEETTSSSEEEEEEPSS-EEEEEE-TT-SSEEEEEETTSEEEEEETTBTTS-SEEEE--SS-EEEEEESSSSEEEEEETTSEEEEEETT-SS--EEEES---SSS---EEE-SSEEEEE-TTSEEEEEETT-SBEEEEEEPP--S-GGGGTT----TT--EEEEEEPTTSSEEEEEETTSEEEEEEE-/---------HHHHHHHHHHHHHHHTTSS------------HHHHHHHHHHHHGGG--HHHHHHHHHHHHHHHHHHHHHHHHHHHHHHHHHHHHHHHHHHHHHHHHHHHHHHHHHHHHHHHHHHHHHHHHSPPHHHHHHHHHTTTT-HHHHHHHHHHHHHHHHHHHHHS-----S-------HHHHHHHHHHHHHHHTHHHHHHHHHHHTHHHHH-S-TTS--HHHHHHHHHHHHHHHHHHHS---EEEEEEEES---TT-S---EEEEEE-TTSSEEEEEETTSEEEEEEHHHHHH---S-PPPSEEEE-SS-EEEEEE-SS-TTEEEEEETTSEEEEEETTTTEEEEEEE--SS-EEEEEE-SSSTTEEEEEETTSEEEEEETTSSSEEEEEEPSS-EEEEEE-TT-SSEEEEEETTSEEEEEETTBTTS-SEEEE--SS-EEEEEESSSSEEEEEETTSEEEEEETT-SS--EEEES---SSS---EEE-SSEEEEE-TTSEEEEEETT-SBEEEEEEPP----GGGTTT----TT--EEEEEEPTTSSEEEEEETTSEEEEEEE-

Sequence (1136 aa):
MTNEIFPNFLLSNLIKKHKLRINGLEAFGLTRDSSSEFSGPADGLKDFIASESQNLTLPDVNVMLEILTQRKQLLEAESCAAQNKLLLEFLTHLLNQKKEQESRLKKELSLIELDIQEVENKLKEVHSKCPTLEDVERAVSASEGDATVSAMKKEMINIIDNIGSAVNKKEEAASSETPKSEGFTSLAARRRRMHAHFDDFVQCYFTTRSQDLFGIDKSNKSEADSTSGLDEFRENLVKFSRYNALRPLATLNYSNDLFNNSTIVSSIEFDKDNEFFAIAGVTRRIKVFDYGSVIRDPVDIHYPCVEMTSNSKISCVSWNSYHKGMLASSDYEGTVTIWDASTGQRTKTFHEHEKRCWSVDFNDVDTRLIASGSDDARVKLYSLSVENSIATLEAKANVCCVKFNPRSSYHLAFGSADHWVHYYDLRNMKEALSVFKGHKKAVSYVKFLNSEEIVSASTDSQLKMWNINKPYCLRSFVGHINEKNFVGLATDGDYIACGSENNALFVYYKGLTKKLFSHKFDSVRGILEQERREEDPNEFVSAVCWKQNSNVVVAANSQGIINVLELVMTNEIFPNFLLSNLIKKHKLRINGLEAFGLTRDSSSEFSGPADGLKDFIASESQNLTLPDVNVMLEILTQRKQLLEAESCAAQNKLLLEFLTHLLNQKKEQESRLKKELSLIELDIQEVENKLKEVHSKCPTLEDVERAVSASEGDATVSAMKKEMINIIDNIGSAVNKKEEAASSETPKSEGFTSLAARRRRMHAHFDDFVQCYFTTRSQDLFGIDKSNKSEADSTSGLDEFRENLVKFSRYNALRPLATLNYSNDLFNNSTIVSSIEFDKDNEFFAIAGVTRRIKVFDYGSVIRDPVDIHYPCVEMTSNSKISCVSWNSYHKGMLASSDYEGTVTIWDASTGQRTKTFHEHEKRCWSVDFNDVDTRLIASGSDDARVKLYSLSVENSIATLEAKANVCCVKFNPRSSYHLAFGSADHWVHYYDLRNMKEALSVFKGHKKAVSYVKFLNSEEIVSASTDSQLKMWNINKPYCLRSFVGHINEKNFVGLATDGDYIACGSENNALFVYYKGLTKKLFSHKFDSVRGILEQERREEDPNEFVSAVCWKQNSNVVVAANSQGIINVLELV